Protein AF-0000000078944892 (afdb_homodimer)

Foldseek 3Di:
DPAQWEAEAEAFDKDWPVRTPDDLVVVLVQQLVVLALQVLQVCPPCVPPPPPPPPQDRHSCHGQWHRDPTMITGHQKAKWKDGDRYIYGYFYPQLDDDPPPPDCDQVSQLLRLLLVVLLVCLLPVLVDDVVLSVVVVPDPDRDDNLQSLLSSLLVLVLVVVVVPAQWFFDWDWDWAQDPDAAFPPVVQVPDDPVSVSTTGHTGGDTDRQDLQLQLSLQLLVVSCVPHDDPVSVVSSVVVNVSSPPHDHDDAELVSLVPDDDDPRCVSCVSSSVSSCQFRHFSHDPDPPDTMGMDIDRVFVSQLSSVVSLCVVQPDPQKDKDAFDWDALDPPDPSRIATAGIFIDRVLATQETEHEDADADDVPDDDPVVVVNQQSVQQVSQCVRPVVGRLLRAYEYEYEHECRGNPPDDLAWDWDADPVRRIYTYHYQYSSCSSVVVVVVSSVSRSVNVCVSSVVSVD/DPAQWEAEAEAFDKDWPVRTPDDLVVVLVQQLVVLALQVLQVVPPCVPPPPPPPPQPRHSCHGQWHRDPTMITGHQKAKWKDTDRYIYGYFYPQLDDDVPPPDCDQVSQLLRLLLVVLLVCLLPVLVDDVVLSVVVVPDPDRDDNLQSLLSSLLVLVLVVVVVPAQWFFDWDWDWAQDDDAAFPVVVQVPDDPVSVSTTGHTGGDGDRQDLLLQLSLQLLVVSCVPHDDPVSVVSSVVVNVSSPPHDHDDAELVSLVPDDDDPRCVSCVSSSVSSCQFPHFSHDPDPPDTIGMDIDRVFVSQLSSVVSLCVVQPDPQKDKDAFDWDALDPPDPSRIATAGIFIDRVLATQETEHEDADADDVPDDDPVVVVNQQSVQQVSQCVRPVVGRLLRAYEYEYEHECRGNPPDDLAWDWDADPVRRIYTYHYQYSSCSSVVVVVVSSVSRSVNVCVSSVVSVD

InterPro domains:
  IPR019292 Type IV methyl-directed restriction enzyme EcoKMcrBC [PF10117] (72-381)
  IPR019292 Type IV methyl-directed restriction enzyme EcoKMcrBC [PTHR38733] (53-439)

Organism: Thermococcus gammatolerans (strain DSM 15229 / JCM 11827 / EJ3) (NCBI:txid593117)

Solvent-accessible surface area (backbone atoms only — not comparable to full-atom values): 49896 Å² total; per-residue (Å²): 122,84,73,70,26,76,45,78,43,38,36,65,32,70,48,42,48,89,80,43,77,66,56,60,68,60,50,51,53,32,50,30,51,44,9,45,47,43,48,68,48,48,65,64,74,64,65,67,70,74,72,67,76,69,77,76,64,59,36,47,49,32,42,56,40,33,40,33,61,65,31,39,30,35,30,68,37,32,37,36,34,40,26,82,57,35,35,41,35,31,38,53,51,58,49,41,75,63,78,85,59,84,73,84,50,67,67,57,51,39,42,35,48,44,26,50,50,48,44,47,22,63,43,67,62,61,75,70,56,63,66,62,55,54,54,52,67,76,40,100,60,80,66,43,69,64,56,49,50,50,36,52,24,44,52,48,40,48,61,43,46,74,75,45,72,71,60,43,71,39,82,39,80,41,77,28,79,57,91,59,68,46,69,37,58,77,58,46,70,65,47,52,83,89,48,63,69,40,34,34,17,39,32,69,43,75,34,59,71,39,69,69,49,20,51,49,48,33,45,40,53,52,47,55,71,66,56,82,50,66,70,47,46,52,54,34,48,54,48,54,61,70,44,58,87,48,62,81,53,80,80,42,47,64,62,62,68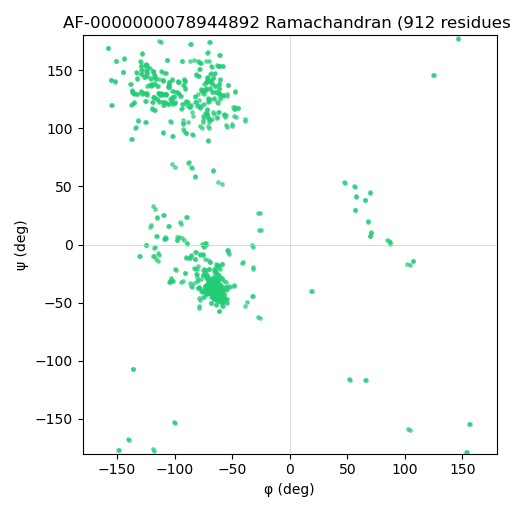,69,61,76,77,46,87,88,48,46,84,48,44,56,30,47,53,43,38,45,48,52,55,41,37,56,78,68,89,71,92,64,82,64,52,31,40,44,71,40,54,46,58,59,47,49,37,41,30,49,50,48,50,46,67,72,52,53,57,85,76,46,46,82,40,73,58,57,69,48,55,42,32,59,97,32,76,91,41,50,45,59,49,55,32,38,35,18,52,80,84,40,62,57,33,37,32,37,64,44,82,56,76,56,62,91,83,39,72,48,68,69,55,49,37,51,40,51,49,49,20,47,52,54,11,35,70,64,44,83,80,48,69,69,49,24,31,23,36,39,38,26,57,20,27,93,62,19,50,64,81,67,53,74,58,54,44,78,49,33,34,72,87,69,36,37,36,35,41,37,50,45,51,44,56,27,42,43,73,64,43,46,67,59,37,48,51,50,46,34,52,36,50,46,54,59,56,52,57,67,78,99,121,85,74,70,27,75,44,80,43,37,36,65,32,68,49,42,48,90,78,43,77,66,56,61,67,62,50,52,53,32,50,31,52,47,11,45,46,42,45,68,50,48,67,64,72,65,64,68,69,74,72,65,74,71,77,77,64,59,36,47,48,33,45,54,40,34,40,35,61,66,31,37,31,35,31,68,37,32,38,35,36,42,26,85,58,35,36,42,36,28,37,53,51,59,49,40,75,64,79,84,57,84,72,85,49,67,66,60,51,38,44,35,48,43,27,49,50,48,44,48,22,63,43,68,62,61,76,72,57,64,64,64,55,53,56,53,67,74,39,100,60,80,67,44,68,64,57,51,51,50,37,52,24,43,51,48,39,47,61,42,47,74,74,45,73,71,59,41,72,39,80,40,82,39,77,28,80,57,93,59,70,46,69,36,58,76,58,47,69,66,46,53,83,90,49,62,70,39,35,36,16,41,31,67,43,76,34,59,71,40,70,69,49,22,49,50,48,32,44,43,53,52,46,55,72,66,55,81,51,66,70,46,46,52,53,33,48,55,47,53,61,71,46,59,87,48,61,82,54,82,81,42,46,65,62,64,69,69,62,76,79,46,88,87,48,44,84,48,45,57,31,47,53,44,42,45,48,53,55,41,36,56,78,69,88,69,91,64,82,62,51,30,41,44,71,40,53,45,58,60,48,49,40,41,31,49,49,48,51,46,66,74,51,52,58,86,75,46,45,81,39,72,58,56,69,46,56,42,31,59,97,32,75,90,41,52,44,60,50,54,32,36,34,20,51,80,84,40,61,56,34,37,33,37,64,44,81,57,78,55,63,90,83,39,71,49,67,69,57,49,37,51,41,51,49,49,20,48,52,56,11,37,70,67,43,84,81,48,67,70,49,23,32,24,35,38,38,26,58,20,28,93,61,19,50,63,80,66,52,74,58,54,46,80,49,32,34,72,87,68,38,40,36,35,40,36,52,46,52,44,56,27,42,42,73,64,43,44,67,60,38,47,52,49,45,34,52,36,50,45,53,57,56,52,56,65,79,99

Radius of gyration: 35.71 Å; Cα contacts (8 Å, |Δi|>4): 1569; chains: 2; bounding box: 75×96×131 Å

pLDDT: mean 83.62, std 13.5, range [34.31, 97.75]

Nearest PDB structures (foldseek):
  6ut8-assembly1_G  TM=9.030E-01  e=2.423E-60  Thermococcus gammatolerans
  6ut5-assembly1_G  TM=8.995E-01  e=2.598E-45  Thermococcus gammatolerans
  6ut6-assembly1_G  TM=6.872E-01  e=1.287E-14  Escherichia coli K-12
  6hz5-assembly1_M  TM=6.655E-01  e=2.019E-13  Escherichia coli K-12
  8pk6-assembly3_E  TM=3.931E-01  e=3.789E+00  Homo sapiens

Secondary structure (DSSP, 8-state):
----EEEEEETT-EEEGGGSSS-HHHHHHHHHHHHHHHHHHHHHH--------------SSBSSEEEBSSEEEE-SEEEEEEETTEEEEEE-GGGPPPTT-SS--HHHHHHHHHHHHHHHHHHHT----HHHHHHHHTS-PPP-HHHHHHHHHHHHHHHHHHT----EEEEEEEEESS--SEE-HHHHHT--GGGTTSEEEEEEEEES-SHHHHHHHHHHHHHHHH---HHHHHHHHHHHHHTTTPPP----HHHHHT----TTTGGGHHHHHHHHHHH---S--S-S---EEEEEEHHHHHHHHHHHHHHHHS-TTSEEEES--EEEETTEEEEEE--SEEEEETTEEEEEEEE--SPPBTTB--HHHHHHHHHHHHHHHHHHHTTS---PPEEEEEEE-SSSSTT--SSPEEEEBTTS-EEEEEEEETHHHHHT-HHHHHHHHHHHHHHHHHHH--/----EEEEEETT-EEEGGGSSS-HHHHHHHHHHHHHHHHHHHHHH--------------SSBSSEEEBSSEEEE-SEEEEEEETTEEEEEE-GGGPPPTT-SS--HHHHHHHHHHHHHHHHHHHT----HHHHHHHHTS-PPP-HHHHHHHHHHHHHHHHHHH----EEEEEEEEESS--SEE-HHHHHT--GGGTTSEEEEEEEEES-SHHHHHHHHHHHHHHHH---HHHHHHHHHHHHHTTTPPP----HHHHHT----TTTGGGHHHHHHHHHHH---S--S-S---EEEEEEHHHHHHHHHHHHHHHHS-TTSEEEES--EEEETTEEEEEE--SEEEEETTEEEEEEEE--SPPBTTB--HHHHHHHHHHHHHHHHHHHTTS---PPEEEEEEE-SSSSTT--SSPEEEEBTTS-EEEEEEEETHHHHHT-HHHHHHHHHHHHHHHHHHH--

Structure (mmCIF, N/CA/C/O backbone):
data_AF-0000000078944892-model_v1
#
loop_
_entity.id
_entity.type
_entity.pdbx_description
1 polymer 'McrBC 5-methylcytosine restriction system component'
#
loop_
_atom_site.group_PDB
_atom_site.id
_atom_site.type_symbol
_atom_site.label_atom_id
_atom_site.label_alt_id
_atom_site.label_comp_id
_atom_site.label_asym_id
_atom_site.label_entity_id
_atom_site.label_seq_id
_atom_site.pdbx_PDB_ins_code
_atom_site.Cartn_x
_atom_site.Cartn_y
_atom_site.Cartn_z
_atom_site.occupancy
_atom_site.B_iso_or_equiv
_atom_site.auth_seq_id
_atom_site.auth_comp_id
_atom_site.auth_asym_id
_atom_site.auth_atom_id
_atom_site.pdbx_PDB_model_num
ATOM 1 N N . MET A 1 1 ? 37.938 -15.492 -8.625 1 38.31 1 MET A N 1
ATOM 2 C CA . MET A 1 1 ? 36.562 -15.328 -9.094 1 38.31 1 MET A CA 1
ATOM 3 C C . MET A 1 1 ? 35.719 -14.586 -8.055 1 38.31 1 MET A C 1
ATOM 5 O O . MET A 1 1 ? 35.812 -14.875 -6.859 1 38.31 1 MET A O 1
ATOM 9 N N . PRO A 1 2 ? 35.281 -13.422 -8.367 1 52.75 2 PRO A N 1
ATOM 10 C CA . PRO A 1 2 ? 34.625 -12.633 -7.324 1 52.75 2 PRO A CA 1
ATOM 11 C C . PRO A 1 2 ? 33.562 -13.43 -6.566 1 52.75 2 PRO A C 1
ATOM 13 O O . PRO A 1 2 ? 32.938 -14.328 -7.137 1 52.75 2 PRO A O 1
ATOM 16 N N . ARG A 1 3 ? 33.75 -13.586 -5.352 1 63.56 3 ARG A N 1
ATOM 17 C CA . ARG A 1 3 ? 32.938 -14.398 -4.453 1 63.56 3 ARG A CA 1
ATOM 18 C C . ARG A 1 3 ? 31.438 -14.094 -4.641 1 63.56 3 ARG A C 1
ATOM 20 O O . ARG A 1 3 ? 31.047 -12.93 -4.711 1 63.56 3 ARG A O 1
ATOM 27 N N . LEU A 1 4 ? 30.672 -15.039 -5.062 1 79.06 4 LEU A N 1
ATOM 28 C CA . LEU A 1 4 ? 29.234 -14.969 -5.246 1 79.06 4 LEU A CA 1
ATOM 29 C C . LEU A 1 4 ? 28.531 -14.586 -3.947 1 79.06 4 LEU A C 1
ATOM 31 O O . LEU A 1 4 ? 28.781 -15.195 -2.902 1 79.06 4 LEU A O 1
ATOM 35 N N . THR A 1 5 ? 27.922 -13.359 -3.922 1 87.06 5 THR A N 1
ATOM 36 C CA . THR A 1 5 ? 27.141 -12.938 -2.766 1 87.06 5 THR A CA 1
ATOM 37 C C . THR A 1 5 ? 25.766 -13.594 -2.773 1 87.06 5 THR A C 1
ATOM 39 O O . THR A 1 5 ? 25.016 -13.453 -3.74 1 87.06 5 THR A O 1
ATOM 42 N N . THR A 1 6 ? 25.484 -14.383 -1.767 1 87.06 6 THR A N 1
ATOM 43 C CA . THR A 1 6 ? 24.188 -15.055 -1.666 1 87.06 6 THR A CA 1
ATOM 44 C C . THR A 1 6 ? 23.297 -14.344 -0.654 1 87.06 6 THR A C 1
ATOM 46 O O . THR A 1 6 ? 23.703 -14.102 0.482 1 87.06 6 THR A O 1
ATOM 49 N N . ILE A 1 7 ? 22.156 -14 -1.059 1 93 7 ILE A N 1
ATOM 50 C CA . ILE A 1 7 ? 21.188 -13.328 -0.196 1 93 7 ILE A CA 1
ATOM 51 C C . ILE A 1 7 ? 19.922 -14.18 -0.076 1 93 7 ILE A C 1
ATOM 53 O O . ILE A 1 7 ? 19.312 -14.547 -1.084 1 93 7 ILE A O 1
ATOM 57 N N . THR A 1 8 ? 19.578 -14.523 1.096 1 90.94 8 THR A N 1
ATOM 58 C CA . THR A 1 8 ? 18.344 -15.242 1.367 1 90.94 8 THR A CA 1
ATOM 59 C C . THR A 1 8 ? 17.391 -14.391 2.215 1 90.94 8 THR A C 1
ATOM 61 O O . THR A 1 8 ? 17.797 -13.859 3.252 1 90.94 8 THR A O 1
ATOM 64 N N . LEU A 1 9 ? 16.219 -14.203 1.741 1 93.38 9 LEU A N 1
ATOM 65 C CA . LEU A 1 9 ? 15.188 -13.453 2.441 1 93.38 9 LEU A CA 1
ATOM 66 C C . LEU A 1 9 ? 13.891 -14.25 2.502 1 93.38 9 LEU A C 1
ATOM 68 O O . LEU A 1 9 ? 13.688 -15.172 1.711 1 93.38 9 LEU A O 1
ATOM 72 N N . TYR A 1 10 ? 13.102 -13.992 3.473 1 93.25 10 TYR A N 1
ATOM 73 C CA . TYR A 1 10 ? 11.703 -14.391 3.447 1 93.25 10 TYR A CA 1
ATOM 74 C C . TYR A 1 10 ? 10.82 -13.273 2.91 1 93.25 10 TYR A C 1
ATOM 76 O O . TYR A 1 10 ? 11.219 -12.102 2.918 1 93.25 10 TYR A O 1
ATOM 84 N N . GLU A 1 11 ? 9.688 -13.664 2.441 1 93.69 11 GLU A N 1
ATOM 85 C CA . GLU A 1 11 ? 8.727 -12.664 1.982 1 93.69 11 GLU A CA 1
ATOM 86 C C . GLU A 1 11 ? 8.562 -11.539 3.006 1 93.69 11 GLU A C 1
ATOM 88 O O . GLU A 1 11 ? 8.43 -11.805 4.203 1 93.69 11 GLU A O 1
ATOM 93 N N . HIS A 1 12 ? 8.648 -10.234 2.492 1 92.44 12 HIS A N 1
ATOM 94 C CA . HIS A 1 12 ? 8.398 -9.016 3.25 1 92.44 12 HIS A CA 1
ATOM 95 C C . HIS A 1 12 ? 9.5 -8.773 4.281 1 92.44 12 HIS A C 1
ATOM 97 O O . HIS A 1 12 ? 9.406 -7.844 5.09 1 92.44 12 HIS A O 1
ATOM 103 N N . ASP A 1 13 ? 10.539 -9.617 4.199 1 93.06 13 ASP A N 1
ATOM 104 C CA . ASP A 1 13 ? 11.68 -9.391 5.086 1 93.06 13 ASP A CA 1
ATOM 105 C C . ASP A 1 13 ? 12.547 -8.242 4.578 1 93.06 13 ASP A C 1
ATOM 107 O O . ASP A 1 13 ? 12.508 -7.902 3.395 1 93.06 13 ASP A O 1
ATOM 111 N N . GLU A 1 14 ? 13.242 -7.695 5.508 1 94.5 14 GLU A N 1
ATOM 112 C CA . GLU A 1 14 ? 14.195 -6.648 5.16 1 94.5 14 GLU A CA 1
ATOM 113 C C . GLU A 1 14 ? 15.594 -6.992 5.656 1 94.5 14 GLU A C 1
ATOM 115 O O . GLU A 1 14 ? 15.75 -7.703 6.652 1 94.5 14 GLU A O 1
ATOM 120 N N . LYS A 1 15 ? 16.594 -6.633 4.969 1 95.75 15 LYS A N 1
ATOM 121 C CA . LYS A 1 15 ? 17.984 -6.797 5.348 1 95.75 15 LYS A CA 1
ATOM 122 C C . LYS A 1 15 ? 18.797 -5.539 5.035 1 95.75 15 LYS A C 1
ATOM 124 O O . LYS A 1 15 ? 18.672 -4.973 3.949 1 95.75 15 LYS A O 1
ATOM 129 N N . ARG A 1 16 ? 19.547 -5.09 5.973 1 95.56 16 ARG A N 1
ATOM 130 C CA . ARG A 1 16 ? 20.438 -3.957 5.75 1 95.56 16 ARG A CA 1
ATOM 131 C C . ARG A 1 16 ? 21.703 -4.395 5.016 1 95.56 16 ARG A C 1
ATOM 133 O O . ARG A 1 16 ? 22.156 -5.523 5.18 1 95.56 16 ARG A O 1
ATOM 140 N N . TYR A 1 17 ? 22.281 -3.527 4.27 1 94.88 17 TYR A N 1
ATOM 141 C CA . TYR A 1 17 ? 23.469 -3.859 3.502 1 94.88 17 TYR A CA 1
ATOM 142 C C . TYR A 1 17 ? 24.625 -4.234 4.422 1 94.88 17 TYR A C 1
ATOM 144 O O . TYR A 1 17 ? 25.453 -5.074 4.07 1 94.88 17 TYR A O 1
ATOM 152 N N . ARG A 1 18 ? 24.625 -3.648 5.555 1 91.62 18 ARG A N 1
ATOM 153 C CA . ARG A 1 18 ? 25.703 -3.926 6.504 1 91.62 18 ARG A CA 1
ATOM 154 C C . ARG A 1 18 ? 25.672 -5.379 6.969 1 91.62 18 ARG A C 1
ATOM 156 O O . ARG A 1 18 ? 26.672 -5.922 7.414 1 91.62 18 ARG A O 1
ATOM 163 N N . ASP A 1 19 ? 24.516 -6.039 6.848 1 92.38 19 ASP A N 1
ATOM 164 C CA . ASP A 1 19 ? 24.344 -7.41 7.309 1 92.38 19 ASP A CA 1
ATOM 165 C C . ASP A 1 19 ? 24.5 -8.406 6.156 1 92.38 19 ASP A C 1
ATOM 167 O O . ASP A 1 19 ? 24.266 -9.602 6.328 1 92.38 19 ASP A O 1
ATOM 171 N N . ILE A 1 20 ? 24.828 -7.93 5.027 1 92.25 20 ILE A N 1
ATOM 172 C CA . ILE A 1 20 ? 25.016 -8.773 3.852 1 92.25 20 ILE A CA 1
ATOM 173 C C . ILE A 1 20 ? 26.5 -8.789 3.469 1 92.25 20 ILE A C 1
ATOM 175 O O . ILE A 1 20 ? 27.141 -7.742 3.383 1 92.25 20 ILE A O 1
ATOM 179 N N . ALA A 1 21 ? 26.984 -9.945 3.303 1 89.44 21 ALA A N 1
ATOM 180 C CA . ALA A 1 21 ? 28.375 -10.07 2.875 1 89.44 21 ALA A CA 1
ATOM 181 C C . ALA A 1 21 ? 28.547 -9.656 1.416 1 89.44 21 ALA A C 1
ATOM 183 O O . ALA A 1 21 ? 27.969 -10.266 0.519 1 89.44 21 ALA A O 1
ATOM 184 N N . GLY A 1 22 ? 29.203 -8.617 1.157 1 88.75 22 GLY A N 1
ATOM 185 C CA . GLY A 1 22 ? 29.406 -8.133 -0.198 1 88.75 22 GLY A CA 1
ATOM 186 C C . GLY A 1 22 ? 29.453 -6.625 -0.295 1 88.75 22 GLY A C 1
ATOM 187 O O . GLY A 1 22 ? 29.266 -5.926 0.704 1 88.75 22 GLY A O 1
ATOM 188 N N . ASP A 1 23 ? 29.703 -6.207 -1.485 1 92.62 23 ASP A N 1
ATOM 189 C CA . ASP A 1 23 ? 29.781 -4.773 -1.744 1 92.62 23 ASP A CA 1
ATOM 190 C C . ASP A 1 23 ? 28.391 -4.172 -1.941 1 92.62 23 ASP A C 1
ATOM 192 O O . ASP A 1 23 ? 27.625 -4.645 -2.779 1 92.62 23 ASP A O 1
ATOM 196 N N . LYS A 1 24 ? 28.141 -3.164 -1.2 1 94.31 24 LYS A N 1
ATOM 197 C CA . LYS A 1 24 ? 26.844 -2.518 -1.221 1 94.31 24 LYS A CA 1
ATOM 198 C C . LYS A 1 24 ? 26.453 -2.09 -2.635 1 94.31 24 LYS A C 1
ATOM 200 O O . LYS A 1 24 ? 25.359 -2.377 -3.102 1 94.31 24 LYS A O 1
ATOM 205 N N . LYS A 1 25 ? 27.359 -1.413 -3.283 1 94.06 25 LYS A N 1
ATOM 206 C CA . LYS A 1 25 ? 27.078 -0.89 -4.617 1 94.06 25 LYS A CA 1
ATOM 207 C C . LYS A 1 25 ? 26.812 -2.02 -5.609 1 94.06 25 LYS A C 1
ATOM 209 O O . LYS A 1 25 ? 25.891 -1.935 -6.43 1 94.06 25 LYS A O 1
ATOM 214 N N . ALA A 1 26 ? 27.562 -3.045 -5.527 1 93.94 26 ALA A N 1
ATOM 215 C CA . ALA A 1 26 ? 27.406 -4.191 -6.418 1 93.94 26 ALA A CA 1
ATOM 216 C C . ALA A 1 26 ? 26.047 -4.871 -6.211 1 93.94 26 ALA A C 1
ATOM 218 O O . ALA A 1 26 ? 25.391 -5.266 -7.176 1 93.94 26 ALA A O 1
ATOM 219 N N . ILE A 1 27 ? 25.688 -4.965 -4.961 1 95.69 27 ILE A N 1
ATOM 220 C CA . ILE A 1 27 ? 24.422 -5.59 -4.625 1 95.69 27 ILE A CA 1
ATOM 221 C C . ILE A 1 27 ? 23.266 -4.73 -5.156 1 95.69 27 ILE A C 1
ATOM 223 O O . ILE A 1 27 ? 22.344 -5.246 -5.789 1 95.69 27 ILE A O 1
ATOM 227 N N . GLN A 1 28 ? 23.359 -3.439 -4.93 1 96.25 28 GLN A N 1
ATOM 228 C CA . GLN A 1 28 ? 22.328 -2.52 -5.395 1 96.25 28 GLN A CA 1
ATOM 229 C C . GLN A 1 28 ? 22.172 -2.578 -6.91 1 96.25 28 GLN A C 1
ATOM 231 O O . GLN A 1 28 ? 21.062 -2.672 -7.43 1 96.25 28 GLN A O 1
ATOM 236 N N . ASP A 1 29 ? 23.281 -2.537 -7.562 1 94.75 29 ASP A N 1
ATOM 237 C CA . ASP A 1 29 ? 23.25 -2.553 -9.023 1 94.75 29 ASP A CA 1
ATOM 238 C C . ASP A 1 29 ? 22.641 -3.852 -9.547 1 94.75 29 ASP A C 1
ATOM 240 O O . ASP A 1 29 ? 21.844 -3.834 -10.492 1 94.75 29 ASP A O 1
ATOM 244 N N . ALA A 1 30 ? 23.031 -4.898 -8.93 1 93.62 30 ALA A N 1
ATOM 245 C CA . ALA A 1 30 ? 22.516 -6.203 -9.328 1 93.62 30 ALA A CA 1
ATOM 246 C C . ALA A 1 30 ? 21 -6.289 -9.125 1 93.62 30 ALA A C 1
ATOM 248 O O . ALA A 1 30 ? 20.266 -6.742 -10.008 1 93.62 30 ALA A O 1
ATOM 249 N N . LEU A 1 31 ? 20.562 -5.836 -8 1 95.69 31 LEU A N 1
ATOM 250 C CA . LEU A 1 31 ? 19.141 -5.945 -7.668 1 95.69 31 LEU A CA 1
ATOM 251 C C . LEU A 1 31 ? 18.312 -4.984 -8.516 1 95.69 31 LEU A C 1
ATOM 253 O O . LEU A 1 31 ? 17.172 -5.293 -8.867 1 95.69 31 LEU A O 1
ATOM 257 N N . ILE A 1 32 ? 18.859 -3.844 -8.789 1 94.81 32 ILE A N 1
ATOM 258 C CA . ILE A 1 32 ? 18.203 -2.902 -9.688 1 94.81 32 ILE A CA 1
ATOM 259 C C . ILE A 1 32 ? 18.047 -3.525 -11.07 1 94.81 32 ILE A C 1
ATOM 261 O O . ILE A 1 32 ? 16.984 -3.416 -11.695 1 94.81 32 ILE A O 1
ATOM 265 N N . LYS A 1 33 ? 19.094 -4.156 -11.516 1 91.5 33 LYS A N 1
ATOM 266 C CA . LYS A 1 33 ? 19.062 -4.863 -12.789 1 91.5 33 LYS A CA 1
ATOM 267 C C . LYS A 1 33 ? 18 -5.969 -12.773 1 91.5 33 LYS A C 1
ATOM 269 O O . LYS A 1 33 ? 17.266 -6.152 -13.742 1 91.5 33 LYS A O 1
ATOM 274 N N . LEU A 1 34 ? 17.938 -6.676 -11.703 1 91.56 34 LEU A N 1
ATOM 275 C CA . LEU A 1 34 ? 16.953 -7.73 -11.531 1 91.56 34 LEU A CA 1
ATOM 276 C C . LEU A 1 34 ? 15.539 -7.168 -11.633 1 91.56 34 LEU A C 1
ATOM 278 O O . LEU A 1 34 ? 14.703 -7.703 -12.367 1 91.56 34 LEU A O 1
ATOM 282 N N . ASN A 1 35 ? 15.281 -6.086 -10.891 1 92.69 35 ASN A N 1
ATOM 283 C CA . ASN A 1 35 ? 13.969 -5.453 -10.914 1 92.69 35 ASN A CA 1
ATOM 284 C C . ASN A 1 35 ? 13.602 -4.98 -12.32 1 92.69 35 ASN A C 1
ATOM 286 O O . ASN A 1 35 ? 12.438 -5.074 -12.727 1 92.69 35 ASN A O 1
ATOM 290 N N . LYS A 1 36 ? 14.555 -4.48 -13.008 1 88.38 36 LYS A N 1
ATOM 291 C CA . LYS A 1 36 ? 14.328 -4.016 -14.375 1 88.38 36 LYS A CA 1
ATOM 292 C C . LYS A 1 36 ? 13.891 -5.164 -15.281 1 88.38 36 LYS A C 1
ATOM 294 O O . LYS A 1 36 ? 12.953 -5.02 -16.062 1 88.38 36 LYS A O 1
ATOM 299 N N . GLN A 1 37 ? 14.547 -6.215 -15.109 1 83.56 37 GLN A N 1
ATOM 300 C CA . GLN A 1 37 ? 14.219 -7.387 -15.914 1 83.56 37 GLN A CA 1
ATOM 301 C C . GLN A 1 37 ? 12.875 -7.98 -15.516 1 83.56 37 GLN A C 1
ATOM 303 O O . GLN A 1 37 ? 12.102 -8.43 -16.375 1 83.56 37 GLN A O 1
ATOM 308 N N . PHE A 1 38 ? 12.695 -8.008 -14.273 1 82.81 38 PHE A N 1
ATOM 309 C CA . PHE A 1 38 ? 11.438 -8.531 -13.75 1 82.81 38 PHE A CA 1
ATOM 310 C C . PHE A 1 38 ? 10.25 -7.738 -14.305 1 82.81 38 PHE A C 1
ATOM 312 O O . PHE A 1 38 ? 9.219 -8.312 -14.633 1 82.81 38 PHE A O 1
ATOM 319 N N . LYS A 1 39 ? 10.352 -6.457 -14.305 1 78.5 39 LYS A N 1
ATOM 320 C CA . LYS A 1 39 ? 9.305 -5.594 -14.844 1 78.5 39 LYS A CA 1
ATOM 321 C C . LYS A 1 39 ? 8.961 -5.973 -16.281 1 78.5 39 LYS A C 1
ATOM 323 O O . LYS A 1 39 ? 7.789 -5.984 -16.672 1 78.5 39 LYS A O 1
ATOM 328 N N . LYS A 1 40 ? 9.867 -6.312 -17.016 1 72.12 40 LYS A N 1
ATOM 329 C CA . LYS A 1 40 ? 9.68 -6.648 -18.422 1 72.12 40 LYS A CA 1
ATOM 330 C C . LYS A 1 40 ? 8.961 -7.984 -18.578 1 72.12 40 LYS A C 1
ATOM 332 O O . LYS A 1 40 ? 8.094 -8.133 -19.438 1 72.12 40 LYS A O 1
ATOM 337 N N . ASP A 1 41 ? 9.297 -8.836 -17.672 1 63.34 41 ASP A N 1
ATOM 338 C CA . ASP A 1 41 ? 8.797 -10.203 -17.812 1 63.34 41 ASP A CA 1
ATOM 339 C C . ASP A 1 41 ? 7.508 -10.398 -17.016 1 63.34 41 ASP A C 1
ATOM 341 O O . ASP A 1 41 ? 6.699 -11.273 -17.328 1 63.34 41 ASP A O 1
ATOM 345 N N . PHE A 1 42 ? 7.422 -9.672 -15.906 1 56.03 42 PHE A N 1
ATOM 346 C CA . PHE A 1 42 ? 6.273 -9.867 -15.031 1 56.03 42 PHE A CA 1
ATOM 347 C C . PHE A 1 42 ? 4.977 -9.516 -15.75 1 56.03 42 PHE A C 1
ATOM 349 O O . PHE A 1 42 ? 3.924 -10.078 -15.461 1 56.03 42 PHE A O 1
ATOM 356 N N . LYS A 1 43 ? 5 -8.531 -16.625 1 49.31 43 LYS A N 1
ATOM 357 C CA . LYS A 1 43 ? 3.795 -8.195 -17.375 1 49.31 43 LYS A CA 1
ATOM 358 C C . LYS A 1 43 ? 3.213 -9.43 -18.062 1 49.31 43 LYS A C 1
ATOM 360 O O . LYS A 1 43 ? 2.016 -9.477 -18.344 1 49.31 43 LYS A O 1
ATOM 365 N N . LYS A 1 44 ? 3.904 -10.617 -18.062 1 45.62 44 LYS A N 1
ATOM 366 C CA . LYS A 1 44 ? 3.418 -11.734 -18.859 1 45.62 44 LYS A CA 1
ATOM 367 C C . LYS A 1 44 ? 2.736 -12.781 -17.984 1 45.62 44 LYS A C 1
ATOM 369 O O . LYS A 1 44 ? 1.825 -13.484 -18.438 1 45.62 44 LYS A O 1
ATOM 374 N N . LEU A 1 45 ? 3.145 -12.945 -16.797 1 42.28 45 LEU A N 1
ATOM 375 C CA . LEU A 1 45 ? 2.49 -14.023 -16.062 1 42.28 45 LEU A CA 1
ATOM 376 C C . LEU A 1 45 ? 1.123 -13.586 -15.547 1 42.28 45 LEU A C 1
ATOM 378 O O . LEU A 1 45 ? 0.192 -14.391 -15.477 1 42.28 45 LEU A O 1
ATOM 382 N N . ASP A 1 46 ? 0.992 -12.547 -14.867 1 38.34 46 ASP A N 1
ATOM 383 C CA . ASP A 1 46 ? -0.279 -12.234 -14.219 1 38.34 46 ASP A CA 1
ATOM 384 C C . ASP A 1 46 ? -1.039 -11.164 -15.008 1 38.34 46 ASP A C 1
ATOM 386 O O . ASP A 1 46 ? -0.773 -9.969 -14.852 1 38.34 46 ASP A O 1
ATOM 390 N N . ARG A 1 47 ? -1.515 -11.57 -16.203 1 38.91 47 ARG A N 1
ATOM 391 C CA . ARG A 1 47 ? -2.385 -10.664 -16.953 1 38.91 47 ARG A CA 1
ATOM 392 C C . ARG A 1 47 ? -3.564 -10.211 -16.094 1 38.91 47 ARG A C 1
ATOM 394 O O . ARG A 1 47 ? -4.586 -9.773 -16.625 1 38.91 47 ARG A O 1
ATOM 401 N N . SER A 1 48 ? -3.658 -10.758 -14.93 1 35.94 48 SER A N 1
ATOM 402 C CA . SER A 1 48 ? -4.977 -10.469 -14.367 1 35.94 48 SER A CA 1
ATOM 403 C C . SER A 1 48 ? -5.234 -8.969 -14.305 1 35.94 48 SER A C 1
ATOM 405 O O . SER A 1 48 ? -4.359 -8.195 -13.906 1 35.94 48 SER A O 1
ATOM 407 N N . GLU A 1 49 ? -6.035 -8.5 -15.047 1 34.31 49 GLU A N 1
ATOM 408 C CA . GLU A 1 49 ? -6.684 -7.199 -15.18 1 34.31 49 GLU A CA 1
ATOM 409 C C . GLU A 1 49 ? -7.07 -6.629 -13.82 1 34.31 49 GLU A C 1
ATOM 411 O O . GLU A 1 49 ? -7.828 -5.656 -13.742 1 34.31 49 GLU A O 1
ATOM 416 N N . ASP A 1 50 ? -7.051 -7.453 -12.844 1 34.56 50 ASP A N 1
ATOM 417 C CA . ASP A 1 50 ? -7.734 -6.777 -11.742 1 34.56 50 ASP A CA 1
ATOM 418 C C . ASP A 1 50 ? -7.094 -5.422 -11.445 1 34.56 50 ASP A C 1
ATOM 420 O O . ASP A 1 50 ? -5.875 -5.32 -11.328 1 34.56 50 ASP A O 1
ATOM 424 N N . ASN A 1 51 ? -7.672 -4.406 -11.844 1 35.22 51 ASN A N 1
ATOM 425 C CA . ASN A 1 51 ? -7.637 -2.955 -11.68 1 35.22 51 ASN A CA 1
ATOM 426 C C . ASN A 1 51 ? -7.203 -2.561 -10.273 1 35.22 51 ASN A C 1
ATOM 428 O O . ASN A 1 51 ? -7.57 -1.49 -9.781 1 35.22 51 ASN A O 1
ATOM 432 N N . SER A 1 52 ? -6.941 -3.516 -9.43 1 36.78 52 SER A N 1
ATOM 433 C CA . SER A 1 52 ? -6.883 -2.891 -8.109 1 36.78 52 SER A CA 1
ATOM 434 C C . SER A 1 52 ? -5.895 -1.731 -8.094 1 36.78 52 SER A C 1
ATOM 436 O O . SER A 1 52 ? -4.914 -1.732 -8.844 1 36.78 52 SER A O 1
ATOM 438 N N . ASP A 1 53 ? -6.281 -0.646 -7.641 1 38.59 53 ASP A N 1
ATOM 439 C CA . ASP A 1 53 ? -5.746 0.636 -7.188 1 38.59 53 ASP A CA 1
ATOM 440 C C . ASP A 1 53 ? -4.367 0.464 -6.555 1 38.59 53 ASP A C 1
ATOM 442 O O . ASP A 1 53 ? -3.805 1.416 -6.012 1 38.59 53 ASP A O 1
ATOM 446 N N . THR A 1 54 ? -4.066 -0.792 -6.109 1 42.38 54 THR A N 1
ATOM 447 C CA . THR A 1 54 ? -2.789 -0.676 -5.414 1 42.38 54 THR A CA 1
ATOM 448 C C . THR A 1 54 ? -1.657 -0.419 -6.406 1 42.38 54 THR A C 1
ATOM 450 O O . THR A 1 54 ? -1.544 -1.111 -7.422 1 42.38 54 THR A O 1
ATOM 453 N N . GLU A 1 55 ? -1.165 0.723 -6.613 1 48.12 55 GLU A N 1
ATOM 454 C CA . GLU A 1 55 ? 0.032 1.344 -7.172 1 48.12 55 GLU A CA 1
ATOM 455 C C . GLU A 1 55 ? 1.233 0.407 -7.082 1 48.12 55 GLU A C 1
ATOM 457 O O . GLU A 1 55 ? 2.316 0.818 -6.66 1 48.12 55 GLU A O 1
ATOM 462 N N . ASP A 1 56 ? 1.017 -0.911 -7.078 1 56.44 56 ASP A N 1
ATOM 463 C CA . ASP A 1 56 ? 2.279 -1.643 -7.059 1 56.44 56 ASP A CA 1
ATOM 464 C C . ASP A 1 56 ? 3.057 -1.432 -8.359 1 56.44 56 ASP A C 1
ATOM 466 O O . ASP A 1 56 ? 2.975 -2.246 -9.273 1 56.44 56 ASP A O 1
ATOM 470 N N . THR A 1 57 ? 3.402 -0.287 -8.555 1 70.94 57 THR A N 1
ATOM 471 C CA . THR A 1 57 ? 4.246 0.062 -9.695 1 70.94 57 THR A CA 1
ATOM 472 C C . THR A 1 57 ? 5.609 -0.62 -9.586 1 70.94 57 THR A C 1
ATOM 474 O O . THR A 1 57 ? 6.246 -0.583 -8.531 1 70.94 57 THR A O 1
ATOM 477 N N . ILE A 1 58 ? 5.773 -1.58 -10.477 1 81.38 58 ILE A N 1
ATOM 478 C CA . ILE A 1 58 ? 7.07 -2.242 -10.562 1 81.38 58 ILE A CA 1
ATOM 479 C C . ILE A 1 58 ? 8.039 -1.378 -11.367 1 81.38 58 ILE A C 1
ATOM 481 O O . ILE A 1 58 ? 7.691 -0.889 -12.445 1 81.38 58 ILE A O 1
ATOM 485 N N . ASP A 1 59 ? 9.07 -1.006 -10.719 1 88.12 59 ASP A N 1
ATOM 486 C CA . ASP A 1 59 ? 10.141 -0.289 -11.406 1 88.12 59 ASP A CA 1
ATOM 487 C C . ASP A 1 59 ? 11.516 -0.766 -10.93 1 88.12 59 ASP A C 1
ATOM 489 O O . ASP A 1 59 ? 11.633 -1.833 -10.328 1 88.12 59 ASP A O 1
ATOM 493 N N . GLU A 1 60 ? 12.523 -0.088 -11.258 1 91.06 60 GLU A N 1
ATOM 494 C CA . GLU A 1 60 ? 13.883 -0.513 -10.961 1 91.06 60 GLU A CA 1
ATOM 495 C C . GLU A 1 60 ? 14.148 -0.519 -9.461 1 91.06 60 GLU A C 1
ATOM 497 O O . GLU A 1 60 ? 14.992 -1.277 -8.977 1 91.06 60 GLU A O 1
ATOM 502 N N . SER A 1 61 ? 13.453 0.32 -8.789 1 93.06 61 SER A N 1
ATOM 503 C CA . SER A 1 61 ? 13.664 0.427 -7.348 1 93.06 61 SER A CA 1
ATOM 504 C C . SER A 1 61 ? 12.742 -0.512 -6.582 1 93.06 61 SER A C 1
ATOM 506 O O . SER A 1 61 ? 13.016 -0.866 -5.434 1 93.06 61 SER A O 1
ATOM 508 N N . LYS A 1 62 ? 11.586 -0.843 -7.262 1 92.75 62 LYS A N 1
ATOM 509 C CA . LYS A 1 62 ? 10.562 -1.656 -6.621 1 92.75 62 LYS A CA 1
ATOM 510 C C . LYS A 1 62 ? 10.07 -2.764 -7.551 1 92.75 62 LYS A C 1
ATOM 512 O O . LYS A 1 62 ? 9.219 -2.531 -8.414 1 92.75 62 LYS A O 1
ATOM 517 N N . GLY A 1 63 ? 10.508 -3.918 -7.402 1 93.25 63 GLY A N 1
ATOM 518 C CA . GLY A 1 63 ? 10.102 -5.105 -8.141 1 93.25 63 GLY A CA 1
ATOM 519 C C . GLY A 1 63 ? 9.898 -6.316 -7.25 1 93.25 63 GLY A C 1
ATOM 520 O O . GLY A 1 63 ? 9.016 -6.312 -6.383 1 93.25 63 GLY A O 1
ATOM 521 N N . VAL A 1 64 ? 10.906 -7.223 -7.414 1 92.88 64 VAL A N 1
ATOM 522 C CA . VAL A 1 64 ? 10.875 -8.367 -6.512 1 92.88 64 VAL A CA 1
ATOM 523 C C . VAL A 1 64 ? 11.289 -7.938 -5.109 1 92.88 64 VAL A C 1
ATOM 525 O O . VAL A 1 64 ? 10.766 -8.445 -4.113 1 92.88 64 VAL A O 1
ATOM 528 N N . VAL A 1 65 ? 12.188 -7.051 -5.227 1 96 65 VAL A N 1
ATOM 529 C CA . VAL A 1 65 ? 12.688 -6.457 -3.99 1 96 65 VAL A CA 1
ATOM 530 C C . VAL A 1 65 ? 12.633 -4.934 -4.09 1 96 65 VAL A C 1
ATOM 532 O O . VAL A 1 65 ? 12.672 -4.375 -5.191 1 96 65 VAL A O 1
ATOM 535 N N . GLU A 1 66 ? 12.461 -4.32 -3.014 1 96.62 66 GLU A N 1
ATOM 536 C CA . GLU A 1 66 ? 12.656 -2.877 -2.918 1 96.62 66 GLU A CA 1
ATOM 537 C C . GLU A 1 66 ? 14.102 -2.539 -2.549 1 96.62 66 GLU A C 1
ATOM 539 O O . GLU A 1 66 ? 14.609 -2.998 -1.523 1 96.62 66 GLU A O 1
ATOM 544 N N . VAL A 1 67 ? 14.711 -1.787 -3.342 1 97.69 67 VAL A N 1
ATOM 545 C CA . VAL A 1 67 ? 16.125 -1.474 -3.158 1 97.69 67 VAL A CA 1
ATOM 546 C C . VAL A 1 67 ? 16.266 -0.075 -2.562 1 97.69 67 VAL A C 1
ATOM 548 O O . VAL A 1 67 ? 16.359 0.912 -3.295 1 97.69 67 VAL A O 1
ATOM 551 N N . TYR A 1 68 ? 16.344 0.006 -1.317 1 97.25 68 TYR A N 1
ATOM 552 C CA . TYR A 1 68 ? 16.531 1.273 -0.621 1 97.25 68 TYR A CA 1
ATOM 553 C C . TYR A 1 68 ? 18.016 1.627 -0.519 1 97.25 68 TYR A C 1
ATOM 555 O O . TYR A 1 68 ? 18.875 0.813 -0.857 1 97.25 68 TYR A O 1
ATOM 563 N N . ALA A 1 69 ? 18.312 2.791 -0.052 1 96.5 69 ALA A N 1
ATOM 564 C CA . ALA A 1 69 ? 19.688 3.254 0.109 1 96.5 69 ALA A CA 1
ATOM 565 C C . ALA A 1 69 ? 20.406 2.482 1.218 1 96.5 69 ALA A C 1
ATOM 567 O O . ALA A 1 69 ? 21.609 2.238 1.137 1 96.5 69 ALA A O 1
ATOM 568 N N . ASN A 1 70 ? 19.641 2.061 2.18 1 94.88 70 ASN A N 1
ATOM 569 C CA . ASN A 1 70 ? 20.312 1.481 3.338 1 94.88 70 ASN A CA 1
ATOM 570 C C . ASN A 1 70 ? 19.922 0.021 3.541 1 94.88 70 ASN A C 1
ATOM 572 O O . ASN A 1 70 ? 20.516 -0.677 4.363 1 94.88 70 ASN A O 1
ATOM 576 N N . LYS A 1 71 ? 18.922 -0.445 2.82 1 96.62 71 LYS A N 1
ATOM 577 C CA . LYS A 1 71 ? 18.453 -1.812 3.021 1 96.62 71 LYS A CA 1
ATOM 578 C C . LYS A 1 71 ? 17.719 -2.324 1.79 1 96.62 71 LYS A C 1
ATOM 580 O O . LYS A 1 71 ? 17.469 -1.566 0.849 1 96.62 71 LYS A O 1
ATOM 585 N N . ILE A 1 72 ? 17.453 -3.566 1.773 1 97.12 72 ILE A N 1
ATOM 586 C CA . ILE A 1 72 ? 16.594 -4.188 0.777 1 97.12 72 ILE A CA 1
ATOM 587 C C . ILE A 1 72 ? 15.383 -4.824 1.465 1 97.12 72 ILE A C 1
ATOM 589 O O . ILE A 1 72 ? 15.461 -5.211 2.633 1 97.12 72 ILE A O 1
ATOM 593 N N . LYS A 1 73 ? 14.297 -4.867 0.803 1 96.75 73 LYS A N 1
ATOM 594 C CA . LYS A 1 73 ? 13.078 -5.469 1.341 1 96.75 73 LYS A CA 1
ATOM 595 C C . LYS A 1 73 ? 12.398 -6.359 0.303 1 96.75 73 LYS A C 1
ATOM 597 O O . LYS A 1 73 ? 12.078 -5.906 -0.797 1 96.75 73 LYS A O 1
ATOM 602 N N . ALA A 1 74 ? 12.227 -7.605 0.68 1 96.69 74 ALA A N 1
ATOM 603 C CA . ALA A 1 74 ? 11.523 -8.531 -0.207 1 96.69 74 ALA A CA 1
ATOM 604 C C . ALA A 1 74 ? 10.031 -8.219 -0.246 1 96.69 74 ALA A C 1
ATOM 606 O O . ALA A 1 74 ? 9.445 -7.816 0.763 1 96.69 74 ALA A O 1
ATOM 607 N N . ARG A 1 75 ? 9.461 -8.383 -1.366 1 95.12 75 ARG A N 1
ATOM 608 C CA . ARG A 1 75 ? 8.023 -8.195 -1.523 1 95.12 75 ARG A CA 1
ATOM 609 C C . ARG A 1 75 ? 7.293 -9.539 -1.521 1 95.12 75 ARG A C 1
ATOM 611 O O . ARG A 1 75 ? 7.703 -10.477 -0.832 1 95.12 75 ARG A O 1
ATOM 618 N N . HIS A 1 76 ? 6.176 -9.672 -2.133 1 94.12 76 HIS A N 1
ATOM 619 C CA . HIS A 1 76 ? 5.328 -10.859 -2.035 1 94.12 76 HIS A CA 1
ATOM 620 C C . HIS A 1 76 ? 5.684 -11.875 -3.113 1 94.12 76 HIS A C 1
ATOM 622 O O . HIS A 1 76 ? 4.867 -12.742 -3.447 1 94.12 76 HIS A O 1
ATOM 628 N N . TYR A 1 77 ? 6.883 -11.836 -3.617 1 92.94 77 TYR A N 1
ATOM 629 C CA . TYR A 1 77 ? 7.352 -12.789 -4.613 1 92.94 77 TYR A CA 1
ATOM 630 C C . TYR A 1 77 ? 8.312 -13.805 -3.994 1 92.94 77 TYR A C 1
ATOM 632 O O . TYR A 1 77 ? 9.148 -13.445 -3.164 1 92.94 77 TYR A O 1
ATOM 640 N N . VAL A 1 78 ? 8.117 -15.023 -4.336 1 93.12 78 VAL A N 1
ATOM 641 C CA . VAL A 1 78 ? 8.992 -16.094 -3.875 1 93.12 78 VAL A CA 1
ATOM 642 C C . VAL A 1 78 ? 9.68 -16.75 -5.07 1 93.12 78 VAL A C 1
ATOM 644 O O . VAL A 1 78 ? 9.07 -16.922 -6.125 1 93.12 78 VAL A O 1
ATOM 647 N N . GLY A 1 79 ? 10.906 -17.047 -4.91 1 91.62 79 GLY A N 1
ATOM 648 C CA . GLY A 1 79 ? 11.703 -17.609 -5.984 1 91.62 79 GLY A CA 1
ATOM 649 C C . GLY A 1 79 ? 13.195 -17.359 -5.82 1 91.62 79 GLY A C 1
ATOM 650 O O . GLY A 1 79 ? 13.703 -17.328 -4.695 1 91.62 79 GLY A O 1
ATOM 651 N N . PHE A 1 80 ? 13.898 -17.359 -6.973 1 89.06 80 PHE A N 1
ATOM 652 C CA . PHE A 1 80 ? 15.336 -17.125 -6.961 1 89.06 80 PHE A CA 1
ATOM 653 C C . PHE A 1 80 ? 15.797 -16.484 -8.266 1 89.06 80 PHE A C 1
ATOM 655 O O . PHE A 1 80 ? 15.109 -16.578 -9.281 1 89.06 80 PHE A O 1
ATOM 662 N N . ALA A 1 81 ? 16.938 -15.836 -8.18 1 88.38 81 ALA A N 1
ATOM 663 C CA . ALA A 1 81 ? 17.547 -15.25 -9.367 1 88.38 81 ALA A CA 1
ATOM 664 C C . ALA A 1 81 ? 19.062 -15.094 -9.188 1 88.38 81 ALA A C 1
ATOM 666 O O . ALA A 1 81 ? 19.531 -14.812 -8.078 1 88.38 81 ALA A O 1
ATOM 667 N N . ALA A 1 82 ? 19.703 -15.336 -10.227 1 81.5 82 ALA A N 1
ATOM 668 C CA . ALA A 1 82 ? 21.141 -15.016 -10.312 1 81.5 82 ALA A CA 1
ATOM 669 C C . ALA A 1 82 ? 21.375 -13.82 -11.234 1 81.5 82 ALA A C 1
ATOM 671 O O . ALA A 1 82 ? 20.922 -13.805 -12.375 1 81.5 82 ALA A O 1
ATOM 672 N N . VAL A 1 83 ? 21.984 -12.844 -10.688 1 85.31 83 VAL A N 1
ATOM 673 C CA . VAL A 1 83 ? 22.281 -11.633 -11.445 1 85.31 83 VAL A CA 1
ATOM 674 C C . VAL A 1 83 ? 23.703 -11.164 -11.109 1 85.31 83 VAL A C 1
ATOM 676 O O . VAL A 1 83 ? 24 -10.828 -9.961 1 85.31 83 VAL A O 1
ATOM 679 N N . ASP A 1 84 ? 24.516 -11.102 -12.141 1 85.19 84 ASP A N 1
ATOM 680 C CA . ASP A 1 84 ? 25.922 -10.742 -11.953 1 85.19 84 ASP A CA 1
ATOM 681 C C . ASP A 1 84 ? 26.562 -11.625 -10.891 1 85.19 84 ASP A C 1
ATOM 683 O O . ASP A 1 84 ? 26.594 -12.852 -11.023 1 85.19 84 ASP A O 1
ATOM 687 N N . ASN A 1 85 ? 27 -11.047 -9.773 1 83.94 85 ASN A N 1
ATOM 688 C CA . ASN A 1 85 ? 27.656 -11.828 -8.727 1 83.94 85 ASN A CA 1
ATOM 689 C C . ASN A 1 85 ? 26.766 -11.953 -7.484 1 83.94 85 ASN A C 1
ATOM 691 O O . ASN A 1 85 ? 27.266 -12.109 -6.371 1 83.94 85 ASN A O 1
ATOM 695 N N . VAL A 1 86 ? 25.516 -11.844 -7.758 1 90 86 VAL A N 1
ATOM 696 C CA . VAL A 1 86 ? 24.578 -11.93 -6.645 1 90 86 VAL A CA 1
ATOM 697 C C . VAL A 1 86 ? 23.562 -13.039 -6.914 1 90 86 VAL A C 1
ATOM 699 O O . VAL A 1 86 ? 23.016 -13.141 -8.016 1 90 86 VAL A O 1
ATOM 702 N N . PHE A 1 87 ? 23.391 -13.883 -5.949 1 87.44 87 PHE A N 1
ATOM 703 C CA . PHE A 1 87 ? 22.312 -14.867 -5.957 1 87.44 87 PHE A CA 1
ATOM 704 C C . PHE A 1 87 ? 21.266 -14.531 -4.902 1 87.44 87 PHE A C 1
ATOM 706 O O . PHE A 1 87 ? 21.578 -14.43 -3.715 1 87.44 87 PHE A O 1
ATOM 713 N N . LEU A 1 88 ? 20.062 -14.328 -5.359 1 93.06 88 LEU A N 1
ATOM 714 C CA . LEU A 1 88 ? 18.969 -13.961 -4.465 1 93.06 88 LEU A CA 1
ATOM 715 C C . LEU A 1 88 ? 17.953 -15.078 -4.363 1 93.06 88 LEU A C 1
ATOM 717 O O . LEU A 1 88 ? 17.531 -15.633 -5.379 1 93.06 88 LEU A O 1
ATOM 721 N N . GLN A 1 89 ? 17.609 -15.43 -3.17 1 93.06 89 GLN A N 1
ATOM 722 C CA . GLN A 1 89 ? 16.531 -16.391 -2.898 1 93.06 89 GLN A CA 1
ATOM 723 C C . GLN A 1 89 ? 15.531 -15.812 -1.896 1 93.06 89 GLN A C 1
ATOM 725 O O . GLN A 1 89 ? 15.922 -15.305 -0.844 1 93.06 89 GLN A O 1
ATOM 730 N N . ILE A 1 90 ? 14.32 -15.883 -2.246 1 94.88 90 ILE A N 1
ATOM 731 C CA . ILE A 1 90 ? 13.25 -15.438 -1.356 1 94.88 90 ILE A CA 1
ATOM 732 C C . ILE A 1 90 ? 12.336 -16.609 -1.018 1 94.88 90 ILE A C 1
ATOM 734 O O . ILE A 1 90 ? 11.828 -17.297 -1.914 1 94.88 90 ILE A O 1
ATOM 738 N N . LEU A 1 91 ? 12.125 -16.828 0.227 1 93.38 91 LEU A N 1
ATOM 739 C CA . LEU A 1 91 ? 11.344 -17.953 0.723 1 93.38 91 LEU A CA 1
ATOM 740 C C . LEU A 1 91 ? 9.984 -17.5 1.237 1 93.38 91 LEU A C 1
ATOM 742 O O . LEU A 1 91 ? 9.789 -16.312 1.526 1 93.38 91 LEU A O 1
ATOM 746 N N . PRO A 1 92 ? 9 -18.375 1.322 1 93.44 92 PRO A N 1
ATOM 747 C CA . PRO A 1 92 ? 7.648 -18.016 1.753 1 93.44 92 PRO A CA 1
ATOM 748 C C . PRO A 1 92 ? 7.59 -17.594 3.217 1 93.44 92 PRO A C 1
ATOM 750 O O . PRO A 1 92 ? 8.273 -18.172 4.062 1 93.44 92 PRO A O 1
ATOM 753 N N . LYS A 1 93 ? 6.77 -16.641 3.5 1 93.06 93 LYS A N 1
ATOM 754 C CA . LYS A 1 93 ? 6.664 -16.078 4.844 1 93.06 93 LYS A CA 1
ATOM 755 C C . LYS A 1 93 ? 6 -17.062 5.801 1 93.06 93 LYS A C 1
ATOM 757 O O . LYS A 1 93 ? 6.254 -17.031 7.008 1 93.06 93 LYS A O 1
ATOM 762 N N . VAL A 1 94 ? 5.117 -17.875 5.332 1 91.69 94 VAL A N 1
ATOM 763 C CA . VAL A 1 94 ? 4.289 -18.75 6.145 1 91.69 94 VAL A CA 1
ATOM 764 C C . VAL A 1 94 ? 5.176 -19.719 6.926 1 91.69 94 VAL A C 1
ATOM 766 O O . VAL A 1 94 ? 4.762 -20.25 7.961 1 91.69 94 VAL A O 1
ATOM 769 N N . PHE A 1 95 ? 6.398 -19.906 6.488 1 86 95 PHE A N 1
ATOM 770 C CA . PHE A 1 95 ? 7.277 -20.891 7.113 1 86 95 PHE A CA 1
ATOM 771 C C . PHE A 1 95 ? 8.484 -20.219 7.746 1 86 95 PHE A C 1
ATOM 773 O O . PHE A 1 95 ? 9.484 -20.875 8.055 1 86 95 PHE A O 1
ATOM 780 N N . LYS A 1 96 ? 8.43 -18.922 7.746 1 87.44 96 LYS A N 1
ATOM 781 C CA . LYS A 1 96 ? 9.516 -18.188 8.398 1 87.44 96 LYS A CA 1
ATOM 782 C C . LYS A 1 96 ? 9.648 -18.578 9.859 1 87.44 96 LYS A C 1
ATOM 784 O O . LYS A 1 96 ? 8.664 -18.578 10.602 1 87.44 96 LYS A O 1
ATOM 789 N N . PRO A 1 97 ? 10.875 -18.906 10.164 1 81.38 97 PRO A N 1
ATOM 790 C CA . PRO A 1 97 ? 11.07 -19.266 11.57 1 81.38 97 PRO A CA 1
ATOM 791 C C . PRO A 1 97 ? 10.922 -18.062 12.508 1 81.38 97 PRO A C 1
ATOM 793 O O . PRO A 1 97 ? 11.242 -16.938 12.133 1 81.38 97 PRO A O 1
ATOM 796 N N . LYS A 1 98 ? 10.344 -18.141 13.633 1 68.5 98 LYS A N 1
ATOM 797 C CA . LYS A 1 98 ? 10.203 -17.047 14.586 1 68.5 98 LYS A CA 1
ATOM 798 C C . LYS A 1 98 ? 11.555 -16.641 15.156 1 68.5 98 LYS A C 1
ATOM 800 O O . LYS A 1 98 ? 12.445 -17.469 15.312 1 68.5 98 LYS A O 1
ATOM 805 N N . LYS A 1 99 ? 11.867 -15.32 15.156 1 60.62 99 LYS A N 1
ATOM 806 C CA . LYS A 1 99 ? 13.078 -14.609 15.539 1 60.62 99 LYS A CA 1
ATOM 807 C C . LYS A 1 99 ? 13.797 -15.32 16.688 1 60.62 99 LYS A C 1
ATOM 809 O O . LYS A 1 99 ? 15.023 -15.281 16.781 1 60.62 99 LYS A O 1
ATOM 814 N N . GLU A 1 100 ? 13.031 -15.719 17.641 1 53.5 100 GLU A N 1
ATOM 815 C CA . GLU A 1 100 ? 13.742 -16.109 18.859 1 53.5 100 GLU A CA 1
ATOM 816 C C . GLU A 1 100 ? 14.742 -17.234 18.578 1 53.5 100 GLU A C 1
ATOM 818 O O . GLU A 1 100 ? 15.555 -17.578 19.453 1 53.5 100 GLU A O 1
ATOM 823 N N . GLN A 1 101 ? 14.594 -17.859 17.531 1 48.53 101 GLN A N 1
ATOM 824 C CA . GLN A 1 101 ? 15.516 -18.984 17.469 1 48.53 101 GLN A CA 1
ATOM 825 C C . GLN A 1 101 ? 16.828 -18.594 16.812 1 48.53 101 GLN A C 1
ATOM 827 O O . GLN A 1 101 ? 16.828 -18.078 15.688 1 48.53 101 GLN A O 1
ATOM 832 N N . THR A 1 102 ? 17.891 -18.234 17.5 1 50.31 102 THR A N 1
ATOM 833 C CA . THR A 1 102 ? 19.266 -17.828 17.281 1 50.31 102 THR A CA 1
ATOM 834 C C . THR A 1 102 ? 19.812 -18.375 15.969 1 50.31 102 THR A C 1
ATOM 836 O O . THR A 1 102 ? 20.531 -17.688 15.25 1 50.31 102 THR A O 1
ATOM 839 N N . GLN A 1 103 ? 19.891 -19.812 15.852 1 52.03 103 GLN A N 1
ATOM 840 C CA . GLN A 1 103 ? 20.656 -20.391 14.758 1 52.03 103 GLN A CA 1
ATOM 841 C C . GLN A 1 103 ? 19.734 -21.062 13.742 1 52.03 103 GLN A C 1
ATOM 843 O O . GLN A 1 103 ? 19.016 -22.016 14.078 1 52.03 103 GLN A O 1
ATOM 848 N N . GLU A 1 104 ? 19.391 -20.344 12.672 1 59.28 104 GLU A N 1
ATOM 849 C CA . GLU A 1 104 ? 18.688 -20.984 11.57 1 59.28 104 GLU A CA 1
ATOM 850 C C . GLU A 1 104 ? 19.344 -22.312 11.188 1 59.28 104 GLU A C 1
ATOM 852 O O . GLU A 1 104 ? 20.547 -22.359 10.93 1 59.28 104 GLU A O 1
ATOM 857 N N . THR A 1 105 ? 18.641 -23.484 11.5 1 62.22 105 THR A N 1
ATOM 858 C CA . THR A 1 105 ? 19.141 -24.797 11.094 1 62.22 105 THR A CA 1
ATOM 859 C C . THR A 1 105 ? 18.844 -25.062 9.625 1 62.22 105 THR A C 1
ATOM 861 O O . THR A 1 105 ? 18.047 -24.344 9.016 1 62.22 105 THR A O 1
ATOM 864 N N . GLN A 1 106 ? 19.594 -25.922 9.039 1 63.31 106 GLN A N 1
ATOM 865 C CA . GLN A 1 106 ? 19.359 -26.359 7.668 1 63.31 106 GLN A CA 1
ATOM 866 C C . GLN A 1 106 ? 17.922 -26.812 7.473 1 63.31 106 GLN A C 1
ATOM 868 O O . GLN A 1 106 ? 17.312 -26.562 6.426 1 63.31 106 GLN A O 1
ATOM 873 N N . GLU A 1 107 ? 17.391 -27.438 8.5 1 63.06 107 GLU A N 1
ATOM 874 C CA . GLU A 1 107 ? 16.031 -27.938 8.438 1 63.06 107 GLU A CA 1
ATOM 875 C C . GLU A 1 107 ? 15.023 -26.797 8.32 1 63.06 107 GLU A C 1
ATOM 877 O O . GLU A 1 107 ? 14.023 -26.922 7.617 1 63.06 107 GLU A O 1
ATOM 882 N N . ASP A 1 108 ? 15.391 -25.766 8.844 1 68.12 108 ASP A N 1
ATOM 883 C CA . ASP A 1 108 ? 14.508 -24.609 8.852 1 68.12 108 ASP A CA 1
ATOM 884 C C . ASP A 1 108 ? 14.352 -24.016 7.453 1 68.12 108 ASP A C 1
ATOM 886 O O . ASP A 1 108 ? 13.305 -23.453 7.121 1 68.12 108 ASP A O 1
ATOM 890 N N . THR A 1 109 ? 15.289 -24.344 6.715 1 76.88 109 THR A N 1
ATOM 891 C CA . THR A 1 109 ? 15.25 -23.75 5.383 1 76.88 109 THR A CA 1
ATOM 892 C C . THR A 1 109 ? 14.664 -24.734 4.375 1 76.88 109 THR A C 1
ATOM 894 O O . THR A 1 109 ? 14.07 -24.328 3.373 1 76.88 109 THR A O 1
ATOM 897 N N . TRP A 1 110 ? 14.695 -26.047 4.684 1 81.62 110 TRP A N 1
ATOM 898 C CA . TRP A 1 110 ? 14.172 -27.047 3.768 1 81.62 110 TRP A CA 1
ATOM 899 C C . TRP A 1 110 ? 12.648 -27.031 3.746 1 81.62 110 TRP A C 1
ATOM 901 O O . TRP A 1 110 ? 12.039 -27.141 2.682 1 81.62 110 TRP A O 1
ATOM 911 N N . GLU A 1 111 ? 12.125 -26.812 4.875 1 81.75 111 GLU A N 1
ATOM 912 C CA . GLU A 1 111 ? 10.672 -26.922 5.012 1 81.75 111 GLU A CA 1
ATOM 913 C C . GLU A 1 111 ? 9.953 -25.906 4.133 1 81.75 111 GLU A C 1
ATOM 915 O O . GLU A 1 111 ? 9.062 -26.266 3.359 1 81.75 111 GLU A O 1
ATOM 920 N N . PRO A 1 112 ? 10.391 -24.703 4.168 1 86.19 112 PRO A N 1
ATOM 921 C CA . PRO A 1 112 ? 9.734 -23.719 3.295 1 86.19 112 PRO A CA 1
ATOM 922 C C . PRO A 1 112 ? 9.906 -24.047 1.813 1 86.19 112 PRO A C 1
ATOM 924 O O . PRO A 1 112 ? 8.992 -23.812 1.017 1 86.19 112 PRO A O 1
ATOM 927 N N . ILE A 1 113 ? 11.023 -24.562 1.485 1 87.31 113 ILE A N 1
ATOM 928 C CA . ILE A 1 113 ? 11.32 -24.891 0.092 1 87.31 113 ILE A CA 1
ATOM 929 C C . ILE A 1 113 ? 10.406 -26 -0.388 1 87.31 113 ILE A C 1
ATOM 931 O O . ILE A 1 113 ? 9.789 -25.906 -1.454 1 87.31 113 ILE A O 1
ATOM 935 N N . LEU A 1 114 ? 10.266 -27.016 0.407 1 84.75 114 LEU A N 1
ATOM 936 C CA . LEU A 1 114 ? 9.438 -28.156 0.043 1 84.75 114 LEU A CA 1
ATOM 937 C C . LEU A 1 114 ? 7.969 -27.75 -0.04 1 84.75 114 LEU A C 1
ATOM 939 O O . LEU A 1 114 ? 7.262 -28.172 -0.963 1 84.75 114 LEU A O 1
ATOM 943 N N . ALA A 1 115 ? 7.578 -27 0.89 1 87.31 115 ALA A N 1
ATOM 944 C CA . ALA A 1 115 ? 6.195 -26.531 0.883 1 87.31 115 ALA A CA 1
ATOM 945 C C . ALA A 1 115 ? 5.902 -25.703 -0.366 1 87.31 115 ALA A C 1
ATOM 947 O O . ALA A 1 115 ? 4.848 -25.859 -0.989 1 87.31 115 ALA A O 1
ATOM 948 N N . PHE A 1 116 ? 6.848 -24.922 -0.675 1 89.88 116 PHE A N 1
ATOM 949 C CA . PHE A 1 116 ? 6.699 -24.062 -1.846 1 89.88 116 PHE A CA 1
ATOM 950 C C . PHE A 1 116 ? 6.582 -24.891 -3.115 1 89.88 116 PHE A C 1
ATOM 952 O O . PHE A 1 116 ? 5.707 -24.656 -3.949 1 89.88 116 PHE A O 1
ATOM 959 N N . ILE A 1 117 ? 7.352 -25.828 -3.256 1 86.19 117 ILE A N 1
ATOM 960 C CA . ILE A 1 117 ? 7.371 -26.672 -4.441 1 86.19 117 ILE A CA 1
ATOM 961 C C . ILE A 1 117 ? 6.07 -27.469 -4.527 1 86.19 117 ILE A C 1
ATOM 963 O O . ILE A 1 117 ? 5.488 -27.609 -5.605 1 86.19 117 ILE A O 1
ATOM 967 N N . ARG A 1 118 ? 5.648 -27.984 -3.461 1 87.19 118 ARG A N 1
ATOM 968 C CA . ARG A 1 118 ? 4.398 -28.75 -3.441 1 87.19 118 ARG A CA 1
ATOM 969 C C . ARG A 1 118 ? 3.215 -27.859 -3.807 1 87.19 118 ARG A C 1
ATOM 971 O O . ARG A 1 118 ? 2.301 -28.281 -4.512 1 87.19 118 ARG A O 1
ATOM 978 N N . MET A 1 119 ? 3.246 -26.641 -3.305 1 88.5 119 MET A N 1
ATOM 979 C CA . MET A 1 119 ? 2.201 -25.688 -3.676 1 88.5 119 MET A CA 1
ATOM 980 C C . MET A 1 119 ? 2.195 -25.453 -5.184 1 88.5 119 MET A C 1
ATOM 982 O O . MET A 1 119 ? 1.134 -25.438 -5.809 1 88.5 119 MET A O 1
ATOM 986 N N . LEU A 1 120 ? 3.385 -25.281 -5.676 1 84.44 120 LEU A N 1
ATOM 987 C CA . LEU A 1 120 ? 3.521 -25.047 -7.109 1 84.44 120 LEU A CA 1
ATOM 988 C C . LEU A 1 120 ? 2.992 -26.25 -7.902 1 84.44 120 LEU A C 1
ATOM 990 O O . LEU A 1 120 ? 2.285 -26.062 -8.898 1 84.44 120 LEU A O 1
ATOM 994 N N . ASP A 1 121 ? 3.369 -27.328 -7.438 1 84.31 121 ASP A N 1
ATOM 995 C CA . ASP A 1 121 ? 2.949 -28.547 -8.109 1 84.31 121 ASP A CA 1
ATOM 996 C C . ASP A 1 121 ? 1.427 -28.672 -8.109 1 84.31 121 ASP A C 1
ATOM 998 O O . ASP A 1 121 ? 0.824 -28.969 -9.148 1 84.31 121 ASP A O 1
ATOM 1002 N N . MET A 1 122 ? 0.855 -28.453 -7.016 1 83.69 122 MET A N 1
ATOM 1003 C CA . MET A 1 122 ? -0.594 -28.578 -6.887 1 83.69 122 MET A CA 1
ATOM 1004 C C . MET A 1 122 ? -1.307 -27.5 -7.691 1 83.69 122 MET A C 1
ATOM 1006 O O . MET A 1 122 ? -2.344 -27.75 -8.305 1 83.69 122 MET A O 1
ATOM 1010 N N . ALA A 1 123 ? -0.75 -26.344 -7.664 1 83.38 123 ALA A N 1
ATOM 1011 C CA . ALA A 1 123 ? -1.39 -25.203 -8.32 1 83.38 123 ALA A CA 1
ATOM 1012 C C . ALA A 1 123 ? -1.289 -25.328 -9.844 1 83.38 123 ALA A C 1
ATOM 1014 O O . ALA A 1 123 ? -2.236 -25 -10.562 1 83.38 123 ALA A O 1
ATOM 1015 N N . TYR A 1 124 ? -0.123 -25.844 -10.281 1 74.94 124 TYR A N 1
ATOM 1016 C CA . TYR A 1 124 ? 0.127 -25.766 -11.719 1 74.94 124 TYR A CA 1
ATOM 1017 C C . TYR A 1 124 ? 0.241 -27.156 -12.328 1 74.94 124 TYR A C 1
ATOM 1019 O O . TYR A 1 124 ? 0.357 -27.297 -13.547 1 74.94 124 TYR A O 1
ATOM 1027 N N . GLY A 1 125 ? 0.155 -28.109 -11.547 1 74 125 GLY A N 1
ATOM 1028 C CA . GLY A 1 125 ? 0.174 -29.469 -12.055 1 74 125 GLY A CA 1
ATOM 1029 C C . GLY A 1 125 ? 1.525 -29.891 -12.609 1 74 125 GLY A C 1
ATOM 1030 O O . GLY A 1 125 ? 1.61 -30.422 -13.719 1 74 125 GLY A O 1
ATOM 1031 N N . LEU A 1 126 ? 2.58 -29.594 -11.93 1 68.81 126 LEU A N 1
ATOM 1032 C CA . LEU A 1 126 ? 3.936 -29.875 -12.383 1 68.81 126 LEU A CA 1
ATOM 1033 C C . LEU A 1 126 ? 4.254 -31.359 -12.234 1 68.81 126 LEU A C 1
ATOM 1035 O O . LEU A 1 126 ? 5.254 -31.844 -12.781 1 68.81 126 LEU A O 1
ATOM 1039 N N . LYS A 1 127 ? 3.424 -32.125 -11.602 1 73.56 127 LYS A N 1
ATOM 1040 C CA . LYS A 1 127 ? 3.529 -33.594 -11.414 1 73.56 127 LYS A CA 1
ATOM 1041 C C . LYS A 1 127 ? 4.84 -33.969 -10.727 1 73.56 127 LYS A C 1
ATOM 1043 O O . LYS A 1 127 ? 5.547 -34.875 -11.18 1 73.56 127 LYS A O 1
ATOM 1048 N N . ILE A 1 128 ? 5.18 -33.156 -9.75 1 75.5 128 ILE A N 1
ATOM 1049 C CA . ILE A 1 128 ? 6.371 -33.438 -8.953 1 75.5 128 ILE A CA 1
ATOM 1050 C C . ILE A 1 128 ? 6.09 -34.594 -7.984 1 75.5 128 ILE A C 1
ATOM 1052 O O . ILE A 1 128 ? 5.137 -34.531 -7.207 1 75.5 128 ILE A O 1
ATOM 1056 N N . LYS A 1 129 ? 6.855 -35.656 -8.109 1 74 129 LYS A N 1
ATOM 1057 C CA . LYS A 1 129 ? 6.668 -36.781 -7.219 1 74 129 LYS A CA 1
ATOM 1058 C C . LYS A 1 129 ? 7.242 -36.5 -5.832 1 74 129 LYS A C 1
ATOM 1060 O O . LYS A 1 129 ? 8.367 -36.031 -5.707 1 74 129 LYS A O 1
ATOM 1065 N N . ASP A 1 130 ? 6.535 -36.75 -4.836 1 75.69 130 ASP A N 1
ATOM 1066 C CA . ASP A 1 130 ? 6.922 -36.5 -3.455 1 75.69 130 ASP A CA 1
ATOM 1067 C C . ASP A 1 130 ? 8.203 -37.25 -3.09 1 75.69 130 ASP A C 1
ATOM 1069 O O . ASP A 1 130 ? 9.008 -36.75 -2.291 1 75.69 130 ASP A O 1
ATOM 1073 N N . HIS A 1 131 ? 8.305 -38.375 -3.643 1 72.75 131 HIS A N 1
ATOM 1074 C CA . HIS A 1 131 ? 9.492 -39.156 -3.326 1 72.75 131 HIS A CA 1
ATOM 1075 C C . HIS A 1 131 ? 10.766 -38.438 -3.754 1 72.75 131 HIS A C 1
ATOM 1077 O O . HIS A 1 131 ? 11.805 -38.562 -3.102 1 72.75 131 HIS A O 1
ATOM 1083 N N . ASP A 1 132 ? 10.703 -37.75 -4.789 1 76.75 132 ASP A N 1
ATOM 1084 C CA . ASP A 1 132 ? 11.859 -36.969 -5.246 1 76.75 132 ASP A CA 1
ATOM 1085 C C . ASP A 1 132 ? 12.219 -35.875 -4.25 1 76.75 132 ASP A C 1
ATOM 1087 O O . ASP A 1 132 ? 13.406 -35.625 -3.98 1 76.75 132 ASP A O 1
ATOM 1091 N N . LEU A 1 133 ? 11.281 -35.281 -3.699 1 78.25 133 LEU A N 1
ATOM 1092 C CA . LEU A 1 133 ? 11.508 -34.219 -2.734 1 78.25 133 LEU A CA 1
ATOM 1093 C C . LEU A 1 133 ? 12.023 -34.75 -1.413 1 78.25 133 LEU A C 1
ATOM 1095 O O . LEU A 1 133 ? 12.914 -34.188 -0.794 1 78.25 133 LEU A O 1
ATOM 1099 N N . ALA A 1 134 ? 11.43 -35.844 -0.99 1 75 134 ALA A N 1
ATOM 1100 C CA . ALA A 1 134 ? 11.875 -36.5 0.231 1 75 134 ALA A CA 1
ATOM 1101 C C . ALA A 1 134 ? 13.328 -36.969 0.115 1 75 134 ALA A C 1
ATOM 1103 O O . ALA A 1 134 ? 14.086 -36.875 1.086 1 75 134 ALA A O 1
ATOM 1104 N N . TYR A 1 135 ? 13.641 -37.406 -1.04 1 78.56 135 TYR A N 1
ATOM 1105 C CA . TYR A 1 135 ? 15 -37.844 -1.322 1 78.56 135 TYR A CA 1
ATOM 1106 C C . TYR A 1 135 ? 16 -36.719 -1.099 1 78.56 135 TYR A C 1
ATOM 1108 O O . TYR A 1 135 ? 17.078 -36.938 -0.55 1 78.56 135 TYR A O 1
ATOM 1116 N N . LEU A 1 136 ? 15.68 -35.562 -1.428 1 80.19 136 LEU A N 1
ATOM 1117 C CA . LEU A 1 136 ? 16.562 -34.406 -1.306 1 80.19 136 LEU A CA 1
ATOM 1118 C C . LEU A 1 136 ? 16.734 -34 0.156 1 80.19 136 LEU A C 1
ATOM 1120 O O . LEU A 1 136 ? 17.828 -33.625 0.578 1 80.19 136 LEU A O 1
ATOM 1124 N N . GLN A 1 137 ? 15.727 -34 0.899 1 74.88 137 GLN A N 1
ATOM 1125 C CA . GLN A 1 137 ? 15.758 -33.625 2.303 1 74.88 137 GLN A CA 1
ATOM 1126 C C . GLN A 1 137 ? 16.688 -34.531 3.113 1 74.88 137 GLN A C 1
ATOM 1128 O O . GLN A 1 137 ? 17.328 -34.062 4.055 1 74.88 137 GLN A O 1
ATOM 1133 N N . GLY A 1 138 ? 16.672 -35.781 2.754 1 70 138 GLY A N 1
ATOM 1134 C CA . GLY A 1 138 ? 17.453 -36.75 3.488 1 70 138 GLY A CA 1
ATOM 1135 C C . GLY A 1 138 ? 18.953 -36.656 3.195 1 70 138 GLY A C 1
ATOM 1136 O O . GLY A 1 138 ? 19.75 -37.25 3.91 1 70 138 GLY A O 1
ATOM 1137 N N . ARG A 1 139 ? 19.172 -35.75 2.326 1 73.88 139 ARG A N 1
ATOM 1138 C CA . ARG A 1 139 ? 20.578 -35.688 1.944 1 73.88 139 ARG A CA 1
ATOM 1139 C C . ARG A 1 139 ? 21.25 -34.469 2.557 1 73.88 139 ARG A C 1
ATOM 1141 O O . ARG A 1 139 ? 20.562 -33.562 3.039 1 73.88 139 ARG A O 1
ATOM 1148 N N . ASN A 1 140 ? 22.391 -34.5 3.102 1 76.25 140 ASN A N 1
ATOM 1149 C CA . ASN A 1 140 ? 23.172 -33.406 3.693 1 76.25 140 ASN A CA 1
ATOM 1150 C C . ASN A 1 140 ? 23.453 -32.312 2.676 1 76.25 140 ASN A C 1
ATOM 1152 O O . ASN A 1 140 ? 24.609 -31.953 2.459 1 76.25 140 ASN A O 1
ATOM 1156 N N . LEU A 1 141 ? 22.297 -31.859 2.031 1 80.88 141 LEU A N 1
ATOM 1157 C CA . LEU A 1 141 ? 22.422 -30.797 1.039 1 80.88 141 LEU A CA 1
ATOM 1158 C C . LEU A 1 141 ? 21.984 -29.453 1.623 1 80.88 141 LEU A C 1
ATOM 1160 O O . LEU A 1 141 ? 21.031 -29.375 2.398 1 80.88 141 LEU A O 1
ATOM 1164 N N . ARG A 1 142 ? 22.719 -28.453 1.214 1 80.19 142 ARG A N 1
ATOM 1165 C CA . ARG A 1 142 ? 22.312 -27.109 1.627 1 80.19 142 ARG A CA 1
ATOM 1166 C C . ARG A 1 142 ? 21.016 -26.688 0.937 1 80.19 142 ARG A C 1
ATOM 1168 O O . ARG A 1 142 ? 20.922 -26.75 -0.291 1 80.19 142 ARG A O 1
ATOM 1175 N N . PRO A 1 143 ? 20.062 -26.328 1.66 1 81.19 143 PRO A N 1
ATOM 1176 C CA . PRO A 1 143 ? 18.781 -25.969 1.065 1 81.19 143 PRO A CA 1
ATOM 1177 C C . PRO A 1 143 ? 18.875 -24.75 0.139 1 81.19 143 PRO A C 1
ATOM 1179 O O . PRO A 1 143 ? 19.281 -23.672 0.572 1 81.19 143 PRO A O 1
ATOM 1182 N N . ASN A 1 144 ? 18.484 -24.953 -1.044 1 85.19 144 ASN A N 1
ATOM 1183 C CA . ASN A 1 144 ? 18.531 -23.953 -2.102 1 85.19 144 ASN A CA 1
ATOM 1184 C C . ASN A 1 144 ? 17.5 -24.234 -3.186 1 85.19 144 ASN A C 1
ATOM 1186 O O . ASN A 1 144 ? 17.516 -25.281 -3.822 1 85.19 144 ASN A O 1
ATOM 1190 N N . LEU A 1 145 ? 16.672 -23.266 -3.307 1 86.81 145 LEU A N 1
ATOM 1191 C CA . LEU A 1 145 ? 15.555 -23.438 -4.227 1 86.81 145 LEU A CA 1
ATOM 1192 C C . LEU A 1 145 ? 16.047 -23.672 -5.648 1 86.81 145 LEU A C 1
ATOM 1194 O O . LEU A 1 145 ? 15.523 -24.531 -6.355 1 86.81 145 LEU A O 1
ATOM 1198 N N . TYR A 1 146 ? 17.062 -23 -6.004 1 84.31 146 TYR A N 1
ATOM 1199 C CA . TYR A 1 146 ? 17.625 -23.125 -7.344 1 84.31 146 TYR A CA 1
ATOM 1200 C C . TYR A 1 146 ? 18.141 -24.547 -7.578 1 84.31 146 TYR A C 1
ATOM 1202 O O . TYR A 1 146 ? 17.875 -25.141 -8.625 1 84.31 146 TYR A O 1
ATOM 1210 N N . GLU A 1 147 ? 18.828 -25.031 -6.652 1 88 147 GLU A N 1
ATOM 1211 C CA . GLU A 1 147 ? 19.391 -26.375 -6.738 1 88 147 GLU A CA 1
ATOM 1212 C C . GLU A 1 147 ? 18.297 -27.438 -6.836 1 88 147 GLU A C 1
ATOM 1214 O O . GLU A 1 147 ? 18.438 -28.406 -7.57 1 88 147 GLU A O 1
ATOM 1219 N N . VAL A 1 148 ? 17.266 -27.172 -6.109 1 87.62 148 VAL A N 1
ATOM 1220 C CA . VAL A 1 148 ? 16.156 -28.125 -6.121 1 87.62 148 VAL A CA 1
ATOM 1221 C C . VAL A 1 148 ? 15.523 -28.156 -7.512 1 87.62 148 VAL A C 1
ATOM 1223 O O . VAL A 1 148 ? 15.25 -29.234 -8.047 1 87.62 148 VAL A O 1
ATOM 1226 N N . PHE A 1 149 ? 15.359 -27.047 -8.062 1 86.62 149 PHE A N 1
ATOM 1227 C CA . PHE A 1 149 ? 14.75 -26.984 -9.391 1 86.62 149 PHE A CA 1
ATOM 1228 C C . PHE A 1 149 ? 15.672 -27.594 -10.438 1 86.62 149 PHE A C 1
ATOM 1230 O O . PHE A 1 149 ? 15.211 -28.234 -11.383 1 86.62 149 PHE A O 1
ATOM 1237 N N . ILE A 1 150 ? 16.906 -27.391 -10.289 1 89.88 150 ILE A N 1
ATOM 1238 C CA . ILE A 1 150 ? 17.875 -28.031 -11.18 1 89.88 150 ILE A CA 1
ATOM 1239 C C . ILE A 1 150 ? 17.734 -29.547 -11.07 1 89.88 150 ILE A C 1
ATOM 1241 O O . ILE A 1 150 ? 17.734 -30.25 -12.086 1 89.88 150 ILE A O 1
ATOM 1245 N N . TYR A 1 151 ? 17.625 -30.031 -9.875 1 90.5 151 TYR A N 1
ATOM 1246 C CA . TYR A 1 151 ? 17.469 -31.453 -9.648 1 90.5 151 TYR A CA 1
ATOM 1247 C C . TYR A 1 151 ? 16.203 -31.984 -10.32 1 90.5 151 TYR A C 1
ATOM 1249 O O . TYR A 1 151 ? 16.234 -33 -11.008 1 90.5 151 TYR A O 1
ATOM 1257 N N . LEU A 1 152 ? 15.141 -31.25 -10.047 1 88 152 LEU A N 1
ATOM 1258 C CA . LEU A 1 152 ? 13.867 -31.688 -10.617 1 88 152 LEU A CA 1
ATOM 1259 C C . LEU A 1 152 ? 13.938 -31.703 -12.141 1 88 152 LEU A C 1
ATOM 1261 O O . LEU A 1 152 ? 13.414 -32.625 -12.781 1 88 152 LEU A O 1
ATOM 1265 N N . PHE A 1 153 ? 14.516 -30.703 -12.734 1 91.44 153 PHE A N 1
ATOM 1266 C CA . PHE A 1 153 ? 14.727 -30.641 -14.172 1 91.44 153 PHE A CA 1
ATOM 1267 C C . PHE A 1 153 ? 15.555 -31.828 -14.648 1 91.44 153 PHE A C 1
ATOM 1269 O O . PHE A 1 153 ? 15.133 -32.594 -15.523 1 91.44 153 PHE A O 1
ATOM 1276 N N . ALA A 1 154 ? 16.688 -32.031 -14.039 1 94.12 154 ALA A N 1
ATOM 1277 C CA . ALA A 1 154 ? 17.625 -33.094 -14.453 1 94.12 154 ALA A CA 1
ATOM 1278 C C . ALA A 1 154 ? 17 -34.469 -14.305 1 94.12 154 ALA A C 1
ATOM 1280 O O . ALA A 1 154 ? 17.109 -35.312 -15.203 1 94.12 154 ALA A O 1
ATOM 1281 N N . LYS A 1 155 ? 16.359 -34.656 -13.203 1 91.44 155 LYS A N 1
ATOM 1282 C CA . LYS A 1 155 ? 15.758 -35.969 -12.93 1 91.44 155 LYS A CA 1
ATOM 1283 C C . LYS A 1 155 ? 14.633 -36.25 -13.914 1 91.44 155 LYS A C 1
ATOM 1285 O O . LYS A 1 155 ? 14.547 -37.375 -14.43 1 91.44 155 LYS A O 1
ATOM 1290 N N . SER A 1 156 ? 13.781 -35.312 -14.133 1 90.25 156 SER A N 1
ATOM 1291 C CA . SER A 1 156 ? 12.672 -35.5 -15.07 1 90.25 156 SER A CA 1
ATOM 1292 C C . SER A 1 156 ? 13.188 -35.75 -16.484 1 90.25 156 SER A C 1
ATOM 1294 O O . SER A 1 156 ? 12.664 -36.625 -17.188 1 90.25 156 SER A O 1
ATOM 1296 N N . LEU A 1 157 ? 14.164 -35 -16.875 1 93.5 157 LEU A N 1
ATOM 1297 C CA . LEU A 1 157 ? 14.727 -35.188 -18.203 1 93.5 157 LEU A CA 1
ATOM 1298 C C . LEU A 1 157 ? 15.422 -36.531 -18.328 1 93.5 157 LEU A C 1
ATOM 1300 O O . LEU A 1 157 ? 15.281 -37.219 -19.344 1 93.5 157 LEU A O 1
ATOM 1304 N N . TRP A 1 158 ? 16.141 -36.906 -17.297 1 92.75 158 TRP A N 1
ATOM 1305 C CA . TRP A 1 158 ? 16.844 -38.188 -17.297 1 92.75 158 TRP A CA 1
ATOM 1306 C C . TRP A 1 158 ? 15.875 -39.344 -17.453 1 92.75 158 TRP A C 1
ATOM 1308 O O . TRP A 1 158 ? 16.125 -40.281 -18.234 1 92.75 158 TRP A O 1
ATOM 1318 N N . SER A 1 159 ? 14.797 -39.281 -16.734 1 89.94 159 SER A N 1
ATOM 1319 C CA . SER A 1 159 ? 13.789 -40.344 -16.812 1 89.94 159 SER A CA 1
ATOM 1320 C C . SER A 1 159 ? 13.227 -40.469 -18.219 1 89.94 159 SER A C 1
ATOM 1322 O O . SER A 1 159 ? 12.969 -41.562 -18.688 1 89.94 159 SER A O 1
ATOM 1324 N N . GLU A 1 160 ? 13.078 -39.344 -18.891 1 90.56 160 GLU A N 1
ATOM 1325 C CA . GLU A 1 160 ? 12.531 -39.344 -20.234 1 90.56 160 GLU A CA 1
ATOM 1326 C C . GLU A 1 160 ? 13.586 -39.781 -21.25 1 90.56 160 GLU A C 1
ATOM 1328 O O . GLU A 1 160 ? 13.281 -40.5 -22.203 1 90.56 160 GLU A O 1
ATOM 1333 N N . VAL A 1 161 ? 14.781 -39.375 -21.031 1 90.44 161 VAL A N 1
ATOM 1334 C CA . VAL A 1 161 ? 15.867 -39.688 -21.953 1 90.44 161 VAL A CA 1
ATOM 1335 C C . VAL A 1 161 ? 16.172 -41.188 -21.891 1 90.44 161 VAL A C 1
ATOM 1337 O O . VAL A 1 161 ? 16.5 -41.812 -22.922 1 90.44 161 VAL A O 1
ATOM 1340 N N . GLN A 1 162 ? 16.016 -41.688 -20.703 1 88.62 162 GLN A N 1
ATOM 1341 C CA . GLN A 1 162 ? 16.234 -43.125 -20.562 1 88.62 162 GLN A CA 1
ATOM 1342 C C . GLN A 1 162 ? 15.219 -43.906 -21.375 1 88.62 162 GLN A C 1
ATOM 1344 O O . GLN A 1 162 ? 15.516 -45.031 -21.828 1 88.62 162 GLN A O 1
ATOM 1349 N N . ARG A 1 163 ? 14.133 -43.312 -21.578 1 85.19 163 ARG A N 1
ATOM 1350 C CA . ARG A 1 163 ? 13.102 -43.938 -22.391 1 85.19 163 ARG A CA 1
ATOM 1351 C C . ARG A 1 163 ? 13.32 -43.656 -23.875 1 85.19 163 ARG A C 1
ATOM 1353 O O . ARG A 1 163 ? 12.648 -44.25 -24.734 1 85.19 163 ARG A O 1
ATOM 1360 N N . GLY A 1 164 ? 14.203 -42.781 -24.266 1 80.25 164 GLY A N 1
ATOM 1361 C CA . GLY A 1 164 ? 14.516 -42.438 -25.641 1 80.25 164 GLY A CA 1
ATOM 1362 C C . GLY A 1 164 ? 14.398 -40.938 -25.906 1 80.25 164 GLY A C 1
ATOM 1363 O O . GLY A 1 164 ? 13.547 -40.281 -25.312 1 80.25 164 GLY A O 1
ATOM 1364 N N . TYR A 1 165 ? 15.281 -40.5 -26.781 1 71.38 165 TYR A N 1
ATOM 1365 C CA . TYR A 1 165 ? 15.258 -39.094 -27.188 1 71.38 165 TYR A CA 1
ATOM 1366 C C . TYR A 1 165 ? 14 -38.781 -28 1 71.38 165 TYR A C 1
ATOM 1368 O O . TYR A 1 165 ? 13.383 -39.688 -28.562 1 71.38 165 TYR A O 1
ATOM 1376 N N . HIS A 1 166 ? 13.727 -37.469 -27.828 1 72.25 166 HIS A N 1
ATOM 1377 C CA . HIS A 1 166 ? 12.711 -37.062 -28.797 1 72.25 166 HIS A CA 1
ATOM 1378 C C . HIS A 1 166 ? 13.289 -36.969 -30.203 1 72.25 166 HIS A C 1
ATOM 1380 O O . HIS A 1 166 ? 14.297 -36.312 -30.422 1 72.25 166 HIS A O 1
ATOM 1386 N N . ARG A 1 167 ? 12.844 -37.781 -30.953 1 73 167 ARG A N 1
ATOM 1387 C CA . ARG A 1 167 ? 13.266 -37.75 -32.344 1 73 167 ARG A CA 1
ATOM 1388 C C . ARG A 1 167 ? 12.195 -37.125 -33.219 1 73 167 ARG A C 1
ATOM 1390 O O . ARG A 1 167 ? 11 -37.25 -32.969 1 73 167 ARG A O 1
ATOM 1397 N N . GLU A 1 168 ? 12.555 -36.125 -33.906 1 69.38 168 GLU A N 1
ATOM 1398 C CA . GLU A 1 168 ? 11.633 -35.469 -34.812 1 69.38 168 GLU A CA 1
ATOM 1399 C C . GLU A 1 168 ? 11.961 -35.844 -36.281 1 69.38 168 GLU A C 1
ATOM 1401 O O . GLU A 1 168 ? 13.133 -36.031 -36.625 1 69.38 168 GLU A O 1
ATOM 1406 N N . TYR A 1 169 ? 10.836 -36.062 -37.031 1 64.62 169 TYR A N 1
ATOM 1407 C CA . TYR A 1 169 ? 11 -36.25 -38.469 1 64.62 169 TYR A CA 1
ATOM 1408 C C . TYR A 1 169 ? 11.398 -34.938 -39.156 1 64.62 169 TYR A C 1
ATOM 1410 O O . TYR A 1 169 ? 10.773 -33.906 -38.938 1 64.62 169 TYR A O 1
ATOM 1418 N N . VAL A 1 170 ? 12.531 -34.875 -39.562 1 64.75 170 VAL A N 1
ATOM 1419 C CA . VAL A 1 170 ? 12.93 -33.719 -40.375 1 64.75 170 VAL A CA 1
ATOM 1420 C C . VAL A 1 170 ? 12.961 -34.094 -41.844 1 64.75 170 VAL A C 1
ATOM 1422 O O . VAL A 1 170 ? 13.43 -35.188 -42.219 1 64.75 170 VAL A O 1
ATOM 1425 N N . GLU A 1 171 ? 12.297 -33.188 -42.688 1 67.38 171 GLU A N 1
ATOM 1426 C CA . GLU A 1 171 ? 12.328 -33.375 -44.156 1 67.38 171 GLU A CA 1
ATOM 1427 C C . GLU A 1 171 ? 13.734 -33.156 -44.688 1 67.38 171 GLU A C 1
ATOM 1429 O O . GLU A 1 171 ? 14.336 -32.094 -44.469 1 67.38 171 GLU A O 1
ATOM 1434 N N . VAL A 1 172 ? 14.352 -34.094 -45.062 1 68.19 172 VAL A N 1
ATOM 1435 C CA . VAL A 1 172 ? 15.664 -33.969 -45.688 1 68.19 172 VAL A CA 1
ATOM 1436 C C . VAL A 1 172 ? 15.57 -34.344 -47.156 1 68.19 172 VAL A C 1
ATOM 1438 O O . VAL A 1 172 ? 14.891 -35.312 -47.5 1 68.19 172 VAL A O 1
ATOM 1441 N N . HIS A 1 173 ? 16.109 -33.406 -48.031 1 74.12 173 HIS A N 1
ATOM 1442 C CA . HIS A 1 173 ? 16.203 -33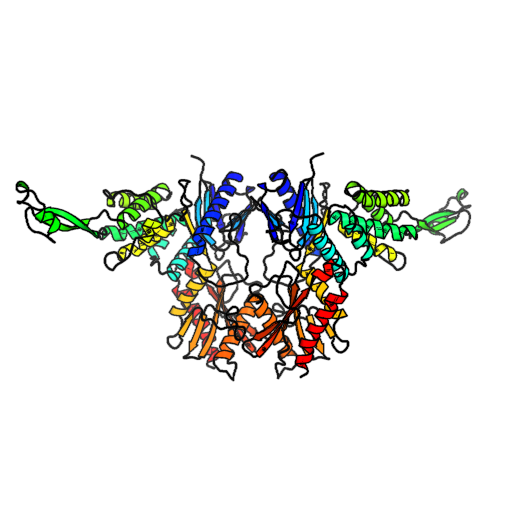.719 -49.438 1 74.12 173 HIS A CA 1
ATOM 1443 C C . HIS A 1 173 ? 17.469 -34.5 -49.75 1 74.12 173 HIS A C 1
ATOM 1445 O O . HIS A 1 173 ? 18.562 -34.094 -49.375 1 74.12 173 HIS A O 1
ATOM 1451 N N . ARG A 1 174 ? 17.219 -35.656 -50.125 1 75.12 174 ARG A N 1
ATOM 1452 C CA . ARG A 1 174 ? 18.375 -36.5 -50.438 1 75.12 174 ARG A CA 1
ATOM 1453 C C . ARG A 1 174 ? 18.281 -37.062 -51.844 1 75.12 174 ARG A C 1
ATOM 1455 O O . ARG A 1 174 ? 17.188 -37.125 -52.438 1 75.12 174 ARG A O 1
ATOM 1462 N N . GLU A 1 175 ? 19.453 -37.281 -52.469 1 77.12 175 GLU A N 1
ATOM 1463 C CA . GLU A 1 175 ? 19.578 -38.031 -53.719 1 77.12 175 GLU A CA 1
ATOM 1464 C C . GLU A 1 175 ? 19.766 -39.531 -53.469 1 77.12 175 GLU A C 1
ATOM 1466 O O . GLU A 1 175 ? 20.75 -39.938 -52.844 1 77.12 175 GLU A O 1
ATOM 1471 N N . GLU A 1 176 ? 18.734 -40.219 -53.719 1 77.19 176 GLU A N 1
ATOM 1472 C CA . GLU A 1 176 ? 18.781 -41.656 -53.438 1 77.19 176 GLU A CA 1
ATOM 1473 C C . GLU A 1 176 ? 18.766 -42.469 -54.719 1 77.19 176 GLU A C 1
ATOM 1475 O O . GLU A 1 176 ? 18.188 -42.031 -55.719 1 77.19 176 GLU A O 1
ATOM 1480 N N . LYS A 1 177 ? 19.438 -43.625 -54.656 1 79.94 177 LYS A N 1
ATOM 1481 C CA . LYS A 1 177 ? 19.469 -44.5 -55.812 1 79.94 177 LYS A CA 1
ATOM 1482 C C . LYS A 1 177 ? 18.141 -45.219 -56 1 79.94 177 LYS A C 1
ATOM 1484 O O . LYS A 1 177 ? 17.812 -45.656 -57.094 1 79.94 177 LYS A O 1
ATOM 1489 N N . PHE A 1 178 ? 17.438 -45.344 -54.875 1 74.69 178 PHE A N 1
ATOM 1490 C CA . PHE A 1 178 ? 16.109 -45.938 -54.938 1 74.69 178 PHE A CA 1
ATOM 1491 C C . PHE A 1 178 ? 15.039 -44.969 -54.5 1 74.69 178 PHE A C 1
ATOM 1493 O O . PHE A 1 178 ? 15.312 -44.031 -53.719 1 74.69 178 PHE A O 1
ATOM 1500 N N . LEU A 1 179 ? 13.867 -45.062 -55.156 1 70 179 LEU A N 1
ATOM 1501 C CA . LEU A 1 179 ? 12.758 -44.156 -54.844 1 70 179 LEU A CA 1
ATOM 1502 C C . LEU A 1 179 ? 12.18 -44.5 -53.469 1 70 179 LEU A C 1
ATOM 1504 O O . LEU A 1 179 ? 11.398 -45.438 -53.344 1 70 179 LEU A O 1
ATOM 1508 N N . ARG A 1 180 ? 12.75 -43.875 -52.5 1 68.19 180 ARG A N 1
ATOM 1509 C CA . ARG A 1 180 ? 12.203 -43.938 -51.125 1 68.19 180 ARG A CA 1
ATOM 1510 C C . ARG A 1 180 ? 11.781 -42.562 -50.656 1 68.19 180 ARG A C 1
ATOM 1512 O O . ARG A 1 180 ? 12.578 -41.625 -50.656 1 68.19 180 ARG A O 1
ATOM 1519 N N . GLY A 1 181 ? 10.43 -42.344 -50.406 1 67.62 181 GLY A N 1
ATOM 1520 C CA . GLY A 1 181 ? 9.859 -41.062 -49.969 1 67.62 181 GLY A CA 1
ATOM 1521 C C . GLY A 1 181 ? 9.141 -40.344 -51.094 1 67.62 181 GLY A C 1
ATOM 1522 O O . GLY A 1 181 ? 8.695 -40.938 -52.062 1 67.62 181 GLY A O 1
ATOM 1523 N N . LYS A 1 182 ? 9.039 -39.094 -50.812 1 75.06 182 LYS A N 1
ATOM 1524 C CA . LYS A 1 182 ? 8.352 -38.281 -51.781 1 75.06 182 LYS A CA 1
ATOM 1525 C C . LYS A 1 182 ? 9.32 -37.75 -52.844 1 75.06 182 LYS A C 1
ATOM 1527 O O . LYS A 1 182 ? 10.32 -37.094 -52.5 1 75.06 182 LYS A O 1
ATOM 1532 N N . LEU A 1 183 ? 9.07 -38.031 -54 1 76.38 183 LEU A N 1
ATOM 1533 C CA . LEU A 1 183 ? 9.891 -37.562 -55.125 1 76.38 183 LEU A CA 1
ATOM 1534 C C . LEU A 1 183 ? 9.688 -36.062 -55.344 1 76.38 183 LEU A C 1
ATOM 1536 O O . LEU A 1 183 ? 8.547 -35.594 -55.438 1 76.38 183 LEU A O 1
ATOM 1540 N N . LEU A 1 184 ? 10.805 -35.375 -55.281 1 77.38 184 LEU A N 1
ATOM 1541 C CA . LEU A 1 184 ? 10.773 -33.969 -55.625 1 77.38 184 LEU A CA 1
ATOM 1542 C C . LEU A 1 184 ? 10.914 -33.781 -57.156 1 77.38 184 LEU A C 1
ATOM 1544 O O . LEU A 1 184 ? 12.023 -33.656 -57.656 1 77.38 184 LEU A O 1
ATOM 1548 N N . MET A 1 185 ? 9.836 -33.688 -57.656 1 77.12 185 MET A N 1
ATOM 1549 C CA . MET A 1 185 ? 9.773 -33.688 -59.125 1 77.12 185 MET A CA 1
ATOM 1550 C C . MET A 1 185 ? 10.547 -32.5 -59.719 1 77.12 185 MET A C 1
ATOM 1552 O O . MET A 1 185 ? 11.258 -32.656 -60.719 1 77.12 185 MET A O 1
ATOM 1556 N N . SER A 1 186 ? 10.375 -31.422 -59.094 1 77.94 186 SER A N 1
ATOM 1557 C CA . SER A 1 186 ? 11.008 -30.219 -59.625 1 77.94 186 SER A CA 1
ATOM 1558 C C . SER A 1 186 ? 12.531 -30.359 -59.625 1 77.94 186 SER A C 1
ATOM 1560 O O . SER A 1 186 ? 13.195 -29.906 -60.562 1 77.94 186 SER A O 1
ATOM 1562 N N . ARG A 1 187 ? 12.961 -31.062 -58.719 1 79 187 ARG A N 1
ATOM 1563 C CA . ARG A 1 187 ? 14.406 -31.25 -58.656 1 79 187 ARG A CA 1
ATOM 1564 C C . ARG A 1 187 ? 14.859 -32.406 -59.531 1 79 187 ARG A C 1
ATOM 1566 O O . ARG A 1 187 ? 15.93 -32.344 -60.125 1 79 187 ARG A O 1
ATOM 1573 N N . GLN A 1 188 ? 14.023 -33.312 -59.594 1 78.56 188 GLN A N 1
ATOM 1574 C CA . GLN A 1 188 ? 14.352 -34.5 -60.375 1 78.56 188 GLN A CA 1
ATOM 1575 C C . GLN A 1 188 ? 14.461 -34.156 -61.875 1 78.56 188 GLN A C 1
ATOM 1577 O O . GLN A 1 188 ? 15.359 -34.656 -62.562 1 78.56 188 GLN A O 1
ATOM 1582 N N . ILE A 1 189 ? 13.711 -33.219 -62.281 1 74.94 189 ILE A N 1
ATOM 1583 C CA . ILE A 1 189 ? 13.664 -32.906 -63.719 1 74.94 189 ILE A CA 1
ATOM 1584 C C . ILE A 1 189 ? 14.875 -32.062 -64.062 1 74.94 189 ILE A C 1
ATOM 1586 O O . ILE A 1 189 ? 15.352 -32.125 -65.25 1 74.94 189 ILE A O 1
ATOM 1590 N N . ARG A 1 190 ? 15.398 -31.531 -63.031 1 74.19 190 ARG A N 1
ATOM 1591 C CA . ARG A 1 190 ? 16.5 -30.609 -63.312 1 74.19 190 ARG A CA 1
ATOM 1592 C C . ARG A 1 190 ? 17.844 -31.312 -63.25 1 74.19 190 ARG A C 1
ATOM 1594 O O . ARG A 1 190 ? 18.891 -30.703 -63.5 1 74.19 190 ARG A O 1
ATOM 1601 N N . LYS A 1 191 ? 17.641 -32.438 -63.094 1 78.12 191 LYS A N 1
ATOM 1602 C CA . LYS A 1 191 ? 18.891 -33.219 -62.969 1 78.12 191 LYS A CA 1
ATOM 1603 C C . LYS A 1 191 ? 19.594 -33.344 -64.312 1 78.12 191 LYS A C 1
ATOM 1605 O O . LYS A 1 191 ? 18.953 -33.406 -65.375 1 78.12 191 LYS A O 1
ATOM 1610 N N . LEU A 1 192 ? 20.922 -33.219 -64.188 1 75.94 192 LEU A N 1
ATOM 1611 C CA . LEU A 1 192 ? 21.75 -33.469 -65.375 1 75.94 192 LEU A CA 1
ATOM 1612 C C . LEU A 1 192 ? 21.75 -34.938 -65.75 1 75.94 192 LEU A C 1
ATOM 1614 O O . LEU A 1 192 ? 21.516 -35.781 -64.875 1 75.94 192 LEU A O 1
ATOM 1618 N N . PRO A 1 193 ? 22.062 -35.219 -67 1 79.88 193 PRO A N 1
ATOM 1619 C CA . PRO A 1 193 ? 21.984 -36.594 -67.5 1 79.88 193 PRO A CA 1
ATOM 1620 C C . PRO A 1 193 ? 22.797 -37.594 -66.688 1 79.88 193 PRO A C 1
ATOM 1622 O O . PRO A 1 193 ? 22.375 -38.719 -66.438 1 79.88 193 PRO A O 1
ATOM 1625 N N . HIS A 1 194 ? 23.891 -37.219 -66.125 1 78 194 HIS A N 1
ATOM 1626 C CA . HIS A 1 194 ? 24.75 -38.125 -65.375 1 78 194 HIS A CA 1
ATOM 1627 C C . HIS A 1 194 ? 24.266 -38.344 -63.969 1 78 194 HIS A C 1
ATOM 1629 O O . HIS A 1 194 ? 24.766 -39.219 -63.25 1 78 194 HIS A O 1
ATOM 1635 N N . GLN A 1 195 ? 23.25 -37.594 -63.625 1 73.31 195 GLN A N 1
ATOM 1636 C CA . GLN A 1 195 ? 22.719 -37.688 -62.281 1 73.31 195 GLN A CA 1
ATOM 1637 C C . GLN A 1 195 ? 21.359 -38.406 -62.25 1 73.31 195 GLN A C 1
ATOM 1639 O O . GLN A 1 195 ? 20.719 -38.469 -61.188 1 73.31 195 GLN A O 1
ATOM 1644 N N . LEU A 1 196 ? 21.078 -38.844 -63.406 1 74.25 196 LEU A N 1
ATOM 1645 C CA . LEU A 1 196 ? 19.734 -39.406 -63.562 1 74.25 196 LEU A CA 1
ATOM 1646 C C . LEU A 1 196 ? 19.625 -40.75 -62.875 1 74.25 196 LEU A C 1
ATOM 1648 O O . LEU A 1 196 ? 18.516 -41.281 -62.719 1 74.25 196 LEU A O 1
ATOM 1652 N N . ASN A 1 197 ? 20.672 -41.156 -62.312 1 78.62 197 ASN A N 1
ATOM 1653 C CA . ASN A 1 197 ? 20.656 -42.438 -61.656 1 78.62 197 ASN A CA 1
ATOM 1654 C C . ASN A 1 197 ? 20.234 -42.344 -60.188 1 78.62 197 ASN A C 1
ATOM 1656 O O . ASN A 1 197 ? 20.203 -43.312 -59.469 1 78.62 197 ASN A O 1
ATOM 1660 N N . THR A 1 198 ? 19.953 -41.125 -59.844 1 80.69 198 THR A N 1
ATOM 1661 C CA . THR A 1 198 ? 19.484 -40.938 -58.5 1 80.69 198 THR A CA 1
ATOM 1662 C C . THR A 1 198 ? 18.141 -40.219 -58.469 1 80.69 198 THR A C 1
ATOM 1664 O O . THR A 1 198 ? 17.781 -39.562 -59.438 1 80.69 198 THR A O 1
ATOM 1667 N N . PHE A 1 199 ? 17.359 -40.469 -57.469 1 81.62 199 PHE A N 1
ATOM 1668 C CA . PHE A 1 199 ? 16.062 -39.844 -57.25 1 81.62 199 PHE A CA 1
ATOM 1669 C C . PHE A 1 199 ? 16.188 -38.719 -56.188 1 81.62 199 PHE A C 1
ATOM 1671 O O . PHE A 1 199 ? 16.797 -38.906 -55.156 1 81.62 199 PHE A O 1
ATOM 1678 N N . SER A 1 200 ? 15.719 -37.594 -56.562 1 79.88 200 SER A N 1
ATOM 1679 C CA . SER A 1 200 ? 15.57 -36.531 -55.594 1 79.88 200 SER A CA 1
ATOM 1680 C C . SER A 1 200 ? 14.336 -36.719 -54.719 1 79.88 200 SER A C 1
ATOM 1682 O O . SER A 1 200 ? 13.203 -36.594 -55.188 1 79.88 200 SER A O 1
ATOM 1684 N N . VAL A 1 201 ? 14.695 -37.188 -53.562 1 79.31 201 VAL A N 1
ATOM 1685 C CA . VAL A 1 201 ? 13.562 -37.562 -52.719 1 79.31 201 VAL A CA 1
ATOM 1686 C C . VAL A 1 201 ? 13.555 -36.719 -51.469 1 79.31 201 VAL A C 1
ATOM 1688 O O . VAL A 1 201 ? 14.609 -36.219 -51.031 1 79.31 201 VAL A O 1
ATOM 1691 N N . GLU A 1 202 ? 12.367 -36.438 -51 1 75.56 202 GLU A N 1
ATOM 1692 C CA . GLU A 1 202 ? 12.109 -35.875 -49.688 1 75.56 202 GLU A CA 1
ATOM 1693 C C . GLU A 1 202 ? 11.852 -36.969 -48.656 1 75.56 202 GLU A C 1
ATOM 1695 O O . GLU A 1 202 ? 10.938 -37.781 -48.812 1 75.56 202 GLU A O 1
ATOM 1700 N N . VAL A 1 203 ? 12.883 -37.156 -47.844 1 67.56 203 VAL A N 1
ATOM 1701 C CA . VAL A 1 203 ? 12.703 -38.188 -46.812 1 67.56 203 VAL A CA 1
ATOM 1702 C C . VAL A 1 203 ? 12.602 -37.5 -45.438 1 67.56 203 VAL A C 1
ATOM 1704 O O . VAL A 1 203 ? 13.156 -36.438 -45.219 1 67.56 203 VAL A O 1
ATOM 1707 N N . HIS A 1 204 ? 11.695 -38.062 -44.625 1 63.69 204 HIS A N 1
ATOM 1708 C CA . HIS A 1 204 ? 11.602 -37.625 -43.25 1 63.69 204 HIS A CA 1
ATOM 1709 C C . HIS A 1 204 ? 12.484 -38.469 -42.344 1 63.69 204 HIS A C 1
ATOM 1711 O O . HIS A 1 204 ? 12.281 -39.688 -42.219 1 63.69 204 HIS A O 1
ATOM 1717 N N . GLU A 1 205 ? 13.648 -37.938 -42.062 1 64.62 205 GLU A N 1
ATOM 1718 C CA . GLU A 1 205 ? 14.547 -38.656 -41.156 1 64.62 205 GLU A CA 1
ATOM 1719 C C . GLU A 1 205 ? 14.336 -38.219 -39.688 1 64.62 205 GLU A C 1
ATOM 1721 O O . GLU A 1 205 ? 14.039 -37.062 -39.438 1 64.62 205 GLU A O 1
ATOM 1726 N N . LEU A 1 206 ? 14.359 -39.312 -38.938 1 65.19 206 LEU A N 1
ATOM 1727 C CA . LEU A 1 206 ? 14.266 -39.094 -37.5 1 65.19 206 LEU A CA 1
ATOM 1728 C C . LEU A 1 206 ? 15.594 -38.562 -36.938 1 65.19 206 LEU A C 1
ATOM 1730 O O . LEU A 1 206 ? 16.609 -39.281 -37 1 65.19 206 LEU A O 1
ATOM 1734 N N . ILE A 1 207 ? 15.578 -37.281 -36.594 1 72.75 207 ILE A N 1
ATOM 1735 C CA . ILE A 1 207 ? 16.828 -36.719 -36.125 1 72.75 207 ILE A CA 1
ATOM 1736 C C . ILE A 1 207 ? 16.688 -36.344 -34.625 1 72.75 207 ILE A C 1
ATOM 1738 O O . ILE A 1 207 ? 15.617 -35.938 -34.188 1 72.75 207 ILE A O 1
ATOM 1742 N N . GLU A 1 208 ? 17.766 -36.594 -34 1 80.75 208 GLU A N 1
ATOM 1743 C CA . GLU A 1 208 ? 17.859 -36.25 -32.594 1 80.75 208 GLU A CA 1
ATOM 1744 C C . GLU A 1 208 ? 18.219 -34.781 -32.406 1 80.75 208 GLU A C 1
ATOM 1746 O O . GLU A 1 208 ? 17.859 -34.188 -31.375 1 80.75 208 GLU A O 1
ATOM 1751 N N . ASP A 1 209 ? 18.781 -34.188 -33.406 1 85.19 209 ASP A N 1
ATOM 1752 C CA . ASP A 1 209 ? 19.219 -32.812 -33.312 1 85.19 209 ASP A CA 1
ATOM 1753 C C . ASP A 1 209 ? 18.094 -31.844 -33.688 1 85.19 209 ASP A C 1
ATOM 1755 O O . ASP A 1 209 ? 18.109 -31.25 -34.75 1 85.19 209 ASP A O 1
ATOM 1759 N N . ASN A 1 210 ? 17.141 -31.766 -32.875 1 87.88 210 ASN A N 1
ATOM 1760 C CA . ASN A 1 210 ? 16 -30.875 -33.031 1 87.88 210 ASN A CA 1
ATOM 1761 C C . ASN A 1 210 ? 15.992 -29.766 -31.984 1 87.88 210 ASN A C 1
ATOM 1763 O O . ASN A 1 210 ? 16.844 -29.75 -31.094 1 87.88 210 ASN A O 1
ATOM 1767 N N . LEU A 1 211 ? 15.102 -28.859 -32.094 1 90.75 211 LEU A N 1
ATOM 1768 C CA . LEU A 1 211 ? 15.062 -27.672 -31.234 1 90.75 211 LEU A CA 1
ATOM 1769 C C . LEU A 1 211 ? 14.867 -28.062 -29.781 1 90.75 211 LEU A C 1
ATOM 1771 O O . LEU A 1 211 ? 15.523 -27.5 -28.891 1 90.75 211 LEU A O 1
ATOM 1775 N N . LEU A 1 212 ? 14.016 -29 -29.547 1 92.56 212 LEU A N 1
ATOM 1776 C CA . LEU A 1 212 ? 13.719 -29.422 -28.188 1 92.56 212 LEU A CA 1
ATOM 1777 C C . LEU A 1 212 ? 14.961 -29.984 -27.516 1 92.56 212 LEU A C 1
ATOM 1779 O O . LEU A 1 212 ? 15.305 -29.578 -26.391 1 92.56 212 LEU A O 1
ATOM 1783 N N . ASN A 1 213 ? 15.648 -30.844 -28.25 1 92.38 213 ASN A N 1
ATOM 1784 C CA . ASN A 1 213 ? 16.859 -31.438 -27.703 1 92.38 213 ASN A CA 1
ATOM 1785 C C . ASN A 1 213 ? 17.969 -30.391 -27.562 1 92.38 213 ASN A C 1
ATOM 1787 O O . ASN A 1 213 ? 18.797 -30.484 -26.641 1 92.38 213 ASN A O 1
ATOM 1791 N N . ARG A 1 214 ? 17.969 -29.469 -28.422 1 93.62 214 ARG A N 1
ATOM 1792 C CA . ARG A 1 214 ? 18.953 -28.391 -28.297 1 93.62 214 ARG A CA 1
ATOM 1793 C C . ARG A 1 214 ? 18.688 -27.547 -27.062 1 93.62 214 ARG A C 1
ATOM 1795 O O . ARG A 1 214 ? 19.625 -27.125 -26.375 1 93.62 214 ARG A O 1
ATOM 1802 N N . ILE A 1 215 ? 17.453 -27.297 -26.781 1 93.62 215 ILE A N 1
ATOM 1803 C CA . ILE A 1 215 ? 17.078 -26.562 -25.594 1 93.62 215 ILE A CA 1
ATOM 1804 C C . ILE A 1 215 ? 17.5 -27.344 -24.344 1 93.62 215 ILE A C 1
ATOM 1806 O O . ILE A 1 215 ? 18.094 -26.781 -23.422 1 93.62 215 ILE A O 1
ATOM 1810 N N . PHE A 1 216 ? 17.234 -28.594 -24.375 1 95.12 216 PHE A N 1
ATOM 1811 C CA . PHE A 1 216 ? 17.594 -29.438 -23.234 1 95.12 216 PHE A CA 1
ATOM 1812 C C . PHE A 1 216 ? 19.109 -29.469 -23.047 1 95.12 216 PHE A C 1
ATOM 1814 O O . PHE A 1 216 ? 19.594 -29.312 -21.922 1 95.12 216 PHE A O 1
ATOM 1821 N N . TYR A 1 217 ? 19.797 -29.656 -24.141 1 94.75 217 TYR A N 1
ATOM 1822 C CA . TYR A 1 217 ? 21.25 -29.703 -24.062 1 94.75 217 TYR A CA 1
ATOM 1823 C C . TYR A 1 217 ? 21.797 -28.391 -23.5 1 94.75 217 TYR A C 1
ATOM 1825 O O . TYR A 1 217 ? 22.641 -28.406 -22.594 1 94.75 217 TYR A O 1
ATOM 1833 N N . ALA A 1 218 ? 21.328 -27.344 -24.016 1 93.94 218 ALA A N 1
ATOM 1834 C CA . ALA A 1 218 ? 21.766 -26.031 -23.531 1 93.94 218 ALA A CA 1
ATOM 1835 C C . ALA A 1 218 ? 21.422 -25.844 -22.062 1 93.94 218 ALA A C 1
ATOM 1837 O O . ALA A 1 218 ? 22.219 -25.281 -21.297 1 93.94 218 ALA A O 1
ATOM 1838 N N . SER A 1 219 ? 20.266 -26.266 -21.688 1 93.19 219 SER A N 1
ATOM 1839 C CA . SER A 1 219 ? 19.828 -26.156 -20.297 1 93.19 219 SER A CA 1
ATOM 1840 C C . SER A 1 219 ? 20.719 -27 -19.391 1 93.19 219 SER A C 1
ATOM 1842 O O . SER A 1 219 ? 21.078 -26.562 -18.297 1 93.19 219 SER A O 1
ATOM 1844 N N . VAL A 1 220 ? 21.031 -28.156 -19.828 1 95.31 220 VAL A N 1
ATOM 1845 C CA . VAL A 1 220 ? 21.906 -29.047 -19.062 1 95.31 220 VAL A CA 1
ATOM 1846 C C . VAL A 1 220 ? 23.266 -28.406 -18.875 1 95.31 220 VAL A C 1
ATOM 1848 O O . VAL A 1 220 ? 23.812 -28.406 -17.781 1 95.31 220 VAL A O 1
ATOM 1851 N N . ARG A 1 221 ? 23.75 -27.812 -19.875 1 93.19 221 ARG A N 1
ATOM 1852 C CA . ARG A 1 221 ? 25.047 -27.141 -19.812 1 93.19 221 ARG A CA 1
ATOM 1853 C C . ARG A 1 221 ? 25.016 -25.969 -18.812 1 93.19 221 ARG A C 1
ATOM 1855 O O . ARG A 1 221 ? 25.922 -25.812 -18 1 93.19 221 ARG A O 1
ATOM 1862 N N . GLU A 1 222 ? 24 -25.25 -18.938 1 88.19 222 GLU A N 1
ATOM 1863 C CA . GLU A 1 222 ? 23.859 -24.109 -18.047 1 88.19 222 GLU A CA 1
ATOM 1864 C C . GLU A 1 222 ? 23.703 -24.562 -16.594 1 88.19 222 GLU A C 1
ATOM 1866 O O . GLU A 1 222 ? 24.281 -23.953 -15.695 1 88.19 222 GLU A O 1
ATOM 1871 N N . ALA A 1 223 ? 22.922 -25.531 -16.391 1 91.19 223 ALA A N 1
ATOM 1872 C CA . ALA A 1 223 ? 22.719 -26.062 -15.047 1 91.19 223 ALA A CA 1
ATOM 1873 C C . ALA A 1 223 ? 24.016 -26.578 -14.453 1 91.19 223 ALA A C 1
ATOM 1875 O O . ALA A 1 223 ? 24.297 -26.391 -13.266 1 91.19 223 ALA A O 1
ATOM 1876 N N . LEU A 1 224 ? 24.781 -27.203 -15.281 1 91.94 224 LEU A N 1
ATOM 1877 C CA . LEU A 1 224 ? 26.062 -27.766 -14.836 1 91.94 224 LEU A CA 1
ATOM 1878 C C . LEU A 1 224 ? 27.016 -26.656 -14.414 1 91.94 224 LEU A C 1
ATOM 1880 O O . LEU A 1 224 ? 27.797 -26.828 -13.461 1 91.94 224 LEU A O 1
ATOM 1884 N N . ARG A 1 225 ? 26.938 -25.609 -15.047 1 85.88 225 ARG A N 1
ATOM 1885 C CA . ARG A 1 225 ? 27.797 -24.469 -14.742 1 85.88 225 ARG A CA 1
ATOM 1886 C C . ARG A 1 225 ? 27.391 -23.812 -13.422 1 85.88 225 ARG A C 1
ATOM 1888 O O . ARG A 1 225 ? 28.25 -23.281 -12.703 1 85.88 225 ARG A O 1
ATOM 1895 N N . ARG A 1 226 ? 26.234 -23.938 -13.078 1 81.5 226 ARG A N 1
ATOM 1896 C CA . ARG A 1 226 ? 25.719 -23.125 -11.977 1 81.5 226 ARG A CA 1
ATOM 1897 C C . ARG A 1 226 ? 25.578 -23.953 -10.711 1 81.5 226 ARG A C 1
ATOM 1899 O O . ARG A 1 226 ? 25.703 -23.438 -9.602 1 81.5 226 ARG A O 1
ATOM 1906 N N . THR A 1 227 ? 25.281 -25.219 -10.844 1 89.12 227 THR A N 1
ATOM 1907 C CA . THR A 1 227 ? 24.953 -26.047 -9.695 1 89.12 227 THR A CA 1
ATOM 1908 C C . THR A 1 227 ? 26.172 -26.266 -8.805 1 89.12 227 THR A C 1
ATOM 1910 O O . THR A 1 227 ? 27.297 -26.312 -9.289 1 89.12 227 THR A O 1
ATOM 1913 N N . THR A 1 228 ? 25.906 -26.375 -7.52 1 86 228 THR A N 1
ATOM 1914 C CA . THR A 1 228 ? 26.953 -26.656 -6.547 1 86 228 THR A CA 1
ATOM 1915 C C . THR A 1 228 ? 26.719 -28 -5.875 1 86 228 THR A C 1
ATOM 1917 O O . THR A 1 228 ? 27.609 -28.516 -5.176 1 86 228 THR A O 1
ATOM 1920 N N . TRP A 1 229 ? 25.562 -28.531 -6.066 1 89.94 229 TRP A N 1
ATOM 1921 C CA . TRP A 1 229 ? 25.25 -29.828 -5.477 1 89.94 229 TRP A CA 1
ATOM 1922 C C . TRP A 1 229 ? 25.938 -30.953 -6.242 1 89.94 229 TRP A C 1
ATOM 1924 O O . TRP A 1 229 ? 25.844 -31.031 -7.469 1 89.94 229 TRP A O 1
ATOM 1934 N N . GLY A 1 230 ? 26.578 -31.766 -5.539 1 91.19 230 GLY A N 1
ATOM 1935 C CA . GLY A 1 230 ? 27.203 -32.938 -6.152 1 91.19 230 GLY A CA 1
ATOM 1936 C C . GLY A 1 230 ? 26.203 -33.844 -6.84 1 91.19 230 GLY A C 1
ATOM 1937 O O . GLY A 1 230 ? 26.469 -34.344 -7.934 1 91.19 230 GLY A O 1
ATOM 1938 N N . LEU A 1 231 ? 25.094 -34.031 -6.27 1 91.06 231 LEU A N 1
ATOM 1939 C CA . LEU A 1 231 ? 24.031 -34.875 -6.812 1 91.06 231 LEU A CA 1
ATOM 1940 C C . LEU A 1 231 ? 23.578 -34.344 -8.18 1 91.06 231 LEU A C 1
ATOM 1942 O O . LEU A 1 231 ? 23.391 -35.156 -9.109 1 91.06 231 LEU A O 1
ATOM 1946 N N . ASN A 1 232 ? 23.391 -33.094 -8.305 1 93.62 232 ASN A N 1
ATOM 1947 C CA . ASN A 1 232 ? 23.016 -32.469 -9.57 1 93.62 232 ASN A CA 1
ATOM 1948 C C . ASN A 1 232 ? 24.094 -32.656 -10.625 1 93.62 232 ASN A C 1
ATOM 1950 O O . ASN A 1 232 ? 23.797 -33 -11.773 1 93.62 232 ASN A O 1
ATOM 1954 N N . ARG A 1 233 ? 25.297 -32.469 -10.219 1 94.44 233 ARG A N 1
ATOM 1955 C CA . ARG A 1 233 ? 26.422 -32.594 -11.148 1 94.44 233 ARG A CA 1
ATOM 1956 C C . ARG A 1 233 ? 26.484 -34 -11.75 1 94.44 233 ARG A C 1
ATOM 1958 O O . ARG A 1 233 ? 26.766 -34.156 -12.945 1 94.44 233 ARG A O 1
ATOM 1965 N N . LYS A 1 234 ? 26.234 -34.938 -10.945 1 94.56 234 LYS A N 1
ATOM 1966 C CA . LYS A 1 234 ? 26.25 -36.312 -11.414 1 94.56 234 LYS A CA 1
ATOM 1967 C C . LYS A 1 234 ? 25.172 -36.562 -12.453 1 94.56 234 LYS A C 1
ATOM 1969 O O . LYS A 1 234 ? 25.438 -37.094 -13.539 1 94.56 234 LYS A O 1
ATOM 1974 N N . LEU A 1 235 ? 23.984 -36.188 -12.125 1 94.19 235 LEU A N 1
ATOM 1975 C CA . LEU A 1 235 ? 22.859 -36.406 -13.023 1 94.19 235 LEU A CA 1
ATOM 1976 C C . LEU A 1 235 ? 23.047 -35.625 -14.32 1 94.19 235 LEU A C 1
ATOM 1978 O O . LEU A 1 235 ? 22.812 -36.156 -15.406 1 94.19 235 LEU A O 1
ATOM 1982 N N . LEU A 1 236 ? 23.469 -34.406 -14.164 1 96.25 236 LEU A N 1
ATOM 1983 C CA . LEU A 1 236 ? 23.688 -33.531 -15.328 1 96.25 236 LEU A CA 1
ATOM 1984 C C . LEU A 1 236 ? 24.828 -34.062 -16.188 1 96.25 236 LEU A C 1
ATOM 1986 O O . LEU A 1 236 ? 24.812 -33.906 -17.406 1 96.25 236 LEU A O 1
ATOM 1990 N N . GLY A 1 237 ? 25.828 -34.594 -15.508 1 94.62 237 GLY A N 1
ATOM 1991 C CA . GLY A 1 237 ? 26.906 -35.219 -16.25 1 94.62 237 GLY A CA 1
ATOM 1992 C C . GLY A 1 237 ? 26.438 -36.344 -17.141 1 94.62 237 GLY A C 1
ATOM 1993 O O . GLY A 1 237 ? 26.859 -36.469 -18.297 1 94.62 237 GLY A O 1
ATOM 1994 N N . GLU A 1 238 ? 25.594 -37.188 -16.594 1 94.31 238 GLU A N 1
ATOM 1995 C CA . GLU A 1 238 ? 25.016 -38.281 -17.375 1 94.31 238 GLU A CA 1
ATOM 1996 C C . GLU A 1 238 ? 24.219 -37.75 -18.562 1 94.31 238 GLU A C 1
ATOM 1998 O O . GLU A 1 238 ? 24.281 -38.281 -19.656 1 94.31 238 GLU A O 1
ATOM 2003 N N . LEU A 1 239 ? 23.516 -36.719 -18.297 1 95.5 239 LEU A N 1
ATOM 2004 C CA . LEU A 1 239 ? 22.703 -36.094 -19.359 1 95.5 239 LEU A CA 1
ATOM 2005 C C . LEU A 1 239 ? 23.594 -35.5 -20.438 1 95.5 239 LEU A C 1
ATOM 2007 O O . LEU A 1 239 ? 23.25 -35.562 -21.625 1 95.5 239 LEU A O 1
ATOM 2011 N N . MET A 1 240 ? 24.719 -34.938 -20.031 1 94.25 240 MET A N 1
ATOM 2012 C CA . MET A 1 240 ? 25.672 -34.375 -20.984 1 94.25 240 MET A CA 1
ATOM 2013 C C . MET A 1 240 ? 26.172 -35.438 -21.953 1 94.25 240 MET A C 1
ATOM 2015 O O . MET A 1 240 ? 26.328 -35.188 -23.141 1 94.25 240 MET A O 1
ATOM 2019 N N . LEU A 1 241 ? 26.328 -36.562 -21.422 1 91.44 241 LEU A N 1
ATOM 2020 C CA . LEU A 1 241 ? 26.797 -37.688 -22.25 1 91.44 241 LEU A CA 1
ATOM 2021 C C . LEU A 1 241 ? 25.703 -38.156 -23.188 1 91.44 241 LEU A C 1
ATOM 2023 O O . LEU A 1 241 ? 25.984 -38.469 -24.359 1 91.44 241 LEU A O 1
ATOM 2027 N N . ALA A 1 242 ? 24.516 -38.156 -22.688 1 90.31 242 ALA A N 1
ATOM 2028 C CA . ALA A 1 242 ? 23.391 -38.625 -23.484 1 90.31 242 ALA A CA 1
ATOM 2029 C C . ALA A 1 242 ? 23.125 -37.656 -24.656 1 90.31 242 ALA A C 1
ATOM 2031 O O . ALA A 1 242 ? 22.641 -38.094 -25.719 1 90.31 242 ALA A O 1
ATOM 2032 N N . PHE A 1 243 ? 23.391 -36.406 -24.453 1 91 243 PHE A N 1
ATOM 2033 C CA . PHE A 1 243 ? 23.094 -35.438 -25.484 1 91 243 PHE A CA 1
ATOM 2034 C C . PHE A 1 243 ? 24.312 -35.188 -26.359 1 91 243 PHE A C 1
ATOM 2036 O O . PHE A 1 243 ? 24.375 -34.188 -27.078 1 91 243 PHE A O 1
ATOM 2043 N N . ASP A 1 244 ? 25.109 -36.062 -26.234 1 86.25 244 ASP A N 1
ATOM 2044 C CA . ASP A 1 244 ? 26.297 -35.969 -27.078 1 86.25 244 ASP A CA 1
ATOM 2045 C C . ASP A 1 244 ? 25.922 -35.938 -28.562 1 86.25 244 ASP A C 1
ATOM 2047 O O . ASP A 1 244 ? 25.109 -36.75 -29.016 1 86.25 244 ASP A O 1
ATOM 2051 N N . GLY A 1 245 ? 26.375 -35 -29.344 1 85.69 245 GLY A N 1
ATOM 2052 C CA . GLY A 1 245 ? 26.094 -34.906 -30.766 1 85.69 245 GLY A CA 1
ATOM 2053 C C . GLY A 1 245 ? 25.062 -33.812 -31.078 1 85.69 245 GLY A C 1
ATOM 2054 O O . GLY A 1 245 ? 24.844 -33.5 -32.25 1 85.69 245 GLY A O 1
ATOM 2055 N N . ILE A 1 246 ? 24.312 -33.375 -30.031 1 90.44 246 ILE A N 1
ATOM 2056 C CA . ILE A 1 246 ? 23.328 -32.344 -30.234 1 90.44 246 ILE A CA 1
ATOM 2057 C C . ILE A 1 246 ? 24.031 -30.984 -30.391 1 90.44 246 ILE A C 1
ATOM 2059 O O . ILE A 1 246 ? 25 -30.688 -29.672 1 90.44 246 ILE A O 1
ATOM 2063 N N . THR A 1 247 ? 23.625 -30.156 -31.297 1 91.75 247 THR A N 1
ATOM 2064 C CA . THR A 1 247 ? 24.219 -28.844 -31.562 1 91.75 247 THR A CA 1
ATOM 2065 C C . THR A 1 247 ? 23.906 -27.875 -30.422 1 91.75 247 THR A C 1
ATOM 2067 O O . THR A 1 247 ? 22.75 -27.688 -30.062 1 91.75 247 THR A O 1
ATOM 2070 N N . PRO A 1 248 ? 24.953 -27.312 -29.906 1 91.56 248 PRO A N 1
ATOM 2071 C CA . PRO A 1 248 ? 24.734 -26.344 -28.828 1 91.56 248 PRO A CA 1
ATOM 2072 C C . PRO A 1 248 ? 24.141 -25.031 -29.312 1 91.56 248 PRO A C 1
ATOM 2074 O O . PRO A 1 248 ? 24.453 -24.578 -30.422 1 91.56 248 PRO A O 1
ATOM 2077 N N . ILE A 1 249 ? 23.25 -24.516 -28.547 1 91.38 249 ILE A N 1
ATOM 2078 C CA . ILE A 1 249 ? 22.672 -23.219 -28.844 1 91.38 249 ILE A CA 1
ATOM 2079 C C . ILE A 1 249 ? 22.75 -22.328 -27.609 1 91.38 249 ILE A C 1
ATOM 2081 O O . ILE A 1 249 ? 22.906 -22.828 -26.484 1 91.38 249 ILE A O 1
ATOM 2085 N N . HIS A 1 250 ? 22.703 -21.031 -27.922 1 87.5 250 HIS A N 1
ATOM 2086 C CA . HIS A 1 250 ? 22.469 -20.078 -26.844 1 87.5 250 HIS A CA 1
ATOM 2087 C C . HIS A 1 250 ? 20.984 -19.875 -26.609 1 87.5 250 HIS A C 1
ATOM 2089 O O . HIS A 1 250 ? 20.25 -19.469 -27.516 1 87.5 250 HIS A O 1
ATOM 2095 N N . LEU A 1 251 ? 20.609 -20.219 -25.453 1 85.25 251 LEU A N 1
ATOM 2096 C CA . LEU A 1 251 ? 19.172 -20.188 -25.141 1 85.25 251 LEU A CA 1
ATOM 2097 C C . LEU A 1 251 ? 18.609 -18.781 -25.297 1 85.25 251 LEU A C 1
ATOM 2099 O O . LEU A 1 251 ? 19.188 -17.812 -24.781 1 85.25 251 LEU A O 1
ATOM 2103 N N . ARG A 1 252 ? 17.625 -18.641 -26.047 1 82.94 252 ARG A N 1
ATOM 2104 C CA . ARG A 1 252 ? 16.859 -17.406 -26.234 1 82.94 252 ARG A CA 1
ATOM 2105 C C . ARG A 1 252 ? 15.375 -17.656 -25.953 1 82.94 252 ARG A C 1
ATOM 2107 O O . ARG A 1 252 ? 14.906 -18.781 -26.031 1 82.94 252 ARG A O 1
ATOM 2114 N N . THR A 1 253 ? 14.734 -16.594 -25.594 1 80.25 253 THR A N 1
ATOM 2115 C CA . THR A 1 253 ? 13.305 -16.703 -25.297 1 80.25 253 THR A CA 1
ATOM 2116 C C . THR A 1 253 ? 12.555 -17.312 -26.484 1 80.25 253 THR A C 1
ATOM 2118 O O . THR A 1 253 ? 11.633 -18.109 -26.297 1 80.25 253 THR A O 1
ATOM 2121 N N . GLU A 1 254 ? 12.984 -16.953 -27.672 1 83.31 254 GLU A N 1
ATOM 2122 C CA . GLU A 1 254 ? 12.328 -17.391 -28.891 1 83.31 254 GLU A CA 1
ATOM 2123 C C . GLU A 1 254 ? 12.398 -18.906 -29.031 1 83.31 254 GLU A C 1
ATOM 2125 O O . GLU A 1 254 ? 11.492 -19.531 -29.609 1 83.31 254 GLU A O 1
ATOM 2130 N N . HIS A 1 255 ? 13.477 -19.484 -28.609 1 88.5 255 HIS A N 1
ATOM 2131 C CA . HIS A 1 255 ? 13.625 -20.938 -28.672 1 88.5 255 HIS A CA 1
ATOM 2132 C C . HIS A 1 255 ? 12.5 -21.641 -27.922 1 88.5 255 HIS A C 1
ATOM 2134 O O . HIS A 1 255 ? 11.914 -22.609 -28.422 1 88.5 255 HIS A O 1
ATOM 2140 N N . PHE A 1 256 ? 12.18 -21.125 -26.781 1 86.62 256 PHE A N 1
ATOM 2141 C CA . PHE A 1 256 ? 11.164 -21.75 -25.922 1 86.62 256 PHE A CA 1
ATOM 2142 C C . PHE A 1 256 ? 9.773 -21.547 -26.516 1 86.62 256 PHE A C 1
ATOM 2144 O O . PHE A 1 256 ? 8.93 -22.453 -26.438 1 86.62 256 PHE A O 1
ATOM 2151 N N . GLU A 1 257 ? 9.633 -20.375 -27.125 1 83.31 257 GLU A N 1
ATOM 2152 C CA . GLU A 1 257 ? 8.32 -20.031 -27.656 1 83.31 257 GLU A CA 1
ATOM 2153 C C . GLU A 1 257 ? 8 -20.859 -28.906 1 83.31 257 GLU A C 1
ATOM 2155 O O . GLU A 1 257 ? 6.832 -21.094 -29.203 1 83.31 257 GLU A O 1
ATOM 2160 N N . ARG A 1 258 ? 8.93 -21.375 -29.578 1 88.19 258 ARG A N 1
ATOM 2161 C CA . ARG A 1 258 ? 8.766 -22.062 -30.844 1 88.19 258 ARG A CA 1
ATOM 2162 C C . ARG A 1 258 ? 8.453 -23.547 -30.625 1 88.19 258 ARG A C 1
ATOM 2164 O O . ARG A 1 258 ? 8.047 -24.25 -31.562 1 88.19 258 ARG A O 1
ATOM 2171 N N . VAL A 1 259 ? 8.617 -23.984 -29.422 1 88.56 259 VAL A N 1
ATOM 2172 C CA . VAL A 1 259 ? 8.383 -25.406 -29.141 1 88.56 259 VAL A CA 1
ATOM 2173 C C . VAL A 1 259 ? 6.891 -25.656 -28.969 1 88.56 259 VAL A C 1
ATOM 2175 O O . VAL A 1 259 ? 6.223 -24.938 -28.203 1 88.56 259 VAL A O 1
ATOM 2178 N N . HIS A 1 260 ? 6.359 -26.5 -29.719 1 88 260 HIS A N 1
ATOM 2179 C CA . HIS A 1 260 ? 4.973 -26.938 -29.578 1 88 260 HIS A CA 1
ATOM 2180 C C . HIS A 1 260 ? 4.887 -28.406 -29.203 1 88 260 HIS A C 1
ATOM 2182 O O . HIS A 1 260 ? 5.641 -29.234 -29.719 1 88 260 HIS A O 1
ATOM 2188 N N . PHE A 1 261 ? 4.02 -28.672 -28.281 1 87.94 261 PHE A N 1
ATOM 2189 C CA . PHE A 1 261 ? 3.898 -30.047 -27.797 1 87.94 261 PHE A CA 1
ATOM 2190 C C . PHE A 1 261 ? 2.756 -30.766 -28.516 1 87.94 261 PHE A C 1
ATOM 2192 O O . PHE A 1 261 ? 1.695 -30.172 -28.734 1 87.94 261 PHE A O 1
ATOM 2199 N N . THR A 1 262 ? 3.055 -31.859 -28.984 1 83.44 262 THR A N 1
ATOM 2200 C CA . THR A 1 262 ? 2.109 -32.781 -29.562 1 83.44 262 THR A CA 1
ATOM 2201 C C . THR A 1 262 ? 2.092 -34.094 -28.781 1 83.44 262 THR A C 1
ATOM 2203 O O . THR A 1 262 ? 2.762 -34.219 -27.75 1 83.44 262 THR A O 1
ATOM 2206 N N . ARG A 1 263 ? 1.363 -35.031 -29.234 1 81.31 263 ARG A N 1
ATOM 2207 C CA . ARG A 1 263 ? 1.309 -36.344 -28.578 1 81.31 263 ARG A CA 1
ATOM 2208 C C . ARG A 1 263 ? 2.68 -37 -28.578 1 81.31 263 ARG A C 1
ATOM 2210 O O . ARG A 1 263 ? 3.027 -37.719 -27.625 1 81.31 263 ARG A O 1
ATOM 2217 N N . LEU A 1 264 ? 3.494 -36.625 -29.562 1 77 264 LEU A N 1
ATOM 2218 C CA . LEU A 1 264 ? 4.777 -37.312 -29.766 1 77 264 LEU A CA 1
ATOM 2219 C C . LEU A 1 264 ? 5.816 -36.781 -28.781 1 77 264 LEU A C 1
ATOM 2221 O O . LEU A 1 264 ? 6.727 -37.531 -28.391 1 77 264 LEU A O 1
ATOM 2225 N N . ASN A 1 265 ? 5.691 -35.562 -28.344 1 87.38 265 ASN A N 1
ATOM 2226 C CA . ASN A 1 265 ? 6.73 -35 -27.469 1 87.38 265 ASN A CA 1
ATOM 2227 C C . ASN A 1 265 ? 6.16 -34.562 -26.141 1 87.38 265 ASN A C 1
ATOM 2229 O O . ASN A 1 265 ? 6.844 -33.906 -25.359 1 87.38 265 ASN A O 1
ATOM 2233 N N . GLU A 1 266 ? 4.996 -34.969 -25.812 1 89.12 266 GLU A N 1
ATOM 2234 C CA . GLU A 1 266 ? 4.289 -34.594 -24.609 1 89.12 266 GLU A CA 1
ATOM 2235 C C . GLU A 1 266 ? 5.039 -35.031 -23.344 1 89.12 266 GLU A C 1
ATOM 2237 O O . GLU A 1 266 ? 5.016 -34.344 -22.328 1 89.12 266 GLU A O 1
ATOM 2242 N N . ARG A 1 267 ? 5.68 -36.156 -23.5 1 87.75 267 ARG A N 1
ATOM 2243 C CA . ARG A 1 267 ? 6.375 -36.688 -22.344 1 87.75 267 ARG A CA 1
ATOM 2244 C C . ARG A 1 267 ? 7.496 -35.781 -21.891 1 87.75 267 ARG A C 1
ATOM 2246 O O . ARG A 1 267 ? 7.918 -35.812 -20.734 1 87.75 267 ARG A O 1
ATOM 2253 N N . PHE A 1 268 ? 7.934 -34.844 -22.766 1 91.38 268 PHE A N 1
ATOM 2254 C CA . PHE A 1 268 ? 9.047 -33.969 -22.438 1 91.38 268 PHE A CA 1
ATOM 2255 C C . PHE A 1 268 ? 8.539 -32.625 -21.938 1 91.38 268 PHE A C 1
ATOM 2257 O O . PHE A 1 268 ? 9.328 -31.703 -21.672 1 91.38 268 PHE A O 1
ATOM 2264 N N . ARG A 1 269 ? 7.305 -32.5 -21.766 1 88.56 269 ARG A N 1
ATOM 2265 C CA . ARG A 1 269 ? 6.723 -31.234 -21.375 1 88.56 269 ARG A CA 1
ATOM 2266 C C . ARG A 1 269 ? 7.211 -30.797 -20 1 88.56 269 ARG A C 1
ATOM 2268 O O . ARG A 1 269 ? 7.578 -29.641 -19.797 1 88.56 269 ARG A O 1
ATOM 2275 N N . ARG A 1 270 ? 7.215 -31.719 -19.125 1 85.25 270 ARG A N 1
ATOM 2276 C CA . ARG A 1 270 ? 7.609 -31.391 -17.75 1 85.25 270 ARG A CA 1
ATOM 2277 C C . ARG A 1 270 ? 9.047 -30.891 -17.703 1 85.25 270 ARG A C 1
ATOM 2279 O O . ARG A 1 270 ? 9.312 -29.797 -17.203 1 85.25 270 ARG A O 1
ATOM 2286 N N . PRO A 1 271 ? 10.023 -31.672 -18.188 1 90.5 271 PRO A N 1
ATOM 2287 C CA . PRO A 1 271 ? 11.391 -31.141 -18.172 1 90.5 271 PRO A CA 1
ATOM 2288 C C . PRO A 1 271 ? 11.531 -29.844 -18.969 1 90.5 271 PRO A C 1
ATOM 2290 O O . PRO A 1 271 ? 12.344 -28.984 -18.625 1 90.5 271 PRO A O 1
ATOM 2293 N N . PHE A 1 272 ? 10.695 -29.703 -19.984 1 89.94 272 PHE A N 1
ATOM 2294 C CA . PHE A 1 272 ? 10.734 -28.484 -20.781 1 89.94 272 PHE A CA 1
ATOM 2295 C C . PHE A 1 272 ? 10.266 -27.281 -19.953 1 89.94 272 PHE A C 1
ATOM 2297 O O . PHE A 1 272 ? 10.914 -26.234 -19.953 1 89.94 272 PHE A O 1
ATOM 2304 N N . GLU A 1 273 ? 9.227 -27.469 -19.25 1 82.56 273 GLU A N 1
ATOM 2305 C CA . GLU A 1 273 ? 8.703 -26.375 -18.438 1 82.56 273 GLU A CA 1
ATOM 2306 C C . GLU A 1 273 ? 9.672 -26.016 -17.312 1 82.56 273 GLU A C 1
ATOM 2308 O O . GLU A 1 273 ? 9.812 -24.844 -16.969 1 82.56 273 GLU A O 1
ATOM 2313 N N . LEU A 1 274 ? 10.273 -26.953 -16.766 1 84.62 274 LEU A N 1
ATOM 2314 C CA . LEU A 1 274 ? 11.266 -26.703 -15.727 1 84.62 274 LEU A CA 1
ATOM 2315 C C . LEU A 1 274 ? 12.477 -25.969 -16.297 1 84.62 274 LEU A C 1
ATOM 2317 O O . LEU A 1 274 ? 13.008 -25.047 -15.664 1 84.62 274 LEU A O 1
ATOM 2321 N N . ALA A 1 275 ? 12.883 -26.391 -17.5 1 88.44 275 ALA A N 1
ATOM 2322 C CA . ALA A 1 275 ? 13.984 -25.703 -18.172 1 88.44 275 ALA A CA 1
ATOM 2323 C C . ALA A 1 275 ? 13.617 -24.25 -18.453 1 88.44 275 ALA A C 1
ATOM 2325 O O . ALA A 1 275 ? 14.445 -23.344 -18.281 1 88.44 275 ALA A O 1
ATOM 2326 N N . LYS A 1 276 ? 12.453 -24.141 -18.891 1 83.06 276 LYS A N 1
ATOM 2327 C CA . LYS A 1 276 ? 11.945 -22.812 -19.188 1 83.06 276 LYS A CA 1
ATOM 2328 C C . LYS A 1 276 ? 11.969 -21.922 -17.938 1 83.06 276 LYS A C 1
ATOM 2330 O O . LYS A 1 276 ? 12.438 -20.781 -17.984 1 83.06 276 LYS A O 1
ATOM 2335 N N . LEU A 1 277 ? 11.562 -22.422 -16.859 1 76.06 277 LEU A N 1
ATOM 2336 C CA . LEU A 1 277 ? 11.531 -21.703 -15.594 1 76.06 277 LEU A CA 1
ATOM 2337 C C . LEU A 1 277 ? 12.945 -21.328 -15.156 1 76.06 277 LEU A C 1
ATOM 2339 O O . LEU A 1 277 ? 13.164 -20.234 -14.633 1 76.06 277 LEU A O 1
ATOM 2343 N N . LEU A 1 278 ? 13.852 -22.141 -15.383 1 81.19 278 LEU A N 1
ATOM 2344 C CA . LEU A 1 278 ? 15.203 -21.984 -14.859 1 81.19 278 LEU A CA 1
ATOM 2345 C C . LEU A 1 278 ? 16.047 -21.109 -15.789 1 81.19 278 LEU A C 1
ATOM 2347 O O . LEU A 1 278 ? 16.844 -20.297 -15.32 1 81.19 278 LEU A O 1
ATOM 2351 N N . PHE A 1 279 ? 15.805 -21.25 -17.109 1 80 279 PHE A N 1
ATOM 2352 C CA . PHE A 1 279 ? 16.891 -20.781 -17.969 1 80 279 PHE A CA 1
ATOM 2353 C C . PHE A 1 279 ? 16.344 -19.875 -19.062 1 80 279 PHE A C 1
ATOM 2355 O O . PHE A 1 279 ? 17.125 -19.312 -19.844 1 80 279 PHE A O 1
ATOM 2362 N N . MET A 1 280 ? 15.062 -19.844 -19.172 1 75.19 280 MET A N 1
ATOM 2363 C CA . MET A 1 280 ? 14.562 -18.906 -20.172 1 75.19 280 MET A CA 1
ATOM 2364 C C . MET A 1 280 ? 14.953 -17.469 -19.828 1 75.19 280 MET A C 1
ATOM 2366 O O . MET A 1 280 ? 14.633 -16.969 -18.75 1 75.19 280 MET A O 1
ATOM 2370 N N . PRO A 1 281 ? 15.859 -16.969 -20.797 1 68.44 281 PRO A N 1
ATOM 2371 C CA . PRO A 1 281 ? 16.266 -15.586 -20.531 1 68.44 281 PRO A CA 1
ATOM 2372 C C . PRO A 1 281 ? 15.086 -14.617 -20.531 1 68.44 281 PRO A C 1
ATOM 2374 O O . PRO A 1 281 ? 14.102 -14.828 -21.25 1 68.44 281 PRO A O 1
ATOM 2377 N N . ALA A 1 282 ? 15.172 -13.656 -19.625 1 60.88 282 ALA A N 1
ATOM 2378 C CA . ALA A 1 282 ? 14.172 -12.602 -19.703 1 60.88 282 ALA A CA 1
ATOM 2379 C C . ALA A 1 282 ? 14.336 -11.773 -20.969 1 60.88 282 ALA A C 1
ATOM 2381 O O . ALA A 1 282 ? 15.445 -11.633 -21.484 1 60.88 282 ALA A O 1
ATOM 2382 N N . SER A 1 283 ? 13.516 -11.68 -22 1 53.81 283 SER A N 1
ATOM 2383 C CA . SER A 1 283 ? 13.492 -11.125 -23.344 1 53.81 283 SER A CA 1
ATOM 2384 C C . SER A 1 283 ? 14.438 -9.938 -23.469 1 53.81 283 SER A C 1
ATOM 2386 O O . SER A 1 283 ? 14.422 -9.227 -24.484 1 53.81 283 SER A O 1
ATOM 2388 N N . GLY A 1 284 ? 15.32 -9.492 -22.781 1 47.44 284 GLY A N 1
ATOM 2389 C CA . GLY A 1 284 ? 15.992 -8.266 -23.156 1 47.44 284 GLY A CA 1
ATOM 2390 C C . GLY A 1 284 ? 17.047 -8.469 -24.234 1 47.44 284 GLY A C 1
ATOM 2391 O O . GLY A 1 284 ? 17.562 -9.578 -24.406 1 47.44 284 GLY A O 1
ATOM 2392 N N . LYS A 1 285 ? 17.125 -7.703 -25.406 1 42.59 285 LYS A N 1
ATOM 2393 C CA . LYS A 1 285 ? 18 -7.648 -26.578 1 42.59 285 LYS A CA 1
ATOM 2394 C C . LYS A 1 285 ? 19.453 -7.871 -26.188 1 42.59 285 LYS A C 1
ATOM 2396 O O . LYS A 1 285 ? 20.297 -8.148 -27.047 1 42.59 285 LYS A O 1
ATOM 2401 N N . GLY A 1 286 ? 20.172 -7.188 -25.219 1 41.12 286 GLY A N 1
ATOM 2402 C CA . GLY A 1 286 ? 21.609 -6.98 -25.234 1 41.12 286 GLY A CA 1
ATOM 2403 C C . GLY A 1 286 ? 22.391 -8.125 -24.609 1 41.12 286 GLY A C 1
ATOM 2404 O O . GLY A 1 286 ? 21.812 -8.977 -23.938 1 41.12 286 GLY A O 1
ATOM 2405 N N . ARG A 1 287 ? 23.797 -8.328 -24.953 1 41.28 287 ARG A N 1
ATOM 2406 C CA . ARG A 1 287 ? 24.875 -9.242 -24.625 1 41.28 287 ARG A CA 1
ATOM 2407 C C . ARG A 1 287 ? 25 -9.43 -23.109 1 41.28 287 ARG A C 1
ATOM 2409 O O . ARG A 1 287 ? 25.922 -10.102 -22.641 1 41.28 287 ARG A O 1
ATOM 2416 N N . SER A 1 288 ? 24.781 -8.477 -22.203 1 46.47 288 SER A N 1
ATOM 2417 C CA . SER A 1 288 ? 25.156 -8.414 -20.781 1 46.47 288 SER A CA 1
ATOM 2418 C C . SER A 1 288 ? 24.5 -9.547 -20 1 46.47 288 SER A C 1
ATOM 2420 O O . SER A 1 288 ? 23.391 -9.977 -20.312 1 46.47 288 SER A O 1
ATOM 2422 N N . ARG A 1 289 ? 25.438 -10.062 -19.125 1 52.47 289 ARG A N 1
ATOM 2423 C CA . ARG A 1 289 ? 25.219 -11.219 -18.266 1 52.47 289 ARG A CA 1
ATOM 2424 C C . ARG A 1 289 ? 23.812 -11.234 -17.703 1 52.47 289 ARG A C 1
ATOM 2426 O O . ARG A 1 289 ? 23.391 -10.273 -17.047 1 52.47 289 ARG A O 1
ATOM 2433 N N . GLU A 1 290 ? 22.891 -12.125 -18.188 1 63.19 290 GLU A N 1
ATOM 2434 C CA . GLU A 1 290 ? 21.469 -12.43 -18.281 1 63.19 290 GLU A CA 1
ATOM 2435 C C . GLU A 1 290 ? 20.906 -12.836 -16.922 1 63.19 290 GLU A C 1
ATOM 2437 O O . GLU A 1 290 ? 21.609 -13.406 -16.094 1 63.19 290 GLU A O 1
ATOM 2442 N N . VAL A 1 291 ? 20.125 -11.992 -16.312 1 75 291 VAL A N 1
ATOM 2443 C CA . VAL A 1 291 ? 19.281 -12.359 -15.172 1 75 291 VAL A CA 1
ATOM 2444 C C . VAL A 1 291 ? 18.578 -13.68 -15.461 1 75 291 VAL A C 1
ATOM 2446 O O . VAL A 1 291 ? 18 -13.852 -16.531 1 75 291 VAL A O 1
ATOM 2449 N N . SER A 1 292 ? 18.922 -14.656 -14.617 1 74.94 292 SER A N 1
ATOM 2450 C CA . SER A 1 292 ? 18.188 -15.914 -14.727 1 74.94 292 SER A CA 1
ATOM 2451 C C . SER A 1 292 ? 17.484 -16.266 -13.422 1 74.94 292 SER A C 1
ATOM 2453 O O . SER A 1 292 ? 18 -15.984 -12.336 1 74.94 292 SER A O 1
ATOM 2455 N N . GLY A 1 293 ? 16.375 -16.672 -13.453 1 79.19 293 GLY A N 1
ATOM 2456 C CA . GLY A 1 293 ? 15.609 -17.078 -12.281 1 79.19 293 GLY A CA 1
ATOM 2457 C C . GLY A 1 293 ? 14.109 -16.953 -12.477 1 79.19 293 GLY A C 1
ATOM 2458 O O . GLY A 1 293 ? 13.641 -16.734 -13.594 1 79.19 293 GLY A O 1
ATOM 2459 N N . PHE A 1 294 ? 13.391 -17.266 -11.484 1 80.56 294 PHE A N 1
ATOM 2460 C CA . PHE A 1 294 ? 11.945 -17.094 -11.562 1 80.56 294 PHE A CA 1
ATOM 2461 C C . PHE A 1 294 ? 11.383 -16.672 -10.211 1 80.56 294 PHE A C 1
ATOM 2463 O O . PHE A 1 294 ? 11.945 -17 -9.164 1 80.56 294 PHE A O 1
ATOM 2470 N N . PHE A 1 295 ? 10.391 -15.938 -10.281 1 87.75 295 PHE A N 1
ATOM 2471 C CA . PHE A 1 295 ? 9.648 -15.508 -9.109 1 87.75 295 PHE A CA 1
ATOM 2472 C C . PHE A 1 295 ? 8.156 -15.688 -9.312 1 87.75 295 PHE A C 1
ATOM 2474 O O . PHE A 1 295 ? 7.648 -15.523 -10.43 1 87.75 295 PHE A O 1
ATOM 2481 N N . VAL A 1 296 ? 7.504 -16.062 -8.273 1 86.75 296 VAL A N 1
ATOM 2482 C CA . VAL A 1 296 ? 6.059 -16.266 -8.312 1 86.75 296 VAL A CA 1
ATOM 2483 C C . VAL A 1 296 ? 5.379 -15.336 -7.312 1 86.75 296 VAL A C 1
ATOM 2485 O O . VAL A 1 296 ? 5.863 -15.148 -6.195 1 86.75 296 VAL A O 1
ATOM 2488 N N . ASP A 1 297 ? 4.32 -14.781 -7.711 1 90.88 297 ASP A N 1
ATOM 2489 C CA . ASP A 1 297 ? 3.473 -14.031 -6.785 1 90.88 297 ASP A CA 1
ATOM 2490 C C . ASP A 1 297 ? 2.742 -14.969 -5.828 1 90.88 297 ASP A C 1
ATOM 2492 O O . ASP A 1 297 ? 1.874 -15.742 -6.246 1 90.88 297 ASP A O 1
ATOM 2496 N N . MET A 1 298 ? 3.02 -14.867 -4.621 1 93.56 298 MET A N 1
ATOM 2497 C CA . MET A 1 298 ? 2.506 -15.836 -3.656 1 93.56 298 MET A CA 1
ATOM 2498 C C . MET A 1 298 ? 1.01 -15.641 -3.432 1 93.56 298 MET A C 1
ATOM 2500 O O . MET A 1 298 ? 0.305 -16.578 -3.061 1 93.56 298 MET A O 1
ATOM 2504 N N . ASN A 1 299 ? 0.524 -14.453 -3.627 1 93.12 299 ASN A N 1
ATOM 2505 C CA . ASN A 1 299 ? -0.916 -14.25 -3.521 1 93.12 299 ASN A CA 1
ATOM 2506 C C . ASN A 1 299 ? -1.676 -15.031 -4.586 1 93.12 299 ASN A C 1
ATOM 2508 O O . ASN A 1 299 ? -2.656 -15.711 -4.281 1 93.12 299 ASN A O 1
ATOM 2512 N N . LYS A 1 300 ? -1.171 -14.984 -5.75 1 90.94 300 LYS A N 1
ATOM 2513 C CA . LYS A 1 300 ? -1.796 -15.695 -6.859 1 90.94 300 LYS A CA 1
ATOM 2514 C C . LYS A 1 300 ? -1.613 -17.203 -6.723 1 90.94 300 LYS A C 1
ATOM 2516 O O . LYS A 1 300 ? -2.529 -17.984 -7.016 1 90.94 300 LYS A O 1
ATOM 2521 N N . LEU A 1 301 ? -0.435 -17.531 -6.312 1 91.5 301 LEU A N 1
ATOM 2522 C CA . LEU A 1 301 ? -0.173 -18.953 -6.125 1 91.5 301 LEU A CA 1
ATOM 2523 C C . LEU A 1 301 ? -1.115 -19.547 -5.086 1 91.5 301 LEU A C 1
ATOM 2525 O O . LEU A 1 301 ? -1.685 -20.625 -5.297 1 91.5 301 LEU A O 1
ATOM 2529 N N . PHE A 1 302 ? -1.288 -18.906 -3.959 1 95.19 302 PHE A N 1
ATOM 2530 C CA . PHE A 1 302 ? -2.164 -19.391 -2.902 1 95.19 302 PHE A CA 1
ATOM 2531 C C . PHE A 1 302 ? -3.605 -19.484 -3.387 1 95.19 302 PHE A C 1
ATOM 2533 O O . PHE A 1 302 ? -4.32 -20.438 -3.066 1 95.19 302 PHE A O 1
ATOM 2540 N N . GLU A 1 303 ? -3.994 -18.516 -4.172 1 94.81 303 GLU A N 1
ATOM 2541 C CA . GLU A 1 303 ? -5.328 -18.516 -4.762 1 94.81 303 GLU A CA 1
ATOM 2542 C C . GLU A 1 303 ? -5.555 -19.75 -5.625 1 94.81 303 GLU A C 1
ATOM 2544 O O . GLU A 1 303 ? -6.559 -20.453 -5.465 1 94.81 303 GLU A O 1
ATOM 2549 N N . ARG A 1 304 ? -4.613 -20 -6.453 1 91.06 304 ARG A N 1
ATOM 2550 C CA . ARG A 1 304 ? -4.723 -21.156 -7.332 1 91.06 304 ARG A CA 1
ATOM 2551 C C . ARG A 1 304 ? -4.641 -22.453 -6.539 1 91.06 304 ARG A C 1
ATOM 2553 O O . ARG A 1 304 ? -5.336 -23.422 -6.852 1 91.06 304 ARG A O 1
ATOM 2560 N N . PHE A 1 305 ? -3.799 -22.438 -5.59 1 93.06 305 PHE A N 1
ATOM 2561 C CA . PHE A 1 305 ? -3.648 -23.594 -4.719 1 93.06 305 PHE A CA 1
ATOM 2562 C C . PHE A 1 305 ? -4.965 -23.938 -4.031 1 93.06 305 PHE A C 1
ATOM 2564 O O . PHE A 1 305 ? -5.398 -25.094 -4.035 1 93.06 305 PHE A O 1
ATOM 2571 N N . ILE A 1 306 ? -5.648 -22.953 -3.49 1 95.5 306 ILE A N 1
ATOM 2572 C CA . ILE A 1 306 ? -6.906 -23.156 -2.779 1 95.5 306 ILE A CA 1
ATOM 2573 C C . ILE A 1 306 ? -8 -23.562 -3.768 1 95.5 306 ILE A C 1
ATOM 2575 O O . ILE A 1 306 ? -8.883 -24.359 -3.432 1 95.5 306 ILE A O 1
ATOM 2579 N N . GLU A 1 307 ? -7.945 -23.016 -4.973 1 94.5 307 GLU A N 1
ATOM 2580 C CA . GLU A 1 307 ? -8.891 -23.453 -6 1 94.5 307 GLU A CA 1
ATOM 2581 C C . GLU A 1 307 ? -8.844 -24.969 -6.195 1 94.5 307 GLU A C 1
ATOM 2583 O O . GLU A 1 307 ? -9.883 -25.625 -6.242 1 94.5 307 GLU A O 1
ATOM 2588 N N . ARG A 1 308 ? -7.613 -25.453 -6.293 1 91.19 308 ARG A N 1
ATOM 2589 C CA . ARG A 1 308 ? -7.438 -26.891 -6.48 1 91.19 308 ARG A CA 1
ATOM 2590 C C . ARG A 1 308 ? -7.926 -27.672 -5.262 1 91.19 308 ARG A C 1
ATOM 2592 O O . ARG A 1 308 ? -8.516 -28.734 -5.398 1 91.19 308 ARG A O 1
ATOM 2599 N N . VAL A 1 309 ? -7.664 -27.109 -4.109 1 93 309 VAL A N 1
ATOM 2600 C CA . VAL A 1 309 ? -8.117 -27.719 -2.867 1 93 309 VAL A CA 1
ATOM 2601 C C . VAL A 1 309 ? -9.648 -27.797 -2.855 1 93 309 VAL A C 1
ATOM 2603 O O . VAL A 1 309 ? -10.227 -28.828 -2.502 1 93 309 VAL A O 1
ATOM 2606 N N . LEU A 1 310 ? -10.312 -26.766 -3.266 1 94.44 310 LEU A N 1
ATOM 2607 C CA . LEU A 1 310 ? -11.766 -26.688 -3.275 1 94.44 310 LEU A CA 1
ATOM 2608 C C . LEU A 1 310 ? -12.344 -27.688 -4.277 1 94.44 310 LEU A C 1
ATOM 2610 O O . LEU A 1 310 ? -13.312 -28.391 -3.975 1 94.44 310 LEU A O 1
ATOM 2614 N N . VAL A 1 311 ? -11.75 -27.766 -5.43 1 90.88 311 VAL A N 1
ATOM 2615 C CA . VAL A 1 311 ? -12.227 -28.672 -6.477 1 90.88 311 VAL A CA 1
ATOM 2616 C C . VAL A 1 311 ? -12.164 -30.109 -5.984 1 90.88 311 VAL A C 1
ATOM 2618 O O . VAL A 1 311 ? -13.078 -30.891 -6.227 1 90.88 311 VAL A O 1
ATOM 2621 N N . ARG A 1 312 ? -11.18 -30.406 -5.207 1 89.19 312 ARG A N 1
ATOM 2622 C CA . ARG A 1 312 ? -10.961 -31.766 -4.742 1 89.19 312 ARG A CA 1
ATOM 2623 C C . ARG A 1 312 ? -11.859 -32.094 -3.557 1 89.19 312 ARG A C 1
ATOM 2625 O O . ARG A 1 312 ? -12.156 -33.281 -3.303 1 89.19 312 ARG A O 1
ATOM 2632 N N . ASN A 1 313 ? -12.281 -31.109 -2.816 1 90.19 313 ASN A N 1
ATOM 2633 C CA . ASN A 1 313 ? -12.914 -31.406 -1.534 1 90.19 313 ASN A CA 1
ATOM 2634 C C . ASN A 1 313 ? -14.391 -31 -1.536 1 90.19 313 ASN A C 1
ATOM 2636 O O . ASN A 1 313 ? -15.133 -31.344 -0.61 1 90.19 313 ASN A O 1
ATOM 2640 N N . LEU A 1 314 ? -14.836 -30.328 -2.588 1 90.81 314 LEU A N 1
ATOM 2641 C CA . LEU A 1 314 ? -16.234 -29.938 -2.672 1 90.81 314 LEU A CA 1
ATOM 2642 C C . LEU A 1 314 ? -17.109 -31.125 -3.064 1 90.81 314 LEU A C 1
ATOM 2644 O O . LEU A 1 314 ? -16.766 -31.891 -3.979 1 90.81 314 LEU A O 1
ATOM 2648 N N . PRO A 1 315 ? -18.234 -31.375 -2.41 1 88.44 315 PRO A N 1
ATOM 2649 C CA . PRO A 1 315 ? -19.156 -32.438 -2.814 1 88.44 315 PRO A CA 1
ATOM 2650 C C . PRO A 1 315 ? -19.672 -32.25 -4.242 1 88.44 315 PRO A C 1
ATOM 2652 O O . PRO A 1 315 ? -19.797 -31.125 -4.719 1 88.44 315 PRO A O 1
ATOM 2655 N N . PRO A 1 316 ? -20.031 -33.344 -4.883 1 88.75 316 PRO A N 1
ATOM 2656 C CA . PRO A 1 316 ? -20.391 -33.312 -6.297 1 88.75 316 PRO A CA 1
ATOM 2657 C C . PRO A 1 316 ? -21.656 -32.469 -6.559 1 88.75 316 PRO A C 1
ATOM 2659 O O . PRO A 1 316 ? -21.859 -32 -7.68 1 88.75 316 PRO A O 1
ATOM 2662 N N . GLU A 1 317 ? -22.469 -32.312 -5.539 1 90.94 317 GLU A N 1
ATOM 2663 C CA . GLU A 1 317 ? -23.719 -31.578 -5.73 1 90.94 317 GLU A CA 1
ATOM 2664 C C . GLU A 1 317 ? -23.453 -30.078 -5.859 1 90.94 317 GLU A C 1
ATOM 2666 O O . GLU A 1 317 ? -24.328 -29.328 -6.27 1 90.94 317 GLU A O 1
ATOM 2671 N N . TYR A 1 318 ? -22.281 -29.688 -5.535 1 92.56 318 TYR A N 1
ATOM 2672 C CA . TYR A 1 318 ? -21.938 -28.281 -5.598 1 92.56 318 TYR A CA 1
ATOM 2673 C C . TYR A 1 318 ? -20.984 -28 -6.754 1 92.56 318 TYR A C 1
ATOM 2675 O O . TYR A 1 318 ? -20.188 -28.859 -7.133 1 92.56 318 TYR A O 1
ATOM 2683 N N . LYS A 1 319 ? -21.109 -26.875 -7.281 1 93.44 319 LYS A N 1
ATOM 2684 C CA . LYS A 1 319 ? -20.25 -26.438 -8.367 1 93.44 319 LYS A CA 1
ATOM 2685 C C . LYS A 1 319 ? -19.406 -25.234 -7.949 1 93.44 319 LYS A C 1
ATOM 2687 O O . LYS A 1 319 ? -19.906 -24.344 -7.254 1 93.44 319 LYS A O 1
ATOM 2692 N N . LEU A 1 320 ? -18.188 -25.203 -8.406 1 94.75 320 LEU A N 1
ATOM 2693 C CA . LEU A 1 320 ? -17.281 -24.109 -8.094 1 94.75 320 LEU A CA 1
ATOM 2694 C C . LEU A 1 320 ? -17.125 -23.172 -9.281 1 94.75 320 LEU A C 1
ATOM 2696 O O . LEU A 1 320 ? -16.891 -23.609 -10.406 1 94.75 320 LEU A O 1
ATOM 2700 N N . PHE A 1 321 ? -17.359 -21.922 -9.109 1 92.56 321 PHE A N 1
ATOM 2701 C CA . PHE A 1 321 ? -17.125 -20.891 -10.109 1 92.56 321 PHE A CA 1
ATOM 2702 C C . PHE A 1 321 ? -15.953 -20 -9.711 1 92.56 321 PHE A C 1
ATOM 2704 O O . PHE A 1 321 ? -15.945 -19.422 -8.625 1 92.56 321 PHE A O 1
ATOM 2711 N N . TYR A 1 322 ? -15.016 -19.969 -10.578 1 89 322 TYR A N 1
ATOM 2712 C CA . TYR A 1 322 ? -13.797 -19.219 -10.328 1 89 322 TYR A CA 1
ATOM 2713 C C . TYR A 1 322 ? -13.836 -17.875 -11.039 1 89 322 TYR A C 1
ATOM 2715 O O . TYR A 1 322 ? -14.133 -17.797 -12.234 1 89 322 TYR A O 1
ATOM 2723 N N . GLN A 1 323 ? -13.711 -16.766 -10.367 1 83.06 323 GLN A N 1
ATOM 2724 C CA . GLN A 1 323 ? -13.523 -15.398 -10.852 1 83.06 323 GLN A CA 1
ATOM 2725 C C . GLN A 1 323 ? -14.742 -14.914 -11.617 1 83.06 323 GLN A C 1
ATOM 2727 O O . GLN A 1 323 ? -14.609 -14.328 -12.695 1 83.06 323 GLN A O 1
ATOM 2732 N N . GLU A 1 324 ? -15.922 -15.305 -11.102 1 87.12 324 GLU A N 1
ATOM 2733 C CA . GLU A 1 324 ? -17.141 -14.703 -11.625 1 87.12 324 GLU A CA 1
ATOM 2734 C C . GLU A 1 324 ? -17.234 -13.227 -11.258 1 87.12 324 GLU A C 1
ATOM 2736 O O . GLU A 1 324 ? -16.891 -12.836 -10.141 1 87.12 324 GLU A O 1
ATOM 2741 N N . SER A 1 325 ? -17.641 -12.422 -12.172 1 89.31 325 SER A N 1
ATOM 2742 C CA . SER A 1 325 ? -17.641 -10.984 -11.945 1 89.31 325 SER A CA 1
ATOM 2743 C C . SER A 1 325 ? -19.047 -10.391 -12.125 1 89.31 325 SER A C 1
ATOM 2745 O O . SER A 1 325 ? -19.781 -10.805 -13.016 1 89.31 325 SER A O 1
ATOM 2747 N N . TYR A 1 326 ? -19.469 -9.523 -11.297 1 89.69 326 TYR A N 1
ATOM 2748 C CA . TYR A 1 326 ? -20.703 -8.734 -11.406 1 89.69 326 TYR A CA 1
ATOM 2749 C C . TYR A 1 326 ? -20.406 -7.254 -11.203 1 89.69 326 TYR A C 1
ATOM 2751 O O . TYR A 1 326 ? -19.547 -6.887 -10.406 1 89.69 326 TYR A O 1
ATOM 2759 N N . PRO A 1 327 ? -21.141 -6.406 -11.883 1 90.62 327 PRO A N 1
ATOM 2760 C CA . PRO A 1 327 ? -20.938 -4.969 -11.688 1 90.62 327 PRO A CA 1
ATOM 2761 C C . PRO A 1 327 ? -21.391 -4.488 -10.312 1 90.62 327 PRO A C 1
ATOM 2763 O O . PRO A 1 327 ? -22.406 -4.949 -9.797 1 90.62 327 PRO A O 1
ATOM 2766 N N . PHE A 1 328 ? -20.625 -3.725 -9.695 1 93.25 328 PHE A N 1
ATOM 2767 C CA . PHE A 1 328 ? -20.938 -3.133 -8.398 1 93.25 328 PHE A CA 1
ATOM 2768 C C . PHE A 1 328 ? -21.875 -1.952 -8.555 1 93.25 328 PHE A C 1
ATOM 2770 O O . PHE A 1 328 ? -22.859 -1.826 -7.809 1 93.25 328 PHE A O 1
ATOM 2777 N N . LEU A 1 329 ? -21.547 -1.089 -9.516 1 93.56 329 LEU A N 1
ATOM 2778 C CA . LEU A 1 329 ? -22.406 0.025 -9.906 1 93.56 329 LEU A CA 1
ATOM 2779 C C . LEU A 1 329 ? -23.234 -0.335 -11.125 1 93.56 329 LEU A C 1
ATOM 2781 O O . LEU A 1 329 ? -22.75 -0.974 -12.055 1 93.56 329 LEU A O 1
ATOM 2785 N N . LYS A 1 330 ? -24.438 0.089 -11.094 1 91.81 330 LYS A N 1
ATOM 2786 C CA . LYS A 1 330 ? -25.297 -0.18 -12.234 1 91.81 330 LYS A CA 1
ATOM 2787 C C . LYS A 1 330 ? -24.75 0.465 -13.508 1 91.81 330 LYS A C 1
ATOM 2789 O O . LYS A 1 330 ? -24.281 1.608 -13.477 1 91.81 330 LYS A O 1
ATOM 2794 N N . ASN A 1 331 ? -24.641 -0.18 -14.492 1 83.31 331 ASN A N 1
ATOM 2795 C CA . ASN A 1 331 ? -24.297 0.279 -15.836 1 83.31 331 ASN A CA 1
ATOM 2796 C C . ASN A 1 331 ? -22.859 0.76 -15.906 1 83.31 331 ASN A C 1
ATOM 2798 O O . ASN A 1 331 ? -22.531 1.667 -16.672 1 83.31 331 ASN A O 1
ATOM 2802 N N . GLN A 1 332 ? -22.094 0.337 -14.984 1 83.12 332 GLN A N 1
ATOM 2803 C CA . GLN A 1 332 ? -20.688 0.688 -14.992 1 83.12 332 GLN A CA 1
ATOM 2804 C C . GLN A 1 332 ? -19.812 -0.56 -14.93 1 83.12 332 GLN A C 1
ATOM 2806 O O . GLN A 1 332 ? -19.547 -1.081 -13.844 1 83.12 332 GLN A O 1
ATOM 2811 N N . ASN A 1 333 ? -19.234 -0.943 -15.93 1 73.62 333 ASN A N 1
ATOM 2812 C CA . ASN A 1 333 ? -18.453 -2.17 -15.992 1 73.62 333 ASN A CA 1
ATOM 2813 C C . ASN A 1 333 ? -17.109 -2.014 -15.281 1 73.62 333 ASN A C 1
ATOM 2815 O O . ASN A 1 333 ? -16.5 -3.002 -14.867 1 73.62 333 ASN A O 1
ATOM 2819 N N . GLY A 1 334 ? -16.672 -0.774 -15.133 1 76.81 334 GLY A N 1
ATOM 2820 C CA . GLY A 1 334 ? -15.391 -0.529 -14.5 1 76.81 334 GLY A CA 1
ATOM 2821 C C . GLY A 1 334 ? -15.414 -0.756 -13 1 76.81 334 GLY A C 1
ATOM 2822 O O . GLY A 1 334 ? -14.367 -0.743 -12.344 1 76.81 334 GLY A O 1
ATOM 2823 N N . SER A 1 335 ? -16.531 -1.157 -12.461 1 83.81 335 SER A N 1
ATOM 2824 C CA . SER A 1 335 ? -16.656 -1.309 -11.016 1 83.81 335 SER A CA 1
ATOM 2825 C C . SER A 1 335 ? -16.891 -2.766 -10.625 1 83.81 335 SER A C 1
ATOM 2827 O O . SER A 1 335 ? -17.422 -3.053 -9.555 1 83.81 335 SER A O 1
ATOM 2829 N N . SER A 1 336 ? -16.531 -3.648 -11.414 1 90 336 SER A N 1
ATOM 2830 C CA . SER A 1 336 ? -16.891 -5.047 -11.211 1 90 336 SER A CA 1
ATOM 2831 C C . SER A 1 336 ? -16.188 -5.633 -9.992 1 90 336 SER A C 1
ATOM 2833 O O . SER A 1 336 ? -15.055 -5.262 -9.688 1 90 336 SER A O 1
ATOM 2835 N N . GLN A 1 337 ? -16.953 -6.41 -9.344 1 92.31 337 GLN A N 1
ATOM 2836 C CA . GLN A 1 337 ? -16.438 -7.188 -8.219 1 92.31 337 GLN A CA 1
ATOM 2837 C C . GLN A 1 337 ? -16.281 -8.656 -8.602 1 92.31 337 GLN A C 1
ATOM 2839 O O . GLN A 1 337 ? -17.141 -9.227 -9.266 1 92.31 337 GLN A O 1
ATOM 2844 N N . LYS A 1 338 ? -15.156 -9.203 -8.18 1 93.75 338 LYS A N 1
ATOM 2845 C CA . LYS A 1 338 ? -14.828 -10.562 -8.609 1 93.75 338 LYS A CA 1
ATOM 2846 C C . LYS A 1 338 ? -14.273 -11.383 -7.449 1 93.75 338 LYS A C 1
ATOM 2848 O O . LYS A 1 338 ? -13.062 -11.445 -7.246 1 93.75 338 LYS A O 1
ATOM 2853 N N . PRO A 1 339 ? -15.164 -12.086 -6.707 1 95.12 339 PRO A N 1
ATOM 2854 C CA . PRO A 1 339 ? -14.633 -13.008 -5.699 1 95.12 339 PRO A CA 1
ATOM 2855 C C . PRO A 1 339 ? -13.781 -14.117 -6.309 1 95.12 339 PRO A C 1
ATOM 2857 O O . PRO A 1 339 ? -13.977 -14.484 -7.469 1 95.12 339 PRO A O 1
ATOM 2860 N N . ASP A 1 340 ? -12.875 -14.633 -5.543 1 95.56 340 ASP A N 1
ATOM 2861 C CA . ASP A 1 340 ? -12.031 -15.703 -6.051 1 95.56 340 ASP A CA 1
ATOM 2862 C C . ASP A 1 340 ? -12.859 -16.938 -6.41 1 95.56 340 ASP A C 1
ATOM 2864 O O . ASP A 1 340 ? -12.711 -17.5 -7.496 1 95.56 340 ASP A O 1
ATOM 2868 N N . TYR A 1 341 ? -13.812 -17.281 -5.445 1 96.5 341 TYR A N 1
ATOM 2869 C CA . TYR A 1 341 ? -14.578 -18.516 -5.621 1 96.5 341 TYR A CA 1
ATOM 2870 C C . TYR A 1 341 ? -16.047 -18.297 -5.242 1 96.5 341 TYR A C 1
ATOM 2872 O O . TYR A 1 341 ? -16.344 -17.625 -4.258 1 96.5 341 TYR A O 1
ATOM 2880 N N . VAL A 1 342 ? -16.938 -18.844 -6.023 1 95.88 342 VAL A N 1
ATOM 2881 C CA . VAL A 1 342 ? -18.359 -18.922 -5.68 1 95.88 342 VAL A CA 1
ATOM 2882 C C . VAL A 1 342 ? -18.828 -20.375 -5.781 1 95.88 342 VAL A C 1
ATOM 2884 O O . VAL A 1 342 ? -18.609 -21.031 -6.797 1 95.88 342 VAL A O 1
ATOM 2887 N N . VAL A 1 343 ? -19.375 -20.891 -4.703 1 94.94 343 VAL A N 1
ATOM 2888 C CA . VAL A 1 343 ? -19.938 -22.25 -4.691 1 94.94 343 VAL A CA 1
ATOM 2889 C C . VAL A 1 343 ? -21.453 -22.172 -4.875 1 94.94 343 VAL A C 1
ATOM 2891 O O . VAL A 1 343 ? -22.125 -21.422 -4.172 1 94.94 343 VAL A O 1
ATOM 2894 N N . ARG A 1 344 ? -21.922 -22.953 -5.762 1 92.75 344 ARG A N 1
ATOM 2895 C CA . ARG A 1 344 ? -23.359 -22.922 -6.062 1 92.75 344 ARG A CA 1
ATOM 2896 C C . ARG A 1 344 ? -23.969 -24.312 -5.941 1 92.75 344 ARG A C 1
ATOM 2898 O O . ARG A 1 344 ? -23.297 -25.312 -6.207 1 92.75 344 ARG A O 1
ATOM 2905 N N . LYS A 1 345 ? -25.109 -24.375 -5.496 1 91.31 345 LYS A N 1
ATOM 2906 C CA . LYS A 1 345 ? -26 -25.516 -5.641 1 91.31 345 LYS A CA 1
ATOM 2907 C C . LYS A 1 345 ? -27.062 -25.266 -6.699 1 91.31 345 LYS A C 1
ATOM 2909 O O . LYS A 1 345 ? -27.984 -24.469 -6.473 1 91.31 345 LYS A O 1
ATOM 2914 N N . GLY A 1 346 ? -26.891 -25.875 -7.809 1 87.38 346 GLY A N 1
ATOM 2915 C CA . GLY A 1 346 ? -27.672 -25.438 -8.953 1 87.38 346 GLY A CA 1
ATOM 2916 C C . GLY A 1 346 ? -27.312 -24.031 -9.414 1 87.38 346 GLY A C 1
ATOM 2917 O O . GLY A 1 346 ? -26.141 -23.75 -9.703 1 87.38 346 GLY A O 1
ATOM 2918 N N . ASN A 1 347 ? -28.281 -23.125 -9.312 1 84.81 347 ASN A N 1
ATOM 2919 C CA . ASN A 1 347 ? -28.031 -21.75 -9.727 1 84.81 347 ASN A CA 1
ATOM 2920 C C . ASN A 1 347 ? -27.953 -20.812 -8.531 1 84.81 347 ASN A C 1
ATOM 2922 O O . ASN A 1 347 ? -27.703 -19.609 -8.695 1 84.81 347 ASN A O 1
ATOM 2926 N N . THR A 1 348 ? -28.016 -21.328 -7.379 1 88.38 348 THR A N 1
ATOM 2927 C CA . THR A 1 348 ? -28.047 -20.516 -6.168 1 88.38 348 THR A CA 1
ATOM 2928 C C . THR A 1 348 ? -26.672 -20.484 -5.5 1 88.38 348 THR A C 1
ATOM 2930 O O . THR A 1 348 ? -26.109 -21.531 -5.184 1 88.38 348 THR A O 1
ATOM 2933 N N . PRO A 1 349 ? -26.172 -19.297 -5.363 1 92.25 349 PRO A N 1
ATOM 2934 C CA . PRO A 1 349 ? -24.922 -19.219 -4.605 1 92.25 349 PRO A CA 1
ATOM 2935 C C . PRO A 1 349 ? -25.094 -19.594 -3.133 1 92.25 349 PRO A C 1
ATOM 2937 O O . PRO A 1 349 ? -25.969 -19.031 -2.457 1 92.25 349 PRO A O 1
ATOM 2940 N N . VAL A 1 350 ? -24.344 -20.484 -2.699 1 92.25 350 VAL A N 1
ATOM 2941 C CA . VAL A 1 350 ? -24.5 -20.938 -1.324 1 92.25 350 VAL A CA 1
ATOM 2942 C C . VAL A 1 350 ? -23.406 -20.344 -0.453 1 92.25 350 VAL A C 1
ATOM 2944 O O . VAL A 1 350 ? -23.609 -20.094 0.739 1 92.25 350 VAL A O 1
ATOM 2947 N N . VAL A 1 351 ? -22.203 -20.094 -1.076 1 94.5 351 VAL A N 1
ATOM 2948 C CA . VAL A 1 351 ? -21.094 -19.5 -0.339 1 94.5 351 VAL A CA 1
ATOM 2949 C C . VAL A 1 351 ? -20.203 -18.719 -1.294 1 94.5 351 VAL A C 1
ATOM 2951 O O . VAL A 1 351 ? -20 -19.125 -2.439 1 94.5 351 VAL A O 1
ATOM 2954 N N . VAL A 1 352 ? -19.734 -17.578 -0.851 1 95.81 352 VAL A N 1
ATOM 2955 C CA . VAL A 1 352 ? -18.688 -16.828 -1.547 1 95.81 352 VAL A CA 1
ATOM 2956 C C . VAL A 1 352 ? -17.375 -16.938 -0.774 1 95.81 352 VAL A C 1
ATOM 2958 O O . VAL A 1 352 ? -17.344 -16.734 0.442 1 95.81 352 VAL A O 1
ATOM 2961 N N . LEU A 1 353 ? -16.312 -17.297 -1.442 1 96.06 353 LEU A N 1
ATOM 2962 C CA . LEU A 1 353 ? -15.031 -17.531 -0.771 1 96.06 353 LEU A CA 1
ATOM 2963 C C . LEU A 1 353 ? -13.93 -16.672 -1.365 1 96.06 353 LEU A C 1
ATOM 2965 O O . LEU A 1 353 ? -13.969 -16.344 -2.553 1 96.06 353 LEU A O 1
ATOM 2969 N N . ASP A 1 354 ? -13 -16.312 -0.542 1 96.12 354 ASP A N 1
ATOM 2970 C CA . ASP A 1 354 ? -11.789 -15.602 -0.938 1 96.12 354 ASP A CA 1
ATOM 2971 C C . ASP A 1 354 ? -10.562 -16.188 -0.238 1 96.12 354 ASP A C 1
ATOM 2973 O O . ASP A 1 354 ? -10.609 -16.5 0.95 1 96.12 354 ASP A O 1
ATOM 2977 N N . ALA A 1 355 ? -9.508 -16.438 -0.972 1 96.88 355 ALA A N 1
ATOM 2978 C CA . ALA A 1 355 ? -8.242 -16.891 -0.402 1 96.88 355 ALA A CA 1
ATOM 2979 C C . ALA A 1 355 ? -7.312 -15.711 -0.133 1 96.88 355 ALA A C 1
ATOM 2981 O O . ALA A 1 355 ? -7.074 -14.883 -1.02 1 96.88 355 ALA A O 1
ATOM 2982 N N . LYS A 1 356 ? -6.895 -15.508 1.053 1 95.56 356 LYS A N 1
ATOM 2983 C CA . LYS A 1 356 ? -5.988 -14.422 1.43 1 95.56 356 LYS A CA 1
ATOM 2984 C C . LYS A 1 356 ? -4.695 -14.977 2.023 1 95.56 356 LYS A C 1
ATOM 2986 O O . LYS A 1 356 ? -4.711 -15.602 3.084 1 95.56 356 LYS A O 1
ATOM 2991 N N . TYR A 1 357 ? -3.6 -14.695 1.357 1 94.75 357 TYR A N 1
ATOM 2992 C CA . TYR A 1 357 ? -2.277 -15.094 1.83 1 94.75 357 TYR A CA 1
ATOM 2993 C C . TYR A 1 357 ? -1.72 -14.062 2.807 1 94.75 357 TYR A C 1
ATOM 2995 O O . TYR A 1 357 ? -0.752 -13.359 2.496 1 94.75 357 TYR A O 1
ATOM 3003 N N . ARG A 1 358 ? -2.375 -13.961 3.957 1 93 358 ARG A N 1
ATOM 3004 C CA . ARG A 1 358 ? -2.057 -12.914 4.926 1 93 358 ARG A CA 1
ATOM 3005 C C . ARG A 1 358 ? -2.203 -13.438 6.355 1 93 358 ARG A C 1
ATOM 3007 O O . ARG A 1 358 ? -2.857 -14.453 6.586 1 93 358 ARG A O 1
ATOM 3014 N N . GLU A 1 359 ? -1.533 -12.68 7.203 1 90.19 359 GLU A N 1
ATOM 3015 C CA . GLU A 1 359 ? -1.679 -12.945 8.633 1 90.19 359 GLU A CA 1
ATOM 3016 C C . GLU A 1 359 ? -2.807 -12.117 9.234 1 90.19 359 GLU A C 1
ATOM 3018 O O . GLU A 1 359 ? -2.984 -10.953 8.883 1 90.19 359 GLU A O 1
ATOM 3023 N N . LEU A 1 360 ? -3.551 -12.727 10.117 1 88.88 360 LEU A N 1
ATOM 3024 C CA . LEU A 1 360 ? -4.625 -12.016 10.805 1 88.88 360 LEU A CA 1
ATOM 3025 C C . LEU A 1 360 ? -4.125 -11.398 12.102 1 88.88 360 LEU A C 1
ATOM 3027 O O . LEU A 1 360 ? -3.342 -12.016 12.828 1 88.88 360 LEU A O 1
ATOM 3031 N N . LYS A 1 361 ? -4.5 -10.164 12.258 1 80.19 361 LYS A N 1
ATOM 3032 C CA . LYS A 1 361 ? -4.234 -9.523 13.539 1 80.19 361 LYS A CA 1
ATOM 3033 C C . LYS A 1 361 ? -5.352 -9.805 14.539 1 80.19 361 LYS A C 1
ATOM 3035 O O . LYS A 1 361 ? -6.516 -9.484 14.289 1 80.19 361 LYS A O 1
ATOM 3040 N N . GLU A 1 362 ? -5.129 -10.398 15.617 1 79.75 362 GLU A N 1
ATOM 3041 C CA . GLU A 1 362 ? -6.094 -10.727 16.656 1 79.75 362 GLU A CA 1
ATOM 3042 C C . GLU A 1 362 ? -7.246 -11.555 16.109 1 79.75 362 GLU A C 1
ATOM 3044 O O . GLU A 1 362 ? -8.406 -11.352 16.484 1 79.75 362 GLU A O 1
ATOM 3049 N N . ARG A 1 363 ? -7.02 -12.344 15.094 1 82.19 363 ARG A N 1
ATOM 3050 C CA . ARG A 1 363 ? -7.941 -13.32 14.516 1 82.19 363 ARG A CA 1
ATOM 3051 C C . ARG A 1 363 ? -9.086 -12.625 13.789 1 82.19 363 ARG A C 1
ATOM 3053 O O . ARG A 1 363 ? -10.141 -13.227 13.555 1 82.19 363 ARG A O 1
ATOM 3060 N N . ILE A 1 364 ? -9.008 -11.336 13.594 1 85.94 364 ILE A N 1
ATOM 3061 C CA . ILE A 1 364 ? -10.031 -10.594 12.867 1 85.94 364 ILE A CA 1
ATOM 3062 C C . ILE A 1 364 ? -9.445 -10.055 11.562 1 85.94 364 ILE A C 1
ATOM 3064 O O . ILE A 1 364 ? -8.352 -9.477 11.562 1 85.94 364 ILE A O 1
ATOM 3068 N N . PRO A 1 365 ? -10.148 -10.297 10.523 1 90.12 365 PRO A N 1
ATOM 3069 C CA . PRO A 1 365 ? -9.672 -9.75 9.25 1 90.12 365 PRO A CA 1
ATOM 3070 C C . PRO A 1 365 ? -9.648 -8.227 9.234 1 90.12 365 PRO A C 1
ATOM 3072 O O . PRO A 1 365 ? -10.344 -7.586 10.031 1 90.12 365 PRO A O 1
ATOM 3075 N N . SER A 1 366 ? -8.812 -7.664 8.422 1 89.94 366 SER A N 1
ATOM 3076 C CA . SER A 1 366 ? -8.742 -6.215 8.266 1 89.94 366 SER A CA 1
ATOM 3077 C C . SER A 1 366 ? -10.062 -5.652 7.754 1 89.94 366 SER A C 1
ATOM 3079 O O . SER A 1 366 ? -10.875 -6.383 7.176 1 89.94 366 SER A O 1
ATOM 3081 N N . SER A 1 367 ? -10.266 -4.375 7.887 1 90.69 367 SER A N 1
ATOM 3082 C CA . SER A 1 367 ? -11.477 -3.707 7.43 1 90.69 367 SER A CA 1
ATOM 3083 C C . SER A 1 367 ? -11.664 -3.871 5.926 1 90.69 367 SER A C 1
ATOM 3085 O O . SER A 1 367 ? -12.789 -4.07 5.457 1 90.69 367 SER A O 1
ATOM 3087 N N . ASP A 1 368 ? -10.57 -3.781 5.25 1 91.25 368 ASP A N 1
ATOM 3088 C CA . ASP A 1 368 ? -10.648 -3.914 3.799 1 91.25 368 ASP A CA 1
ATOM 3089 C C . ASP A 1 368 ? -11.125 -5.309 3.4 1 91.25 368 ASP A C 1
ATOM 3091 O O . ASP A 1 368 ? -11.961 -5.449 2.506 1 91.25 368 ASP A O 1
ATOM 3095 N N . MET A 1 369 ? -10.578 -6.309 4.086 1 92.44 369 MET A N 1
ATOM 3096 C CA . MET A 1 369 ? -11 -7.68 3.805 1 92.44 369 MET A CA 1
ATOM 3097 C C . MET A 1 369 ? -12.477 -7.875 4.129 1 92.44 369 MET A C 1
ATOM 3099 O O . MET A 1 369 ? -13.211 -8.461 3.338 1 92.44 369 MET A O 1
ATOM 3103 N N . LEU A 1 370 ? -12.875 -7.375 5.262 1 95.12 370 LEU A N 1
ATOM 3104 C CA . LEU A 1 370 ? -14.258 -7.508 5.695 1 95.12 370 LEU A CA 1
ATOM 3105 C C . LEU A 1 370 ? -15.203 -6.832 4.707 1 95.12 370 LEU A C 1
ATOM 3107 O O . LEU A 1 370 ? -16.234 -7.406 4.332 1 95.12 370 LEU A O 1
ATOM 3111 N N . ARG A 1 371 ? -14.883 -5.629 4.281 1 96.12 371 ARG A N 1
ATOM 3112 C CA . ARG A 1 371 ? -15.719 -4.898 3.338 1 96.12 371 ARG A CA 1
ATOM 3113 C C . ARG A 1 371 ? -15.844 -5.652 2.02 1 96.12 371 ARG A C 1
ATOM 3115 O O . ARG A 1 371 ? -16.938 -5.738 1.447 1 96.12 371 ARG A O 1
ATOM 3122 N N . GLN A 1 372 ? -14.742 -6.152 1.579 1 95.19 372 GLN A N 1
ATOM 3123 C CA . GLN A 1 372 ? -14.734 -6.895 0.323 1 95.19 372 GLN A CA 1
ATOM 3124 C C . GLN A 1 372 ? -15.656 -8.109 0.399 1 95.19 372 GLN A C 1
ATOM 3126 O O . GLN A 1 372 ? -16.516 -8.305 -0.471 1 95.19 372 GLN A O 1
ATOM 3131 N N . LEU A 1 373 ? -15.547 -8.875 1.467 1 96.06 373 LEU A N 1
ATOM 3132 C CA . LEU A 1 373 ? -16.328 -10.094 1.63 1 96.06 373 LEU A CA 1
ATOM 3133 C C . LEU A 1 373 ? -17.812 -9.773 1.825 1 96.06 373 LEU A C 1
ATOM 3135 O O . LEU A 1 373 ? -18.672 -10.484 1.312 1 96.06 373 LEU A O 1
ATOM 3139 N N . TYR A 1 374 ? -18.047 -8.75 2.557 1 97 374 TYR A N 1
ATOM 3140 C CA . TYR A 1 374 ? -19.422 -8.312 2.756 1 97 374 TYR A CA 1
ATOM 3141 C C . TYR A 1 374 ? -20.078 -7.973 1.428 1 97 374 TYR A C 1
ATOM 3143 O O . TYR A 1 374 ? -21.203 -8.398 1.158 1 97 374 TYR A O 1
ATOM 3151 N N . VAL A 1 375 ? -19.391 -7.207 0.631 1 96.69 375 VAL A N 1
ATOM 3152 C CA . VAL A 1 375 ? -19.906 -6.766 -0.66 1 96.69 375 VAL A CA 1
ATOM 3153 C C . VAL A 1 375 ? -20.156 -7.977 -1.559 1 96.69 375 VAL A C 1
ATOM 3155 O O . VAL A 1 375 ? -21.172 -8.047 -2.252 1 96.69 375 VAL A O 1
ATOM 3158 N N . TYR A 1 376 ? -19.219 -8.961 -1.549 1 95.88 376 TYR A N 1
ATOM 3159 C CA . TYR A 1 376 ? -19.422 -10.18 -2.326 1 95.88 376 TYR A CA 1
ATOM 3160 C C . TYR A 1 376 ? -20.703 -10.883 -1.914 1 95.88 376 TYR A C 1
ATOM 3162 O O . TYR A 1 376 ? -21.531 -11.234 -2.764 1 95.88 376 TYR A O 1
ATOM 3170 N N . SER A 1 377 ? -20.828 -11.055 -0.618 1 96 377 SER A N 1
ATOM 3171 C CA . SER A 1 377 ? -22.031 -11.719 -0.101 1 96 377 SER A CA 1
ATOM 3172 C C . SER A 1 377 ? -23.297 -10.984 -0.517 1 96 377 SER A C 1
ATOM 3174 O O . SER A 1 377 ? -24.281 -11.602 -0.91 1 96 377 SER A O 1
ATOM 3176 N N . ARG A 1 378 ? -23.25 -9.695 -0.516 1 94.56 378 ARG A N 1
ATOM 3177 C CA . ARG A 1 378 ? -24.406 -8.867 -0.869 1 94.56 378 ARG A CA 1
ATOM 3178 C C . ARG A 1 378 ? -24.75 -9.008 -2.348 1 94.56 378 ARG A C 1
ATOM 3180 O O . ARG A 1 378 ? -25.906 -9.25 -2.701 1 94.56 378 ARG A O 1
ATOM 3187 N N . ILE A 1 379 ? -23.797 -8.867 -3.174 1 93.75 379 ILE A N 1
ATOM 3188 C CA . ILE A 1 379 ? -24.016 -8.867 -4.617 1 93.75 379 ILE A CA 1
ATOM 3189 C C . ILE A 1 379 ? -24.547 -10.234 -5.055 1 93.75 379 ILE A C 1
ATOM 3191 O O . ILE A 1 379 ? -25.547 -10.312 -5.773 1 93.75 379 ILE A O 1
ATOM 3195 N N . TRP A 1 380 ? -23.969 -11.281 -4.637 1 93.38 380 TRP A N 1
ATOM 3196 C CA . TRP A 1 380 ? -24.359 -12.625 -5.07 1 93.38 380 TRP A CA 1
ATOM 3197 C C . TRP A 1 380 ? -25.656 -13.055 -4.391 1 93.38 380 TRP A C 1
ATOM 3199 O O . TRP A 1 380 ? -26.406 -13.867 -4.934 1 93.38 380 TRP A O 1
ATOM 3209 N N . GLY A 1 381 ? -25.891 -12.484 -3.223 1 91.44 381 GLY A N 1
ATOM 3210 C CA . GLY A 1 381 ? -27.188 -12.719 -2.604 1 91.44 381 GLY A CA 1
ATOM 3211 C C . GLY A 1 381 ? -28.328 -12.023 -3.318 1 91.44 381 GLY A C 1
ATOM 3212 O O . GLY A 1 381 ? -29.422 -12.578 -3.445 1 91.44 381 GLY A O 1
ATOM 3213 N N . TYR A 1 382 ? -28.062 -10.836 -3.773 1 87.25 382 TYR A N 1
ATOM 3214 C CA . TYR A 1 382 ? -29.078 -10 -4.426 1 87.25 382 TYR A CA 1
ATOM 3215 C C . TYR A 1 382 ? -29.344 -10.477 -5.848 1 87.25 382 TYR A C 1
ATOM 3217 O O . TYR A 1 382 ? -30.484 -10.461 -6.312 1 87.25 382 TYR A O 1
ATOM 3225 N N . LYS A 1 383 ? -28.375 -10.859 -6.602 1 78.56 383 LYS A N 1
ATOM 3226 C CA . LYS A 1 383 ? -28.484 -11.18 -8.023 1 78.56 383 LYS A CA 1
ATOM 3227 C C . LYS A 1 383 ? -29.25 -12.484 -8.227 1 78.56 383 LYS A C 1
ATOM 3229 O O . LYS A 1 383 ? -29.875 -12.68 -9.273 1 78.56 383 LYS A O 1
ATOM 3234 N N . THR A 1 384 ? -29.219 -13.406 -7.398 1 67.69 384 THR A N 1
ATOM 3235 C CA . THR A 1 384 ? -29.875 -14.688 -7.598 1 67.69 384 THR A CA 1
ATOM 3236 C C . THR A 1 384 ? -31.375 -14.594 -7.293 1 67.69 384 THR A C 1
ATOM 3238 O O . THR A 1 384 ? -32.156 -15.391 -7.793 1 67.69 384 THR A O 1
ATOM 3241 N N . SER A 1 385 ? -31.875 -13.836 -6.293 1 60.53 385 SER A N 1
ATOM 3242 C CA . SER A 1 385 ? -33.312 -13.898 -5.992 1 60.53 385 SER A CA 1
ATOM 3243 C C . SER A 1 385 ? -33.969 -12.547 -6.223 1 60.53 385 SER A C 1
ATOM 3245 O O . SER A 1 385 ? -35.188 -12.422 -6.078 1 60.53 385 SER A O 1
ATOM 3247 N N . HIS A 1 386 ? -33.5 -11.562 -7.25 1 55.28 386 HIS A N 1
ATOM 3248 C CA . HIS A 1 386 ? -33.969 -10.219 -7.547 1 55.28 386 HIS A CA 1
ATOM 3249 C C . HIS A 1 386 ? -34.75 -9.648 -6.367 1 55.28 386 HIS A C 1
ATOM 3251 O O . HIS A 1 386 ? -34.719 -8.438 -6.121 1 55.28 386 HIS A O 1
ATOM 3257 N N . GLU A 1 387 ? -35.625 -10.547 -5.664 1 56.81 387 GLU A N 1
ATOM 3258 C CA . GLU A 1 387 ? -36.562 -10.039 -4.664 1 56.81 387 GLU A CA 1
ATOM 3259 C C . GLU A 1 387 ? -36.031 -10.297 -3.25 1 56.81 387 GLU A C 1
ATOM 3261 O O . GLU A 1 387 ? -36.219 -9.469 -2.354 1 56.81 387 GLU A O 1
ATOM 3266 N N . ASN A 1 388 ? -35.25 -11.406 -3.02 1 71.12 388 ASN A N 1
ATOM 3267 C CA . ASN A 1 388 ? -34.875 -11.758 -1.652 1 71.12 388 ASN A CA 1
ATOM 3268 C C . ASN A 1 388 ? -33.406 -12.039 -1.524 1 71.12 388 ASN A C 1
ATOM 3270 O O . ASN A 1 388 ? -32.844 -12.883 -2.232 1 71.12 388 ASN A O 1
ATOM 3274 N N . ASP A 1 389 ? -32.625 -11.102 -0.89 1 82.69 389 ASP A N 1
ATOM 3275 C CA . ASP A 1 389 ? -31.219 -11.32 -0.521 1 82.69 389 ASP A CA 1
ATOM 3276 C C . ASP A 1 389 ? -31.047 -12.633 0.24 1 82.69 389 ASP A C 1
ATOM 3278 O O . ASP A 1 389 ? -31.469 -12.742 1.395 1 82.69 389 ASP A O 1
ATOM 3282 N N . SER A 1 390 ? -30.516 -13.703 -0.437 1 86.5 390 SER A N 1
ATOM 3283 C CA . SER A 1 390 ? -30.359 -15.016 0.169 1 86.5 390 SER A CA 1
ATOM 3284 C C . SER A 1 390 ? -29.281 -15.008 1.245 1 86.5 390 SER A C 1
ATOM 3286 O O . SER A 1 390 ? -29.172 -15.953 2.031 1 86.5 390 SER A O 1
ATOM 3288 N N . LYS A 1 391 ? -28.422 -13.977 1.313 1 91.38 391 LYS A N 1
ATOM 3289 C CA . LYS A 1 391 ? -27.375 -13.742 2.307 1 91.38 391 LYS A CA 1
ATOM 3290 C C . LYS A 1 391 ? -26.422 -14.93 2.381 1 91.38 391 LYS A C 1
ATOM 3292 O O . LYS A 1 391 ? -26.156 -15.453 3.463 1 91.38 391 LYS A O 1
ATOM 3297 N N . PRO A 1 392 ? -25.922 -15.359 1.149 1 93.62 392 PRO A N 1
ATOM 3298 C CA . PRO A 1 392 ? -24.906 -16.406 1.224 1 93.62 392 PRO A CA 1
ATOM 3299 C C . PRO A 1 392 ? -23.75 -16.047 2.143 1 93.62 392 PRO A C 1
ATOM 3301 O O . PRO A 1 392 ? -23.281 -14.898 2.125 1 93.62 392 PRO A O 1
ATOM 3304 N N . PRO A 1 393 ? -23.297 -16.938 2.939 1 95.69 393 PRO A N 1
ATOM 3305 C CA . PRO A 1 393 ? -22.172 -16.641 3.828 1 95.69 393 PRO A CA 1
ATOM 3306 C C . PRO A 1 393 ? -20.875 -16.375 3.068 1 95.69 393 PRO A C 1
ATOM 3308 O O . PRO A 1 393 ? -20.688 -16.891 1.97 1 95.69 393 PRO A O 1
ATOM 3311 N N . ALA A 1 394 ? -20.078 -15.508 3.625 1 96.56 394 ALA A N 1
ATOM 3312 C CA . ALA A 1 394 ? -18.719 -15.258 3.121 1 96.56 394 ALA A CA 1
ATOM 3313 C C . ALA A 1 394 ? -17.688 -16.078 3.891 1 96.56 394 ALA A C 1
ATOM 3315 O O . ALA A 1 394 ? -17.797 -16.234 5.105 1 96.56 394 ALA A O 1
ATOM 3316 N N . VAL A 1 395 ? -16.703 -16.609 3.18 1 96.5 395 VAL A N 1
ATOM 3317 C CA . VAL A 1 395 ? -15.664 -17.422 3.797 1 96.5 395 VAL A CA 1
ATOM 3318 C C . VAL A 1 395 ? -14.289 -16.906 3.367 1 96.5 395 VAL A C 1
ATOM 3320 O O . VAL A 1 395 ? -14.062 -16.641 2.186 1 96.5 395 VAL A O 1
ATOM 3323 N N . ILE A 1 396 ? -13.43 -16.734 4.262 1 96.31 396 ILE A N 1
ATOM 3324 C CA . ILE A 1 396 ? -12.031 -16.422 3.973 1 96.31 396 ILE A CA 1
ATOM 3325 C C . ILE A 1 396 ? -11.164 -17.641 4.293 1 96.31 396 ILE A C 1
ATOM 3327 O O . ILE A 1 396 ? -11.312 -18.25 5.355 1 96.31 396 ILE A O 1
ATOM 3331 N N . VAL A 1 397 ? -10.359 -18.016 3.383 1 96.44 397 VAL A N 1
ATOM 3332 C CA . VAL A 1 397 ? -9.391 -19.094 3.607 1 96.44 397 VAL A CA 1
ATOM 3333 C C . VAL A 1 397 ? -7.992 -18.5 3.766 1 96.44 397 VAL A C 1
ATOM 3335 O O . VAL A 1 397 ? -7.516 -17.766 2.893 1 96.44 397 VAL A O 1
ATOM 3338 N N . ILE A 1 398 ? -7.383 -18.734 4.84 1 96 398 ILE A N 1
ATOM 3339 C CA . ILE A 1 398 ? -6.047 -18.219 5.102 1 96 398 ILE A CA 1
ATOM 3340 C C . ILE A 1 398 ? -5.102 -19.359 5.445 1 96 398 ILE A C 1
ATOM 3342 O O . ILE A 1 398 ? -5.539 -20.406 5.922 1 96 398 ILE A O 1
ATOM 3346 N N . PRO A 1 399 ? -3.824 -19.188 5.211 1 95.19 399 PRO A N 1
ATOM 3347 C CA . PRO A 1 399 ? -2.869 -20.234 5.586 1 95.19 399 PRO A CA 1
ATOM 3348 C C . PRO A 1 399 ? -2.498 -20.188 7.066 1 95.19 399 PRO A C 1
ATOM 3350 O O . PRO A 1 399 ? -2.465 -19.109 7.668 1 95.19 399 PRO A O 1
ATOM 3353 N N . SER A 1 400 ? -2.277 -21.281 7.57 1 93.38 400 SER A N 1
ATOM 3354 C CA . SER A 1 400 ? -1.755 -21.391 8.93 1 93.38 400 SER A CA 1
ATOM 3355 C C . SER A 1 400 ? -0.604 -22.391 9 1 93.38 400 SER A C 1
ATOM 3357 O O . SER A 1 400 ? -0.5 -23.281 8.164 1 93.38 400 SER A O 1
ATOM 3359 N N . SER A 1 401 ? 0.301 -22.141 9.867 1 91.38 401 SER A N 1
ATOM 3360 C CA . SER A 1 401 ? 1.402 -23.047 10.18 1 91.38 401 SER A CA 1
ATOM 3361 C C . SER A 1 401 ? 1.833 -22.906 11.633 1 91.38 401 SER A C 1
ATOM 3363 O O . SER A 1 401 ? 1.204 -22.172 12.406 1 91.38 401 SER A O 1
ATOM 3365 N N . SER A 1 402 ? 2.869 -23.656 11.977 1 87.5 402 SER A N 1
ATOM 3366 C CA . SER A 1 402 ? 3.393 -23.594 13.336 1 87.5 402 SER A CA 1
ATOM 3367 C C . SER A 1 402 ? 3.93 -22.203 13.656 1 87.5 402 SER A C 1
ATOM 3369 O O . SER A 1 402 ? 4.031 -21.828 14.82 1 87.5 402 SER A O 1
ATOM 3371 N N . THR A 1 403 ? 4.188 -21.406 12.641 1 87.12 403 THR A N 1
ATOM 3372 C CA . THR A 1 403 ? 4.797 -20.109 12.891 1 87.12 403 THR A CA 1
ATOM 3373 C C . THR A 1 403 ? 3.941 -19 12.289 1 87.12 403 THR A C 1
ATOM 3375 O O . THR A 1 403 ? 4.32 -17.828 12.328 1 87.12 403 THR A O 1
ATOM 3378 N N . TYR A 1 404 ? 2.9 -19.281 11.688 1 90.94 404 TYR A N 1
ATOM 3379 C CA . TYR A 1 404 ? 2.068 -18.312 10.984 1 90.94 404 TYR A CA 1
ATOM 3380 C C . TYR A 1 404 ? 0.593 -18.531 11.289 1 90.94 404 TYR A C 1
ATOM 3382 O O . TYR A 1 404 ? 0.071 -19.625 11.094 1 90.94 404 TYR A O 1
ATOM 3390 N N . ASN A 1 405 ? -0.106 -17.359 11.695 1 92.75 405 ASN A N 1
ATOM 3391 C CA . ASN A 1 405 ? -1.492 -17.484 12.133 1 92.75 405 ASN A CA 1
ATOM 3392 C C . ASN A 1 405 ? -1.659 -18.625 13.141 1 92.75 405 ASN A C 1
ATOM 3394 O O . ASN A 1 405 ? -2.551 -19.453 12.992 1 92.75 405 ASN A O 1
ATOM 3398 N N . GLN A 1 406 ? -0.754 -18.375 14.078 1 85.25 406 GLN A N 1
ATOM 3399 C CA . GLN A 1 406 ? -0.714 -19.422 15.094 1 85.25 406 GLN A CA 1
ATOM 3400 C C . GLN A 1 406 ? -1.941 -19.359 16 1 85.25 406 GLN A C 1
ATOM 3402 O O . GLN A 1 406 ? -2.42 -18.266 16.328 1 85.25 406 GLN A O 1
ATOM 3407 N N . GLY A 1 407 ? -2.566 -20.406 16.25 1 81.31 407 GLY A N 1
ATOM 3408 C CA . GLY A 1 407 ? -3.65 -20.406 17.219 1 81.31 407 GLY A CA 1
ATOM 3409 C C . GLY A 1 407 ? -5.023 -20.516 16.578 1 81.31 407 GLY A C 1
ATOM 3410 O O . GLY A 1 407 ? -6.031 -20.641 17.281 1 81.31 407 GLY A O 1
ATOM 3411 N N . LEU A 1 408 ? -4.98 -20.297 15.32 1 87 408 LEU A N 1
ATOM 3412 C CA . LEU A 1 408 ? -6.277 -20.484 14.68 1 87 408 LEU A CA 1
ATOM 3413 C C . LEU A 1 408 ? -6.734 -21.938 14.797 1 87 408 LEU A C 1
ATOM 3415 O O . LEU A 1 408 ? -5.945 -22.859 14.578 1 87 408 LEU A O 1
ATOM 3419 N N . PRO A 1 409 ? -7.918 -22.141 15.195 1 85.12 409 PRO A N 1
ATOM 3420 C CA . PRO A 1 409 ? -8.438 -23.5 15.336 1 85.12 409 PRO A CA 1
ATOM 3421 C C . PRO A 1 409 ? -8.703 -24.188 13.992 1 85.12 409 PRO A C 1
ATOM 3423 O O . PRO A 1 409 ? -8.805 -23.5 12.969 1 85.12 409 PRO A O 1
ATOM 3426 N N . ASP A 1 410 ? -8.867 -25.5 14.062 1 81.62 410 ASP A N 1
ATOM 3427 C CA . ASP A 1 410 ? -9.219 -26.266 12.875 1 81.62 410 ASP A CA 1
ATOM 3428 C C . ASP A 1 410 ? -10.664 -26 12.453 1 81.62 410 ASP A C 1
ATOM 3430 O O . ASP A 1 410 ? -10.992 -26.062 11.273 1 81.62 410 ASP A O 1
ATOM 3434 N N . LYS A 1 411 ? -11.43 -25.688 13.484 1 88.06 411 LYS A N 1
ATOM 3435 C CA . LYS A 1 411 ? -12.812 -25.328 13.18 1 88.06 411 LYS A CA 1
ATOM 3436 C C . LYS A 1 411 ? -12.906 -23.891 12.672 1 88.06 411 LYS A C 1
ATOM 3438 O O . LYS A 1 411 ? -12.156 -23.016 13.125 1 88.06 411 LYS A O 1
ATOM 3443 N N . PRO A 1 412 ? -13.812 -23.719 11.773 1 93.12 412 PRO A N 1
ATOM 3444 C CA . PRO A 1 412 ? -13.969 -22.359 11.25 1 93.12 412 PRO A CA 1
ATOM 3445 C C . PRO A 1 412 ? -14.367 -21.344 12.328 1 93.12 412 PRO A C 1
ATOM 3447 O O . PRO A 1 412 ? -15.164 -21.672 13.219 1 93.12 412 PRO A O 1
ATOM 3450 N N . LEU A 1 413 ? -13.742 -20.25 12.344 1 92.88 413 LEU A N 1
ATOM 3451 C CA . LEU A 1 413 ? -14.227 -19.141 13.156 1 92.88 413 LEU A CA 1
ATOM 3452 C C . LEU A 1 413 ? -15.484 -18.516 12.539 1 92.88 413 LEU A C 1
ATOM 3454 O O . LEU A 1 413 ? -15.562 -18.359 11.32 1 92.88 413 LEU A O 1
ATOM 3458 N N . GLU A 1 414 ? -16.438 -18.297 13.398 1 93.81 414 GLU A N 1
ATOM 3459 C CA . GLU A 1 414 ? -17.703 -17.781 12.914 1 93.81 414 GLU A CA 1
ATOM 3460 C C . GLU A 1 414 ? -17.953 -16.359 13.422 1 93.81 414 GLU A C 1
ATOM 3462 O O . GLU A 1 414 ? -17.812 -16.078 14.617 1 93.81 414 GLU A O 1
ATOM 3467 N N . PHE A 1 415 ? -18.266 -15.477 12.523 1 94.38 415 PHE A N 1
ATOM 3468 C CA . PHE A 1 415 ? -18.656 -14.109 12.82 1 94.38 415 PHE A CA 1
ATOM 3469 C C . PHE A 1 415 ? -19.969 -13.766 12.125 1 94.38 415 PHE A C 1
ATOM 3471 O O . PHE A 1 415 ? -20.453 -14.523 11.273 1 94.38 415 PHE A O 1
ATOM 3478 N N . GLU A 1 416 ? -20.547 -12.719 12.562 1 95.88 416 GLU A N 1
ATOM 3479 C CA . GLU A 1 416 ? -21.75 -12.203 11.938 1 95.88 416 GLU A CA 1
ATOM 3480 C C . GLU A 1 416 ? -21.656 -10.695 11.703 1 95.88 416 GLU A C 1
ATOM 3482 O O . GLU A 1 416 ? -21.25 -9.953 12.594 1 95.88 416 GLU A O 1
ATOM 3487 N N . PHE A 1 417 ? -21.938 -10.312 10.523 1 94.94 417 PHE A N 1
ATOM 3488 C CA . PHE A 1 417 ? -22 -8.883 10.25 1 94.94 417 PHE A CA 1
ATOM 3489 C C . PHE A 1 417 ? -23.219 -8.258 10.938 1 94.94 417 PHE A C 1
ATOM 3491 O O . PHE A 1 417 ? -24.047 -8.969 11.492 1 94.94 417 PHE A O 1
ATOM 3498 N N . PHE A 1 418 ? -23.359 -6.996 10.891 1 91.31 418 PHE A N 1
ATOM 3499 C CA . PHE A 1 418 ? -24.391 -6.23 11.57 1 91.31 418 PHE A CA 1
ATOM 3500 C C . PHE A 1 418 ? -25.766 -6.613 11.047 1 91.31 418 PHE A C 1
ATOM 3502 O O . PHE A 1 418 ? -26.766 -6.492 11.766 1 91.31 418 PHE A O 1
ATOM 3509 N N . ASP A 1 419 ? -25.938 -7.125 9.789 1 90.88 419 ASP A N 1
ATOM 3510 C CA . ASP A 1 419 ? -27.219 -7.461 9.188 1 90.88 419 ASP A CA 1
ATOM 3511 C C . ASP A 1 419 ? -27.438 -8.977 9.156 1 90.88 419 ASP A C 1
ATOM 3513 O O . ASP A 1 419 ? -28.125 -9.492 8.281 1 90.88 419 ASP A O 1
ATOM 3517 N N . GLU A 1 420 ? -26.641 -9.773 9.945 1 91.5 420 GLU A N 1
ATOM 3518 C CA . GLU A 1 420 ? -26.812 -11.195 10.219 1 91.5 420 GLU A CA 1
ATOM 3519 C C . GLU A 1 420 ? -26.188 -12.055 9.133 1 91.5 420 GLU A C 1
ATOM 3521 O O . GLU A 1 420 ? -26.359 -13.273 9.102 1 91.5 420 GLU A O 1
ATOM 3526 N N . ARG A 1 421 ? -25.562 -11.383 8.227 1 93.31 421 ARG A N 1
ATOM 3527 C CA . ARG A 1 421 ? -24.766 -12.141 7.273 1 93.31 421 ARG A CA 1
ATOM 3528 C C . ARG A 1 421 ? -23.609 -12.844 7.969 1 93.31 421 ARG A C 1
ATOM 3530 O O . ARG A 1 421 ? -22.906 -12.242 8.797 1 93.31 421 ARG A O 1
ATOM 3537 N N . LYS A 1 422 ? -23.406 -14.07 7.594 1 95.69 422 LYS A N 1
ATOM 3538 C CA . LYS A 1 422 ? -22.391 -14.867 8.281 1 95.69 422 LYS A CA 1
ATOM 3539 C C . LYS A 1 422 ? -21.031 -14.758 7.59 1 95.69 422 LYS A C 1
ATOM 3541 O O . LYS A 1 422 ? -20.969 -14.664 6.363 1 95.69 422 LYS A O 1
ATOM 3546 N N . LEU A 1 423 ? -20 -14.719 8.344 1 96.25 423 LEU A N 1
ATOM 3547 C CA . LEU A 1 423 ? -18.609 -14.734 7.906 1 96.25 423 LEU A CA 1
ATOM 3548 C C . LEU A 1 423 ? -17.844 -15.859 8.586 1 96.25 423 LEU A C 1
ATOM 3550 O O . LEU A 1 423 ? -17.891 -16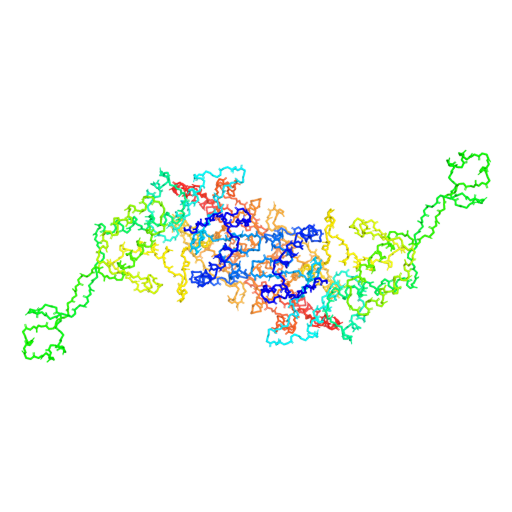 9.812 1 96.25 423 LEU A O 1
ATOM 3554 N N . PHE A 1 424 ? -17.156 -16.625 7.816 1 96.12 424 PHE A N 1
ATOM 3555 C CA . PHE A 1 424 ? -16.344 -17.719 8.367 1 96.12 424 PHE A CA 1
ATOM 3556 C C . PHE A 1 424 ? -14.875 -17.531 7.98 1 96.12 424 PHE A C 1
ATOM 3558 O O . PHE A 1 424 ? -14.57 -17.094 6.875 1 96.12 424 PHE A O 1
ATOM 3565 N N . ILE A 1 425 ? -14.031 -17.859 8.859 1 95.31 425 ILE A N 1
ATOM 3566 C CA . ILE A 1 425 ? -12.602 -17.938 8.594 1 95.31 425 ILE A CA 1
ATOM 3567 C C . ILE A 1 425 ? -12.125 -19.391 8.703 1 95.31 425 ILE A C 1
ATOM 3569 O O . ILE A 1 425 ? -12.312 -20.031 9.742 1 95.31 425 ILE A O 1
ATOM 3573 N N . VAL A 1 426 ? -11.562 -19.844 7.676 1 95.31 426 VAL A N 1
ATOM 3574 C CA . VAL A 1 426 ? -11.039 -21.203 7.645 1 95.31 426 VAL A CA 1
ATOM 3575 C C . VAL A 1 426 ? -9.531 -21.188 7.438 1 95.31 426 VAL A C 1
ATOM 3577 O O . VAL A 1 426 ? -9.039 -20.547 6.5 1 95.31 426 VAL A O 1
ATOM 3580 N N . ALA A 1 427 ? -8.867 -21.812 8.266 1 93.88 427 ALA A N 1
ATOM 3581 C CA . ALA A 1 427 ? -7.414 -21.922 8.141 1 93.88 427 ALA A CA 1
ATOM 3582 C C . ALA A 1 427 ? -7.016 -23.203 7.418 1 93.88 427 ALA A C 1
ATOM 3584 O O . ALA A 1 427 ? -7.527 -24.281 7.727 1 93.88 427 ALA A O 1
ATOM 3585 N N . TYR A 1 428 ? -6.242 -23.078 6.438 1 94.25 428 TYR A N 1
ATOM 3586 C CA . TYR A 1 428 ? -5.637 -24.234 5.797 1 94.25 428 TYR A CA 1
ATOM 3587 C C . TYR A 1 428 ? -4.254 -24.516 6.379 1 94.25 428 TYR A C 1
ATOM 3589 O O . TYR A 1 428 ? -3.346 -23.688 6.262 1 94.25 428 TYR A O 1
ATOM 3597 N N . ASN A 1 429 ? -4.062 -25.594 6.98 1 92.62 429 ASN A N 1
ATOM 3598 C CA . ASN A 1 429 ? -2.824 -25.922 7.676 1 92.62 429 ASN A CA 1
ATOM 3599 C C . ASN A 1 429 ? -1.71 -26.281 6.699 1 92.62 429 ASN A C 1
ATOM 3601 O O . ASN A 1 429 ? -1.673 -27.406 6.172 1 92.62 429 ASN A O 1
ATOM 3605 N N . MET A 1 430 ? -0.795 -25.438 6.633 1 92 430 MET A N 1
ATOM 3606 C CA . MET A 1 430 ? 0.273 -25.578 5.645 1 92 430 MET A CA 1
ATOM 3607 C C . MET A 1 430 ? 1.355 -26.531 6.137 1 92 430 MET A C 1
ATOM 3609 O O . MET A 1 430 ? 2.209 -26.953 5.359 1 92 430 MET A O 1
ATOM 3613 N N . ASP A 1 431 ? 1.356 -26.875 7.359 1 89.44 431 ASP A N 1
ATOM 3614 C CA . ASP A 1 431 ? 2.342 -27.812 7.883 1 89.44 431 ASP A CA 1
ATOM 3615 C C . ASP A 1 431 ? 2.217 -29.172 7.207 1 89.44 431 ASP A C 1
ATOM 3617 O O . ASP A 1 431 ? 3.215 -29.875 7.023 1 89.44 431 ASP A O 1
ATOM 3621 N N . TYR A 1 432 ? 1.009 -29.469 6.828 1 88.81 432 TYR A N 1
ATOM 3622 C CA . TYR A 1 432 ? 0.793 -30.734 6.148 1 88.81 432 TYR A CA 1
ATOM 3623 C C . TYR A 1 432 ? 1.338 -30.703 4.727 1 88.81 432 TYR A C 1
ATOM 3625 O O . TYR A 1 432 ? 1.676 -31.734 4.152 1 88.81 432 TYR A O 1
ATOM 3633 N N . VAL A 1 433 ? 1.381 -29.516 4.215 1 86.62 433 VAL A N 1
ATOM 3634 C CA . VAL A 1 433 ? 1.933 -29.359 2.873 1 86.62 433 VAL A CA 1
ATOM 3635 C C . VAL A 1 433 ? 3.445 -29.562 2.908 1 86.62 433 VAL A C 1
ATOM 3637 O O . VAL A 1 433 ? 4.016 -30.172 1.995 1 86.62 433 VAL A O 1
ATOM 3640 N N . LYS A 1 434 ? 4.047 -29.141 3.994 1 82.19 434 LYS A N 1
ATOM 3641 C CA . LYS A 1 434 ? 5.488 -29.328 4.152 1 82.19 434 LYS A CA 1
ATOM 3642 C C . LYS A 1 434 ? 5.855 -30.812 4.195 1 82.19 434 LYS A C 1
ATOM 3644 O O . LYS A 1 434 ? 6.879 -31.219 3.641 1 82.19 434 LYS A O 1
ATOM 3649 N N . THR A 1 435 ? 5.055 -31.578 4.848 1 81.69 435 THR A N 1
ATOM 3650 C CA . THR A 1 435 ? 5.375 -32.969 5.09 1 81.69 435 THR A CA 1
ATOM 3651 C C . THR A 1 435 ? 4.848 -33.844 3.959 1 81.69 435 THR A C 1
ATOM 3653 O O . THR A 1 435 ? 5.16 -35.031 3.893 1 81.69 435 THR A O 1
ATOM 3656 N N . GLY A 1 436 ? 4.043 -33.281 3.129 1 81.19 436 GLY A N 1
ATOM 3657 C CA . GLY A 1 436 ? 3.455 -34.031 2.037 1 81.19 436 GLY A CA 1
ATOM 3658 C C . GLY A 1 436 ? 2.17 -34.75 2.426 1 81.19 436 GLY A C 1
ATOM 3659 O O . GLY A 1 436 ? 1.584 -35.469 1.617 1 81.19 436 GLY A O 1
ATOM 3660 N N . ALA A 1 437 ? 1.766 -34.562 3.641 1 84.62 437 ALA A N 1
ATOM 3661 C CA . ALA A 1 437 ? 0.526 -35.156 4.125 1 84.62 437 ALA A CA 1
ATOM 3662 C C . ALA A 1 437 ? -0.683 -34.312 3.734 1 84.62 437 ALA A C 1
ATOM 3664 O O . ALA A 1 437 ? -1.511 -33.969 4.582 1 84.62 437 ALA A O 1
ATOM 3665 N N . ILE A 1 438 ? -0.842 -34.125 2.518 1 85.31 438 ILE A N 1
ATOM 3666 C CA . ILE A 1 438 ? -1.858 -33.219 1.976 1 85.31 438 ILE A CA 1
ATOM 3667 C C . ILE A 1 438 ? -3.248 -33.781 2.295 1 85.31 438 ILE A C 1
ATOM 3669 O O . ILE A 1 438 ? -4.18 -33 2.549 1 85.31 438 ILE A O 1
ATOM 3673 N N . PHE A 1 439 ? -3.342 -35.094 2.334 1 86.19 439 PHE A N 1
ATOM 3674 C CA . PHE A 1 439 ? -4.625 -35.719 2.59 1 86.19 439 PHE A CA 1
ATOM 3675 C C . PHE A 1 439 ? -5.172 -35.312 3.953 1 86.19 439 PHE A C 1
ATOM 3677 O O . PHE A 1 439 ? -6.379 -35.125 4.113 1 86.19 439 PHE A O 1
ATOM 3684 N N . LYS A 1 440 ? -4.32 -35.156 4.883 1 87.69 440 LYS A N 1
ATOM 3685 C CA . LYS A 1 440 ? -4.75 -34.75 6.219 1 87.69 440 LYS A CA 1
ATOM 3686 C C . LYS A 1 440 ? -5.262 -33.312 6.219 1 87.69 440 LYS A C 1
ATOM 3688 O O . LYS A 1 440 ? -6.281 -33.031 6.844 1 87.69 440 LYS A O 1
ATOM 3693 N N . ALA A 1 441 ? -4.566 -32.469 5.516 1 86.69 441 ALA A N 1
ATOM 3694 C CA . ALA A 1 441 ? -5 -31.094 5.395 1 86.69 441 ALA A CA 1
ATOM 3695 C C . ALA A 1 441 ? -6.348 -31 4.68 1 86.69 441 ALA A C 1
ATOM 3697 O O . ALA A 1 441 ? -7.223 -30.234 5.094 1 86.69 441 ALA A O 1
ATOM 3698 N N . ASP A 1 442 ? -6.473 -31.797 3.695 1 89.5 442 ASP A N 1
ATOM 3699 C CA . ASP A 1 442 ? -7.707 -31.797 2.92 1 89.5 442 ASP A CA 1
ATOM 3700 C C . ASP A 1 442 ? -8.883 -32.312 3.762 1 89.5 442 ASP A C 1
ATOM 3702 O O . ASP A 1 442 ? -9.992 -31.781 3.654 1 89.5 442 ASP A O 1
ATOM 3706 N N . LYS A 1 443 ? -8.594 -33.312 4.566 1 89.62 443 LYS A N 1
ATOM 3707 C CA . LYS A 1 443 ? -9.641 -33.844 5.426 1 89.62 443 LYS A CA 1
ATOM 3708 C C . LYS A 1 443 ? -10.172 -32.781 6.383 1 89.62 443 LYS A C 1
ATOM 3710 O O . LYS A 1 443 ? -11.391 -32.625 6.508 1 89.62 443 LYS A O 1
ATOM 3715 N N . ASN A 1 444 ? -9.312 -32.125 7.012 1 87.25 444 ASN A N 1
ATOM 3716 C CA . ASN A 1 444 ? -9.711 -31.062 7.934 1 87.25 444 ASN A CA 1
ATOM 3717 C C . ASN A 1 444 ? -10.453 -29.938 7.215 1 87.25 444 ASN A C 1
ATOM 3719 O O . ASN A 1 444 ? -11.453 -29.422 7.719 1 87.25 444 ASN A O 1
ATOM 3723 N N . PHE A 1 445 ? -9.953 -29.594 6.109 1 89.56 445 PHE A N 1
ATOM 3724 C CA . PHE A 1 445 ? -10.562 -28.531 5.312 1 89.56 445 PHE A CA 1
ATOM 3725 C C . PHE A 1 445 ? -11.961 -28.938 4.859 1 89.56 445 PHE A C 1
ATOM 3727 O O . PHE A 1 445 ? -12.898 -28.125 4.938 1 89.56 445 PHE A O 1
ATOM 3734 N N . ARG A 1 446 ? -12.094 -30.125 4.434 1 89.81 446 ARG A N 1
ATOM 3735 C CA . ARG A 1 446 ? -13.391 -30.656 4 1 89.81 446 ARG A CA 1
ATOM 3736 C C . ARG A 1 446 ? -14.398 -30.625 5.141 1 89.81 446 ARG A C 1
ATOM 3738 O O . ARG A 1 446 ? -15.562 -30.281 4.938 1 89.81 446 ARG A O 1
ATOM 3745 N N . ARG A 1 447 ? -13.969 -30.984 6.285 1 89.75 447 ARG A N 1
ATOM 3746 C CA . ARG A 1 447 ? -14.836 -30.953 7.457 1 89.75 447 ARG A CA 1
ATOM 3747 C C . ARG A 1 447 ? -15.328 -29.531 7.734 1 89.75 447 ARG A C 1
ATOM 3749 O O . ARG A 1 447 ? -16.5 -29.312 8.023 1 89.75 447 ARG A O 1
ATOM 3756 N N . SER A 1 448 ? -14.406 -28.656 7.637 1 89.75 448 SER A N 1
ATOM 3757 C CA . SER A 1 448 ? -14.75 -27.25 7.852 1 89.75 448 SER A CA 1
ATOM 3758 C C . SER A 1 448 ? -15.742 -26.766 6.805 1 89.75 448 SER A C 1
ATOM 3760 O O . SER A 1 448 ? -16.719 -26.094 7.141 1 89.75 448 SER A O 1
ATOM 3762 N N . LEU A 1 449 ? -15.508 -27.094 5.586 1 87.81 449 LEU A N 1
ATOM 3763 C CA . LEU A 1 449 ? -16.375 -26.672 4.496 1 87.81 449 LEU A CA 1
ATOM 3764 C C . LEU A 1 449 ? -17.766 -27.266 4.648 1 87.81 449 LEU A C 1
ATOM 3766 O O . LEU A 1 449 ? -18.781 -26.578 4.445 1 87.81 449 LEU A O 1
ATOM 3770 N N . ASN A 1 450 ? -17.797 -28.5 5.027 1 87.62 450 ASN A N 1
ATOM 3771 C CA . ASN A 1 450 ? -19.078 -29.172 5.242 1 87.62 450 ASN A CA 1
ATOM 3772 C C . ASN A 1 450 ? -19.844 -28.531 6.391 1 87.62 450 ASN A C 1
ATOM 3774 O O . ASN A 1 450 ? -21.078 -28.422 6.328 1 87.62 450 ASN A O 1
ATOM 3778 N N . ASN A 1 451 ? -19.141 -28.203 7.367 1 87.75 451 ASN A N 1
ATOM 3779 C CA . ASN A 1 451 ? -19.781 -27.531 8.492 1 87.75 451 ASN A CA 1
ATOM 3780 C C . ASN A 1 451 ? -20.406 -26.203 8.062 1 87.75 451 ASN A C 1
ATOM 3782 O O . ASN A 1 451 ? -21.5 -25.875 8.523 1 87.75 451 ASN A O 1
ATOM 3786 N N . ILE A 1 452 ? -19.812 -25.516 7.188 1 90.06 452 ILE A N 1
ATOM 3787 C CA . ILE A 1 452 ? -20.281 -24.219 6.73 1 90.06 452 ILE A CA 1
ATOM 3788 C C . ILE A 1 452 ? -21.484 -24.406 5.797 1 90.06 452 ILE A C 1
ATOM 3790 O O . ILE A 1 452 ? -22.516 -23.75 5.961 1 90.06 452 ILE A O 1
ATOM 3794 N N . ILE A 1 453 ? -21.344 -25.344 4.895 1 85.19 453 ILE A N 1
ATOM 3795 C CA . ILE A 1 453 ? -22.391 -25.578 3.9 1 85.19 453 ILE A CA 1
ATOM 3796 C C . ILE A 1 453 ? -23.562 -26.297 4.551 1 85.19 453 ILE A C 1
ATOM 3798 O O . ILE A 1 453 ? -24.719 -26.031 4.207 1 85.19 453 ILE A O 1
ATOM 3802 N N . GLY A 1 454 ? -23.281 -27.281 5.457 1 74.38 454 GLY A N 1
ATOM 3803 C CA . GLY A 1 454 ? -24.328 -28 6.156 1 74.38 454 GLY A CA 1
ATOM 3804 C C . GLY A 1 454 ? -2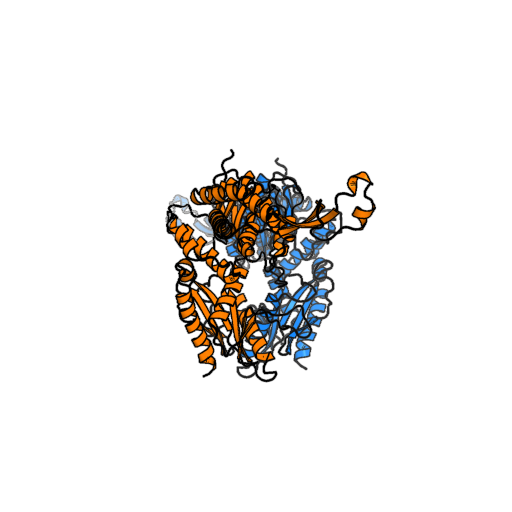5.188 -27.125 7.043 1 74.38 454 GLY A C 1
ATOM 3805 O O . GLY A 1 454 ? -26.391 -27.344 7.176 1 74.38 454 GLY A O 1
ATOM 3806 N N . LYS A 1 455 ? -24.609 -26.156 7.676 1 66.19 455 LYS A N 1
ATOM 3807 C CA . LYS A 1 455 ? -25.344 -25.219 8.523 1 66.19 455 LYS A CA 1
ATOM 3808 C C . LYS A 1 455 ? -26.312 -24.375 7.703 1 66.19 455 LYS A C 1
ATOM 3810 O O . LYS A 1 455 ? -27.297 -23.859 8.234 1 66.19 455 LYS A O 1
ATOM 3815 N N . LEU A 1 456 ? -26 -24.266 6.43 1 62.22 456 LEU A N 1
ATOM 3816 C CA . LEU A 1 456 ? -26.844 -23.453 5.559 1 62.22 456 LEU A CA 1
ATOM 3817 C C . LEU A 1 456 ? -28.094 -24.219 5.141 1 62.22 456 LEU A C 1
ATOM 3819 O O . LEU A 1 456 ? -29.125 -23.609 4.812 1 62.22 456 LEU A O 1
ATOM 3823 N N . ASN A 1 457 ? -28 -25.641 5.016 1 50.59 457 ASN A N 1
ATOM 3824 C CA . ASN A 1 457 ? -29.156 -26.469 4.668 1 50.59 457 ASN A CA 1
ATOM 3825 C C . ASN A 1 457 ? -30.078 -26.688 5.867 1 50.59 457 ASN A C 1
ATOM 3827 O O . ASN A 1 457 ? -31.125 -27.312 5.746 1 50.59 457 ASN A O 1
ATOM 3831 N N . THR A 1 458 ? -29.703 -26.297 7.117 1 43.88 458 THR A N 1
ATOM 3832 C CA . THR A 1 458 ? -30.672 -26.406 8.211 1 43.88 458 THR A CA 1
ATOM 3833 C C . THR A 1 458 ? -31.359 -25.062 8.453 1 43.88 458 THR A C 1
ATOM 3835 O O . THR A 1 458 ? -30.719 -24.016 8.367 1 43.88 458 THR A O 1
ATOM 3838 N N . MET B 1 1 ? 31.188 27.625 2.336 1 38.44 1 MET B N 1
ATOM 3839 C CA . MET B 1 1 ? 30.062 27 3.004 1 38.44 1 MET B CA 1
ATOM 3840 C C . MET B 1 1 ? 29.375 25.984 2.082 1 38.44 1 MET B C 1
ATOM 3842 O O . MET B 1 1 ? 29.188 26.266 0.898 1 38.44 1 MET B O 1
ATOM 3846 N N . PRO B 1 2 ? 29.453 24.75 2.396 1 52.72 2 PRO B N 1
ATOM 3847 C CA . PRO B 1 2 ? 28.953 23.766 1.438 1 52.72 2 PRO B CA 1
ATOM 3848 C C . PRO B 1 2 ? 27.578 24.125 0.893 1 52.72 2 PRO B C 1
ATOM 3850 O O . PRO B 1 2 ? 26.781 24.766 1.589 1 52.72 2 PRO B O 1
ATOM 3853 N N . ARG B 1 3 ? 27.484 24.328 -0.338 1 63.28 3 ARG B N 1
ATOM 3854 C CA . ARG B 1 3 ? 26.312 24.781 -1.066 1 63.28 3 ARG B CA 1
ATOM 3855 C C . ARG B 1 3 ? 25.078 23.984 -0.649 1 63.28 3 ARG B C 1
ATOM 3857 O O . ARG B 1 3 ? 25.125 22.75 -0.553 1 63.28 3 ARG B O 1
ATOM 3864 N N . LEU B 1 4 ? 24.109 24.594 -0.085 1 78.75 4 LEU B N 1
ATOM 3865 C CA . LEU B 1 4 ? 22.828 24.047 0.334 1 78.75 4 LEU B CA 1
ATOM 3866 C C . LEU B 1 4 ? 22.094 23.406 -0.846 1 78.75 4 LEU B C 1
ATOM 3868 O O . LEU B 1 4 ? 21.953 24.031 -1.896 1 78.75 4 LEU B O 1
ATOM 3872 N N . THR B 1 5 ? 21.953 22.031 -0.812 1 87 5 THR B N 1
ATOM 3873 C CA . THR B 1 5 ? 21.188 21.344 -1.835 1 87 5 THR B CA 1
ATOM 3874 C C . THR B 1 5 ? 19.688 21.484 -1.581 1 87 5 THR B C 1
ATOM 3876 O O . THR B 1 5 ? 19.203 21.125 -0.511 1 87 5 THR B O 1
ATOM 3879 N N . THR B 1 6 ? 19 22.109 -2.508 1 87.06 6 THR B N 1
ATOM 3880 C CA . THR B 1 6 ? 17.562 22.297 -2.375 1 87.06 6 THR B CA 1
ATOM 3881 C C . THR B 1 6 ? 16.797 21.297 -3.242 1 87.06 6 THR B C 1
ATOM 3883 O O . THR B 1 6 ? 17.078 21.172 -4.438 1 87.06 6 THR B O 1
ATOM 3886 N N . ILE B 1 7 ? 15.93 20.594 -2.666 1 93.06 7 ILE B N 1
ATOM 3887 C CA . ILE B 1 7 ? 15.117 19.609 -3.371 1 93.06 7 ILE B CA 1
ATOM 3888 C C . ILE B 1 7 ? 13.641 19.984 -3.254 1 93.06 7 ILE B C 1
ATOM 3890 O O . ILE B 1 7 ? 13.117 20.141 -2.148 1 93.06 7 ILE B O 1
ATOM 3894 N N . THR B 1 8 ? 13.008 20.156 -4.344 1 90.94 8 THR B N 1
ATOM 3895 C CA . THR B 1 8 ? 11.578 20.406 -4.383 1 90.94 8 THR B CA 1
ATOM 3896 C C . THR B 1 8 ? 10.844 19.266 -5.086 1 90.94 8 THR B C 1
ATOM 3898 O O . THR B 1 8 ? 11.219 18.875 -6.191 1 90.94 8 THR B O 1
ATOM 3901 N N . LEU B 1 9 ? 9.898 18.703 -4.43 1 93.38 9 LEU B N 1
ATOM 3902 C CA . LEU B 1 9 ? 9.07 17.625 -4.969 1 93.38 9 LEU B CA 1
ATOM 3903 C C . LEU B 1 9 ? 7.59 17.938 -4.785 1 93.38 9 LEU B C 1
ATOM 3905 O O . LEU B 1 9 ? 7.223 18.75 -3.939 1 93.38 9 LEU B O 1
ATOM 3909 N N . TYR B 1 10 ? 6.789 17.391 -5.625 1 93.25 10 TYR B N 1
ATOM 3910 C CA . TYR B 1 10 ? 5.359 17.297 -5.352 1 93.25 10 TYR B CA 1
ATOM 3911 C C . TYR B 1 10 ? 5.016 15.961 -4.707 1 93.25 10 TYR B C 1
ATOM 3913 O O . TYR B 1 10 ? 5.781 15 -4.812 1 93.25 10 TYR B O 1
ATOM 3921 N N . GLU B 1 11 ? 3.914 15.961 -4.047 1 93.75 11 GLU B N 1
ATOM 3922 C CA . GLU B 1 11 ? 3.447 14.703 -3.467 1 93.75 11 GLU B CA 1
ATOM 3923 C C . GLU B 1 11 ? 3.506 13.57 -4.484 1 93.75 11 GLU B C 1
ATOM 3925 O O . GLU B 1 11 ? 3.094 13.734 -5.637 1 93.75 11 GLU B O 1
ATOM 3930 N N . HIS B 1 12 ? 4.109 12.383 -4.035 1 92.5 12 HIS B N 1
ATOM 3931 C CA . HIS B 1 12 ? 4.164 11.133 -4.781 1 92.5 12 HIS B CA 1
ATOM 3932 C C . HIS B 1 12 ? 5.09 11.25 -5.984 1 92.5 12 HIS B C 1
ATOM 3934 O O . HIS B 1 12 ? 5.184 10.32 -6.797 1 92.5 12 HIS B O 1
ATOM 3940 N N . ASP B 1 13 ? 5.785 12.391 -6.043 1 93.12 13 ASP B N 1
ATOM 3941 C CA . ASP B 1 13 ? 6.77 12.539 -7.113 1 93.12 13 ASP B CA 1
ATOM 3942 C C . ASP B 1 13 ? 8.047 11.766 -6.793 1 93.12 13 ASP B C 1
ATOM 3944 O O . ASP B 1 13 ? 8.32 11.469 -5.633 1 93.12 13 ASP B O 1
ATOM 3948 N N . GLU B 1 14 ? 8.711 11.453 -7.844 1 94.5 14 GLU B N 1
ATOM 3949 C CA . GLU B 1 14 ? 10.008 10.805 -7.695 1 94.5 14 GLU B CA 1
ATOM 3950 C C . GLU B 1 14 ? 11.109 11.586 -8.406 1 94.5 14 GLU B C 1
ATOM 3952 O O . GLU B 1 14 ? 10.844 12.273 -9.398 1 94.5 14 GLU B O 1
ATOM 3957 N N . LYS B 1 15 ? 12.273 11.617 -7.895 1 95.75 15 LYS B N 1
ATOM 3958 C CA . LYS B 1 15 ? 13.453 12.234 -8.5 1 95.75 15 LYS B CA 1
ATOM 3959 C C . LYS B 1 15 ? 14.672 11.336 -8.359 1 95.75 15 LYS B C 1
ATOM 3961 O O . LYS B 1 15 ? 14.938 10.797 -7.281 1 95.75 15 LYS B O 1
ATOM 3966 N N . ARG B 1 16 ? 15.359 11.125 -9.422 1 95.56 16 ARG B N 1
ATOM 3967 C CA . ARG B 1 16 ? 16.609 10.375 -9.375 1 95.56 16 ARG B CA 1
ATOM 3968 C C . ARG B 1 16 ? 17.75 11.234 -8.852 1 95.56 16 ARG B C 1
ATOM 3970 O O . ARG B 1 16 ? 17.766 12.445 -9.055 1 95.56 16 ARG B O 1
ATOM 3977 N N . TYR B 1 17 ? 18.703 10.633 -8.242 1 94.88 17 TYR B N 1
ATOM 3978 C CA . TYR B 1 17 ? 19.812 11.367 -7.672 1 94.88 17 TYR B CA 1
ATOM 3979 C C . TYR B 1 17 ? 20.609 12.094 -8.758 1 94.88 17 TYR B C 1
ATOM 3981 O O . TYR B 1 17 ? 21.156 13.172 -8.523 1 94.88 17 TYR B O 1
ATOM 3989 N N . ARG B 1 18 ? 20.625 11.516 -9.898 1 91.69 18 ARG B N 1
ATOM 3990 C CA . ARG B 1 18 ? 21.375 12.109 -11 1 91.69 18 ARG B CA 1
ATOM 3991 C C . ARG B 1 18 ? 20.766 13.445 -11.414 1 91.69 18 ARG B C 1
ATOM 3993 O O . ARG B 1 18 ? 21.453 14.289 -12 1 91.69 18 ARG B O 1
ATOM 4000 N N . ASP B 1 19 ? 19.5 13.68 -11.078 1 92.38 19 ASP B N 1
ATOM 4001 C CA . ASP B 1 19 ? 18.797 14.898 -11.461 1 92.38 19 ASP B CA 1
ATOM 4002 C C . ASP B 1 19 ? 18.797 15.914 -10.328 1 92.38 19 ASP B C 1
ATOM 4004 O O . ASP B 1 19 ? 18.156 16.969 -10.422 1 92.38 19 ASP B O 1
ATOM 4008 N N . ILE B 1 20 ? 19.438 15.609 -9.281 1 92.31 20 ILE B N 1
ATOM 4009 C CA . ILE B 1 20 ? 19.531 16.5 -8.133 1 92.31 20 ILE B CA 1
ATOM 4010 C C . ILE B 1 20 ? 20.953 17.031 -8 1 92.31 20 ILE B C 1
ATOM 4012 O O . ILE B 1 20 ? 21.922 16.266 -8.055 1 92.31 20 ILE B O 1
ATOM 4016 N N . ALA B 1 21 ? 21.047 18.297 -7.879 1 89.25 21 ALA B N 1
ATOM 4017 C CA . ALA B 1 21 ? 22.359 18.891 -7.688 1 89.25 21 ALA B CA 1
ATOM 4018 C C . ALA B 1 21 ? 22.906 18.609 -6.289 1 89.25 21 ALA B C 1
ATOM 4020 O O . ALA B 1 21 ? 22.297 19 -5.289 1 89.25 21 ALA B O 1
ATOM 4021 N N . GLY B 1 22 ? 23.906 17.859 -6.172 1 88.75 22 GLY B N 1
ATOM 4022 C CA . GLY B 1 22 ? 24.5 17.531 -4.883 1 88.75 22 GLY B CA 1
ATOM 4023 C C . GLY B 1 22 ? 25.062 16.109 -4.84 1 88.75 22 GLY B C 1
ATOM 4024 O O . GLY B 1 22 ? 24.938 15.359 -5.809 1 88.75 22 GLY B O 1
ATOM 4025 N N . ASP B 1 23 ? 25.625 15.852 -3.717 1 92.44 23 ASP B N 1
ATOM 4026 C CA . ASP B 1 23 ? 26.234 14.531 -3.518 1 92.44 23 ASP B CA 1
ATOM 4027 C C . ASP B 1 23 ? 25.172 13.508 -3.111 1 92.44 23 ASP B C 1
ATOM 4029 O O . ASP B 1 23 ? 24.438 13.711 -2.145 1 92.44 23 ASP B O 1
ATOM 4033 N N . LYS B 1 24 ? 25.172 12.445 -3.834 1 94.31 24 LYS B N 1
ATOM 4034 C CA . LYS B 1 24 ? 24.188 11.391 -3.615 1 94.31 24 LYS B CA 1
ATOM 4035 C C . LYS B 1 24 ? 24.219 10.898 -2.172 1 94.31 24 LYS B C 1
ATOM 4037 O O . LYS B 1 24 ? 23.172 10.812 -1.52 1 94.31 24 LYS B O 1
ATOM 4042 N N . LYS B 1 25 ? 25.375 10.594 -1.703 1 94.12 25 LYS B N 1
ATOM 4043 C CA . LYS B 1 25 ? 25.516 10.047 -0.358 1 94.12 25 LYS B CA 1
ATOM 4044 C C . LYS B 1 25 ? 25.062 11.047 0.696 1 94.12 25 LYS B C 1
ATOM 4046 O O . LYS B 1 25 ? 24.375 10.688 1.655 1 94.12 25 LYS B O 1
ATOM 4051 N N . ALA B 1 26 ? 25.391 12.266 0.526 1 93.88 26 ALA B N 1
ATOM 4052 C CA . ALA B 1 26 ? 25.016 13.32 1.463 1 93.88 26 ALA B CA 1
ATOM 4053 C C . ALA B 1 26 ? 23.5 13.492 1.503 1 93.88 26 ALA B C 1
ATOM 4055 O O . ALA B 1 26 ? 22.906 13.672 2.576 1 93.88 26 ALA B O 1
ATOM 4056 N N . ILE B 1 27 ? 22.922 13.422 0.327 1 95.75 27 ILE B N 1
ATOM 4057 C CA . ILE B 1 27 ? 21.469 13.562 0.229 1 95.75 27 ILE B CA 1
ATOM 4058 C C . ILE B 1 27 ? 20.797 12.383 0.919 1 95.75 27 ILE B C 1
ATOM 4060 O O . ILE B 1 27 ? 19.859 12.57 1.71 1 95.75 27 ILE B O 1
ATOM 4064 N N . GLN B 1 28 ? 21.266 11.195 0.643 1 96.25 28 GLN B N 1
ATOM 4065 C CA . GLN B 1 28 ? 20.688 9.992 1.245 1 96.25 28 GLN B CA 1
ATOM 4066 C C . GLN B 1 28 ? 20.797 10.039 2.768 1 96.25 28 GLN B C 1
ATOM 4068 O O . GLN B 1 28 ? 19.812 9.766 3.467 1 96.25 28 GLN B O 1
ATOM 4073 N N . ASP B 1 29 ? 21.938 10.398 3.227 1 94.81 29 ASP B N 1
ATOM 4074 C CA . ASP B 1 29 ? 22.156 10.445 4.672 1 94.81 29 ASP B CA 1
ATOM 4075 C C . ASP B 1 29 ? 21.234 11.477 5.328 1 94.81 29 ASP B C 1
ATOM 4077 O O . ASP B 1 29 ? 20.672 11.211 6.387 1 94.81 29 ASP B O 1
ATOM 4081 N N . ALA B 1 30 ? 21.125 12.57 4.684 1 93.69 30 ALA B N 1
ATOM 4082 C CA . ALA B 1 30 ? 20.281 13.633 5.207 1 93.69 30 ALA B CA 1
ATOM 4083 C C . ALA B 1 30 ? 18.812 13.195 5.258 1 93.69 30 ALA B C 1
ATOM 4085 O O . ALA B 1 30 ? 18.141 13.406 6.266 1 93.69 30 ALA B O 1
ATOM 4086 N N . LEU B 1 31 ? 18.359 12.594 4.199 1 95.75 31 LEU B N 1
ATOM 4087 C CA . LEU B 1 31 ? 16.969 12.211 4.113 1 95.75 31 LEU B CA 1
ATOM 4088 C C . LEU B 1 31 ? 16.656 11.047 5.055 1 95.75 31 LEU B C 1
ATOM 4090 O O . LEU B 1 31 ? 15.555 10.961 5.602 1 95.75 31 LEU B O 1
ATOM 4094 N N . ILE B 1 32 ? 17.594 10.164 5.203 1 94.94 32 ILE B N 1
ATOM 4095 C CA . ILE B 1 32 ? 17.453 9.078 6.168 1 94.94 32 ILE B CA 1
ATOM 4096 C C . ILE B 1 32 ? 17.328 9.648 7.578 1 94.94 32 ILE B C 1
ATOM 4098 O O . ILE B 1 32 ? 16.484 9.203 8.367 1 94.94 32 ILE B O 1
ATOM 4102 N N . LYS B 1 33 ? 18.172 10.609 7.855 1 91.56 33 LYS B N 1
ATOM 4103 C CA . LYS B 1 33 ? 18.109 11.305 9.141 1 91.56 33 LYS B CA 1
ATOM 4104 C C . LYS B 1 33 ? 16.75 11.984 9.336 1 91.56 33 LYS B C 1
ATOM 4106 O O . LYS B 1 33 ? 16.172 11.93 10.422 1 91.56 33 LYS B O 1
ATOM 4111 N N . LEU B 1 34 ? 16.281 12.594 8.312 1 91.56 34 LEU B N 1
ATOM 4112 C CA . LEU B 1 34 ? 14.977 13.242 8.344 1 91.56 34 LEU B CA 1
ATOM 4113 C C . LEU B 1 34 ? 13.875 12.234 8.664 1 91.56 34 LEU B C 1
ATOM 4115 O O . LEU B 1 34 ? 13.039 12.477 9.547 1 91.56 34 LEU B O 1
ATOM 4119 N N . ASN B 1 35 ? 13.883 11.109 7.938 1 92.69 35 ASN B N 1
ATOM 4120 C CA . ASN B 1 35 ? 12.883 10.062 8.156 1 92.69 35 ASN B CA 1
ATOM 4121 C C . ASN B 1 35 ? 12.938 9.531 9.586 1 92.69 35 ASN B C 1
ATOM 4123 O O . ASN B 1 35 ? 11.898 9.242 10.188 1 92.69 35 ASN B O 1
ATOM 4127 N N . LYS B 1 36 ? 14.109 9.414 10.094 1 88.38 36 LYS B N 1
ATOM 4128 C CA . LYS B 1 36 ? 14.281 8.938 11.461 1 88.38 36 LYS B CA 1
ATOM 4129 C C . LYS B 1 36 ? 13.641 9.891 12.461 1 88.38 36 LYS B C 1
ATOM 4131 O O . LYS B 1 36 ? 12.945 9.453 13.383 1 88.38 36 LYS B O 1
ATOM 4136 N N . GLN B 1 37 ? 13.852 11.102 12.227 1 83.5 37 GLN B N 1
ATOM 4137 C CA . GLN B 1 37 ? 13.289 12.109 13.117 1 83.5 37 GLN B CA 1
ATOM 4138 C C . GLN B 1 37 ? 11.773 12.195 12.953 1 83.5 37 GLN B C 1
ATOM 4140 O O . GLN B 1 37 ? 11.055 12.383 13.938 1 83.5 37 GLN B O 1
ATOM 4145 N N . PHE B 1 38 ? 11.398 12.125 11.758 1 82.75 38 PHE B N 1
ATOM 4146 C CA . PHE B 1 38 ? 9.969 12.164 11.461 1 82.75 38 PHE B CA 1
ATOM 4147 C C . PHE B 1 38 ? 9.234 11.039 12.188 1 82.75 38 PHE B C 1
ATOM 4149 O O . PHE B 1 38 ? 8.141 11.242 12.711 1 82.75 38 PHE B O 1
ATOM 4156 N N . LYS B 1 39 ? 9.758 9.875 12.133 1 78.25 39 LYS B N 1
ATOM 4157 C CA . LYS B 1 39 ? 9.172 8.727 12.805 1 78.25 39 LYS B CA 1
ATOM 4158 C C . LYS B 1 39 ? 8.977 9 14.297 1 78.25 39 LYS B C 1
ATOM 4160 O O . LYS B 1 39 ? 7.953 8.625 14.875 1 78.25 39 LYS B O 1
ATOM 4165 N N . LYS B 1 40 ? 9.836 9.625 14.875 1 72.31 40 LYS B N 1
ATOM 4166 C CA . LYS B 1 40 ? 9.797 9.914 16.297 1 72.31 40 LYS B CA 1
ATOM 4167 C C . LYS B 1 40 ? 8.695 10.922 16.625 1 72.31 40 LYS B C 1
ATOM 4169 O O . LYS B 1 40 ? 7.992 10.766 17.625 1 72.31 40 LYS B O 1
ATOM 4174 N N . ASP B 1 41 ? 8.555 11.836 15.719 1 63.81 41 ASP B N 1
ATOM 4175 C CA . ASP B 1 41 ? 7.629 12.93 15.984 1 63.81 41 ASP B CA 1
ATOM 4176 C C . ASP B 1 41 ? 6.234 12.617 15.438 1 63.81 41 ASP B C 1
ATOM 4178 O O . ASP B 1 41 ? 5.238 13.156 15.93 1 63.81 41 ASP B O 1
ATOM 4182 N N . PHE B 1 42 ? 6.227 11.859 14.344 1 56.22 42 PHE B N 1
ATOM 4183 C CA . PHE B 1 42 ? 4.949 11.57 13.703 1 56.22 42 PHE B CA 1
ATOM 4184 C C . PHE B 1 42 ? 4.047 10.766 14.625 1 56.22 42 PHE B C 1
ATOM 4186 O O . PHE B 1 42 ? 2.822 10.867 14.562 1 56.22 42 PHE B O 1
ATOM 4193 N N . LYS B 1 43 ? 4.617 9.891 15.43 1 50.22 43 LYS B N 1
ATOM 4194 C CA . LYS B 1 43 ? 3.797 9.141 16.375 1 50.22 43 LYS B CA 1
ATOM 4195 C C . LYS B 1 43 ? 2.947 10.078 17.234 1 50.22 43 LYS B C 1
ATOM 4197 O O . LYS B 1 43 ? 1.905 9.68 17.75 1 50.22 43 LYS B O 1
ATOM 4202 N N . LYS B 1 44 ? 3.121 11.445 17.141 1 46.56 44 LYS B N 1
ATOM 4203 C CA . LYS B 1 44 ? 2.395 12.328 18.047 1 46.56 44 LYS B CA 1
ATOM 4204 C C . LYS B 1 44 ? 1.22 13 17.328 1 46.56 44 LYS B C 1
ATOM 4206 O O . LYS B 1 44 ? 0.206 13.312 17.969 1 46.56 44 LYS B O 1
ATOM 4211 N N . LEU B 1 45 ? 1.32 13.266 16.109 1 42.78 45 LEU B N 1
ATOM 4212 C CA . LEU B 1 45 ? 0.201 14 15.531 1 42.78 45 LEU B CA 1
ATOM 4213 C C . LEU B 1 45 ? -0.968 13.07 15.242 1 42.78 45 LEU B C 1
ATOM 4215 O O . LEU B 1 45 ? -2.129 13.469 15.352 1 42.78 45 LEU B O 1
ATOM 4219 N N . ASP B 1 46 ? -0.813 12.062 14.547 1 38.72 46 ASP B N 1
ATOM 4220 C CA . ASP B 1 46 ? -1.97 11.289 14.102 1 38.72 46 ASP B CA 1
ATOM 4221 C C . ASP B 1 46 ? -2.178 10.055 14.977 1 38.72 46 ASP B C 1
ATOM 4223 O O . ASP B 1 46 ? -1.559 9.016 14.75 1 38.72 46 ASP B O 1
ATOM 4227 N N . ARG B 1 47 ? -2.541 10.328 16.25 1 39.12 47 ARG B N 1
ATOM 4228 C CA . ARG B 1 47 ? -2.945 9.195 17.078 1 39.12 47 ARG B CA 1
ATOM 4229 C C . ARG B 1 47 ? -4.059 8.398 16.406 1 39.12 47 ARG B C 1
ATOM 4231 O O . ARG B 1 47 ? -4.777 7.645 17.062 1 39.12 47 ARG B O 1
ATOM 4238 N N . SER B 1 48 ? -4.504 8.906 15.312 1 36.22 48 SER B N 1
ATOM 4239 C CA . SER B 1 48 ? -5.742 8.219 14.961 1 36.22 48 SER B CA 1
ATOM 4240 C C . SER B 1 48 ? -5.535 6.711 14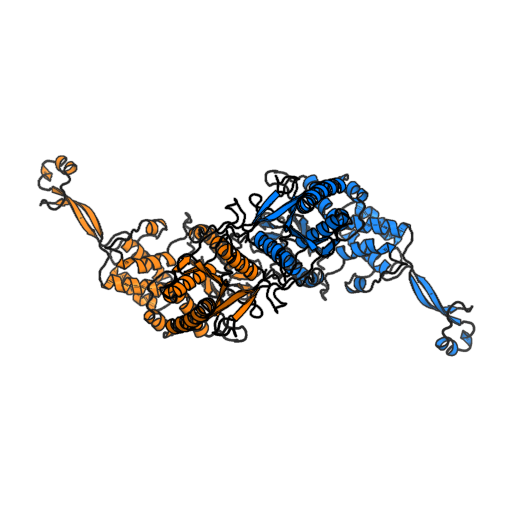.875 1 36.22 48 SER B C 1
ATOM 4242 O O . SER B 1 48 ? -4.543 6.246 14.305 1 36.22 48 SER B O 1
ATOM 4244 N N . GLU B 1 49 ? -6.051 6.039 15.688 1 34.5 49 GLU B N 1
ATOM 4245 C CA . GLU B 1 49 ? -6.246 4.605 15.867 1 34.5 49 GLU B CA 1
ATOM 4246 C C . GLU B 1 49 ? -6.621 3.93 14.555 1 34.5 49 GLU B C 1
ATOM 4248 O O . GLU B 1 49 ? -7.051 2.775 14.539 1 34.5 49 GLU B O 1
ATOM 4253 N N . ASP B 1 50 ? -7.008 4.723 13.625 1 35.09 50 ASP B N 1
ATOM 4254 C CA . ASP B 1 50 ? -7.59 3.854 12.602 1 35.09 50 ASP B CA 1
ATOM 4255 C C . ASP B 1 50 ? -6.598 2.771 12.18 1 35.09 50 ASP B C 1
ATOM 4257 O O . ASP B 1 50 ? -5.441 3.064 11.867 1 35.09 50 ASP B O 1
ATOM 4261 N N . ASN B 1 51 ? -6.738 1.644 12.641 1 35.12 51 ASN B N 1
ATOM 4262 C CA . ASN B 1 51 ? -6.258 0.281 12.438 1 35.12 51 ASN B CA 1
ATOM 4263 C C . ASN B 1 51 ? -5.941 0.014 10.969 1 35.12 51 ASN B C 1
ATOM 4265 O O . ASN B 1 51 ? -6.086 -1.114 10.492 1 35.12 51 ASN B O 1
ATOM 4269 N N . SER B 1 52 ? -6.172 0.988 10.141 1 36.84 52 SER B N 1
ATOM 4270 C CA . SER B 1 52 ? -6.102 0.389 8.812 1 36.84 52 SER B CA 1
ATOM 4271 C C . SER B 1 52 ? -4.773 -0.335 8.602 1 36.84 52 SER B C 1
ATOM 4273 O O . SER B 1 52 ? -3.754 0.051 9.172 1 36.84 52 SER B O 1
ATOM 4275 N N . ASP B 1 53 ? -4.812 -1.492 8.211 1 38.44 53 ASP B N 1
ATOM 4276 C CA . ASP B 1 53 ? -3.932 -2.518 7.652 1 38.44 53 ASP B CA 1
ATOM 4277 C C . ASP B 1 53 ? -2.83 -1.893 6.801 1 38.44 53 ASP B C 1
ATOM 4279 O O . ASP B 1 53 ? -2.07 -2.605 6.141 1 38.44 53 ASP B O 1
ATOM 4283 N N . THR B 1 54 ? -3.059 -0.597 6.352 1 42.69 54 THR B N 1
ATOM 4284 C CA . THR B 1 54 ? -1.957 -0.304 5.441 1 42.69 54 THR B CA 1
ATOM 4285 C C . THR B 1 54 ? -0.651 -0.127 6.211 1 42.69 54 THR B C 1
ATOM 4287 O O . THR B 1 54 ? -0.61 0.583 7.219 1 42.69 54 THR B O 1
ATOM 4290 N N . GLU B 1 55 ? 0.233 -1.021 6.273 1 48.31 55 GLU B N 1
ATOM 4291 C CA . GLU B 1 55 ? 1.647 -1.177 6.598 1 48.31 55 GLU B CA 1
ATOM 4292 C C . GLU B 1 55 ? 2.42 0.111 6.328 1 48.31 55 GLU B C 1
ATOM 4294 O O . GLU B 1 55 ? 3.5 0.08 5.73 1 48.31 55 GLU B O 1
ATOM 4299 N N . ASP B 1 56 ? 1.77 1.281 6.398 1 56.44 56 ASP B N 1
ATOM 4300 C CA . ASP B 1 56 ? 2.689 2.395 6.184 1 56.44 56 ASP B CA 1
ATOM 4301 C C . ASP B 1 56 ? 3.701 2.496 7.324 1 56.44 56 ASP B C 1
ATOM 4303 O O . ASP B 1 56 ? 3.498 3.248 8.281 1 56.44 56 ASP B O 1
ATOM 4307 N N . THR B 1 57 ? 4.453 1.545 7.422 1 70.94 57 THR B N 1
ATOM 4308 C CA . THR B 1 57 ? 5.547 1.53 8.391 1 70.94 57 THR B CA 1
ATOM 4309 C C . THR B 1 57 ? 6.555 2.633 8.086 1 70.94 57 THR B C 1
ATOM 4311 O O . THR B 1 57 ? 6.977 2.793 6.938 1 70.94 57 THR B O 1
ATOM 4314 N N . ILE B 1 58 ? 6.523 3.619 8.961 1 81.31 58 ILE B N 1
ATOM 4315 C CA . ILE B 1 58 ? 7.516 4.684 8.859 1 81.31 58 ILE B CA 1
ATOM 4316 C C . ILE B 1 58 ? 8.836 4.223 9.469 1 81.31 58 ILE B C 1
ATOM 4318 O O . ILE B 1 58 ? 8.859 3.668 10.57 1 81.31 58 ILE B O 1
ATOM 4322 N N . ASP B 1 59 ? 9.82 4.219 8.656 1 88.25 59 ASP B N 1
ATOM 4323 C CA . ASP B 1 59 ? 11.172 3.928 9.141 1 88.25 59 ASP B CA 1
ATOM 4324 C C . ASP B 1 59 ? 12.203 4.828 8.461 1 88.25 59 ASP B C 1
ATOM 4326 O O . ASP B 1 59 ? 11.844 5.855 7.875 1 88.25 59 ASP B O 1
ATOM 4330 N N . GLU B 1 60 ? 13.414 4.547 8.586 1 91 60 GLU B N 1
ATOM 4331 C CA . GLU B 1 60 ? 14.484 5.398 8.086 1 91 60 GLU B CA 1
ATOM 4332 C C . GLU B 1 60 ? 14.477 5.453 6.559 1 91 60 GLU B C 1
ATOM 4334 O O . GLU B 1 60 ? 14.922 6.438 5.965 1 91 60 GLU B O 1
ATOM 4339 N N . SER B 1 61 ? 14.008 4.402 5.984 1 93.06 61 SER B N 1
ATOM 4340 C CA . SER B 1 61 ? 14.008 4.336 4.527 1 93.06 61 SER B CA 1
ATOM 4341 C C . SER B 1 61 ? 12.703 4.887 3.953 1 93.06 61 SER B C 1
ATOM 4343 O O . SER B 1 61 ? 12.648 5.285 2.787 1 93.06 61 SER B O 1
ATOM 4345 N N . LYS B 1 62 ? 11.633 4.824 4.812 1 92.75 62 LYS B N 1
ATOM 4346 C CA . LYS B 1 62 ? 10.305 5.227 4.375 1 92.75 62 LYS B CA 1
ATOM 4347 C C . LYS B 1 62 ? 9.633 6.129 5.406 1 92.75 62 LYS B C 1
ATOM 4349 O O . LYS B 1 62 ? 9.078 5.645 6.395 1 92.75 62 LYS B O 1
ATOM 4354 N N . GLY B 1 63 ? 9.617 7.367 5.223 1 93.31 63 GLY B N 1
ATOM 4355 C CA . GLY B 1 63 ? 8.961 8.367 6.051 1 93.31 63 GLY B CA 1
ATOM 4356 C C . GLY B 1 63 ? 8.211 9.414 5.246 1 93.31 63 GLY B C 1
ATOM 4357 O O . GLY B 1 63 ? 7.254 9.094 4.543 1 93.31 63 GLY B O 1
ATOM 4358 N N . VAL B 1 64 ? 8.867 10.609 5.27 1 93 64 VAL B N 1
ATOM 4359 C CA . VAL B 1 64 ? 8.297 11.648 4.422 1 93 64 VAL B CA 1
ATOM 4360 C C . VAL B 1 64 ? 8.594 11.344 2.957 1 93 64 VAL B C 1
ATOM 4362 O O . VAL B 1 64 ? 7.77 11.617 2.08 1 93 64 VAL B O 1
ATOM 4365 N N . VAL B 1 65 ? 9.742 10.812 2.895 1 96.06 65 VAL B N 1
ATOM 4366 C CA . VAL B 1 65 ? 10.203 10.391 1.576 1 96.06 65 VAL B CA 1
ATOM 4367 C C . VAL B 1 65 ? 10.68 8.938 1.64 1 96.06 65 VAL B C 1
ATOM 4369 O O . VAL B 1 65 ? 11.086 8.461 2.699 1 96.06 65 VAL B O 1
ATOM 4372 N N . GLU B 1 66 ? 10.555 8.266 0.579 1 96.62 66 GLU B N 1
ATOM 4373 C CA . GLU B 1 66 ? 11.211 6.977 0.407 1 96.62 66 GLU B CA 1
ATOM 4374 C C . GLU B 1 66 ? 12.602 7.141 -0.204 1 96.62 66 GLU B C 1
ATOM 4376 O O . GLU B 1 66 ? 12.742 7.723 -1.283 1 96.62 66 GLU B O 1
ATOM 4381 N N . VAL B 1 67 ? 13.555 6.664 0.47 1 97.75 67 VAL B N 1
ATOM 4382 C CA . VAL B 1 67 ? 14.938 6.84 0.044 1 97.75 67 VAL B CA 1
ATOM 4383 C C . VAL B 1 67 ? 15.445 5.559 -0.609 1 97.75 67 VAL B C 1
ATOM 4385 O O . VAL B 1 67 ? 16 4.688 0.067 1 97.75 67 VAL B O 1
ATOM 4388 N N . TYR B 1 68 ? 15.336 5.465 -1.86 1 97.25 68 TYR B N 1
ATOM 4389 C CA . TYR B 1 68 ? 15.82 4.312 -2.613 1 97.25 68 TYR B CA 1
ATOM 4390 C C . TYR B 1 68 ? 17.297 4.48 -2.969 1 97.25 68 TYR B C 1
ATOM 4392 O O . TYR B 1 68 ? 17.875 5.547 -2.754 1 97.25 68 TYR B O 1
ATOM 4400 N N . ALA B 1 69 ? 17.891 3.484 -3.502 1 96.5 69 ALA B N 1
ATOM 4401 C CA . ALA B 1 69 ? 19.297 3.508 -3.902 1 96.5 69 ALA B CA 1
ATOM 4402 C C . ALA B 1 69 ? 19.516 4.441 -5.09 1 96.5 69 ALA B C 1
ATOM 4404 O O . ALA B 1 69 ? 20.562 5.086 -5.199 1 96.5 69 ALA B O 1
ATOM 4405 N N . ASN B 1 70 ? 18.516 4.551 -5.902 1 94.88 70 ASN B N 1
ATOM 4406 C CA . ASN B 1 70 ? 18.75 5.293 -7.137 1 94.88 70 ASN B CA 1
ATOM 4407 C C . ASN B 1 70 ? 17.844 6.527 -7.23 1 94.88 70 ASN B C 1
ATOM 4409 O O . ASN B 1 70 ? 18.031 7.359 -8.117 1 94.88 70 ASN B O 1
ATOM 4413 N N . LYS B 1 71 ? 16.891 6.648 -6.344 1 96.62 71 LYS B N 1
ATOM 4414 C CA . LYS B 1 71 ? 15.953 7.766 -6.422 1 96.62 71 LYS B CA 1
ATOM 4415 C C . LYS B 1 71 ? 15.305 8.031 -5.07 1 96.62 71 LYS B C 1
ATOM 4417 O O . LYS B 1 71 ? 15.484 7.262 -4.125 1 96.62 71 LYS B O 1
ATOM 4422 N N . ILE B 1 72 ? 14.648 9.109 -4.969 1 97.12 72 ILE B N 1
ATOM 4423 C CA . ILE B 1 72 ? 13.797 9.43 -3.826 1 97.12 72 ILE B CA 1
ATOM 4424 C C . ILE B 1 72 ? 12.352 9.602 -4.289 1 97.12 72 ILE B C 1
ATOM 4426 O O . ILE B 1 72 ? 12.102 9.953 -5.441 1 97.12 72 ILE B O 1
ATOM 4430 N N . LYS B 1 73 ? 11.438 9.297 -3.457 1 96.81 73 LYS B N 1
ATOM 4431 C CA . LYS B 1 73 ? 10.016 9.43 -3.768 1 96.81 73 LYS B CA 1
ATOM 4432 C C . LYS B 1 73 ? 9.258 10.07 -2.607 1 96.81 73 LYS B C 1
ATOM 4434 O O . LYS B 1 73 ? 9.297 9.57 -1.483 1 96.81 73 LYS B O 1
ATOM 4439 N N . ALA B 1 74 ? 8.617 11.18 -2.918 1 96.75 74 ALA B N 1
ATOM 4440 C CA . ALA B 1 74 ? 7.797 11.836 -1.899 1 96.75 74 ALA B CA 1
ATOM 4441 C C . ALA B 1 74 ? 6.527 11.047 -1.619 1 96.75 74 ALA B C 1
ATOM 4443 O O . ALA B 1 74 ? 5.949 10.438 -2.527 1 96.75 74 ALA B O 1
ATOM 4444 N N . ARG B 1 75 ? 6.137 11.039 -0.407 1 95.12 75 ARG B N 1
ATOM 4445 C CA . ARG B 1 75 ? 4.891 10.383 -0.017 1 95.12 75 ARG B CA 1
ATOM 4446 C C . ARG B 1 75 ? 3.766 11.398 0.143 1 95.12 75 ARG B C 1
ATOM 4448 O O . ARG B 1 75 ? 3.721 12.398 -0.572 1 95.12 75 ARG B O 1
ATOM 4455 N N . HIS B 1 76 ? 2.779 11.156 0.931 1 94.12 76 HIS B N 1
ATOM 4456 C CA . HIS B 1 76 ? 1.58 11.984 1.009 1 94.12 76 HIS B CA 1
ATOM 4457 C C . HIS B 1 76 ? 1.741 13.094 2.043 1 94.12 76 HIS B C 1
ATOM 4459 O O . HIS B 1 76 ? 0.751 13.648 2.525 1 94.12 76 HIS B O 1
ATOM 4465 N N . TYR B 1 77 ? 2.957 13.477 2.346 1 93 77 TYR B N 1
ATOM 4466 C CA . TYR B 1 77 ? 3.232 14.562 3.279 1 93 77 TYR B CA 1
ATOM 4467 C C . TYR B 1 77 ? 3.678 15.812 2.541 1 93 77 TYR B C 1
ATOM 4469 O O . TYR B 1 77 ? 4.441 15.734 1.575 1 93 77 TYR B O 1
ATOM 4477 N N . VAL B 1 78 ? 3.131 16.906 2.938 1 93.19 78 VAL B N 1
ATOM 4478 C CA . VAL B 1 78 ? 3.504 18.203 2.365 1 93.19 78 VAL B CA 1
ATOM 4479 C C . VAL B 1 78 ? 4.117 19.094 3.445 1 93.19 78 VAL B C 1
ATOM 4481 O O . VAL B 1 78 ? 3.664 19.078 4.594 1 93.19 78 VAL B O 1
ATOM 4484 N N . GLY B 1 79 ? 5.129 19.766 3.102 1 91.69 79 GLY B N 1
ATOM 4485 C CA . GLY B 1 79 ? 5.852 20.609 4.043 1 91.69 79 GLY B CA 1
ATOM 4486 C C . GLY B 1 79 ? 7.285 20.859 3.627 1 91.69 79 GLY B C 1
ATOM 4487 O O . GLY B 1 79 ? 7.586 20.969 2.436 1 91.69 79 GLY B O 1
ATOM 4488 N N . PHE B 1 80 ? 8.133 21.141 4.648 1 89.12 80 PHE B N 1
ATOM 4489 C CA . PHE B 1 80 ? 9.539 21.406 4.387 1 89.12 80 PHE B CA 1
ATOM 4490 C C . PHE B 1 80 ? 10.406 21 5.578 1 89.12 80 PHE B C 1
ATOM 4492 O O . PHE B 1 80 ? 9.898 20.859 6.695 1 89.12 80 PHE B O 1
ATOM 4499 N N . ALA B 1 81 ? 11.664 20.766 5.281 1 88.38 81 ALA B N 1
ATOM 4500 C CA . ALA B 1 81 ? 12.633 20.453 6.332 1 88.38 81 ALA B CA 1
ATOM 4501 C C . ALA B 1 81 ? 14.047 20.812 5.898 1 88.38 81 ALA B C 1
ATOM 4503 O O . ALA B 1 81 ? 14.398 20.688 4.723 1 88.38 81 ALA B O 1
ATOM 4504 N N . ALA B 1 82 ? 14.742 21.297 6.824 1 81.38 82 ALA B N 1
ATOM 4505 C CA . ALA B 1 82 ? 16.172 21.484 6.664 1 81.38 82 ALA B CA 1
ATOM 4506 C C . ALA B 1 82 ? 16.953 20.469 7.488 1 81.38 82 ALA B C 1
ATOM 4508 O O . ALA B 1 82 ? 16.734 20.328 8.695 1 81.38 82 ALA B O 1
ATOM 4509 N N . VAL B 1 83 ? 17.75 19.734 6.828 1 85.38 83 VAL B N 1
ATOM 4510 C CA . VAL B 1 83 ? 18.578 18.719 7.48 1 85.38 83 VAL B CA 1
ATOM 4511 C C . VAL B 1 83 ? 19.984 18.75 6.902 1 85.38 83 VAL B C 1
ATOM 4513 O O . VAL B 1 83 ? 20.188 18.5 5.711 1 85.38 83 VAL B O 1
ATOM 4516 N N . ASP B 1 84 ? 20.938 18.984 7.793 1 85.31 84 ASP B N 1
ATOM 4517 C CA . ASP B 1 84 ? 22.328 19.125 7.359 1 85.31 84 ASP B CA 1
ATOM 4518 C C . ASP B 1 84 ? 22.453 20.141 6.23 1 85.31 84 ASP B C 1
ATOM 4520 O O . ASP B 1 84 ? 22.078 21.312 6.395 1 85.31 84 ASP B O 1
ATOM 4524 N N . ASN B 1 85 ? 22.859 19.719 5.039 1 83.88 85 ASN B N 1
ATOM 4525 C CA . ASN B 1 85 ? 23.031 20.641 3.922 1 83.88 85 ASN B CA 1
ATOM 4526 C C . ASN B 1 85 ? 21.969 20.422 2.85 1 83.88 85 ASN B C 1
ATOM 4528 O O . ASN B 1 85 ? 22.188 20.719 1.673 1 83.88 85 ASN B O 1
ATOM 4532 N N . VAL B 1 86 ? 20.891 19.906 3.318 1 90.06 86 VAL B N 1
ATOM 4533 C CA . VAL B 1 86 ? 19.797 19.625 2.381 1 90.06 86 VAL B CA 1
ATOM 4534 C C . VAL B 1 86 ? 18.531 20.328 2.846 1 90.06 86 VAL B C 1
ATOM 4536 O O . VAL B 1 86 ? 18.172 20.281 4.027 1 90.06 86 VAL B O 1
ATOM 4539 N N . PHE B 1 87 ? 17.938 21.047 1.951 1 87.44 87 PHE B N 1
ATOM 4540 C CA . PHE B 1 87 ? 16.609 21.609 2.164 1 87.44 87 PHE B CA 1
ATOM 4541 C C . PHE B 1 87 ? 15.57 20.906 1.293 1 87.44 87 PHE B C 1
ATOM 4543 O O . PHE B 1 87 ? 15.695 20.891 0.067 1 87.44 87 PHE B O 1
ATOM 4550 N N . LEU B 1 88 ? 14.602 20.328 1.937 1 93.06 88 LEU B N 1
ATOM 4551 C CA . LEU B 1 88 ? 13.57 19.578 1.225 1 93.06 88 LEU B CA 1
ATOM 4552 C C . LEU B 1 88 ? 12.219 20.281 1.328 1 93.06 88 LEU B C 1
ATOM 4554 O O . LEU B 1 88 ? 11.812 20.688 2.416 1 93.06 88 LEU B O 1
ATOM 4558 N N . GLN B 1 89 ? 11.586 20.469 0.215 1 93.06 89 GLN B N 1
ATOM 4559 C CA . GLN B 1 89 ? 10.227 21 0.157 1 93.06 89 GLN B CA 1
ATOM 4560 C C . GLN B 1 89 ? 9.328 20.094 -0.68 1 93.06 89 GLN B C 1
ATOM 4562 O O . GLN B 1 89 ? 9.68 19.719 -1.799 1 93.06 89 GLN B O 1
ATOM 4567 N N . ILE B 1 90 ? 8.227 19.766 -0.133 1 94.88 90 ILE B N 1
ATOM 4568 C CA . ILE B 1 90 ? 7.242 18.953 -0.842 1 94.88 90 ILE B CA 1
ATOM 4569 C C . ILE B 1 90 ? 5.938 19.734 -0.987 1 94.88 90 ILE B C 1
ATOM 4571 O O . ILE B 1 90 ? 5.387 20.219 0.002 1 94.88 90 ILE B O 1
ATOM 4575 N N . LEU B 1 91 ? 5.461 19.828 -2.176 1 93.31 91 LEU B N 1
ATOM 4576 C CA . LEU B 1 91 ? 4.277 20.609 -2.5 1 93.31 91 LEU B CA 1
ATOM 4577 C C . LEU B 1 91 ? 3.084 19.703 -2.793 1 93.31 91 LEU B C 1
ATOM 4579 O O . LEU B 1 91 ? 3.256 18.531 -3.082 1 93.31 91 LEU B O 1
ATOM 4583 N N . PRO B 1 92 ? 1.864 20.203 -2.686 1 93.44 92 PRO B N 1
ATOM 4584 C CA . PRO B 1 92 ? 0.659 19.391 -2.896 1 93.44 92 PRO B CA 1
ATOM 4585 C C . PRO B 1 92 ? 0.507 18.922 -4.344 1 93.44 92 PRO B C 1
ATOM 4587 O O . PRO B 1 92 ? 0.794 19.688 -5.273 1 93.44 92 PRO B O 1
ATOM 4590 N N . LYS B 1 93 ? 0.027 17.734 -4.504 1 93.06 93 LYS B N 1
ATOM 4591 C CA . LYS B 1 93 ? -0.107 17.125 -5.824 1 93.06 93 LYS B CA 1
ATOM 4592 C C . LYS B 1 93 ? -1.212 17.812 -6.629 1 93.06 93 LYS B C 1
ATOM 4594 O O . LYS B 1 93 ? -1.168 17.828 -7.863 1 93.06 93 LYS B O 1
ATOM 4599 N N . VAL B 1 94 ? -2.223 18.297 -6 1 91.69 94 VAL B N 1
ATOM 4600 C CA . VAL B 1 94 ? -3.424 18.828 -6.637 1 91.69 94 VAL B CA 1
ATOM 4601 C C . VAL B 1 94 ? -3.057 20 -7.527 1 91.69 94 VAL B C 1
ATOM 4603 O O . VAL B 1 94 ? -3.791 20.344 -8.461 1 91.69 94 VAL B O 1
ATOM 4606 N N . PHE B 1 95 ? -1.915 20.625 -7.293 1 86.12 95 PHE B N 1
ATOM 4607 C CA . PHE B 1 95 ? -1.536 21.828 -8.023 1 86.12 95 PHE B CA 1
ATOM 4608 C C . PHE B 1 95 ? -0.291 21.578 -8.867 1 86.12 95 PHE B C 1
ATOM 4610 O O . PHE B 1 95 ? 0.361 22.516 -9.32 1 86.12 95 PHE B O 1
ATOM 4617 N N . LYS B 1 96 ? 0.097 20.328 -8.906 1 87.44 96 LYS B N 1
ATOM 4618 C CA . LYS B 1 96 ? 1.239 19.969 -9.75 1 87.44 96 LYS B CA 1
ATOM 4619 C C . LYS B 1 96 ? 0.984 20.359 -11.203 1 87.44 96 LYS B C 1
ATOM 4621 O O . LYS B 1 96 ? -0.051 20 -11.773 1 87.44 96 LYS B O 1
ATOM 4626 N N . PRO B 1 97 ? 1.971 21.062 -11.688 1 81.44 97 PRO B N 1
ATOM 4627 C CA . PRO B 1 97 ? 1.799 21.422 -13.102 1 81.44 97 PRO B CA 1
ATOM 4628 C C . PRO B 1 97 ? 1.913 20.219 -14.031 1 81.44 97 PRO B C 1
ATOM 4630 O O . PRO B 1 97 ? 2.65 19.281 -13.734 1 81.44 97 PRO B O 1
ATOM 4633 N N . LYS B 1 98 ? 1.16 20.078 -15.039 1 68.25 98 LYS B N 1
ATOM 4634 C CA . LYS B 1 98 ? 1.243 18.969 -15.984 1 68.25 98 LYS B CA 1
ATOM 4635 C C . LYS B 1 98 ? 2.537 19.016 -16.797 1 68.25 98 LYS B C 1
ATOM 4637 O O . LYS B 1 98 ? 3.049 20.109 -17.062 1 68.25 98 LYS B O 1
ATOM 4642 N N . LYS B 1 99 ? 3.27 17.875 -16.891 1 60.66 99 LYS B N 1
ATOM 4643 C CA . LYS B 1 99 ? 4.57 17.609 -17.5 1 60.66 99 LYS B CA 1
ATOM 4644 C C . LYS B 1 99 ? 4.801 18.5 -18.719 1 60.66 99 LYS B C 1
ATOM 4646 O O . LYS B 1 99 ? 5.938 18.875 -19.016 1 60.66 99 LYS B O 1
ATOM 4651 N N . GLU B 1 100 ? 3.791 18.609 -19.516 1 53.34 100 GLU B N 1
ATOM 4652 C CA . GLU B 1 100 ? 4.117 19.188 -20.812 1 53.34 100 GLU B CA 1
ATOM 4653 C C . GLU B 1 100 ? 4.711 20.578 -20.672 1 53.34 100 GLU B C 1
ATOM 4655 O O . GLU B 1 100 ? 5.199 21.156 -21.656 1 53.34 100 GLU B O 1
ATOM 4660 N N . GLN B 1 101 ? 4.535 21.141 -19.578 1 48.25 101 GLN B N 1
ATOM 4661 C CA . GLN B 1 101 ? 5.016 22.516 -19.641 1 48.25 101 GLN B CA 1
ATOM 4662 C C . GLN B 1 101 ? 6.48 22.609 -19.234 1 48.25 101 GLN B C 1
ATOM 4664 O O . GLN B 1 101 ? 6.855 22.156 -18.141 1 48.25 101 GLN B O 1
ATOM 4669 N N . THR B 1 102 ? 7.449 22.609 -20.109 1 50.06 102 THR B N 1
ATOM 4670 C CA . THR B 1 102 ? 8.906 22.688 -20.156 1 50.06 102 THR B CA 1
ATOM 4671 C C . THR B 1 102 ? 9.438 23.453 -18.938 1 50.06 102 THR B C 1
ATOM 4673 O O . THR B 1 102 ? 10.469 23.078 -18.375 1 50.06 102 THR B O 1
ATOM 4676 N N . GLN B 1 103 ? 9.047 24.828 -18.797 1 51.75 103 GLN B N 1
ATOM 4677 C CA . GLN B 1 103 ? 9.742 25.672 -17.828 1 51.75 103 GLN B CA 1
ATOM 4678 C C . GLN B 1 103 ? 8.828 26.016 -16.656 1 51.75 103 GLN B C 1
ATOM 4680 O O . GLN B 1 103 ? 7.785 26.641 -16.828 1 51.75 103 GLN B O 1
ATOM 4685 N N . GLU B 1 104 ? 8.945 25.266 -15.57 1 59.19 104 GLU B N 1
ATOM 4686 C CA . GLU B 1 104 ? 8.25 25.656 -14.344 1 59.19 104 GLU B CA 1
ATOM 4687 C C . GLU B 1 104 ? 8.484 27.125 -14.031 1 59.19 104 GLU B C 1
ATOM 4689 O O . GLU B 1 104 ? 9.625 27.594 -13.984 1 59.19 104 GLU B O 1
ATOM 4694 N N . THR B 1 105 ? 7.387 28 -14.172 1 61.78 105 THR B N 1
ATOM 4695 C CA . THR B 1 105 ? 7.488 29.406 -13.812 1 61.78 105 THR B CA 1
ATOM 4696 C C . THR B 1 105 ? 7.359 29.594 -12.305 1 61.78 105 THR B C 1
ATOM 4698 O O . THR B 1 105 ? 6.953 28.656 -11.594 1 61.78 105 THR B O 1
ATOM 4701 N N . GLN B 1 106 ? 7.859 30.672 -11.82 1 62.69 106 GLN B N 1
ATOM 4702 C CA . GLN B 1 106 ? 7.727 31.031 -10.406 1 62.69 106 GLN B CA 1
ATOM 4703 C C . GLN B 1 106 ? 6.27 30.984 -9.961 1 62.69 106 GLN B C 1
ATOM 4705 O O . GLN B 1 106 ? 5.969 30.562 -8.844 1 62.69 106 GLN B O 1
ATOM 4710 N N . GLU B 1 107 ? 5.402 31.375 -10.867 1 62.78 107 GLU B N 1
ATOM 4711 C CA . GLU B 1 107 ? 3.975 31.391 -10.562 1 62.78 107 GLU B CA 1
ATOM 4712 C C . GLU B 1 107 ? 3.445 29.984 -10.328 1 62.78 107 GLU B C 1
ATOM 4714 O O . GLU B 1 107 ? 2.596 29.766 -9.453 1 62.78 107 GLU B O 1
ATOM 4719 N N . ASP B 1 108 ? 4.051 29.125 -10.938 1 67.88 108 ASP B N 1
ATOM 4720 C CA . ASP B 1 108 ? 3.617 27.734 -10.844 1 67.88 108 ASP B CA 1
ATOM 4721 C C . ASP B 1 108 ? 3.902 27.156 -9.453 1 67.88 108 ASP B C 1
ATOM 4723 O O . ASP B 1 108 ? 3.174 26.297 -8.969 1 67.88 108 ASP B O 1
ATOM 4727 N N . THR B 1 109 ? 4.781 27.812 -8.867 1 76.69 109 THR B N 1
ATOM 4728 C CA . THR B 1 109 ? 5.164 27.266 -7.562 1 76.69 109 THR B CA 1
ATOM 4729 C C . THR B 1 109 ? 4.457 28.031 -6.441 1 76.69 109 THR B C 1
ATOM 4731 O O . THR B 1 109 ? 4.211 27.469 -5.367 1 76.69 109 THR B O 1
ATOM 4734 N N . TRP B 1 110 ? 3.998 29.25 -6.707 1 81.62 110 TRP B N 1
ATOM 4735 C CA . TRP B 1 110 ? 3.328 30.047 -5.684 1 81.62 110 TRP B CA 1
ATOM 4736 C C . TRP B 1 110 ? 1.926 29.516 -5.41 1 81.62 110 TRP B C 1
ATOM 4738 O O . TRP B 1 110 ? 1.497 29.453 -4.254 1 81.62 110 TRP B O 1
ATOM 4748 N N . GLU B 1 111 ? 1.322 29.109 -6.441 1 81.69 111 GLU B N 1
ATOM 4749 C CA . GLU B 1 111 ? -0.081 28.719 -6.332 1 81.69 111 GLU B CA 1
ATOM 4750 C C . GLU B 1 111 ? -0.255 27.547 -5.379 1 81.69 111 GLU B C 1
ATOM 4752 O O . GLU B 1 111 ? -1.073 27.594 -4.461 1 81.69 111 GLU B O 1
ATOM 4757 N N . PRO B 1 112 ? 0.56 26.547 -5.527 1 86.12 112 PRO B N 1
ATOM 4758 C CA . PRO B 1 112 ? 0.423 25.438 -4.59 1 86.12 112 PRO B CA 1
ATOM 4759 C C . PRO B 1 112 ? 0.722 25.828 -3.148 1 86.12 112 PRO B C 1
ATOM 4761 O O . PRO B 1 112 ? 0.088 25.328 -2.219 1 86.12 112 PRO B O 1
ATOM 4764 N N . ILE B 1 113 ? 1.63 26.719 -2.998 1 87.25 113 ILE B N 1
ATOM 4765 C CA . ILE B 1 113 ? 2.029 27.141 -1.663 1 87.25 113 ILE B CA 1
ATOM 4766 C C . ILE B 1 113 ? 0.882 27.906 -1.001 1 87.25 113 ILE B C 1
ATOM 4768 O O . ILE B 1 113 ? 0.528 27.625 0.147 1 87.25 113 ILE B O 1
ATOM 4772 N N . LEU B 1 114 ? 0.287 28.781 -1.73 1 84.81 114 LEU B N 1
ATOM 4773 C CA . LEU B 1 114 ? -0.807 29.578 -1.197 1 84.81 114 LEU B CA 1
ATOM 4774 C C . LEU B 1 114 ? -2.02 28.719 -0.883 1 84.81 114 LEU B C 1
ATOM 4776 O O . LEU B 1 114 ? -2.658 28.875 0.157 1 84.81 114 LEU B O 1
ATOM 4780 N N . ALA B 1 115 ? -2.285 27.828 -1.763 1 87.31 115 ALA B N 1
ATOM 4781 C CA . ALA B 1 115 ? -3.406 26.922 -1.54 1 87.31 115 ALA B CA 1
ATOM 4782 C C . ALA B 1 115 ? -3.189 26.094 -0.284 1 87.31 115 ALA B C 1
ATOM 4784 O O . ALA B 1 115 ? -4.113 25.891 0.51 1 87.31 115 ALA B O 1
ATOM 4785 N N . PHE B 1 116 ? -1.996 25.672 -0.158 1 89.75 116 PHE B N 1
ATOM 4786 C CA . PHE B 1 116 ? -1.647 24.859 0.995 1 89.75 116 PHE B CA 1
ATOM 4787 C C . PHE B 1 116 ? -1.83 25.641 2.291 1 89.75 116 PHE B C 1
ATOM 4789 O O . PHE B 1 116 ? -2.414 25.125 3.25 1 89.75 116 PHE B O 1
ATOM 4796 N N . ILE B 1 117 ? -1.412 26.781 2.32 1 86.12 117 ILE B N 1
ATOM 4797 C CA . ILE B 1 117 ? -1.484 27.625 3.512 1 86.12 117 ILE B CA 1
ATOM 4798 C C . ILE B 1 117 ? -2.943 27.938 3.838 1 86.12 117 ILE B C 1
ATOM 4800 O O . ILE B 1 117 ? -3.348 27.891 5 1 86.12 117 ILE B O 1
ATOM 4804 N N . ARG B 1 118 ? -3.689 28.25 2.875 1 87.06 118 ARG B N 1
ATOM 4805 C CA . ARG B 1 118 ? -5.105 28.531 3.088 1 87.06 118 ARG B CA 1
ATOM 4806 C C . ARG B 1 118 ? -5.84 27.312 3.617 1 87.06 118 ARG B C 1
ATOM 4808 O O . ARG B 1 118 ? -6.715 27.422 4.477 1 87.06 118 ARG B O 1
ATOM 4815 N N . MET B 1 119 ? -5.484 26.172 3.092 1 88.5 119 MET B N 1
ATOM 4816 C CA . MET B 1 119 ? -6.07 24.922 3.6 1 88.5 119 MET B CA 1
ATOM 4817 C C . MET B 1 119 ? -5.742 24.734 5.078 1 88.5 119 MET B C 1
ATOM 4819 O O . MET B 1 119 ? -6.617 24.375 5.871 1 88.5 119 MET B O 1
ATOM 4823 N N . LEU B 1 120 ? -4.496 25 5.355 1 84.5 120 LEU B N 1
ATOM 4824 C CA . LEU B 1 120 ? -4.051 24.875 6.738 1 84.5 120 LEU B CA 1
ATOM 4825 C C . LEU B 1 120 ? -4.812 25.828 7.645 1 84.5 120 LEU B C 1
ATOM 4827 O O . LEU B 1 120 ? -5.242 25.453 8.734 1 84.5 120 LEU B O 1
ATOM 4831 N N . ASP B 1 121 ? -4.91 26.969 7.16 1 84.25 121 ASP B N 1
ATOM 4832 C CA . ASP B 1 121 ? -5.602 28 7.926 1 84.25 121 ASP B CA 1
ATOM 4833 C C . ASP B 1 121 ? -7.059 27.609 8.18 1 84.25 121 ASP B C 1
ATOM 4835 O O . ASP B 1 121 ? -7.543 27.703 9.312 1 84.25 121 ASP B O 1
ATOM 4839 N N . MET B 1 122 ? -7.695 27.172 7.188 1 83.56 122 MET B N 1
ATOM 4840 C CA . MET B 1 122 ? -9.102 26.781 7.297 1 83.56 122 MET B CA 1
ATOM 4841 C C . MET B 1 122 ? -9.266 25.547 8.172 1 83.56 122 MET B C 1
ATOM 4843 O O . MET B 1 122 ? -10.211 25.453 8.953 1 83.56 122 MET B O 1
ATOM 4847 N N . ALA B 1 123 ? -8.359 24.656 8.023 1 83.44 123 ALA B N 1
ATOM 4848 C CA . ALA B 1 123 ? -8.461 23.391 8.742 1 83.44 123 ALA B CA 1
ATOM 4849 C C . ALA B 1 123 ? -8.156 23.578 10.227 1 83.44 123 ALA B C 1
ATOM 4851 O O . ALA B 1 123 ? -8.805 22.969 11.086 1 83.44 123 ALA B O 1
ATOM 4852 N N . TYR B 1 124 ? -7.184 24.469 10.492 1 75.12 124 TYR B N 1
ATOM 4853 C CA . TYR B 1 124 ? -6.688 24.516 11.859 1 75.12 124 TYR B CA 1
ATOM 4854 C C . TYR B 1 124 ? -6.941 25.875 12.492 1 75.12 124 TYR B C 1
ATOM 4856 O O . TYR B 1 124 ? -6.68 26.078 13.68 1 75.12 124 TYR B O 1
ATOM 4864 N N . GLY B 1 125 ? -7.465 26.719 11.758 1 74 125 GLY B N 1
ATOM 4865 C CA . GLY B 1 125 ? -7.816 28.031 12.305 1 74 125 GLY B CA 1
ATOM 4866 C C . GLY B 1 125 ? -6.605 28.875 12.641 1 74 125 GLY B C 1
ATOM 4867 O O . GLY B 1 125 ? -6.512 29.438 13.742 1 74 125 GLY B O 1
ATOM 4868 N N . LEU B 1 126 ? -5.637 28.938 11.781 1 68.94 126 LEU B N 1
ATOM 4869 C CA . LEU B 1 126 ? -4.398 29.672 12.016 1 68.94 126 LEU B CA 1
ATOM 4870 C C . LEU B 1 126 ? -4.629 31.172 11.867 1 68.94 126 LEU B C 1
ATOM 4872 O O . LEU B 1 126 ? -3.773 31.984 12.25 1 68.94 126 LEU B O 1
ATOM 4876 N N . LYS B 1 127 ? -5.762 31.609 11.414 1 73.5 127 LYS B N 1
ATOM 4877 C CA . LYS B 1 127 ? -6.18 33 11.266 1 73.5 127 LYS B CA 1
ATOM 4878 C C . LYS B 1 127 ? -5.211 33.781 10.383 1 73.5 127 LYS B C 1
ATOM 4880 O O . LYS B 1 127 ? -4.777 34.875 10.742 1 73.5 127 LYS B O 1
ATOM 4885 N N . ILE B 1 128 ? -4.797 33.125 9.312 1 75.25 128 ILE B N 1
ATOM 4886 C CA . ILE B 1 128 ? -3.926 33.75 8.344 1 75.25 128 ILE B CA 1
ATOM 4887 C C . ILE B 1 128 ? -4.738 34.719 7.477 1 75.25 128 ILE B C 1
ATOM 4889 O O . ILE B 1 128 ? -5.738 34.312 6.871 1 75.25 128 ILE B O 1
ATOM 4893 N N . LYS B 1 129 ? -4.359 35.969 7.508 1 73.5 129 LYS B N 1
ATOM 4894 C CA . LYS B 1 129 ? -5.07 36.969 6.703 1 73.5 129 LYS B CA 1
ATOM 4895 C C . LYS B 1 129 ? -4.68 36.844 5.23 1 73.5 129 LYS B C 1
ATOM 4897 O O . LYS B 1 129 ? -3.494 36.781 4.902 1 73.5 129 LYS B O 1
ATOM 4902 N N . ASP B 1 130 ? -5.605 36.844 4.379 1 75.62 130 ASP B N 1
ATOM 4903 C CA . ASP B 1 130 ? -5.395 36.688 2.943 1 75.62 130 ASP B CA 1
ATOM 4904 C C . ASP B 1 130 ? -4.52 37.812 2.393 1 75.62 130 ASP B C 1
ATOM 4906 O O . ASP B 1 130 ? -3.75 37.594 1.452 1 75.62 130 ASP B O 1
ATOM 4910 N N . HIS B 1 131 ? -4.707 38.906 2.963 1 72.62 131 HIS B N 1
ATOM 4911 C CA . HIS B 1 131 ? -3.934 40.062 2.48 1 72.62 131 HIS B CA 1
ATOM 4912 C C . HIS B 1 131 ? -2.438 39.812 2.666 1 72.62 131 HIS B C 1
ATOM 4914 O O . HIS B 1 131 ? -1.629 40.25 1.849 1 72.62 131 HIS B O 1
ATOM 4920 N N . ASP B 1 132 ? -2.08 39.156 3.674 1 76.81 132 ASP B N 1
ATOM 4921 C CA . ASP B 1 132 ? -0.674 38.844 3.91 1 76.81 132 ASP B CA 1
ATOM 4922 C C . ASP B 1 132 ? -0.134 37.906 2.828 1 76.81 132 ASP B C 1
ATOM 4924 O O . ASP B 1 132 ? 0.993 38.062 2.359 1 76.81 132 ASP B O 1
ATOM 4928 N N . LEU B 1 133 ? -0.896 37 2.422 1 78.31 133 LEU B N 1
ATOM 4929 C CA . LEU B 1 133 ? -0.488 36.062 1.398 1 78.31 133 LEU B CA 1
ATOM 4930 C C . LEU B 1 133 ? -0.417 36.719 0.029 1 78.31 133 LEU B C 1
ATOM 4932 O O . LEU B 1 133 ? 0.504 36.469 -0.748 1 78.31 133 LEU B O 1
ATOM 4936 N N . ALA B 1 134 ? -1.408 37.531 -0.26 1 74.75 134 ALA B N 1
ATOM 4937 C CA . ALA B 1 134 ? -1.424 38.281 -1.517 1 74.75 134 ALA B CA 1
ATOM 4938 C C . ALA B 1 134 ? -0.204 39.188 -1.63 1 74.75 134 ALA B C 1
ATOM 4940 O O . ALA B 1 134 ? 0.355 39.344 -2.717 1 74.75 134 ALA B O 1
ATOM 4941 N N . TYR B 1 135 ? 0.131 39.75 -0.525 1 78.69 135 TYR B N 1
ATOM 4942 C CA . TYR B 1 135 ? 1.289 40.625 -0.461 1 78.69 135 TYR B CA 1
ATOM 4943 C C . TYR B 1 135 ? 2.559 39.906 -0.88 1 78.69 135 TYR B C 1
ATOM 4945 O O . TYR B 1 135 ? 3.395 40.469 -1.598 1 78.69 135 TYR B O 1
ATOM 4953 N N . LEU B 1 136 ? 2.705 38.719 -0.53 1 80.19 136 LEU B N 1
ATOM 4954 C CA . LEU B 1 136 ? 3.895 37.938 -0.833 1 80.19 136 LEU B CA 1
ATOM 4955 C C . LEU B 1 136 ? 3.941 37.562 -2.312 1 80.19 136 LEU B C 1
ATOM 4957 O O . LEU B 1 136 ? 5.016 37.562 -2.922 1 80.19 136 LEU B O 1
ATOM 4961 N N . GLN B 1 137 ? 2.883 37.219 -2.873 1 74.94 137 GLN B N 1
ATOM 4962 C CA . GLN B 1 137 ? 2.811 36.812 -4.273 1 74.94 137 GLN B CA 1
ATOM 4963 C C . GLN B 1 137 ? 3.221 37.938 -5.199 1 74.94 137 GLN B C 1
ATOM 4965 O O . GLN B 1 137 ? 3.826 37.719 -6.25 1 74.94 137 GLN B O 1
ATOM 4970 N N . GLY B 1 138 ? 2.855 39.125 -4.801 1 70 138 GLY B N 1
ATOM 4971 C CA . GLY B 1 138 ? 3.121 40.281 -5.625 1 70 138 GLY B CA 1
ATOM 4972 C C . GLY B 1 138 ? 4.574 40.719 -5.59 1 70 138 GLY B C 1
ATOM 4973 O O . GLY B 1 138 ? 5.004 41.531 -6.41 1 70 138 GLY B O 1
ATOM 4974 N N . ARG B 1 139 ? 5.242 39.969 -4.801 1 74.06 139 ARG B N 1
ATOM 4975 C CA . ARG B 1 139 ? 6.637 40.375 -4.664 1 74.06 139 ARG B CA 1
ATOM 4976 C C . ARG B 1 139 ? 7.562 39.438 -5.43 1 74.06 139 ARG B C 1
ATOM 4978 O O . ARG B 1 139 ? 7.156 38.344 -5.812 1 74.06 139 ARG B O 1
ATOM 4985 N N . ASN B 1 140 ? 8.539 39.875 -6.121 1 76.25 140 ASN B N 1
ATOM 4986 C CA . ASN B 1 140 ? 9.516 39.094 -6.867 1 76.25 140 ASN B CA 1
ATOM 4987 C C . ASN B 1 140 ? 10.328 38.188 -5.949 1 76.25 140 ASN B C 1
ATOM 4989 O O . ASN B 1 140 ? 11.555 38.25 -5.93 1 76.25 140 ASN B O 1
ATOM 4993 N N . LEU B 1 141 ? 9.516 37.375 -5.148 1 81 141 LEU B N 1
ATOM 4994 C CA . LEU B 1 141 ? 10.156 36.438 -4.227 1 81 141 LEU B CA 1
ATOM 4995 C C . LEU B 1 141 ? 10.117 35 -4.777 1 81 141 LEU B C 1
ATOM 4997 O O . LEU B 1 141 ? 9.125 34.594 -5.387 1 81 141 LEU B O 1
ATOM 5001 N N . ARG B 1 142 ? 11.195 34.344 -4.531 1 80.19 142 ARG B N 1
ATOM 5002 C CA . ARG B 1 142 ? 11.203 32.938 -4.918 1 80.19 142 ARG B CA 1
ATOM 5003 C C . ARG B 1 142 ? 10.266 32.094 -4.035 1 80.19 142 ARG B C 1
ATOM 5005 O O . ARG B 1 142 ? 10.359 32.156 -2.807 1 80.19 142 ARG B O 1
ATOM 5012 N N . PRO B 1 143 ? 9.383 31.422 -4.609 1 81.06 143 PRO B N 1
ATOM 5013 C CA . PRO B 1 143 ? 8.414 30.656 -3.822 1 81.06 143 PRO B CA 1
ATOM 5014 C C . PRO B 1 143 ? 9.062 29.578 -2.967 1 81.06 143 PRO B C 1
ATOM 5016 O O . PRO B 1 143 ? 9.727 28.688 -3.496 1 81.06 143 PRO B O 1
ATOM 5019 N N . ASN B 1 144 ? 8.828 29.688 -1.718 1 85.19 144 ASN B N 1
ATOM 5020 C CA . ASN B 1 144 ? 9.398 28.781 -0.719 1 85.19 144 ASN B CA 1
ATOM 5021 C C . ASN B 1 144 ? 8.523 28.719 0.532 1 85.19 144 ASN B C 1
ATOM 5023 O O . ASN B 1 144 ? 8.289 29.734 1.186 1 85.19 144 ASN B O 1
ATOM 5027 N N . LEU B 1 145 ? 8.102 27.531 0.755 1 86.75 145 LEU B N 1
ATOM 5028 C CA . LEU B 1 145 ? 7.168 27.328 1.856 1 86.75 145 LEU B CA 1
ATOM 5029 C C . LEU B 1 145 ? 7.785 27.766 3.182 1 86.75 145 LEU B C 1
ATOM 5031 O O . LEU B 1 145 ? 7.125 28.422 3.994 1 86.75 145 LEU B O 1
ATOM 5035 N N . TYR B 1 146 ? 9.016 27.469 3.336 1 84.19 146 TYR B N 1
ATOM 5036 C CA . TYR B 1 146 ? 9.719 27.828 4.562 1 84.19 146 TYR B CA 1
ATOM 5037 C C . TYR B 1 146 ? 9.758 29.344 4.754 1 84.19 146 TYR B C 1
ATOM 5039 O O . TYR B 1 146 ? 9.477 29.844 5.848 1 84.19 146 TYR B O 1
ATOM 5047 N N . GLU B 1 147 ? 10.055 30.016 3.748 1 88 147 GLU B N 1
ATOM 5048 C CA . GLU B 1 147 ? 10.141 31.469 3.781 1 88 147 GLU B CA 1
ATOM 5049 C C . GLU B 1 147 ? 8.789 32.094 4.094 1 88 147 GLU B C 1
ATOM 5051 O O . GLU B 1 147 ? 8.711 33.094 4.824 1 88 147 GLU B O 1
ATOM 5056 N N . VAL B 1 148 ? 7.797 31.484 3.535 1 87.69 148 VAL B N 1
ATOM 5057 C CA . VAL B 1 148 ? 6.453 32 3.764 1 87.69 148 VAL B CA 1
ATOM 5058 C C . VAL B 1 148 ? 6.09 31.859 5.238 1 87.69 148 VAL B C 1
ATOM 5060 O O . VAL B 1 148 ? 5.555 32.781 5.848 1 87.69 148 VAL B O 1
ATOM 5063 N N . PHE B 1 149 ? 6.414 30.766 5.781 1 86.62 149 PHE B N 1
ATOM 5064 C CA . PHE B 1 149 ? 6.086 30.547 7.184 1 86.62 149 PHE B CA 1
ATOM 5065 C C . PHE B 1 149 ? 6.91 31.453 8.086 1 86.62 149 PHE B C 1
ATOM 5067 O O . PHE B 1 149 ? 6.426 31.922 9.117 1 86.62 149 PHE B O 1
ATOM 5074 N N . ILE B 1 150 ? 8.094 31.688 7.734 1 90 150 ILE B N 1
ATOM 5075 C CA . ILE B 1 150 ? 8.914 32.656 8.477 1 90 150 ILE B CA 1
ATOM 5076 C C . ILE B 1 150 ? 8.266 34.031 8.438 1 90 150 ILE B C 1
ATOM 5078 O O . ILE B 1 150 ? 8.195 34.719 9.461 1 90 150 ILE B O 1
ATOM 5082 N N . TYR B 1 151 ? 7.793 34.375 7.289 1 90.56 151 TYR B N 1
ATOM 5083 C CA . TYR B 1 151 ? 7.129 35.688 7.137 1 90.56 151 TYR B CA 1
ATOM 5084 C C . TYR B 1 151 ? 5.891 35.75 8.023 1 90.56 151 TYR B C 1
ATOM 5086 O O . TYR B 1 151 ? 5.691 36.75 8.727 1 90.56 151 TYR B O 1
ATOM 5094 N N . LEU B 1 152 ? 5.109 34.719 7.91 1 88.12 152 LEU B N 1
ATOM 5095 C CA . LEU B 1 152 ? 3.881 34.688 8.695 1 88.12 152 LEU B CA 1
ATOM 5096 C C . LEU B 1 152 ? 4.191 34.781 10.188 1 88.12 152 LEU B C 1
ATOM 5098 O O . LEU B 1 152 ? 3.508 35.469 10.938 1 88.12 152 LEU B O 1
ATOM 5102 N N . PHE B 1 153 ? 5.164 34.062 10.648 1 91.38 153 PHE B N 1
ATOM 5103 C CA . PHE B 1 153 ? 5.625 34.125 12.031 1 91.38 153 PHE B CA 1
ATOM 5104 C C . PHE B 1 153 ? 6.074 35.531 12.398 1 91.38 153 PHE B C 1
ATOM 5106 O O . PHE B 1 153 ? 5.57 36.125 13.359 1 91.38 153 PHE B O 1
ATOM 5113 N N . ALA B 1 154 ? 6.945 36.094 11.625 1 94.25 154 ALA B N 1
ATOM 5114 C CA . ALA B 1 154 ? 7.531 37.406 11.906 1 94.25 154 ALA B CA 1
ATOM 5115 C C . ALA B 1 154 ? 6.461 38.5 11.906 1 94.25 154 ALA B C 1
ATOM 5117 O O . ALA B 1 154 ? 6.43 39.344 12.805 1 94.25 154 ALA B O 1
ATOM 5118 N N . LYS B 1 155 ? 5.625 38.406 10.93 1 91.5 155 LYS B N 1
ATOM 5119 C CA . LYS B 1 155 ? 4.578 39.406 10.797 1 91.5 155 LYS B CA 1
ATOM 5120 C C . LYS B 1 155 ? 3.6 39.344 11.969 1 91.5 155 LYS B C 1
ATOM 5122 O O . LYS B 1 155 ? 3.221 40.375 12.523 1 91.5 155 LYS B O 1
ATOM 5127 N N . SER B 1 156 ? 3.16 38.156 12.297 1 90.25 156 SER B N 1
ATOM 5128 C CA . SER B 1 156 ? 2.232 38 13.406 1 90.25 156 SER B CA 1
ATOM 5129 C C . SER B 1 156 ? 2.852 38.469 14.727 1 90.25 156 SER B C 1
ATOM 5131 O O . SER B 1 156 ? 2.191 39.125 15.531 1 90.25 156 SER B O 1
ATOM 5133 N N . LEU B 1 157 ? 4.086 38.094 14.93 1 93.56 157 LEU B N 1
ATOM 5134 C CA . LEU B 1 157 ? 4.77 38.469 16.156 1 93.56 157 LEU B CA 1
ATOM 5135 C C . LEU B 1 157 ? 4.973 40 16.203 1 93.56 157 LEU B C 1
ATOM 5137 O O . LEU B 1 157 ? 4.785 40.625 17.25 1 93.56 157 LEU B O 1
ATOM 5141 N N . TRP B 1 158 ? 5.328 40.562 15.086 1 92.75 158 TRP B N 1
ATOM 5142 C CA . TRP B 1 158 ? 5.551 42 15 1 92.75 158 TRP B CA 1
ATOM 5143 C C . TRP B 1 158 ? 4.285 42.781 15.359 1 92.75 158 TRP B C 1
ATOM 5145 O O . TRP B 1 158 ? 4.336 43.75 16.109 1 92.75 158 TRP B O 1
ATOM 5155 N N . SER B 1 159 ? 3.191 42.312 14.828 1 89.94 159 SER B N 1
ATOM 5156 C CA . SER B 1 159 ? 1.909 42.969 15.094 1 89.94 159 SER B CA 1
ATOM 5157 C C . SER B 1 159 ? 1.582 42.938 16.578 1 89.94 159 SER B C 1
ATOM 5159 O O . SER B 1 159 ? 1.037 43.906 17.125 1 89.94 159 SER B O 1
ATOM 5161 N N . GLU B 1 160 ? 1.944 41.844 17.234 1 90.5 160 GLU B N 1
ATOM 5162 C CA . GLU B 1 160 ? 1.658 41.719 18.656 1 90.5 160 GLU B CA 1
ATOM 5163 C C . GLU B 1 160 ? 2.66 42.5 19.5 1 90.5 160 GLU B C 1
ATOM 5165 O O . GLU B 1 160 ? 2.293 43.125 20.5 1 90.5 160 GLU B O 1
ATOM 5170 N N . VAL B 1 161 ? 3.869 42.5 19.062 1 90.44 161 VAL B N 1
ATOM 5171 C CA . VAL B 1 161 ? 4.922 43.219 19.797 1 90.44 161 VAL B CA 1
ATOM 5172 C C . VAL B 1 161 ? 4.684 44.719 19.734 1 90.44 161 VAL B C 1
ATOM 5174 O O . VAL B 1 161 ? 4.945 45.438 20.703 1 90.44 161 VAL B O 1
ATOM 5177 N N . GLN B 1 162 ? 4.164 45.094 18.609 1 88.56 162 GLN B N 1
ATOM 5178 C CA . GLN B 1 162 ? 3.846 46.531 18.469 1 88.56 162 GLN B CA 1
ATOM 5179 C C . GLN B 1 162 ? 2.781 46.938 19.484 1 88.56 162 GLN B C 1
ATOM 5181 O O . GLN B 1 162 ? 2.754 48.094 19.906 1 88.56 162 GLN B O 1
ATOM 5186 N N . ARG B 1 163 ? 2.012 46 19.828 1 85.19 163 ARG B N 1
ATOM 5187 C CA . ARG B 1 163 ? 0.98 46.281 20.828 1 85.19 163 ARG B CA 1
ATOM 5188 C C . ARG B 1 163 ? 1.534 46.125 22.25 1 85.19 163 ARG B C 1
ATOM 5190 O O . ARG B 1 163 ? 0.869 46.5 23.219 1 85.19 163 ARG B O 1
ATOM 5197 N N . GLY B 1 164 ? 2.695 45.625 22.438 1 80.06 164 GLY B N 1
ATOM 5198 C CA . GLY B 1 164 ? 3.34 45.406 23.734 1 80.06 164 GLY B CA 1
ATOM 5199 C C . GLY B 1 164 ? 3.785 44 23.969 1 80.06 164 GLY B C 1
ATOM 5200 O O . GLY B 1 164 ? 3.129 43.062 23.516 1 80.06 164 GLY B O 1
ATOM 5201 N N . TYR B 1 165 ? 4.898 43.906 24.672 1 71.12 165 TYR B N 1
ATOM 5202 C CA . TYR B 1 165 ? 5.418 42.594 25.031 1 71.12 165 TYR B CA 1
ATOM 5203 C C . TYR B 1 165 ? 4.5 41.906 26.031 1 71.12 165 TYR B C 1
ATOM 5205 O O . TYR B 1 165 ? 3.721 42.562 26.734 1 71.12 165 TYR B O 1
ATOM 5213 N N . HIS B 1 166 ? 4.672 40.562 25.875 1 72.31 166 HIS B N 1
ATOM 5214 C CA . HIS B 1 166 ? 4.035 39.844 26.984 1 72.31 166 HIS B CA 1
ATOM 5215 C C . HIS B 1 166 ? 4.836 40 28.281 1 72.31 166 HIS B C 1
ATOM 5217 O O . HIS B 1 166 ? 6.039 39.719 28.297 1 72.31 166 HIS B O 1
ATOM 5223 N N . ARG B 1 167 ? 4.27 40.625 29.125 1 72.88 167 ARG B N 1
ATOM 5224 C CA . ARG B 1 167 ? 4.914 40.781 30.422 1 72.88 167 ARG B CA 1
ATOM 5225 C C . ARG B 1 167 ? 4.285 39.844 31.469 1 72.88 167 ARG B C 1
ATOM 5227 O O . ARG B 1 167 ? 3.086 39.562 31.406 1 72.88 167 ARG B O 1
ATOM 5234 N N . GLU B 1 168 ? 5.082 39.062 32.031 1 69.12 168 GLU B N 1
ATOM 5235 C CA . GLU B 1 168 ? 4.609 38.188 33.094 1 69.12 168 GLU B CA 1
ATOM 5236 C C . GLU B 1 168 ? 5.043 38.656 34.469 1 69.12 168 GLU B C 1
ATOM 5238 O O . GLU B 1 168 ? 6.125 39.219 34.625 1 69.12 168 GLU B O 1
ATOM 5243 N N . TYR B 1 169 ? 4.047 38.5 35.406 1 64.44 169 TYR B N 1
ATOM 5244 C CA . TYR B 1 169 ? 4.387 38.781 36.812 1 64.44 169 TYR B CA 1
ATOM 5245 C C . TYR B 1 169 ? 5.305 37.688 37.375 1 64.44 169 TYR B C 1
ATOM 5247 O O . TYR B 1 169 ? 5.035 36.5 37.219 1 64.44 169 TYR B O 1
ATOM 5255 N N . VAL B 1 170 ? 6.453 38 37.594 1 64.75 170 VAL B N 1
ATOM 5256 C CA . VAL B 1 170 ? 7.344 37.062 38.25 1 64.75 170 VAL B CA 1
ATOM 5257 C C . VAL B 1 170 ? 7.504 37.469 39.719 1 64.75 170 VAL B C 1
ATOM 5259 O O . VAL B 1 170 ? 7.633 38.656 40.031 1 64.75 170 VAL B O 1
ATOM 5262 N N . GLU B 1 171 ? 7.344 36.406 40.625 1 67.31 171 GLU B N 1
ATOM 5263 C CA . GLU B 1 171 ? 7.562 36.625 42.062 1 67.31 171 GLU B CA 1
ATOM 5264 C C . GLU B 1 171 ? 9.039 36.875 42.375 1 67.31 171 GLU B C 1
ATOM 5266 O O . GLU B 1 171 ? 9.906 36.094 42 1 67.31 171 GLU B O 1
ATOM 5271 N N . VAL B 1 172 ? 9.359 38 42.656 1 67.88 172 VAL B N 1
ATOM 5272 C CA . VAL B 1 172 ? 10.734 38.312 43.031 1 67.88 172 VAL B CA 1
ATOM 5273 C C . VAL B 1 172 ? 10.781 38.656 44.531 1 67.88 172 VAL B C 1
ATOM 5275 O O . VAL B 1 172 ? 9.898 39.375 45.031 1 67.88 172 VAL B O 1
ATOM 5278 N N . HIS B 1 173 ? 11.75 37.969 45.25 1 74.38 173 HIS B N 1
ATOM 5279 C CA . HIS B 1 173 ? 11.992 38.312 46.656 1 74.38 173 HIS B CA 1
ATOM 5280 C C . HIS B 1 173 ? 12.961 39.5 46.781 1 74.38 173 HIS B C 1
ATOM 5282 O O . HIS B 1 173 ? 14.047 39.469 46.188 1 74.38 173 HIS B O 1
ATOM 5288 N N . ARG B 1 174 ? 12.383 40.5 47.188 1 75.12 174 ARG B N 1
ATOM 5289 C CA . ARG B 1 174 ? 13.242 41.688 47.344 1 75.12 174 ARG B CA 1
ATOM 5290 C C . ARG B 1 174 ? 13.211 42.188 48.781 1 75.12 174 ARG B C 1
ATOM 5292 O O . ARG B 1 174 ? 12.281 41.906 49.531 1 75.12 174 ARG B O 1
ATOM 5299 N N . GLU B 1 175 ? 14.336 42.844 49.188 1 77.12 175 GLU B N 1
ATOM 5300 C CA . GLU B 1 175 ? 14.422 43.594 50.438 1 77.12 175 GLU B CA 1
ATOM 5301 C C . GLU B 1 175 ? 14.062 45.062 50.188 1 77.12 175 GLU B C 1
ATOM 5303 O O . GLU B 1 175 ? 14.727 45.75 49.438 1 77.12 175 GLU B O 1
ATOM 5308 N N . GLU B 1 176 ? 12.898 45.375 50.656 1 77.06 176 GLU B N 1
ATOM 5309 C CA . GLU B 1 176 ? 12.438 46.75 50.438 1 77.06 176 GLU B CA 1
ATOM 5310 C C . GLU B 1 176 ? 12.359 47.562 51.719 1 77.06 176 GLU B C 1
ATOM 5312 O O . GLU B 1 176 ? 12.133 46.969 52.812 1 77.06 176 GLU B O 1
ATOM 5317 N N . LYS B 1 177 ? 12.594 48.844 51.531 1 79.56 177 LYS B N 1
ATOM 5318 C CA . LYS B 1 177 ? 12.531 49.75 52.688 1 79.56 177 LYS B CA 1
ATOM 5319 C C . LYS B 1 177 ? 11.086 49.969 53.156 1 79.56 177 LYS B C 1
ATOM 5321 O O . LYS B 1 177 ? 10.828 50.281 54.312 1 79.56 177 LYS B O 1
ATOM 5326 N N . PHE B 1 178 ? 10.203 49.844 52.188 1 74.75 178 PHE B N 1
ATOM 5327 C CA . PHE B 1 178 ? 8.789 49.969 52.5 1 74.75 178 PHE B CA 1
ATOM 5328 C C . PHE B 1 178 ? 8.047 48.688 52.219 1 74.75 178 PHE B C 1
ATOM 5330 O O . PHE B 1 178 ? 8.469 47.875 51.375 1 74.75 178 PHE B O 1
ATOM 5337 N N . LEU B 1 179 ? 7.055 48.406 53.062 1 69.81 179 LEU B N 1
ATOM 5338 C CA . LEU B 1 179 ? 6.266 47.188 52.906 1 69.81 179 LEU B CA 1
ATOM 5339 C C . LEU B 1 179 ? 5.375 47.281 51.688 1 69.81 179 LEU B C 1
ATOM 5341 O O . LEU B 1 179 ? 4.324 47.906 51.719 1 69.81 179 LEU B O 1
ATOM 5345 N N . ARG B 1 180 ? 5.938 46.844 50.594 1 67.88 180 ARG B N 1
ATOM 5346 C CA . ARG B 1 180 ? 5.168 46.688 49.344 1 67.88 180 ARG B CA 1
ATOM 5347 C C . ARG B 1 180 ? 5.141 45.219 48.906 1 67.88 180 ARG B C 1
ATOM 5349 O O . ARG B 1 180 ? 6.191 44.625 48.719 1 67.88 180 ARG B O 1
ATOM 5356 N N . GLY B 1 181 ? 3.924 44.562 48.875 1 67.44 181 GLY B N 1
ATOM 5357 C CA . GLY B 1 181 ? 3.73 43.156 48.5 1 67.44 181 GLY B CA 1
ATOM 5358 C C . GLY B 1 181 ? 3.514 42.25 49.719 1 67.44 181 GLY B C 1
ATOM 5359 O O . GLY B 1 181 ? 3.074 42.719 50.781 1 67.44 181 GLY B O 1
ATOM 5360 N N . LYS B 1 182 ? 3.793 41.062 49.406 1 74.75 182 LYS B N 1
ATOM 5361 C CA . LYS B 1 182 ? 3.6 40.062 50.469 1 74.75 182 LYS B CA 1
ATOM 5362 C C . LYS B 1 182 ? 4.867 39.906 51.312 1 74.75 182 LYS B C 1
ATOM 5364 O O . LYS B 1 182 ? 5.941 39.625 50.781 1 74.75 182 LYS B O 1
ATOM 5369 N N . LEU B 1 183 ? 4.754 40.156 52.531 1 76.06 183 LEU B N 1
ATOM 5370 C CA . LEU B 1 183 ? 5.867 40 53.438 1 76.06 183 LEU B CA 1
ATOM 5371 C C . LEU B 1 183 ? 6.215 38.531 53.656 1 76.06 183 LEU B C 1
ATOM 5373 O O . LEU B 1 183 ? 5.336 37.688 53.938 1 76.06 183 LEU B O 1
ATOM 5377 N N . LEU B 1 184 ? 7.477 38.219 53.375 1 77.19 184 LEU B N 1
ATOM 5378 C CA . LEU B 1 184 ? 7.984 36.875 53.656 1 77.19 184 LEU B CA 1
ATOM 5379 C C . LEU B 1 184 ? 8.43 36.781 55.125 1 77.19 184 LEU B C 1
ATOM 5381 O O . LEU B 1 184 ? 9.594 37.062 55.438 1 77.19 184 LEU B O 1
ATOM 5385 N N . MET B 1 185 ? 7.551 36.344 55.812 1 76.44 185 MET B N 1
ATOM 5386 C CA . MET B 1 185 ? 7.742 36.344 57.281 1 76.44 185 MET B CA 1
ATOM 5387 C C . MET B 1 185 ? 8.945 35.5 57.656 1 76.44 185 MET B C 1
ATOM 5389 O O . MET B 1 185 ? 9.727 35.906 58.531 1 76.44 185 MET B O 1
ATOM 5393 N N . SER B 1 186 ? 9.031 34.438 57.031 1 77.62 186 SER B N 1
ATOM 5394 C CA . SER B 1 186 ? 10.109 33.531 57.406 1 77.62 186 SER B CA 1
ATOM 5395 C C . SER B 1 186 ? 11.477 34.156 57.156 1 77.62 186 SER B C 1
ATOM 5397 O O . SER B 1 186 ? 12.398 33.969 57.969 1 77.62 186 SER B O 1
ATOM 5399 N N . ARG B 1 187 ? 11.508 34.875 56.219 1 78.94 187 ARG B N 1
ATOM 5400 C CA . ARG B 1 187 ? 12.781 35.531 55.906 1 78.94 187 ARG B CA 1
ATOM 5401 C C . ARG B 1 187 ? 12.969 36.781 56.75 1 78.94 187 ARG B C 1
ATOM 5403 O O . ARG B 1 187 ? 14.086 37.125 57.156 1 78.94 187 ARG B O 1
ATOM 5410 N N . GLN B 1 188 ? 11.898 37.375 57 1 77.81 188 GLN B N 1
ATOM 5411 C CA . GLN B 1 188 ? 11.953 38.625 57.75 1 77.81 188 GLN B CA 1
ATOM 5412 C C . GLN B 1 188 ? 12.422 38.375 59.188 1 77.81 188 GLN B C 1
ATOM 5414 O O . GLN B 1 188 ? 13.219 39.156 59.719 1 77.81 188 GLN B O 1
ATOM 5419 N N . ILE B 1 189 ? 12.094 37.25 59.656 1 74.38 189 ILE B N 1
ATOM 5420 C CA . ILE B 1 189 ? 12.398 36.969 61.062 1 74.38 189 ILE B CA 1
ATOM 5421 C C . ILE B 1 189 ? 13.867 36.562 61.188 1 74.38 189 ILE B C 1
ATOM 5423 O O . ILE B 1 189 ? 14.492 36.812 62.219 1 74.38 189 ILE B O 1
ATOM 5427 N N . ARG B 1 190 ? 14.383 36.156 60.125 1 75.69 190 ARG B N 1
ATOM 5428 C CA . ARG B 1 190 ? 15.75 35.656 60.188 1 75.69 190 ARG B CA 1
ATOM 5429 C C . ARG B 1 190 ? 16.75 36.75 59.906 1 75.69 190 ARG B C 1
ATOM 5431 O O . ARG B 1 190 ? 17.969 36.531 59.969 1 75.69 190 ARG B O 1
ATOM 5438 N N . LYS B 1 191 ? 16.156 37.781 59.781 1 77.62 191 LYS B N 1
ATOM 5439 C CA . LYS B 1 191 ? 17.047 38.906 59.469 1 77.62 191 LYS B CA 1
ATOM 5440 C C . LYS B 1 191 ? 17.891 39.281 60.656 1 77.62 191 LYS B C 1
ATOM 5442 O O . LYS B 1 191 ? 17.453 39.156 61.812 1 77.62 191 LYS B O 1
ATOM 5447 N N . LEU B 1 192 ? 19.125 39.656 60.344 1 75.62 192 LEU B N 1
ATOM 5448 C CA . LEU B 1 192 ? 20.016 40.188 61.375 1 75.62 192 LEU B CA 1
ATOM 5449 C C . LEU B 1 192 ? 19.594 41.562 61.781 1 75.62 192 LEU B C 1
ATOM 5451 O O . LEU B 1 192 ? 18.938 42.281 61.031 1 75.62 192 LEU B O 1
ATOM 5455 N N . PRO B 1 193 ? 19.984 42 62.969 1 79.5 193 PRO B N 1
ATOM 5456 C CA . PRO B 1 193 ? 19.531 43.281 63.531 1 79.5 193 PRO B CA 1
ATOM 5457 C C . PRO B 1 193 ? 19.844 44.469 62.625 1 79.5 193 PRO B C 1
ATOM 5459 O O . PRO B 1 193 ? 19.031 45.406 62.562 1 79.5 193 PRO B O 1
ATOM 5462 N N . HIS B 1 194 ? 20.859 44.469 61.875 1 78 194 HIS B N 1
ATOM 5463 C CA . HIS B 1 194 ? 21.25 45.594 61.062 1 78 194 HIS B CA 1
ATOM 5464 C C . HIS B 1 194 ? 20.469 45.625 59.75 1 78 194 HIS B C 1
ATOM 5466 O O . HIS B 1 194 ? 20.547 46.594 59 1 78 194 HIS B O 1
ATOM 5472 N N . GLN B 1 195 ? 19.719 44.594 59.562 1 72.88 195 GLN B N 1
ATOM 5473 C CA . GLN B 1 195 ? 18.969 44.469 58.312 1 72.88 195 GLN B CA 1
ATOM 5474 C C . GLN B 1 195 ? 17.469 44.688 58.531 1 72.88 195 GLN B C 1
ATOM 5476 O O . GLN B 1 195 ? 16.672 44.5 57.625 1 72.88 195 GLN B O 1
ATOM 5481 N N . LEU B 1 196 ? 17.25 45.062 59.719 1 74.19 196 LEU B N 1
ATOM 5482 C CA . LEU B 1 196 ? 15.844 45.125 60.125 1 74.19 196 LEU B CA 1
ATOM 5483 C C . LEU B 1 196 ? 15.172 46.375 59.531 1 74.19 196 LEU B C 1
ATOM 5485 O O . LEU B 1 196 ? 13.953 46.5 59.594 1 74.19 196 LEU B O 1
ATOM 5489 N N . ASN B 1 197 ? 15.922 47.094 58.812 1 78.38 197 ASN B N 1
ATOM 5490 C CA . ASN B 1 197 ? 15.367 48.312 58.219 1 78.38 197 ASN B CA 1
ATOM 5491 C C . ASN B 1 197 ? 14.75 48.031 56.844 1 78.38 197 ASN B C 1
ATOM 5493 O O . ASN B 1 197 ? 14.258 48.938 56.156 1 78.38 197 ASN B O 1
ATOM 5497 N N . THR B 1 198 ? 14.852 46.781 56.531 1 80.31 198 THR B N 1
ATOM 5498 C CA . THR B 1 198 ? 14.242 46.406 55.25 1 80.31 198 THR B CA 1
ATOM 5499 C C . THR B 1 198 ? 13.211 45.312 55.438 1 80.31 198 THR B C 1
ATOM 5501 O O . THR B 1 198 ? 13.273 44.562 56.438 1 80.31 198 THR B O 1
ATOM 5504 N N . PHE B 1 199 ? 12.234 45.25 54.594 1 80.94 199 PHE B N 1
ATOM 5505 C CA . PHE B 1 199 ? 11.211 44.219 54.562 1 80.94 199 PHE B CA 1
ATOM 5506 C C . PHE B 1 199 ? 11.508 43.188 53.5 1 80.94 199 PHE B C 1
ATOM 5508 O O . PHE B 1 199 ? 11.828 43.531 52.344 1 80.94 199 PHE B O 1
ATOM 5515 N N . SER B 1 200 ? 11.516 41.969 53.875 1 79.88 200 SER B N 1
ATOM 5516 C CA . SER B 1 200 ? 11.562 40.875 52.938 1 79.88 200 SER B CA 1
ATOM 5517 C C . SER B 1 200 ? 10.195 40.656 52.281 1 79.88 200 SER B C 1
ATOM 5519 O O . SER B 1 200 ? 9.273 40.156 52.938 1 79.88 200 SER B O 1
ATOM 5521 N N . VAL B 1 201 ? 10.156 41.188 51.094 1 79.38 201 VAL B N 1
ATOM 5522 C CA . VAL B 1 201 ? 8.828 41.125 50.469 1 79.38 201 VAL B CA 1
ATOM 5523 C C . VAL B 1 201 ? 8.883 40.312 49.188 1 79.38 201 VAL B C 1
ATOM 5525 O O . VAL B 1 201 ? 9.945 40.188 48.562 1 79.38 201 VAL B O 1
ATOM 5528 N N . GLU B 1 202 ? 7.797 39.656 48.906 1 75.69 202 GLU B N 1
ATOM 5529 C CA . GLU B 1 202 ? 7.504 39 47.656 1 75.69 202 GLU B CA 1
ATOM 5530 C C . GLU B 1 202 ? 6.723 39.938 46.719 1 75.69 202 GLU B C 1
ATOM 5532 O O . GLU B 1 202 ? 5.637 40.406 47.062 1 75.69 202 GLU B O 1
ATOM 5537 N N . VAL B 1 203 ? 7.473 40.438 45.75 1 67.44 203 VAL B N 1
ATOM 5538 C CA . VAL B 1 203 ? 6.785 41.312 44.812 1 67.44 203 VAL B CA 1
ATOM 5539 C C . VAL B 1 203 ? 6.672 40.625 43.469 1 67.44 203 VAL B C 1
ATOM 5541 O O . VAL B 1 203 ? 7.504 39.781 43.094 1 67.44 203 VAL B O 1
ATOM 5544 N N . HIS B 1 204 ? 5.5 40.844 42.844 1 63.28 204 HIS B N 1
ATOM 5545 C CA . HIS B 1 204 ? 5.312 40.344 41.469 1 63.28 204 HIS B CA 1
ATOM 5546 C C . HIS B 1 204 ? 5.691 41.438 40.469 1 63.28 204 HIS B C 1
ATOM 5548 O O . HIS B 1 204 ? 5.074 42.5 40.406 1 63.28 204 HIS B O 1
ATOM 5554 N N . GLU B 1 205 ? 6.91 41.312 39.938 1 64.56 205 GLU B N 1
ATOM 5555 C CA . GLU B 1 205 ? 7.34 42.281 38.938 1 64.56 205 GLU B CA 1
ATOM 5556 C C . GLU B 1 205 ? 7.035 41.781 37.531 1 64.56 205 GLU B C 1
ATOM 5558 O O . GLU B 1 205 ? 7.105 40.594 37.25 1 64.56 205 GLU B O 1
ATOM 5563 N N . LEU B 1 206 ? 6.547 42.781 36.812 1 64.81 206 LEU B N 1
ATOM 5564 C CA . LEU B 1 206 ? 6.281 42.5 35.375 1 64.81 206 LEU B CA 1
ATOM 5565 C C . LEU B 1 206 ? 7.578 42.469 34.594 1 64.81 206 LEU B C 1
ATOM 5567 O O . LEU B 1 206 ? 8.289 43.469 34.5 1 64.81 206 LEU B O 1
ATOM 5571 N N . ILE B 1 207 ? 7.961 41.25 34.25 1 72.75 207 ILE B N 1
ATOM 5572 C CA . ILE B 1 207 ? 9.227 41.094 33.531 1 72.75 207 ILE B CA 1
ATOM 5573 C C . ILE B 1 207 ? 8.961 40.688 32.094 1 72.75 207 ILE B C 1
ATOM 5575 O O . ILE B 1 207 ? 8.023 39.938 31.812 1 72.75 207 ILE B O 1
ATOM 5579 N N . GLU B 1 208 ? 9.758 41.25 31.281 1 80.75 208 GLU B N 1
ATOM 5580 C CA . GLU B 1 208 ? 9.711 40.938 29.859 1 80.75 208 GLU B CA 1
ATOM 5581 C C . GLU B 1 208 ? 10.5 39.688 29.547 1 80.75 208 GLU B C 1
ATOM 5583 O O . GLU B 1 208 ? 10.203 38.969 28.594 1 80.75 208 GLU B O 1
ATOM 5588 N N . ASP B 1 209 ? 11.398 39.344 30.438 1 85.12 209 ASP B N 1
ATOM 5589 C CA . ASP B 1 209 ? 12.258 38.156 30.219 1 85.12 209 ASP B CA 1
ATOM 5590 C C . ASP B 1 209 ? 11.594 36.906 30.734 1 85.12 209 ASP B C 1
ATOM 5592 O O . ASP B 1 209 ? 11.992 36.375 31.781 1 85.12 209 ASP B O 1
ATOM 5596 N N . ASN B 1 210 ? 10.625 36.469 30.109 1 87.88 210 ASN B N 1
ATOM 5597 C CA . ASN B 1 210 ? 9.898 35.25 30.438 1 87.88 210 ASN B CA 1
ATOM 5598 C C . ASN B 1 210 ? 10.086 34.188 29.359 1 87.88 210 ASN B C 1
ATOM 5600 O O . ASN B 1 210 ? 10.727 34.438 28.328 1 87.88 210 ASN B O 1
ATOM 5604 N N . LEU B 1 211 ? 9.57 33.031 29.578 1 90.69 211 LEU B N 1
ATOM 5605 C CA . LEU B 1 211 ? 9.789 31.875 28.703 1 90.69 211 LEU B CA 1
ATOM 5606 C C . LEU B 1 211 ? 9.234 32.156 27.312 1 90.69 211 LEU B C 1
ATOM 5608 O O . LEU B 1 211 ? 9.883 31.812 26.312 1 90.69 211 LEU B O 1
ATOM 5612 N N . LEU B 1 212 ? 8.094 32.719 27.266 1 92.5 212 LEU B N 1
ATOM 5613 C CA . LEU B 1 212 ? 7.445 33 25.984 1 92.5 212 LEU B CA 1
ATOM 5614 C C . LEU B 1 212 ? 8.297 33.906 25.125 1 92.5 212 LEU B C 1
ATOM 5616 O O . LEU B 1 212 ? 8.555 33.625 23.969 1 92.5 212 LEU B O 1
ATOM 5620 N N . ASN B 1 213 ? 8.766 34.969 25.766 1 92.31 213 ASN B N 1
ATOM 5621 C CA . ASN B 1 213 ? 9.602 35.938 25.047 1 92.31 213 ASN B CA 1
ATOM 5622 C C . ASN B 1 213 ? 10.961 35.344 24.688 1 92.31 213 ASN B C 1
ATOM 5624 O O . ASN B 1 213 ? 11.531 35.656 23.656 1 92.31 213 ASN B O 1
ATOM 5628 N N . ARG B 1 214 ? 11.414 34.469 25.5 1 93.62 214 ARG B N 1
ATOM 5629 C CA . ARG B 1 214 ? 12.664 33.812 25.188 1 93.62 214 ARG B CA 1
ATOM 5630 C C . ARG B 1 214 ? 12.5 32.875 23.984 1 93.62 214 ARG B C 1
ATOM 5632 O O . ARG B 1 214 ? 13.398 32.781 23.141 1 93.62 214 ARG B O 1
ATOM 5639 N N . ILE B 1 215 ? 11.391 32.219 23.922 1 93.69 215 ILE B N 1
ATOM 5640 C CA . ILE B 1 215 ? 11.094 31.375 22.781 1 93.69 215 ILE B CA 1
ATOM 5641 C C . ILE B 1 215 ? 11.016 32.219 21.5 1 93.69 215 ILE B C 1
ATOM 5643 O O . ILE B 1 215 ? 11.594 31.859 20.484 1 93.69 215 ILE B O 1
ATOM 5647 N N . PHE B 1 216 ? 10.352 33.312 21.609 1 95.12 216 PHE B N 1
ATOM 5648 C CA . PHE B 1 216 ? 10.203 34.188 20.453 1 95.12 216 PHE B CA 1
ATOM 5649 C C . PHE B 1 216 ? 11.562 34.719 20.016 1 95.12 216 PHE B C 1
ATOM 5651 O O . PHE B 1 216 ? 11.883 34.719 18.828 1 95.12 216 PHE B O 1
ATOM 5658 N N . TYR B 1 217 ? 12.32 35.156 20.984 1 94.75 217 TYR B N 1
ATOM 5659 C CA . TYR B 1 217 ? 13.633 35.688 20.672 1 94.75 217 TYR B CA 1
ATOM 5660 C C . TYR B 1 217 ? 14.5 34.656 19.984 1 94.75 217 TYR B C 1
ATOM 5662 O O . TYR B 1 217 ? 15.125 34.906 18.953 1 94.75 217 TYR B O 1
ATOM 5670 N N . ALA B 1 218 ? 14.5 33.5 20.531 1 94 218 ALA B N 1
ATOM 5671 C CA . ALA B 1 218 ? 15.266 32.406 19.938 1 94 218 ALA B CA 1
ATOM 5672 C C . ALA B 1 218 ? 14.766 32.062 18.531 1 94 218 ALA B C 1
ATOM 5674 O O . ALA B 1 218 ? 15.562 31.781 17.641 1 94 218 ALA B O 1
ATOM 5675 N N . SER B 1 219 ? 13.492 32.062 18.391 1 93.19 219 SER B N 1
ATOM 5676 C CA . SER B 1 219 ? 12.898 31.797 17.094 1 93.19 219 SER B CA 1
ATOM 5677 C C . SER B 1 219 ? 13.273 32.844 16.062 1 93.19 219 SER B C 1
ATOM 5679 O O . SER B 1 219 ? 13.57 32.531 14.914 1 93.19 219 SER B O 1
ATOM 5681 N N . VAL B 1 220 ? 13.258 34.062 16.484 1 95.31 220 VAL B N 1
ATOM 5682 C CA . VAL B 1 220 ? 13.633 35.188 15.617 1 95.31 220 VAL B CA 1
ATOM 5683 C C . VAL B 1 220 ? 15.086 35.031 15.18 1 95.31 220 VAL B C 1
ATOM 5685 O O . VAL B 1 220 ? 15.406 35.188 14 1 95.31 220 VAL B O 1
ATOM 5688 N N . ARG B 1 221 ? 15.898 34.656 16.062 1 93.25 221 ARG B N 1
ATOM 5689 C CA . ARG B 1 221 ? 17.312 34.469 15.758 1 93.25 221 ARG B CA 1
ATOM 5690 C C . ARG B 1 221 ? 17.5 33.344 14.75 1 93.25 221 ARG B C 1
ATOM 5692 O O . ARG B 1 221 ? 18.266 33.469 13.797 1 93.25 221 ARG B O 1
ATOM 5699 N N . GLU B 1 222 ? 16.828 32.312 15.023 1 88.31 222 GLU B N 1
ATOM 5700 C CA . GLU B 1 222 ? 16.938 31.156 14.125 1 88.31 222 GLU B CA 1
ATOM 5701 C C . GLU B 1 222 ? 16.406 31.484 12.734 1 88.31 222 GLU B C 1
ATOM 5703 O O . GLU B 1 222 ? 17 31.078 11.734 1 88.31 222 GLU B O 1
ATOM 5708 N N . ALA B 1 223 ? 15.312 32.125 12.695 1 91.12 223 ALA B N 1
ATOM 5709 C CA . ALA B 1 223 ? 14.711 32.531 11.422 1 91.12 223 ALA B CA 1
ATOM 5710 C C . ALA B 1 223 ? 15.648 33.438 10.633 1 91.12 223 ALA B C 1
ATOM 5712 O O . ALA B 1 223 ? 15.766 33.312 9.414 1 91.12 223 ALA B O 1
ATOM 5713 N N . LEU B 1 224 ? 16.281 34.312 11.344 1 91.88 224 LEU B N 1
ATOM 5714 C CA . LEU B 1 224 ? 17.203 35.25 10.711 1 91.88 224 LEU B CA 1
ATOM 5715 C C . LEU B 1 224 ? 18.391 34.531 10.094 1 91.88 224 LEU B C 1
ATOM 5717 O O . LEU B 1 224 ? 18.891 34.938 9.039 1 91.88 224 LEU B O 1
ATOM 5721 N N . ARG B 1 225 ? 18.781 33.531 10.695 1 85.94 225 ARG B N 1
ATOM 5722 C CA . ARG B 1 225 ? 19.906 32.719 10.219 1 85.94 225 ARG B CA 1
ATOM 5723 C C . ARG B 1 225 ? 19.531 31.953 8.961 1 85.94 225 ARG B C 1
ATOM 5725 O O . ARG B 1 225 ? 20.391 31.719 8.102 1 85.94 225 ARG B O 1
ATOM 5732 N N . ARG B 1 226 ? 18.359 31.656 8.828 1 81.56 226 ARG B N 1
ATOM 5733 C CA . ARG B 1 226 ? 17.969 30.688 7.801 1 81.56 226 ARG B CA 1
ATOM 5734 C C . ARG B 1 226 ? 17.344 31.391 6.602 1 81.56 226 ARG B C 1
ATOM 5736 O O . ARG B 1 226 ? 17.453 30.922 5.469 1 81.56 226 ARG B O 1
ATOM 5743 N N . THR B 1 227 ? 16.672 32.5 6.82 1 89.12 227 THR B N 1
ATOM 5744 C CA . THR B 1 227 ? 15.891 33.125 5.766 1 89.12 227 THR B CA 1
ATOM 5745 C C . THR B 1 227 ? 16.797 33.719 4.688 1 89.12 227 THR B C 1
ATOM 5747 O O . THR B 1 227 ? 17.922 34.125 4.977 1 89.12 227 THR B O 1
ATOM 5750 N N . THR B 1 228 ? 16.312 33.688 3.473 1 85.88 228 THR B N 1
ATOM 5751 C CA . THR B 1 228 ? 17.016 34.281 2.346 1 85.88 228 THR B CA 1
ATOM 5752 C C . THR B 1 228 ? 16.234 35.469 1.763 1 85.88 228 THR B C 1
ATOM 5754 O O . THR B 1 228 ? 16.766 36.219 0.942 1 85.88 228 THR B O 1
ATOM 5757 N N . TRP B 1 229 ? 15 35.562 2.162 1 89.94 229 TRP B N 1
ATOM 5758 C CA . TRP B 1 229 ? 14.172 36.656 1.675 1 89.94 229 TRP B CA 1
ATOM 5759 C C . TRP B 1 229 ? 14.562 37.969 2.348 1 89.94 229 TRP B C 1
ATOM 5761 O O . TRP B 1 229 ? 14.672 38.031 3.574 1 89.94 229 TRP B O 1
ATOM 5771 N N . GLY B 1 230 ? 14.781 38.938 1.578 1 91.12 230 GLY B N 1
ATOM 5772 C CA . GLY B 1 230 ? 15.062 40.25 2.117 1 91.12 230 GLY B CA 1
ATOM 5773 C C . GLY B 1 230 ? 13.945 40.781 2.994 1 91.12 230 GLY B C 1
ATOM 5774 O O . GLY B 1 230 ? 14.203 41.375 4.043 1 91.12 230 GLY B O 1
ATOM 5775 N N . LEU B 1 231 ? 12.75 40.594 2.609 1 91.06 231 LEU B N 1
ATOM 5776 C CA . LEU B 1 231 ? 11.57 41.031 3.352 1 91.06 231 LEU B CA 1
ATOM 5777 C C . LEU B 1 231 ? 11.562 40.438 4.758 1 91.06 231 LEU B C 1
ATOM 5779 O O . LEU B 1 231 ? 11.289 41.125 5.73 1 91.06 231 LEU B O 1
ATOM 5783 N N . ASN B 1 232 ? 11.859 39.156 4.871 1 93.62 232 ASN B N 1
ATOM 5784 C CA . ASN B 1 232 ? 11.938 38.5 6.16 1 93.62 232 ASN B CA 1
ATOM 5785 C C . ASN B 1 232 ? 13.047 39.062 7.031 1 93.62 232 ASN B C 1
ATOM 5787 O O . ASN B 1 232 ? 12.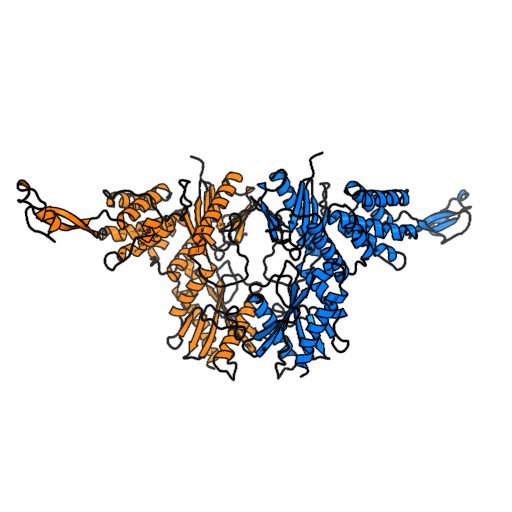852 39.312 8.227 1 93.62 232 ASN B O 1
ATOM 5791 N N . ARG B 1 233 ? 14.148 39.312 6.418 1 94.44 233 ARG B N 1
ATOM 5792 C CA . ARG B 1 233 ? 15.297 39.812 7.148 1 94.44 233 ARG B CA 1
ATOM 5793 C C . ARG B 1 233 ? 14.992 41.188 7.777 1 94.44 233 ARG B C 1
ATOM 5795 O O . ARG B 1 233 ? 15.391 41.438 8.914 1 94.44 233 ARG B O 1
ATOM 5802 N N . LYS B 1 234 ? 14.297 41.969 7.055 1 94.56 234 LYS B N 1
ATOM 5803 C CA . LYS B 1 234 ? 13.922 43.281 7.555 1 94.56 234 LYS B CA 1
ATOM 5804 C C . LYS B 1 234 ? 13.008 43.156 8.773 1 94.56 234 LYS B C 1
ATOM 5806 O O . LYS B 1 234 ? 13.266 43.781 9.812 1 94.56 234 LYS B O 1
ATOM 5811 N N . LEU B 1 235 ? 11.984 42.406 8.633 1 94.12 235 LEU B N 1
ATOM 5812 C CA . LEU B 1 235 ? 11.016 42.25 9.711 1 94.12 235 LEU B CA 1
ATOM 5813 C C . LEU B 1 235 ? 11.68 41.594 10.938 1 94.12 235 LEU B C 1
ATOM 5815 O O . LEU B 1 235 ? 11.453 42.031 12.062 1 94.12 235 LEU B O 1
ATOM 5819 N N . LEU B 1 236 ? 12.461 40.594 10.68 1 96.25 236 LEU B N 1
ATOM 5820 C CA . LEU B 1 236 ? 13.133 39.906 11.758 1 96.25 236 LEU B CA 1
ATOM 5821 C C . LEU B 1 236 ? 14.172 40.781 12.438 1 96.25 236 LEU B C 1
ATOM 5823 O O . LEU B 1 236 ? 14.398 40.688 13.641 1 96.25 236 LEU B O 1
ATOM 5827 N N . GLY B 1 237 ? 14.797 41.625 11.617 1 94.62 237 GLY B N 1
ATOM 5828 C CA . GLY B 1 237 ? 15.719 42.594 12.195 1 94.62 237 GLY B CA 1
ATOM 5829 C C . GLY B 1 237 ? 15.047 43.531 13.18 1 94.62 237 GLY B C 1
ATOM 5830 O O . GLY B 1 237 ? 15.594 43.812 14.25 1 94.62 237 GLY B O 1
ATOM 5831 N N . GLU B 1 238 ? 13.891 44 12.805 1 94.31 238 GLU B N 1
ATOM 5832 C CA . GLU B 1 238 ? 13.117 44.875 13.703 1 94.31 238 GLU B CA 1
ATOM 5833 C C . GLU B 1 238 ? 12.742 44.125 14.984 1 94.31 238 GLU B C 1
ATOM 5835 O O . GLU B 1 238 ? 12.812 44.688 16.078 1 94.31 238 GLU B O 1
ATOM 5840 N N . LEU B 1 239 ? 12.406 42.906 14.828 1 95.5 239 LEU B N 1
ATOM 5841 C CA . LEU B 1 239 ? 12.039 42.094 15.984 1 95.5 239 LEU B CA 1
ATOM 5842 C C . LEU B 1 239 ? 13.242 41.844 16.891 1 95.5 239 LEU B C 1
ATOM 5844 O O . LEU B 1 239 ? 13.109 41.844 18.109 1 95.5 239 LEU B O 1
ATOM 5848 N N . MET B 1 240 ? 14.406 41.688 16.281 1 94.25 240 MET B N 1
ATOM 5849 C CA . MET B 1 240 ? 15.641 41.5 17.031 1 94.25 240 MET B CA 1
ATOM 5850 C C . MET B 1 240 ? 15.898 42.719 17.938 1 94.25 240 MET B C 1
ATOM 5852 O O . MET B 1 240 ? 16.328 42.531 19.078 1 94.25 240 MET B O 1
ATOM 5856 N N . LEU B 1 241 ? 15.586 43.812 17.438 1 91.38 241 LEU B N 1
ATOM 5857 C CA . LEU B 1 241 ? 15.773 45.031 18.188 1 91.38 241 LEU B CA 1
ATOM 5858 C C . LEU B 1 241 ? 14.758 45.156 19.328 1 91.38 241 LEU B C 1
ATOM 5860 O O . LEU B 1 241 ? 15.094 45.562 20.422 1 91.38 241 LEU B O 1
ATOM 5864 N N . ALA B 1 242 ? 13.57 44.719 19.047 1 90.25 242 ALA B N 1
ATOM 5865 C CA . ALA B 1 242 ? 12.5 44.781 20.031 1 90.25 242 ALA B CA 1
ATOM 5866 C C . ALA B 1 242 ? 12.773 43.844 21.203 1 90.25 242 ALA B C 1
ATOM 5868 O O . ALA B 1 242 ? 12.367 44.125 22.328 1 90.25 242 ALA B O 1
ATOM 5869 N N . PHE B 1 243 ? 13.43 42.75 20.906 1 91 243 PHE B N 1
ATOM 5870 C CA . PHE B 1 243 ? 13.656 41.75 21.938 1 91 243 PHE B CA 1
ATOM 5871 C C . PHE B 1 243 ? 15.023 41.938 22.594 1 91 243 PHE B C 1
ATOM 5873 O O . PHE B 1 243 ? 15.531 41.062 23.266 1 91 243 PHE B O 1
ATOM 5880 N N . ASP B 1 244 ? 15.422 43.062 22.375 1 86.25 244 ASP B N 1
ATOM 5881 C CA . ASP B 1 244 ? 16.703 43.375 23 1 86.25 244 ASP B CA 1
ATOM 5882 C C . ASP B 1 244 ? 16.609 43.281 24.516 1 86.25 244 ASP B C 1
ATOM 5884 O O . ASP B 1 244 ? 15.656 43.781 25.125 1 86.25 244 ASP B O 1
ATOM 5888 N N . GLY B 1 245 ? 17.484 42.594 25.172 1 85.62 245 GLY B N 1
ATOM 5889 C CA . GLY B 1 245 ? 17.5 42.406 26.625 1 85.62 245 GLY B CA 1
ATOM 5890 C C . GLY B 1 245 ? 16.969 41.062 27.078 1 85.62 245 GLY B C 1
ATOM 5891 O O . GLY B 1 245 ? 17.078 40.719 28.25 1 85.62 245 GLY B O 1
ATOM 5892 N N . ILE B 1 246 ? 16.234 40.375 26.172 1 90.44 246 ILE B N 1
ATOM 5893 C CA . ILE B 1 246 ? 15.719 39.062 26.5 1 90.44 246 ILE B CA 1
ATOM 5894 C C . ILE B 1 246 ? 16.859 38.031 26.5 1 90.44 246 ILE B C 1
ATOM 5896 O O . ILE B 1 246 ? 17.719 38.062 25.609 1 90.44 246 ILE B O 1
ATOM 5900 N N . THR B 1 247 ? 16.906 37.125 27.422 1 91.69 247 THR B N 1
ATOM 5901 C CA . THR B 1 247 ? 17.938 36.094 27.547 1 91.69 247 THR B CA 1
ATOM 5902 C C . THR B 1 247 ? 17.797 35.062 26.438 1 91.69 247 THR B C 1
ATOM 5904 O O . THR B 1 247 ? 16.719 34.469 26.25 1 91.69 247 THR B O 1
ATOM 5907 N N . PRO B 1 248 ? 18.859 34.875 25.734 1 91.56 248 PRO B N 1
ATOM 5908 C CA . PRO B 1 248 ? 18.812 33.875 24.672 1 91.56 248 PRO B CA 1
ATOM 5909 C C . PRO B 1 248 ? 18.781 32.438 25.219 1 91.56 248 PRO B C 1
ATOM 5911 O O . PRO B 1 248 ? 19.422 32.156 26.234 1 91.56 248 PRO B O 1
ATOM 5914 N N . ILE B 1 249 ? 18 31.641 24.578 1 91.31 249 ILE B N 1
ATOM 5915 C CA . ILE B 1 249 ? 17.969 30.219 24.938 1 91.31 249 ILE B CA 1
ATOM 5916 C C . ILE B 1 249 ? 18.125 29.375 23.672 1 91.31 249 ILE B C 1
ATOM 5918 O O . ILE B 1 249 ? 17.922 29.875 22.547 1 91.31 249 ILE B O 1
ATOM 5922 N N . HIS B 1 250 ? 18.578 28.156 23.953 1 87.62 250 HIS B N 1
ATOM 5923 C CA . HIS B 1 250 ? 18.5 27.141 22.891 1 87.62 250 HIS B CA 1
ATOM 5924 C C . HIS B 1 250 ? 17.141 26.438 22.906 1 87.62 250 HIS B C 1
ATOM 5926 O O . HIS B 1 250 ? 16.75 25.844 23.922 1 87.62 250 HIS B O 1
ATOM 5932 N N . LEU B 1 251 ? 16.484 26.594 21.844 1 85.44 251 LEU B N 1
ATOM 5933 C CA . LEU B 1 251 ? 15.117 26.078 21.781 1 85.44 251 LEU B CA 1
ATOM 5934 C C . LEU B 1 251 ? 15.102 24.578 21.984 1 85.44 251 LEU B C 1
ATOM 5936 O O . LEU B 1 251 ? 15.867 23.844 21.344 1 85.44 251 LEU B O 1
ATOM 5940 N N . ARG B 1 252 ? 14.359 24.141 22.859 1 83.31 252 ARG B N 1
ATOM 5941 C CA . ARG B 1 252 ? 14.086 22.734 23.141 1 83.31 252 ARG B CA 1
ATOM 5942 C C . ARG B 1 252 ? 12.586 22.453 23.125 1 83.31 252 ARG B C 1
ATOM 5944 O O . ARG B 1 252 ? 11.781 23.375 23.312 1 83.31 252 ARG B O 1
ATOM 5951 N N . THR B 1 253 ? 12.305 21.203 22.844 1 80.44 253 THR B N 1
ATOM 5952 C CA . THR B 1 253 ? 10.898 20.812 22.797 1 80.44 253 THR B CA 1
ATOM 5953 C C . THR B 1 253 ? 10.195 21.156 24.109 1 80.44 253 THR B C 1
ATOM 5955 O O . THR B 1 253 ? 9.039 21.594 24.094 1 80.44 253 THR B O 1
ATOM 5958 N N . GLU B 1 254 ? 10.914 21 25.203 1 83.62 254 GLU B N 1
ATOM 5959 C CA . GLU B 1 254 ? 10.359 21.234 26.531 1 83.62 254 GLU B CA 1
ATOM 5960 C C . GLU B 1 254 ? 9.938 22.703 26.703 1 83.62 254 GLU B C 1
ATOM 5962 O O . GLU B 1 254 ? 8.992 22.984 27.438 1 83.62 254 GLU B O 1
ATOM 5967 N N . HIS B 1 255 ? 10.664 23.594 26.125 1 88.56 255 HIS B N 1
ATOM 5968 C CA . HIS B 1 255 ? 10.328 25.016 26.203 1 88.56 255 HIS B CA 1
ATOM 5969 C C . HIS B 1 255 ? 8.922 25.266 25.672 1 88.56 255 HIS B C 1
ATOM 5971 O O . HIS B 1 255 ? 8.141 25.984 26.297 1 88.56 255 HIS B O 1
ATOM 5977 N N . PHE B 1 256 ? 8.609 24.641 24.578 1 86.69 256 PHE B N 1
ATOM 5978 C CA . PHE B 1 256 ? 7.316 24.859 23.938 1 86.69 256 PHE B CA 1
ATOM 5979 C C . PHE B 1 256 ? 6.195 24.219 24.734 1 86.69 256 PHE B C 1
ATOM 5981 O O . PHE B 1 256 ? 5.098 24.766 24.828 1 86.69 256 PHE B O 1
ATOM 5988 N N . GLU B 1 257 ? 6.562 23.094 25.328 1 83.62 257 GLU B N 1
ATOM 5989 C CA . GLU B 1 257 ? 5.555 22.328 26.062 1 83.62 257 GLU B CA 1
ATOM 5990 C C . GLU B 1 257 ? 5.195 23.031 27.375 1 83.62 257 GLU B C 1
ATOM 5992 O O . GLU B 1 257 ? 4.086 22.859 27.891 1 83.62 257 GLU B O 1
ATOM 5997 N N . ARG B 1 258 ? 5.996 23.844 27.906 1 88.25 258 ARG B N 1
ATOM 5998 C CA . ARG B 1 258 ? 5.824 24.484 29.219 1 88.25 258 ARG B CA 1
ATOM 5999 C C . ARG B 1 258 ? 5 25.766 29.094 1 88.25 258 ARG B C 1
ATOM 6001 O O . ARG B 1 258 ? 4.547 26.312 30.109 1 88.25 258 ARG B O 1
ATOM 6008 N N . VAL B 1 259 ? 4.789 26.203 27.891 1 88.62 259 VAL B N 1
ATOM 6009 C CA . VAL B 1 259 ? 4.047 27.453 27.703 1 88.62 259 VAL B CA 1
ATOM 6010 C C . VAL B 1 259 ? 2.547 27.172 27.766 1 88.62 259 VAL B C 1
ATOM 6012 O O . VAL B 1 259 ? 2.045 26.25 27.109 1 88.62 259 VAL B O 1
ATOM 6015 N N . HIS B 1 260 ? 1.898 27.812 28.641 1 88.06 260 HIS B N 1
ATOM 6016 C CA . HIS B 1 260 ? 0.446 27.734 28.75 1 88.06 260 HIS B CA 1
ATOM 6017 C C . HIS B 1 260 ? -0.195 29.078 28.438 1 88.06 260 HIS B C 1
ATOM 6019 O O . HIS B 1 260 ? 0.311 30.125 28.844 1 88.06 260 HIS B O 1
ATOM 6025 N N . PHE B 1 261 ? -1.242 29 27.672 1 88 261 PHE B N 1
ATOM 6026 C CA . PHE B 1 261 ? -1.901 30.25 27.266 1 88 261 PHE B CA 1
ATOM 6027 C C . PHE B 1 261 ? -3.082 30.547 28.172 1 88 261 PHE B C 1
ATOM 6029 O O . PHE B 1 261 ? -3.824 29.641 28.562 1 88 261 PHE B O 1
ATOM 6036 N N . THR B 1 262 ? -3.096 31.688 28.609 1 83.44 262 THR B N 1
ATOM 6037 C CA . THR B 1 262 ? -4.191 32.281 29.375 1 83.44 262 THR B CA 1
ATOM 6038 C C . THR B 1 262 ? -4.785 33.469 28.656 1 83.44 262 THR B C 1
ATOM 6040 O O . THR B 1 262 ? -4.383 33.781 27.531 1 83.44 262 THR B O 1
ATOM 6043 N N . ARG B 1 263 ? -5.707 34.094 29.25 1 81.25 263 ARG B N 1
ATOM 6044 C CA . ARG B 1 263 ? -6.312 35.281 28.656 1 81.25 263 ARG B CA 1
ATOM 6045 C C . ARG B 1 263 ? -5.27 36.375 28.438 1 81.25 263 ARG B C 1
ATOM 6047 O O . ARG B 1 263 ? -5.352 37.156 27.484 1 81.25 263 ARG B O 1
ATOM 6054 N N . LEU B 1 264 ? -4.227 36.344 29.281 1 76.94 264 LEU B N 1
ATOM 6055 C CA . LEU B 1 264 ? -3.234 37.406 29.281 1 76.94 264 LEU B CA 1
ATOM 6056 C C . LEU B 1 264 ? -2.264 37.281 28.109 1 76.94 264 LEU B C 1
ATOM 6058 O O . LEU B 1 264 ? -1.739 38.25 27.609 1 76.94 264 LEU B O 1
ATOM 6062 N N . ASN B 1 265 ? -2.023 36.062 27.672 1 87.31 265 ASN B N 1
ATOM 6063 C CA . ASN B 1 265 ? -1.025 35.875 26.625 1 87.31 265 ASN B CA 1
ATOM 6064 C C . ASN B 1 265 ? -1.627 35.219 25.391 1 87.31 265 ASN B C 1
ATOM 6066 O O . ASN B 1 265 ? -0.899 34.812 24.484 1 87.31 265 ASN B O 1
ATOM 6070 N N . GLU B 1 266 ? -2.898 35.219 25.281 1 89.19 266 GLU B N 1
ATOM 6071 C CA . GLU B 1 266 ? -3.621 34.562 24.203 1 89.19 266 GLU B CA 1
ATOM 6072 C C . GLU B 1 266 ? -3.289 35.219 22.844 1 89.19 266 GLU B C 1
ATOM 6074 O O . GLU B 1 266 ? -3.252 34.531 21.828 1 89.19 266 GLU B O 1
ATOM 6079 N N . ARG B 1 267 ? -3.051 36.469 22.922 1 87.75 267 ARG B N 1
ATOM 6080 C CA . ARG B 1 267 ? -2.791 37.188 21.688 1 87.75 267 ARG B CA 1
ATOM 6081 C C . ARG B 1 267 ? -1.518 36.688 21.016 1 87.75 267 ARG B C 1
ATOM 6083 O O . ARG B 1 267 ? -1.342 36.844 19.797 1 87.75 267 ARG B O 1
ATOM 6090 N N . PHE B 1 268 ? -0.637 36 21.781 1 91.44 268 PHE B N 1
ATOM 6091 C CA . PHE B 1 268 ? 0.633 35.531 21.234 1 91.44 268 PHE B CA 1
ATOM 6092 C C . PHE B 1 268 ? 0.534 34.094 20.781 1 91.44 268 PHE B C 1
ATOM 6094 O O . PHE B 1 268 ? 1.53 33.5 20.375 1 91.44 268 PHE B O 1
ATOM 6101 N N . ARG B 1 269 ? -0.604 33.562 20.812 1 88.62 269 ARG B N 1
ATOM 6102 C CA . ARG B 1 269 ? -0.774 32.156 20.484 1 88.62 269 ARG B CA 1
ATOM 6103 C C . ARG B 1 269 ? -0.41 31.875 19.031 1 88.62 269 ARG B C 1
ATOM 6105 O O . ARG B 1 269 ? 0.289 30.906 18.734 1 88.62 269 ARG B O 1
ATOM 6112 N N . ARG B 1 270 ? -0.862 32.719 18.203 1 85.25 270 ARG B N 1
ATOM 6113 C CA . ARG B 1 270 ? -0.618 32.5 16.781 1 85.25 270 ARG B CA 1
ATOM 6114 C C . ARG B 1 270 ? 0.875 32.5 16.469 1 85.25 270 ARG B C 1
ATOM 6116 O O . ARG B 1 270 ? 1.405 31.562 15.898 1 85.25 270 ARG B O 1
ATOM 6123 N N . PRO B 1 271 ? 1.598 33.594 16.812 1 90.62 271 PRO B N 1
ATOM 6124 C CA . PRO B 1 271 ? 3.037 33.562 16.547 1 90.62 271 PRO B CA 1
ATOM 6125 C C . PRO B 1 271 ? 3.74 32.406 17.266 1 90.62 271 PRO B C 1
ATOM 6127 O O . PRO B 1 271 ? 4.727 31.859 16.766 1 90.62 271 PRO B O 1
ATOM 6130 N N . PHE B 1 272 ? 3.186 32.031 18.406 1 90 272 PHE B N 1
ATOM 6131 C CA . PHE B 1 272 ? 3.77 30.906 19.141 1 90 272 PHE B CA 1
ATOM 6132 C C . PHE B 1 272 ? 3.602 29.609 18.375 1 90 272 PHE B C 1
ATOM 6134 O O . PHE B 1 272 ? 4.555 28.828 18.234 1 90 272 PHE B O 1
ATOM 6141 N N . GLU B 1 273 ? 2.459 29.406 17.859 1 82.69 273 GLU B N 1
ATOM 6142 C CA . GLU B 1 273 ? 2.197 28.188 17.109 1 82.69 273 GLU B CA 1
ATOM 6143 C C . GLU B 1 273 ? 3.031 28.141 15.828 1 82.69 273 GLU B C 1
ATOM 6145 O O . GLU B 1 273 ? 3.494 27.062 15.43 1 82.69 273 GLU B O 1
ATOM 6150 N N . LEU B 1 274 ? 3.176 29.203 15.219 1 84.81 274 LEU B N 1
ATOM 6151 C CA . LEU B 1 274 ? 4.004 29.266 14.016 1 84.81 274 LEU B CA 1
ATOM 6152 C C . LEU B 1 274 ? 5.469 29.016 14.352 1 84.81 274 LEU B C 1
ATOM 6154 O O . LEU B 1 274 ? 6.16 28.312 13.609 1 84.81 274 LEU B O 1
ATOM 6158 N N . ALA B 1 275 ? 5.914 29.578 15.484 1 88.5 275 ALA B N 1
ATOM 6159 C CA . ALA B 1 275 ? 7.277 29.312 15.938 1 88.5 275 ALA B CA 1
ATOM 6160 C C . ALA B 1 275 ? 7.477 27.828 16.234 1 88.5 275 ALA B C 1
ATOM 6162 O O . ALA B 1 275 ? 8.516 27.266 15.906 1 88.5 275 ALA B O 1
ATOM 6163 N N . LYS B 1 276 ? 6.508 27.359 16.859 1 83.19 276 LYS B N 1
ATOM 6164 C CA . LYS B 1 276 ? 6.535 25.938 17.188 1 83.19 276 LYS B CA 1
ATOM 6165 C C . LYS B 1 276 ? 6.652 25.078 15.93 1 83.19 276 LYS B C 1
ATOM 6167 O O . LYS B 1 276 ? 7.477 24.172 15.867 1 83.19 276 LYS B O 1
ATOM 6172 N N . LEU B 1 277 ? 5.914 25.375 14.961 1 76.12 277 LEU B N 1
ATOM 6173 C CA . LEU B 1 277 ? 5.918 24.656 13.688 1 76.12 277 LEU B CA 1
ATOM 6174 C C . LEU B 1 277 ? 7.277 24.766 13.008 1 76.12 277 LEU B C 1
ATOM 6176 O O . LEU B 1 277 ? 7.762 23.797 12.43 1 76.12 277 LEU B O 1
ATOM 6180 N N . LEU B 1 278 ? 7.887 25.859 13.094 1 81.38 278 LEU B N 1
ATOM 6181 C CA . LEU B 1 278 ? 9.109 26.141 12.352 1 81.38 278 LEU B CA 1
ATOM 6182 C C . LEU B 1 278 ? 10.336 25.625 13.094 1 81.38 278 LEU B C 1
ATOM 6184 O O . LEU B 1 278 ? 11.273 25.125 12.469 1 81.38 278 LEU B O 1
ATOM 6188 N N . PHE B 1 279 ? 10.289 25.734 14.438 1 80.12 279 PHE B N 1
ATOM 6189 C CA . PHE B 1 279 ? 11.594 25.672 15.094 1 80.12 279 PHE B CA 1
ATOM 6190 C C . PHE B 1 279 ? 11.586 24.672 16.234 1 80.12 279 PHE B C 1
ATOM 6192 O O . PHE B 1 279 ? 12.617 24.422 16.859 1 80.12 279 PHE B O 1
ATOM 6199 N N . MET B 1 280 ? 10.43 24.203 16.562 1 75.44 280 MET B N 1
ATOM 6200 C CA . MET B 1 280 ? 10.453 23.188 17.609 1 75.44 280 MET B CA 1
ATOM 6201 C C . MET B 1 280 ? 11.242 21.953 17.156 1 75.44 280 MET B C 1
ATOM 6203 O O . MET B 1 280 ? 10.938 21.359 16.125 1 75.44 280 MET B O 1
ATOM 6207 N N . PRO B 1 281 ? 12.406 21.812 17.938 1 68.81 281 PRO B N 1
ATOM 6208 C CA . PRO B 1 281 ? 13.203 20.641 17.562 1 68.81 281 PRO B CA 1
ATOM 6209 C C . PRO B 1 281 ? 12.438 19.328 17.719 1 68.81 281 PRO B C 1
ATOM 6211 O O . PRO B 1 281 ? 11.57 19.219 18.594 1 68.81 281 PRO B O 1
ATOM 6214 N N . ALA B 1 282 ? 12.664 18.438 16.781 1 60.78 282 ALA B N 1
ATOM 6215 C CA . ALA B 1 282 ? 12.109 17.109 16.969 1 60.78 282 ALA B CA 1
ATOM 6216 C C . ALA B 1 282 ? 12.766 16.406 18.156 1 60.78 282 ALA B C 1
ATOM 6218 O O . ALA B 1 282 ? 13.922 16.672 18.484 1 60.78 282 ALA B O 1
ATOM 6219 N N . SER B 1 283 ? 12.203 16.078 19.328 1 54.47 283 SER B N 1
ATOM 6220 C CA . SER B 1 283 ? 12.602 15.578 20.641 1 54.47 283 SER B CA 1
ATOM 6221 C C . SER B 1 283 ? 13.906 14.789 20.562 1 54.47 283 SER B C 1
ATOM 6223 O O . SER B 1 283 ? 14.273 14.094 21.5 1 54.47 283 SER B O 1
ATOM 6225 N N . GLY B 1 284 ? 14.734 14.688 19.656 1 46.44 284 GLY B N 1
ATOM 6226 C CA . GLY B 1 284 ? 15.844 13.781 19.891 1 46.44 284 GLY B CA 1
ATOM 6227 C C . GLY B 1 284 ? 16.922 14.375 20.766 1 46.44 284 GLY B C 1
ATOM 6228 O O . GLY B 1 284 ? 17.078 15.602 20.844 1 46.44 284 GLY B O 1
ATOM 6229 N N . LYS B 1 285 ? 17.375 13.797 21.938 1 42.16 285 LYS B N 1
ATOM 6230 C CA . LYS B 1 285 ? 18.375 14.109 22.953 1 42.16 285 LYS B CA 1
ATOM 6231 C C . LYS B 1 285 ? 19.609 14.727 22.328 1 42.16 285 LYS B C 1
ATOM 6233 O O . LYS B 1 285 ? 20.453 15.312 23.031 1 42.16 285 LYS B O 1
ATOM 6238 N N . GLY B 1 286 ? 20.297 14.211 21.219 1 41.31 286 GLY B N 1
ATOM 6239 C CA . GLY B 1 286 ? 21.703 14.484 20.984 1 41.31 286 GLY B CA 1
ATOM 6240 C C . GLY B 1 286 ? 21.938 15.812 20.281 1 41.31 286 GLY B C 1
ATOM 6241 O O . GLY B 1 286 ? 21 16.406 19.75 1 41.31 286 GLY B O 1
ATOM 6242 N N . ARG B 1 287 ? 23.281 16.375 20.453 1 41.19 287 ARG B N 1
ATOM 6243 C CA . ARG B 1 287 ? 23.938 17.594 19.984 1 41.19 287 ARG B CA 1
ATOM 6244 C C . ARG B 1 287 ? 23.719 17.797 18.484 1 41.19 287 ARG B C 1
ATOM 6246 O O . ARG B 1 287 ? 24.266 18.734 17.891 1 41.19 287 ARG B O 1
ATOM 6253 N N . SER B 1 288 ? 23.672 16.797 17.578 1 46.28 288 SER B N 1
ATOM 6254 C CA . SER B 1 288 ? 23.797 16.859 16.125 1 46.28 288 SER B CA 1
ATOM 6255 C C . SER B 1 288 ? 22.688 17.703 15.516 1 46.28 288 SER B C 1
ATOM 6257 O O . SER B 1 288 ? 21.578 17.75 16.031 1 46.28 288 SER B O 1
ATOM 6259 N N . ARG B 1 289 ? 23.25 18.484 14.539 1 52.81 289 ARG B N 1
ATOM 6260 C CA . ARG B 1 289 ? 22.516 19.5 13.766 1 52.81 289 ARG B CA 1
ATOM 6261 C C . ARG B 1 289 ? 21.109 19.016 13.438 1 52.81 289 ARG B C 1
ATOM 6263 O O . ARG B 1 289 ? 20.922 17.953 12.844 1 52.81 289 ARG B O 1
ATOM 6270 N N . GLU B 1 290 ? 20.047 19.594 14.086 1 63.34 290 GLU B N 1
ATOM 6271 C CA . GLU B 1 290 ? 18.641 19.422 14.414 1 63.34 290 GLU B CA 1
ATOM 6272 C C . GLU B 1 290 ? 17.766 19.562 13.18 1 63.34 290 GLU B C 1
ATOM 6274 O O . GLU B 1 290 ? 18.094 20.328 12.266 1 63.34 290 GLU B O 1
ATOM 6279 N N . VAL B 1 291 ? 17.25 18.469 12.672 1 75.38 291 VAL B N 1
ATOM 6280 C CA . VAL B 1 291 ? 16.172 18.5 11.688 1 75.38 291 VAL B CA 1
ATOM 6281 C C . VAL B 1 291 ? 15.109 19.516 12.125 1 75.38 291 VAL B C 1
ATOM 6283 O O . VAL B 1 291 ? 14.688 19.516 13.289 1 75.38 291 VAL B O 1
ATOM 6286 N N . SER B 1 292 ? 14.969 20.531 11.266 1 75.12 292 SER B N 1
ATOM 6287 C CA . SER B 1 292 ? 13.891 21.469 11.531 1 75.12 292 SER B CA 1
ATOM 6288 C C . SER B 1 292 ? 12.898 21.516 10.375 1 75.12 292 SER B C 1
ATOM 6290 O O . SER B 1 292 ? 13.289 21.391 9.211 1 75.12 292 SER B O 1
ATOM 6292 N N . GLY B 1 293 ? 11.734 21.531 10.609 1 79.19 293 GLY B N 1
ATOM 6293 C CA . GLY B 1 293 ? 10.688 21.625 9.594 1 79.19 293 GLY B CA 1
ATOM 6294 C C . GLY B 1 293 ? 9.383 21 10.039 1 79.19 293 GLY B C 1
ATOM 6295 O O . GLY B 1 293 ? 9.211 20.656 11.211 1 79.19 293 GLY B O 1
ATOM 6296 N N . PHE B 1 294 ? 8.438 21.016 9.188 1 80.62 294 PHE B N 1
ATOM 6297 C CA . PHE B 1 294 ? 7.176 20.359 9.492 1 80.62 294 PHE B CA 1
ATOM 6298 C C . PHE B 1 294 ? 6.574 19.734 8.242 1 80.62 294 PHE B C 1
ATOM 6300 O O . PHE B 1 294 ? 6.812 20.203 7.129 1 80.62 294 PHE B O 1
ATOM 6307 N N . PHE B 1 295 ? 5.914 18.703 8.453 1 87.81 295 PHE B N 1
ATOM 6308 C CA . PHE B 1 295 ? 5.176 18.016 7.402 1 87.81 295 PHE B CA 1
ATOM 6309 C C . PHE B 1 295 ? 3.76 17.688 7.855 1 87.81 295 PHE B C 1
ATOM 6311 O O . PHE B 1 295 ? 3.529 17.406 9.031 1 87.81 295 PHE B O 1
ATOM 6318 N N . VAL B 1 296 ? 2.861 17.797 6.953 1 86.94 296 VAL B N 1
ATOM 6319 C CA . VAL B 1 296 ? 1.459 17.516 7.23 1 86.94 296 VAL B CA 1
ATOM 6320 C C . VAL B 1 296 ? 0.979 16.375 6.336 1 86.94 296 VAL B C 1
ATOM 6322 O O . VAL B 1 296 ? 1.308 16.328 5.148 1 86.94 296 VAL B O 1
ATOM 6325 N N . ASP B 1 297 ? 0.247 15.5 6.887 1 90.88 297 ASP B N 1
ATOM 6326 C CA . ASP B 1 297 ? -0.439 14.484 6.094 1 90.88 297 ASP B CA 1
ATOM 6327 C C . ASP B 1 297 ? -1.593 15.094 5.301 1 90.88 297 ASP B C 1
ATOM 6329 O O . ASP B 1 297 ? -2.588 15.531 5.879 1 90.88 297 ASP B O 1
ATOM 6333 N N . MET B 1 298 ? -1.505 15.055 4.062 1 93.69 298 MET B N 1
ATOM 6334 C CA . MET B 1 298 ? -2.469 15.758 3.229 1 93.69 298 MET B CA 1
ATOM 6335 C C . MET B 1 298 ? -3.824 15.062 3.25 1 93.69 298 MET B C 1
ATOM 6337 O O . MET B 1 298 ? -4.859 15.695 3.025 1 93.69 298 MET B O 1
ATOM 6341 N N . ASN B 1 299 ? -3.842 13.789 3.486 1 93.12 299 ASN B N 1
ATOM 6342 C CA . ASN B 1 299 ? -5.121 13.102 3.615 1 93.12 299 ASN B CA 1
ATOM 6343 C C . ASN B 1 299 ? -5.914 13.609 4.816 1 93.12 299 ASN B C 1
ATOM 6345 O O . ASN B 1 299 ? -7.102 13.914 4.703 1 93.12 299 ASN B O 1
ATOM 6349 N N . LYS B 1 300 ? -5.234 13.781 5.879 1 91 300 LYS B N 1
ATOM 6350 C CA . LYS B 1 300 ? -5.867 14.273 7.102 1 91 300 LYS B CA 1
ATOM 6351 C C . LYS B 1 300 ? -6.23 15.75 6.98 1 91 300 LYS B C 1
ATOM 6353 O O . LYS B 1 300 ? -7.289 16.172 7.445 1 91 300 LYS B O 1
ATOM 6358 N N . LEU B 1 301 ? -5.316 16.438 6.387 1 91.56 301 LEU B N 1
ATOM 6359 C CA . LEU B 1 301 ? -5.586 17.859 6.199 1 91.56 301 LEU B CA 1
ATOM 6360 C C . LEU B 1 301 ? -6.832 18.062 5.352 1 91.56 301 LEU B C 1
ATOM 6362 O O . LEU B 1 301 ? -7.688 18.891 5.688 1 91.56 301 LEU B O 1
ATOM 6366 N N . PHE B 1 302 ? -6.965 17.375 4.246 1 95.19 302 PHE B N 1
ATOM 6367 C CA . PHE B 1 302 ? -8.117 17.5 3.365 1 95.19 302 PHE B CA 1
ATOM 6368 C C . PHE B 1 302 ? -9.398 17.109 4.086 1 95.19 302 PHE B C 1
ATOM 6370 O O . PHE B 1 302 ? -10.438 17.75 3.918 1 95.19 302 PHE B O 1
ATOM 6377 N N . GLU B 1 303 ? -9.305 16.094 4.895 1 94.88 303 GLU B N 1
ATOM 6378 C CA . GLU B 1 303 ? -10.438 15.656 5.699 1 94.88 303 GLU B CA 1
ATOM 6379 C C . GLU B 1 303 ? -10.922 16.766 6.625 1 94.88 303 GLU B C 1
ATOM 6381 O O . GLU B 1 303 ? -12.117 17.078 6.66 1 94.88 303 GLU B O 1
ATOM 6386 N N . ARG B 1 304 ? -10 17.344 7.289 1 91.12 304 ARG B N 1
ATOM 6387 C CA . ARG B 1 304 ? -10.352 18.422 8.211 1 91.12 304 ARG B CA 1
ATOM 6388 C C . ARG B 1 304 ? -10.844 19.656 7.449 1 91.12 304 ARG B C 1
ATOM 6390 O O . ARG B 1 304 ? -11.766 20.344 7.906 1 91.12 304 ARG B O 1
ATOM 6397 N N . PHE B 1 305 ? -10.211 19.891 6.375 1 93 305 PHE B N 1
ATOM 6398 C CA . PHE B 1 305 ? -10.609 21 5.527 1 93 305 PHE B CA 1
ATOM 6399 C C . PHE B 1 305 ? -12.055 20.859 5.078 1 93 305 PHE B C 1
ATOM 6401 O O . PHE B 1 305 ? -12.844 21.797 5.188 1 93 305 PHE B O 1
ATOM 6408 N N . ILE B 1 306 ? -12.445 19.688 4.625 1 95.56 306 ILE B N 1
ATOM 6409 C CA . ILE B 1 306 ? -13.797 19.438 4.141 1 95.56 306 ILE B CA 1
ATOM 6410 C C . ILE B 1 306 ? -14.781 19.484 5.305 1 95.56 306 ILE B C 1
ATOM 6412 O O . ILE B 1 306 ? -15.922 19.922 5.148 1 95.56 306 ILE B O 1
ATOM 6416 N N . GLU B 1 307 ? -14.352 19.031 6.473 1 94.56 307 GLU B N 1
ATOM 6417 C CA . GLU B 1 307 ? -15.203 19.141 7.652 1 94.56 307 GLU B CA 1
ATOM 6418 C C . GLU B 1 307 ? -15.641 20.594 7.879 1 94.56 307 GLU B C 1
ATOM 6420 O O . GLU B 1 307 ? -16.812 20.859 8.117 1 94.56 307 GLU B O 1
ATOM 6425 N N . ARG B 1 308 ? -14.656 21.469 7.797 1 91.25 308 ARG B N 1
ATOM 6426 C CA . ARG B 1 308 ? -14.945 22.875 7.992 1 91.25 308 ARG B CA 1
ATOM 6427 C C . ARG B 1 308 ? -15.859 23.406 6.895 1 91.25 308 ARG B C 1
ATOM 6429 O O . ARG B 1 308 ? -16.75 24.234 7.156 1 91.25 308 ARG B O 1
ATOM 6436 N N . VAL B 1 309 ? -15.625 22.938 5.695 1 93.06 309 VAL B N 1
ATOM 6437 C CA . VAL B 1 309 ? -16.453 23.328 4.566 1 93.06 309 VAL B CA 1
ATOM 6438 C C . VAL B 1 309 ? -17.891 22.875 4.805 1 93.06 309 VAL B C 1
ATOM 6440 O O . VAL B 1 309 ? -18.844 23.641 4.582 1 93.06 309 VAL B O 1
ATOM 6443 N N . LEU B 1 310 ? -18.094 21.688 5.293 1 94.44 310 LEU B N 1
ATOM 6444 C CA . LEU B 1 310 ? -19.422 21.125 5.539 1 94.44 310 LEU B CA 1
ATOM 6445 C C . LEU B 1 310 ? -20.125 21.891 6.656 1 94.44 310 LEU B C 1
ATOM 6447 O O . LEU B 1 310 ? -21.297 22.219 6.531 1 94.44 310 LEU B O 1
ATOM 6451 N N . VAL B 1 311 ? -19.406 22.203 7.695 1 90.94 311 VAL B N 1
ATOM 6452 C CA . VAL B 1 311 ? -19.984 22.922 8.828 1 90.94 311 VAL B CA 1
ATOM 6453 C C . VAL B 1 311 ? -20.5 24.281 8.375 1 90.94 311 VAL B C 1
ATOM 6455 O O . VAL B 1 311 ? -21.578 24.719 8.789 1 90.94 311 VAL B O 1
ATOM 6458 N N . ARG B 1 312 ? -19.812 24.875 7.461 1 89.19 312 ARG B N 1
ATOM 6459 C CA . ARG B 1 312 ? -20.141 26.219 7.008 1 89.19 312 ARG B CA 1
ATOM 6460 C C . ARG B 1 312 ? -21.281 26.188 6 1 89.19 312 ARG B C 1
ATOM 6462 O O . ARG B 1 312 ? -22 27.188 5.832 1 89.19 312 ARG B O 1
ATOM 6469 N N . ASN B 1 313 ? -21.469 25.094 5.301 1 90.25 313 ASN B N 1
ATOM 6470 C CA . ASN B 1 313 ? -22.359 25.109 4.152 1 90.25 313 ASN B CA 1
ATOM 6471 C C . ASN B 1 313 ? -23.594 24.25 4.391 1 90.25 313 ASN B C 1
ATOM 6473 O O . ASN B 1 313 ? -24.547 24.281 3.611 1 90.25 313 ASN B O 1
ATOM 6477 N N . LEU B 1 314 ? -23.594 23.5 5.484 1 90.88 314 LEU B N 1
ATOM 6478 C CA . LEU B 1 314 ? -24.75 22.656 5.793 1 90.88 314 LEU B CA 1
ATOM 6479 C C . LEU B 1 314 ? -25.891 23.484 6.359 1 90.88 314 LEU B C 1
ATOM 6481 O O . LEU B 1 314 ? -25.688 24.344 7.223 1 90.88 314 LEU B O 1
ATOM 6485 N N . PRO B 1 315 ? -27.125 23.328 5.895 1 88.38 315 PRO B N 1
ATOM 6486 C CA . PRO B 1 315 ? -28.281 24.031 6.477 1 88.38 315 PRO B CA 1
ATOM 6487 C C . PRO B 1 315 ? -28.453 23.719 7.961 1 88.38 315 PRO B C 1
ATOM 6489 O O . PRO B 1 315 ? -28.109 22.625 8.422 1 88.38 315 PRO B O 1
ATOM 6492 N N . PRO B 1 316 ? -29.047 24.625 8.68 1 88.75 316 PRO B N 1
ATOM 6493 C CA . PRO B 1 316 ? -29.141 24.516 10.133 1 88.75 316 PRO B CA 1
ATOM 6494 C C . PRO B 1 316 ? -29.984 23.312 10.57 1 88.75 316 PRO B C 1
ATOM 6496 O O . PRO B 1 316 ? -29.844 22.828 11.695 1 88.75 316 PRO B O 1
ATOM 6499 N N . GLU B 1 317 ? -30.875 22.875 9.703 1 90.88 317 GLU B N 1
ATOM 6500 C CA . GLU B 1 317 ? -31.734 21.75 10.07 1 90.88 317 GLU B CA 1
ATOM 6501 C C . GLU B 1 317 ? -30.969 20.438 10.117 1 90.88 317 GLU B C 1
ATOM 6503 O O . GLU B 1 317 ? -31.453 19.438 10.641 1 90.88 317 GLU B O 1
ATOM 6508 N N . TYR B 1 318 ? -29.797 20.453 9.586 1 92.56 318 TYR B N 1
ATOM 6509 C CA . TYR B 1 318 ? -28.984 19.25 9.555 1 92.56 318 TYR B CA 1
ATOM 6510 C C . TYR B 1 318 ? -27.828 19.344 10.531 1 92.56 318 TYR B C 1
ATOM 6512 O O . TYR B 1 318 ? -27.328 20.438 10.805 1 92.56 318 TYR B O 1
ATOM 6520 N N . LYS B 1 319 ? -27.484 18.25 11.039 1 93.44 319 LYS B N 1
ATOM 6521 C CA . LYS B 1 319 ? -26.344 18.172 11.953 1 93.44 319 LYS B CA 1
ATOM 6522 C C . LYS B 1 319 ? -25.234 17.297 11.367 1 93.44 319 LYS B C 1
ATOM 6524 O O . LYS B 1 319 ? -25.5 16.266 10.742 1 93.44 319 LYS B O 1
ATOM 6529 N N . LEU B 1 320 ? -24.016 17.688 11.609 1 94.75 320 LEU B N 1
ATOM 6530 C CA . LEU B 1 320 ? -22.844 16.969 11.125 1 94.75 320 LEU B CA 1
ATOM 6531 C C . LEU B 1 320 ? -22.203 16.172 12.25 1 94.75 320 LEU B C 1
ATOM 6533 O O . LEU B 1 320 ? -21.953 16.703 13.328 1 94.75 320 LEU B O 1
ATOM 6537 N N . PHE B 1 321 ? -22.016 14.922 12.078 1 92.62 321 PHE B N 1
ATOM 6538 C CA . PHE B 1 321 ? -21.281 14.055 12.992 1 92.62 321 PHE B CA 1
ATOM 6539 C C . PHE B 1 321 ? -19.969 13.609 12.383 1 92.62 321 PHE B C 1
ATOM 6541 O O . PHE B 1 321 ? -19.938 13.039 11.289 1 92.62 321 PHE B O 1
ATOM 6548 N N . TYR B 1 322 ? -18.953 13.914 13.078 1 89.25 322 TYR B N 1
ATOM 6549 C CA . TYR B 1 322 ? -17.594 13.617 12.602 1 89.25 322 TYR B CA 1
ATOM 6550 C C . TYR B 1 322 ? -17.062 12.352 13.266 1 89.25 322 TYR B C 1
ATOM 6552 O O . TYR B 1 322 ? -17.109 12.219 14.492 1 89.25 322 TYR B O 1
ATOM 6560 N N . GLN B 1 323 ? -16.672 11.336 12.555 1 83.31 323 GLN B N 1
ATOM 6561 C CA . GLN B 1 323 ? -15.953 10.133 12.953 1 83.31 323 GLN B CA 1
ATOM 6562 C C . GLN B 1 323 ? -16.797 9.281 13.906 1 83.31 323 GLN B C 1
ATOM 6564 O O . GLN B 1 323 ? -16.297 8.812 14.93 1 83.31 323 GLN B O 1
ATOM 6569 N N . GLU B 1 324 ? -18.109 9.242 13.609 1 87.19 324 GLU B N 1
ATOM 6570 C CA . GLU B 1 324 ? -18.953 8.281 14.312 1 87.19 324 GLU B CA 1
ATOM 6571 C C . GLU B 1 324 ? -18.594 6.852 13.922 1 87.19 324 GLU B C 1
ATOM 6573 O O . GLU B 1 324 ? -18.312 6.57 12.75 1 87.19 324 GLU B O 1
ATOM 6578 N N . SER B 1 325 ? -18.562 5.977 14.867 1 89.38 325 SER B N 1
ATOM 6579 C CA . SER B 1 325 ? -18.109 4.613 14.594 1 89.38 325 SER B CA 1
ATOM 6580 C C . SER B 1 325 ? -19.172 3.594 14.992 1 89.38 325 SER B C 1
ATOM 6582 O O . SER B 1 325 ? -19.859 3.758 16.016 1 89.38 325 SER B O 1
ATOM 6584 N N . TYR B 1 326 ? -19.422 2.623 14.219 1 89.81 326 TYR B N 1
ATOM 6585 C CA . TYR B 1 326 ? -20.266 1.471 14.508 1 89.81 326 TYR B CA 1
ATOM 6586 C C . TYR B 1 326 ? -19.531 0.167 14.219 1 89.81 326 TYR B C 1
ATOM 6588 O O . TYR B 1 326 ? -18.734 0.09 13.273 1 89.81 326 TYR B O 1
ATOM 6596 N N . PRO B 1 327 ? -19.812 -0.866 14.992 1 90.69 327 PRO B N 1
ATOM 6597 C CA . PRO B 1 327 ? -19.172 -2.156 14.727 1 90.69 327 PRO B CA 1
ATOM 6598 C C . PRO B 1 327 ? -19.656 -2.803 13.43 1 90.69 327 PRO B C 1
ATOM 6600 O O . PRO B 1 327 ? -20.844 -2.727 13.102 1 90.69 327 PRO B O 1
ATOM 6603 N N . PHE B 1 328 ? -18.797 -3.27 12.664 1 93.31 328 PHE B N 1
ATOM 6604 C CA . PHE B 1 328 ? -19.094 -3.967 11.422 1 93.31 328 PHE B CA 1
ATOM 6605 C C . PHE B 1 328 ? -19.547 -5.395 11.703 1 93.31 328 PHE B C 1
ATOM 6607 O O . PHE B 1 328 ? -20.531 -5.863 11.125 1 93.31 328 PHE B O 1
ATOM 6614 N N . LEU B 1 329 ? -18.781 -6.066 12.562 1 93.56 329 LEU B N 1
ATOM 6615 C CA . LEU B 1 329 ? -19.141 -7.395 13.055 1 93.56 329 LEU B CA 1
ATOM 6616 C C . LEU B 1 329 ? -19.828 -7.305 14.406 1 93.56 329 LEU B C 1
ATOM 6618 O O . LEU B 1 329 ? -19.438 -6.508 15.258 1 93.56 329 LEU B O 1
ATOM 6622 N N . LYS B 1 330 ? -20.797 -8.102 14.547 1 91.75 330 LYS B N 1
ATOM 6623 C CA . LYS B 1 330 ? -21.5 -8.109 15.828 1 91.75 330 LYS B CA 1
ATOM 6624 C C . LYS B 1 330 ? -20.562 -8.5 16.969 1 91.75 330 LYS B C 1
ATOM 6626 O O . LYS B 1 330 ? -19.766 -9.422 16.828 1 91.75 330 LYS B O 1
ATOM 6631 N N . ASN B 1 331 ? -20.516 -7.836 17.953 1 83.25 331 ASN B N 1
ATOM 6632 C CA . ASN B 1 331 ? -19.828 -8.117 19.203 1 83.25 331 ASN B CA 1
ATOM 6633 C C . ASN B 1 331 ? -18.312 -8.078 19.016 1 83.25 331 ASN B C 1
ATOM 6635 O O . ASN B 1 331 ? -17.578 -8.797 19.703 1 83.25 331 ASN B O 1
ATOM 6639 N N . GLN B 1 332 ? -17.906 -7.461 18 1 82.75 332 GLN B N 1
ATOM 6640 C CA . GLN B 1 332 ? -16.469 -7.309 17.766 1 82.75 332 GLN B CA 1
ATOM 6641 C C . GLN B 1 332 ? -16.094 -5.84 17.594 1 82.75 332 GLN B C 1
ATOM 6643 O O . GLN B 1 332 ? -16.219 -5.281 16.5 1 82.75 332 GLN B O 1
ATOM 6648 N N . ASN B 1 333 ? -15.531 -5.266 18.5 1 73.38 333 ASN B N 1
ATOM 6649 C CA . ASN B 1 333 ? -15.203 -3.842 18.469 1 73.38 333 ASN B CA 1
ATOM 6650 C C . ASN B 1 333 ? -14.031 -3.549 17.547 1 73.38 333 ASN B C 1
ATOM 6652 O O . ASN B 1 333 ? -13.883 -2.426 17.062 1 73.38 333 ASN B O 1
ATOM 6656 N N . GLY B 1 334 ? -13.234 -4.582 17.281 1 76.94 334 GLY B N 1
ATOM 6657 C CA . GLY B 1 334 ? -12.07 -4.391 16.438 1 76.94 334 GLY B CA 1
ATOM 6658 C C . GLY B 1 334 ? -12.422 -4.227 14.969 1 76.94 334 GLY B C 1
ATOM 6659 O O . GLY B 1 334 ? -11.555 -3.904 14.156 1 76.94 334 GLY B O 1
ATOM 6660 N N . SER B 1 335 ? -13.68 -4.238 14.633 1 84.06 335 SER B N 1
ATOM 6661 C CA . SER B 1 335 ? -14.094 -4.18 13.234 1 84.06 335 SER B CA 1
ATOM 6662 C C . SER B 1 335 ? -14.867 -2.896 12.938 1 84.06 335 SER B C 1
ATOM 6664 O O . SER B 1 335 ? -15.633 -2.836 11.977 1 84.06 335 SER B O 1
ATOM 6666 N N . SER B 1 336 ? -14.688 -1.914 13.68 1 90.06 336 SER B N 1
ATOM 6667 C CA . SER B 1 336 ? -15.531 -0.729 13.586 1 90.06 336 SER B CA 1
ATOM 6668 C C . SER B 1 336 ? -15.281 0.025 12.281 1 90.06 336 SER B C 1
ATOM 6670 O O . SER B 1 336 ? -14.156 0.052 11.781 1 90.06 336 SER B O 1
ATOM 6672 N N . GLN B 1 337 ? -16.359 0.474 11.781 1 92.38 337 GLN B N 1
ATOM 6673 C CA . GLN B 1 337 ? -16.328 1.349 10.617 1 92.38 337 GLN B CA 1
ATOM 6674 C C . GLN B 1 337 ? -16.609 2.797 11.008 1 92.38 337 GLN B C 1
ATOM 6676 O O . GLN B 1 337 ? -17.5 3.062 11.82 1 92.38 337 GLN B O 1
ATOM 6681 N N . LYS B 1 338 ? -15.82 3.682 10.422 1 93.81 338 LYS B N 1
ATOM 6682 C CA . LYS B 1 338 ? -15.906 5.082 10.828 1 93.81 338 LYS B CA 1
ATOM 6683 C C . LYS B 1 338 ? -15.867 6.008 9.617 1 93.81 338 LYS B C 1
ATOM 6685 O O . LYS B 1 338 ? -14.797 6.477 9.227 1 93.81 338 LYS B O 1
ATOM 6690 N N . PRO B 1 339 ? -17.047 6.34 9.055 1 95.19 339 PRO B N 1
ATOM 6691 C CA . PRO B 1 339 ? -17.031 7.359 8.008 1 95.19 339 PRO B CA 1
ATOM 6692 C C . PRO B 1 339 ? -16.516 8.711 8.5 1 95.19 339 PRO B C 1
ATOM 6694 O O . PRO B 1 339 ? -16.641 9.023 9.688 1 95.19 339 PRO B O 1
ATOM 6697 N N . ASP B 1 340 ? -15.984 9.477 7.605 1 95.56 340 ASP B N 1
ATOM 6698 C CA . ASP B 1 340 ? -15.484 10.789 8.008 1 95.56 340 ASP B CA 1
ATOM 6699 C C . ASP B 1 340 ? -16.609 11.672 8.531 1 95.56 340 ASP B C 1
ATOM 6701 O O . ASP B 1 340 ? -16.484 12.281 9.594 1 95.56 340 ASP B O 1
ATOM 6705 N N . TYR B 1 341 ? -17.766 11.656 7.738 1 96.5 341 TYR B N 1
ATOM 6706 C CA . TYR B 1 341 ? -18.875 12.555 8.078 1 96.5 34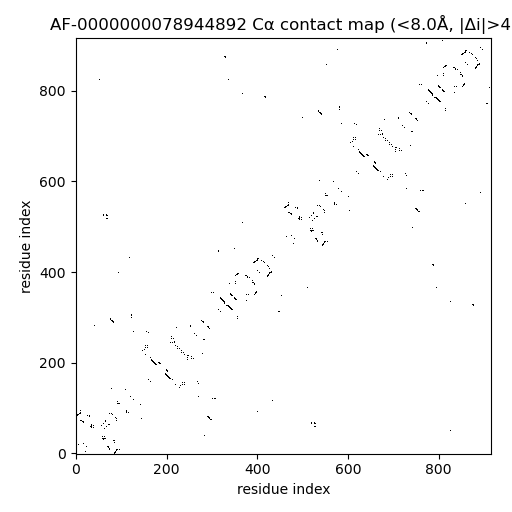1 TYR B CA 1
ATOM 6707 C C . TYR B 1 341 ? -20.219 11.844 7.941 1 96.5 341 TYR B C 1
ATOM 6709 O O . TYR B 1 341 ? -20.422 11.078 7 1 96.5 341 TYR B O 1
ATOM 6717 N N . VAL B 1 342 ? -21.109 12.062 8.875 1 95.88 342 VAL B N 1
ATOM 6718 C CA . VAL B 1 342 ? -22.5 11.656 8.773 1 95.88 342 VAL B CA 1
ATOM 6719 C C . VAL B 1 342 ? -23.406 12.859 8.992 1 95.88 342 VAL B C 1
ATOM 6721 O O . VAL B 1 342 ? -23.266 13.586 9.977 1 95.88 342 VAL B O 1
ATOM 6724 N N . VAL B 1 343 ? -24.266 13.148 8.047 1 94.94 343 VAL B N 1
ATOM 6725 C CA . VAL B 1 343 ? -25.25 14.219 8.164 1 94.94 343 VAL B CA 1
ATOM 6726 C C . VAL B 1 343 ? -26.594 13.641 8.594 1 94.94 343 VAL B C 1
ATOM 6728 O O . VAL B 1 343 ? -27.094 12.688 7.988 1 94.94 343 VAL B O 1
ATOM 6731 N N . ARG B 1 344 ? -27.156 14.242 9.562 1 92.75 344 ARG B N 1
ATOM 6732 C CA . ARG B 1 344 ? -28.422 13.742 10.094 1 92.75 344 ARG B CA 1
ATOM 6733 C C . ARG B 1 344 ? -29.484 14.836 10.117 1 92.75 344 ARG B C 1
ATOM 6735 O O . ARG B 1 344 ? -29.156 16.016 10.297 1 92.75 344 ARG B O 1
ATOM 6742 N N . LYS B 1 345 ? -30.625 14.484 9.867 1 91.25 345 LYS B N 1
ATOM 6743 C CA . LYS B 1 345 ? -31.812 15.266 10.188 1 91.25 345 LYS B CA 1
ATOM 6744 C C . LYS B 1 345 ? -32.531 14.688 11.398 1 91.25 345 LYS B C 1
ATOM 6746 O O . LYS B 1 345 ? -33.156 13.625 11.305 1 91.25 345 LYS B O 1
ATOM 6751 N N . GLY B 1 346 ? -32.406 15.367 12.484 1 87.31 346 GLY B N 1
ATOM 6752 C CA . GLY B 1 346 ? -32.781 14.711 13.727 1 87.31 346 GLY B CA 1
ATOM 6753 C C . GLY B 1 346 ? -31.906 13.531 14.078 1 87.31 346 GLY B C 1
ATOM 6754 O O . GLY B 1 346 ? -30.688 13.672 14.164 1 87.31 346 GLY B O 1
ATOM 6755 N N . ASN B 1 347 ? -32.531 12.344 14.117 1 84.75 347 ASN B N 1
ATOM 6756 C CA . ASN B 1 347 ? -31.75 11.156 14.445 1 84.75 347 ASN B CA 1
ATOM 6757 C C . ASN B 1 347 ? -31.547 10.258 13.227 1 84.75 347 ASN B C 1
ATOM 6759 O O . ASN B 1 347 ? -30.891 9.219 13.312 1 84.75 347 ASN B O 1
ATOM 6763 N N . THR B 1 348 ? -31.984 10.703 12.109 1 88.31 348 THR B N 1
ATOM 6764 C CA . THR B 1 348 ? -31.938 9.891 10.891 1 88.31 348 THR B CA 1
ATOM 6765 C C . THR B 1 348 ? -30.766 10.305 10.008 1 88.31 348 THR B C 1
ATOM 6767 O O . THR B 1 348 ? -30.641 11.469 9.633 1 88.31 348 THR B O 1
ATOM 6770 N N . PRO B 1 349 ? -29.906 9.359 9.758 1 92.25 349 PRO B N 1
ATOM 6771 C CA . PRO B 1 349 ? -28.844 9.688 8.805 1 92.25 349 PRO B CA 1
ATOM 6772 C C . PRO B 1 349 ? -29.375 9.93 7.391 1 92.25 349 PRO B C 1
ATOM 6774 O O . PRO B 1 349 ? -30.109 9.094 6.852 1 92.25 349 PRO B O 1
ATOM 6777 N N . VAL B 1 350 ? -29.062 11.016 6.875 1 92.19 350 VAL B N 1
ATOM 6778 C CA . VAL B 1 350 ? -29.594 11.367 5.555 1 92.19 350 VAL B CA 1
ATOM 6779 C C . VAL B 1 350 ? -28.516 11.133 4.496 1 92.19 350 VAL B C 1
ATOM 6781 O O . VAL B 1 350 ? -28.812 10.797 3.352 1 92.19 350 VAL B O 1
ATOM 6784 N N . VAL B 1 351 ? -27.219 11.328 4.906 1 94.5 351 VAL B N 1
ATOM 6785 C CA . VAL B 1 351 ? -26.109 11.117 3.979 1 94.5 351 VAL B CA 1
ATOM 6786 C C . VAL B 1 351 ? -24.859 10.711 4.75 1 94.5 351 VAL B C 1
ATOM 6788 O O . VAL B 1 351 ? -24.625 11.195 5.855 1 94.5 351 VAL B O 1
ATOM 6791 N N . VAL B 1 352 ? -24.109 9.781 4.199 1 95.88 352 VAL B N 1
ATOM 6792 C CA . VAL B 1 352 ? -22.781 9.461 4.688 1 95.88 352 VAL B CA 1
ATOM 6793 C C . VAL B 1 352 ? -21.734 9.984 3.713 1 95.88 352 VAL B C 1
ATOM 6795 O O . VAL B 1 352 ? -21.828 9.766 2.504 1 95.88 352 VAL B O 1
ATOM 6798 N N . LEU B 1 353 ? -20.75 10.711 4.203 1 96.06 353 LEU B N 1
ATOM 6799 C CA . LEU B 1 353 ? -19.766 11.352 3.34 1 96.06 353 LEU B CA 1
ATOM 6800 C C . LEU B 1 353 ? -18.344 10.922 3.719 1 96.06 353 LEU B C 1
ATOM 6802 O O . LEU B 1 353 ? -18.078 10.633 4.887 1 96.06 353 LEU B O 1
ATOM 6806 N N . ASP B 1 354 ? -17.5 10.875 2.74 1 96.12 354 ASP B N 1
ATOM 6807 C CA . ASP B 1 354 ? -16.078 10.625 2.908 1 96.12 354 ASP B CA 1
ATOM 6808 C C . ASP B 1 354 ? -15.25 11.562 2.033 1 96.12 354 ASP B C 1
ATOM 6810 O O . ASP B 1 354 ? -15.602 11.812 0.878 1 96.12 354 ASP B O 1
ATOM 6814 N N . ALA B 1 355 ? -14.242 12.188 2.602 1 96.88 355 ALA B N 1
ATOM 6815 C CA . ALA B 1 355 ? -13.32 13.023 1.844 1 96.88 355 ALA B CA 1
ATOM 6816 C C . ALA B 1 355 ? -12.102 12.219 1.388 1 96.88 355 ALA B C 1
ATOM 6818 O O . ALA B 1 355 ? -11.453 11.555 2.195 1 96.88 355 ALA B O 1
ATOM 6819 N N . LYS B 1 356 ? -11.844 12.133 0.135 1 95.62 356 LYS B N 1
ATOM 6820 C CA . LYS B 1 356 ? -10.703 11.414 -0.422 1 95.62 356 LYS B CA 1
ATOM 6821 C C . LYS B 1 356 ? -9.789 12.344 -1.204 1 95.62 356 LYS B C 1
ATOM 6823 O O . LYS B 1 356 ? -10.188 12.898 -2.232 1 95.62 356 LYS B O 1
ATOM 6828 N N . TYR B 1 357 ? -8.562 12.484 -0.734 1 94.81 357 TYR B N 1
ATOM 6829 C CA . TYR B 1 357 ? -7.551 13.289 -1.405 1 94.81 357 TYR B CA 1
ATOM 6830 C C . TYR B 1 357 ? -6.848 12.484 -2.492 1 94.81 357 TYR B C 1
ATOM 6832 O O . TYR B 1 357 ? -5.668 12.148 -2.361 1 94.81 357 TYR B O 1
ATOM 6840 N N . ARG B 1 358 ? -7.617 12.125 -3.533 1 93.19 358 ARG B N 1
ATOM 6841 C CA . ARG B 1 358 ? -7.137 11.219 -4.574 1 93.19 358 ARG B CA 1
ATOM 6842 C C . ARG B 1 358 ? -7.684 11.617 -5.941 1 93.19 358 ARG B C 1
ATOM 6844 O O . ARG B 1 358 ? -8.672 12.352 -6.027 1 93.19 358 ARG B O 1
ATOM 6851 N N . GLU B 1 359 ? -6.945 11.117 -6.906 1 90.31 359 GLU B N 1
ATOM 6852 C CA . GLU B 1 359 ? -7.41 11.281 -8.281 1 90.31 359 GLU B CA 1
ATOM 6853 C C . GLU B 1 359 ? -8.273 10.094 -8.711 1 90.31 359 GLU B C 1
ATOM 6855 O O . GLU B 1 359 ? -7.98 8.945 -8.367 1 90.31 359 GLU B O 1
ATOM 6860 N N . LEU B 1 360 ? -9.312 10.383 -9.445 1 89.06 360 LEU B N 1
ATOM 6861 C CA . LEU B 1 360 ? -10.18 9.328 -9.969 1 89.06 360 LEU B CA 1
ATOM 6862 C C . LEU B 1 360 ? -9.711 8.875 -11.344 1 89.06 360 LEU B C 1
ATOM 6864 O O . LEU B 1 360 ? -9.312 9.695 -12.172 1 89.06 360 LEU B O 1
ATOM 6868 N N . LYS B 1 361 ? -9.688 7.578 -11.461 1 80.62 361 LYS B N 1
ATOM 6869 C CA . LYS B 1 361 ? -9.438 7.023 -12.789 1 80.62 361 LYS B CA 1
ATOM 6870 C C . LYS B 1 361 ? -10.727 6.887 -13.586 1 80.62 361 LYS B C 1
ATOM 6872 O O . LYS B 1 361 ? -11.656 6.199 -13.156 1 80.62 361 LYS B O 1
ATOM 6877 N N . GLU B 1 362 ? -10.898 7.488 -14.664 1 80.19 362 GLU B N 1
ATOM 6878 C CA . GLU B 1 362 ? -12.078 7.445 -15.531 1 80.19 362 GLU B CA 1
ATOM 6879 C C . GLU B 1 362 ? -13.328 7.859 -14.766 1 80.19 362 GLU B C 1
ATOM 6881 O O . GLU B 1 362 ? -14.398 7.266 -14.945 1 80.19 362 GLU B O 1
ATOM 6886 N N . ARG B 1 363 ? -13.203 8.711 -13.781 1 82.5 363 ARG B N 1
ATOM 6887 C CA . ARG B 1 363 ? -14.289 9.336 -13.031 1 82.5 363 ARG B CA 1
ATOM 6888 C C . ARG B 1 363 ? -14.992 8.32 -12.148 1 82.5 363 ARG B C 1
ATOM 6890 O O . ARG B 1 363 ? -16.125 8.539 -11.727 1 82.5 363 ARG B O 1
ATOM 6897 N N . ILE B 1 364 ? -14.445 7.145 -12 1 86.25 364 ILE B N 1
ATOM 6898 C CA . ILE B 1 364 ? -15.023 6.121 -11.133 1 86.25 364 ILE B CA 1
ATOM 6899 C C . ILE B 1 364 ? -14.086 5.848 -9.961 1 86.25 364 ILE B C 1
ATOM 6901 O O . ILE B 1 364 ? -12.875 5.68 -10.148 1 86.25 364 ILE B O 1
ATOM 6905 N N . PRO B 1 365 ? -14.656 5.871 -8.812 1 90.31 365 PRO B N 1
ATOM 6906 C CA . PRO B 1 365 ? -13.828 5.547 -7.648 1 90.31 365 PRO B CA 1
ATOM 6907 C C . PRO B 1 365 ? -13.281 4.121 -7.688 1 90.31 365 PRO B C 1
ATOM 6909 O O . PRO B 1 365 ? -13.844 3.264 -8.375 1 90.31 365 PRO B O 1
ATOM 6912 N N . SER B 1 366 ? -12.18 3.904 -7.051 1 90.12 366 SER B N 1
ATOM 6913 C CA . SER B 1 366 ? -11.602 2.568 -6.949 1 90.12 366 SER B CA 1
ATOM 6914 C C . SER B 1 366 ? -12.547 1.606 -6.238 1 90.12 366 SER B C 1
ATOM 6916 O O . SER B 1 366 ? -13.445 2.035 -5.516 1 90.12 366 SER B O 1
ATOM 6918 N N . SER B 1 367 ? -12.312 0.334 -6.367 1 90.81 367 SER B N 1
ATOM 6919 C CA . SER B 1 367 ? -13.133 -0.694 -5.734 1 90.81 367 SER B CA 1
ATOM 6920 C C . SER B 1 367 ? -13.117 -0.559 -4.215 1 90.81 367 SER B C 1
ATOM 6922 O O . SER B 1 367 ? -14.141 -0.737 -3.559 1 90.81 367 SER B O 1
ATOM 6924 N N . ASP B 1 368 ? -11.961 -0.25 -3.73 1 91.38 368 ASP B N 1
ATOM 6925 C CA . ASP B 1 368 ? -11.836 -0.105 -2.283 1 91.38 368 ASP B CA 1
ATOM 6926 C C . ASP B 1 368 ? -12.688 1.054 -1.771 1 91.38 368 ASP B C 1
ATOM 6928 O O . ASP B 1 368 ? -13.359 0.931 -0.742 1 91.38 368 ASP B O 1
ATOM 6932 N N . MET B 1 369 ? -12.633 2.16 -2.512 1 92.44 369 MET B N 1
ATOM 6933 C CA . MET B 1 369 ? -13.438 3.314 -2.127 1 92.44 369 MET B CA 1
ATOM 6934 C C . MET B 1 369 ? -14.93 2.984 -2.193 1 92.44 369 MET B C 1
ATOM 6936 O O . MET B 1 369 ? -15.68 3.312 -1.274 1 92.44 369 MET B O 1
ATOM 6940 N N . LEU B 1 370 ? -15.312 2.338 -3.26 1 95.25 370 LEU B N 1
ATOM 6941 C CA . LEU B 1 370 ? -16.703 1.983 -3.453 1 95.25 370 LEU B CA 1
ATOM 6942 C C . LEU B 1 370 ? -17.188 1.057 -2.342 1 95.25 370 LEU B C 1
ATOM 6944 O O . LEU B 1 370 ? -18.281 1.261 -1.784 1 95.25 370 LEU B O 1
ATOM 6948 N N . ARG B 1 371 ? -16.422 0.044 -2.006 1 96.12 371 ARG B N 1
ATOM 6949 C CA . ARG B 1 371 ? -16.797 -0.899 -0.958 1 96.12 371 ARG B CA 1
ATOM 6950 C C . ARG B 1 371 ? -16.938 -0.192 0.385 1 96.12 371 ARG B C 1
ATOM 6952 O O . ARG B 1 371 ? -17.891 -0.463 1.132 1 96.12 371 ARG B O 1
ATOM 6959 N N . GLN B 1 372 ? -16.016 0.662 0.651 1 95.25 372 GLN B N 1
ATOM 6960 C CA . GLN B 1 372 ? -16.047 1.401 1.909 1 95.25 372 GLN B CA 1
ATOM 6961 C C . GLN B 1 372 ? -17.328 2.23 2.023 1 95.25 372 GLN B C 1
ATOM 6963 O O . GLN B 1 372 ? -18.047 2.15 3.027 1 95.25 372 GLN B O 1
ATOM 6968 N N . LEU B 1 373 ? -17.672 2.957 0.974 1 96.06 373 LEU B N 1
ATOM 6969 C CA . LEU B 1 373 ? -18.844 3.838 0.978 1 96.06 373 LEU B CA 1
ATOM 6970 C C . LEU B 1 373 ? -20.125 3.029 1.021 1 96.06 373 LEU B C 1
ATOM 6972 O O . LEU B 1 373 ? -21.094 3.418 1.692 1 96.06 373 LEU B O 1
ATOM 6976 N N . TYR B 1 374 ? -20.125 1.964 0.305 1 97 374 TYR B N 1
ATOM 6977 C CA . TYR B 1 374 ? -21.281 1.083 0.324 1 97 374 TYR B CA 1
ATOM 6978 C C . TYR B 1 374 ? -21.562 0.574 1.734 1 97 374 TYR B C 1
ATOM 6980 O O . TYR B 1 374 ? -22.703 0.602 2.199 1 97 374 TYR B O 1
ATOM 6988 N N . VAL B 1 375 ? -20.516 0.119 2.381 1 96.69 375 VAL B N 1
ATOM 6989 C CA . VAL B 1 375 ? -20.641 -0.432 3.729 1 96.69 375 VAL B CA 1
ATOM 6990 C C . VAL B 1 375 ? -21.125 0.649 4.688 1 96.69 375 VAL B C 1
ATOM 6992 O O . VAL B 1 375 ? -21.984 0.392 5.539 1 96.69 375 VAL B O 1
ATOM 6995 N N . TYR B 1 376 ? -20.609 1.88 4.555 1 95.88 376 TYR B N 1
ATOM 6996 C CA . TYR B 1 376 ? -21.078 2.98 5.391 1 95.88 376 TYR B CA 1
ATOM 6997 C C . TYR B 1 376 ? -22.578 3.199 5.215 1 95.88 376 TYR B C 1
ATOM 6999 O O . TYR B 1 376 ? -23.312 3.277 6.195 1 95.88 376 TYR B O 1
ATOM 7007 N N . SER B 1 377 ? -22.969 3.287 3.963 1 96.06 377 SER B N 1
ATOM 7008 C CA . SER B 1 377 ? -24.391 3.492 3.668 1 96.06 377 SER B CA 1
ATOM 7009 C C . SER B 1 377 ? -25.234 2.381 4.266 1 96.06 377 SER B C 1
ATOM 7011 O O . SER B 1 377 ? -26.297 2.645 4.832 1 96.06 377 SER B O 1
ATOM 7013 N N . ARG B 1 378 ? -24.766 1.182 4.223 1 94.56 378 ARG B N 1
ATOM 7014 C CA . ARG B 1 378 ? -25.5 0.026 4.734 1 94.56 378 ARG B CA 1
ATOM 7015 C C . ARG B 1 378 ? -25.609 0.086 6.254 1 94.56 378 ARG B C 1
ATOM 7017 O O . ARG B 1 378 ? -26.703 -0.073 6.797 1 94.56 378 ARG B O 1
ATOM 7024 N N . ILE B 1 379 ? -24.547 0.291 6.91 1 93.81 379 ILE B N 1
ATOM 7025 C CA . ILE B 1 379 ? -24.516 0.263 8.367 1 93.81 379 ILE B CA 1
ATOM 7026 C C . ILE B 1 379 ? -25.391 1.376 8.93 1 93.81 379 ILE B C 1
ATOM 7028 O O . ILE B 1 379 ? -26.234 1.135 9.805 1 93.81 379 ILE B O 1
ATOM 7032 N N . TRP B 1 380 ? -25.281 2.551 8.445 1 93.38 380 TRP B N 1
ATOM 7033 C CA . TRP B 1 380 ? -26.016 3.688 8.977 1 93.38 380 TRP B CA 1
ATOM 7034 C C . TRP B 1 380 ? -27.484 3.635 8.539 1 93.38 380 TRP B C 1
ATOM 7036 O O . TRP B 1 380 ? -28.359 4.16 9.219 1 93.38 380 TRP B O 1
ATOM 7046 N N . GLY B 1 381 ? -27.703 2.988 7.406 1 91.44 381 GLY B N 1
ATOM 7047 C CA . GLY B 1 381 ? -29.078 2.752 7.02 1 91.44 381 GLY B CA 1
ATOM 7048 C C . GLY B 1 381 ? -29.781 1.73 7.895 1 91.44 381 GLY B C 1
ATOM 7049 O O . GLY B 1 381 ? -30.969 1.886 8.219 1 91.44 381 GLY B O 1
ATOM 7050 N N . TYR B 1 382 ? -29.062 0.719 8.266 1 87.25 382 TYR B N 1
ATOM 7051 C CA . TYR B 1 382 ? -29.609 -0.385 9.055 1 87.25 382 TYR B CA 1
ATOM 7052 C C . TYR B 1 382 ? -29.766 0.019 10.516 1 87.25 382 TYR B C 1
ATOM 7054 O O . TYR B 1 382 ? -30.75 -0.369 11.164 1 87.25 382 TYR B O 1
ATOM 7062 N N . LYS B 1 383 ? -28.891 0.725 11.102 1 78.38 383 LYS B N 1
ATOM 7063 C CA . LYS B 1 383 ? -28.875 1.035 12.531 1 78.38 383 LYS B CA 1
ATOM 7064 C C . LYS B 1 383 ? -30 1.998 12.898 1 78.38 383 LYS B C 1
ATOM 7066 O O . LYS B 1 383 ? -30.469 2 14.039 1 78.38 383 LYS B O 1
ATOM 7071 N N . THR B 1 384 ? -30.422 2.85 12.094 1 67.69 384 THR B N 1
ATOM 7072 C CA . THR B 1 384 ? -31.438 3.836 12.438 1 67.69 384 THR B CA 1
ATOM 7073 C C . THR B 1 384 ? -32.812 3.219 12.391 1 67.69 384 THR B C 1
ATOM 7075 O O . THR B 1 384 ? -33.75 3.707 13.039 1 67.69 384 THR B O 1
ATOM 7078 N N . SER B 1 385 ? -33.188 2.303 11.469 1 61.06 385 SER B N 1
ATOM 7079 C CA . SER B 1 385 ? -34.594 1.85 11.414 1 61.06 385 SER B CA 1
ATOM 7080 C C . SER B 1 385 ? -34.688 0.352 11.68 1 61.06 385 SER B C 1
ATOM 7082 O O . SER B 1 385 ? -35.781 -0.207 11.695 1 61.06 385 SER B O 1
ATOM 7084 N N . HIS B 1 386 ? -33.75 -0.379 12.609 1 55.38 386 HIS B N 1
ATOM 7085 C CA . HIS B 1 386 ? -33.688 -1.804 12.914 1 55.38 386 HIS B CA 1
ATOM 7086 C C . HIS B 1 386 ? -34.406 -2.631 11.852 1 55.38 386 HIS B C 1
ATOM 7088 O O . HIS B 1 386 ? -33.969 -3.742 11.531 1 55.38 386 HIS B O 1
ATOM 7094 N N . GLU B 1 387 ? -35.625 -2.088 11.359 1 56.84 387 GLU B N 1
ATOM 7095 C CA . GLU B 1 387 ? -36.469 -2.91 10.508 1 56.84 387 GLU B CA 1
ATOM 7096 C C . GLU B 1 387 ? -36.344 -2.518 9.047 1 56.84 387 GLU B C 1
ATOM 7098 O O . GLU B 1 387 ? -36.375 -3.375 8.156 1 56.84 387 GLU B O 1
ATOM 7103 N N . ASN B 1 388 ? -36.031 -1.225 8.734 1 71.06 388 ASN B N 1
ATOM 7104 C CA . ASN B 1 388 ? -36.031 -0.79 7.34 1 71.06 388 ASN B CA 1
ATOM 7105 C C . ASN B 1 388 ? -34.781 -0.026 6.973 1 71.06 388 ASN B C 1
ATOM 7107 O O . ASN B 1 388 ? -34.438 0.974 7.609 1 71.06 388 ASN B O 1
ATOM 7111 N N . ASP B 1 389 ? -33.844 -0.659 6.184 1 82.81 389 ASP B N 1
ATOM 7112 C CA . ASP B 1 389 ? -32.688 0.01 5.59 1 82.81 389 ASP B CA 1
ATOM 7113 C C . ASP B 1 389 ? -33.094 1.28 4.855 1 82.81 389 ASP B C 1
ATOM 7115 O O . ASP B 1 389 ? -33.719 1.21 3.789 1 82.81 389 ASP B O 1
ATOM 7119 N N . SER B 1 390 ? -32.875 2.486 5.465 1 86.5 390 SER B N 1
ATOM 7120 C CA . SER B 1 390 ? -33.281 3.762 4.879 1 86.5 390 SER B CA 1
ATOM 7121 C C . SER B 1 390 ? -32.438 4.086 3.639 1 86.5 390 SER B C 1
ATOM 7123 O O . SER B 1 390 ? -32.781 4.988 2.873 1 86.5 390 SER B O 1
ATOM 7125 N N . LYS B 1 391 ? -31.297 3.406 3.398 1 91.38 391 LYS B N 1
ATOM 7126 C CA . LYS B 1 391 ? -30.422 3.516 2.24 1 91.38 391 LYS B CA 1
ATOM 7127 C C . LYS B 1 391 ? -29.938 4.953 2.043 1 91.38 391 LYS B C 1
ATOM 7129 O O . LYS B 1 391 ? -30.047 5.504 0.946 1 91.38 391 LYS B O 1
ATOM 7134 N N . PRO B 1 392 ? -29.422 5.559 3.184 1 93.56 392 PRO B N 1
ATOM 7135 C CA . PRO B 1 392 ? -28.844 6.891 2.971 1 93.56 392 PRO B CA 1
ATOM 7136 C C . PRO B 1 392 ? -27.797 6.906 1.859 1 93.56 392 PRO B C 1
ATOM 7138 O O . PRO B 1 392 ? -26.984 5.992 1.768 1 93.56 392 PRO B O 1
ATOM 7141 N N . PRO B 1 393 ? -27.828 7.875 1.033 1 95.69 393 PRO B N 1
ATOM 7142 C CA . PRO B 1 393 ? -26.828 7.949 -0.038 1 95.69 393 PRO B CA 1
ATOM 7143 C C . PRO B 1 393 ? -25.406 8.148 0.488 1 95.69 393 PRO B C 1
ATOM 7145 O O . PRO B 1 393 ? -25.219 8.75 1.552 1 95.69 393 PRO B O 1
ATOM 7148 N N . ALA B 1 394 ? -24.469 7.602 -0.227 1 96.56 394 ALA B N 1
ATOM 7149 C CA . ALA B 1 394 ? -23.047 7.836 0.04 1 96.56 394 ALA B CA 1
ATOM 7150 C C . ALA B 1 394 ? -22.5 8.93 -0.865 1 96.56 394 ALA B C 1
ATOM 7152 O O . ALA B 1 394 ? -22.859 9.016 -2.041 1 96.56 394 ALA B O 1
ATOM 7153 N N . VAL B 1 395 ? -21.656 9.789 -0.308 1 96.5 395 VAL B N 1
ATOM 7154 C CA . VAL B 1 395 ? -21.062 10.891 -1.065 1 96.5 395 VAL B CA 1
ATOM 7155 C C . VAL B 1 395 ? -19.547 10.898 -0.883 1 96.5 395 VAL B C 1
ATOM 7157 O O . VAL B 1 395 ? -19.062 10.758 0.237 1 96.5 395 VAL B O 1
ATOM 7160 N N . ILE B 1 396 ? -18.844 10.984 -1.911 1 96.31 396 ILE B N 1
ATOM 7161 C CA . ILE B 1 396 ? -17.391 11.188 -1.865 1 96.31 396 ILE B CA 1
ATOM 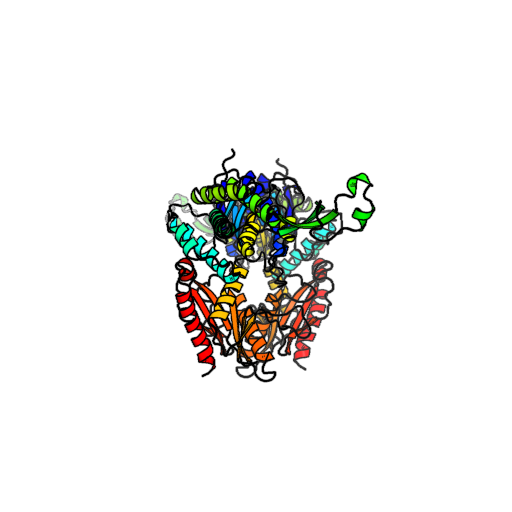7162 C C . ILE B 1 396 ? -17.047 12.609 -2.289 1 96.31 396 ILE B C 1
ATOM 7164 O O . ILE B 1 396 ? -17.578 13.109 -3.287 1 96.31 396 ILE B O 1
ATOM 7168 N N . VAL B 1 397 ? -16.281 13.273 -1.506 1 96.5 397 VAL B N 1
ATOM 7169 C CA . VAL B 1 397 ? -15.789 14.602 -1.855 1 96.5 397 VAL B CA 1
ATOM 7170 C C . VAL B 1 397 ? -14.32 14.508 -2.262 1 96.5 397 VAL B C 1
ATOM 7172 O O . VAL B 1 397 ? -13.484 14.008 -1.501 1 96.5 397 VAL B O 1
ATOM 7175 N N . ILE B 1 398 ? -14.016 14.898 -3.412 1 96.06 398 ILE B N 1
ATOM 7176 C CA . ILE B 1 398 ? -12.641 14.852 -3.908 1 96.06 398 ILE B CA 1
ATOM 7177 C C . ILE B 1 398 ? -12.211 16.25 -4.371 1 96.06 398 ILE B C 1
ATOM 7179 O O . ILE B 1 398 ? -13.047 17.078 -4.734 1 96.06 398 ILE B O 1
ATOM 7183 N N . PRO B 1 399 ? -10.938 16.516 -4.352 1 95.19 399 PRO B N 1
ATOM 7184 C CA . PRO B 1 399 ? -10.469 17.812 -4.852 1 95.19 399 PRO B CA 1
ATOM 7185 C C . PRO B 1 399 ? -10.352 17.859 -6.371 1 95.19 399 PRO B C 1
ATOM 7187 O O . PRO B 1 399 ? -10.055 16.844 -7 1 95.19 399 PRO B O 1
ATOM 7190 N N . SER B 1 400 ? -10.602 18.938 -6.879 1 93.44 400 SER B N 1
ATOM 7191 C CA . SER B 1 400 ? -10.375 19.188 -8.297 1 93.44 400 SER B CA 1
ATOM 7192 C C . SER B 1 400 ? -9.656 20.5 -8.531 1 93.44 400 SER B C 1
ATOM 7194 O O . SER B 1 400 ? -9.727 21.406 -7.695 1 93.44 400 SER B O 1
ATOM 7196 N N . SER B 1 401 ? -8.875 20.547 -9.539 1 91.38 401 SER B N 1
ATOM 7197 C CA . SER B 1 401 ? -8.211 21.766 -10 1 91.38 401 SER B CA 1
ATOM 7198 C C . SER B 1 401 ? -8.008 21.75 -11.516 1 91.38 401 SER B C 1
ATOM 7200 O O . SER B 1 401 ? -8.469 20.828 -12.195 1 91.38 401 SER B O 1
ATOM 7202 N N . SER B 1 402 ? -7.359 22.797 -12 1 87.56 402 SER B N 1
ATOM 7203 C CA . SER B 1 402 ? -7.074 22.875 -13.43 1 87.56 402 SER B CA 1
ATOM 7204 C C . SER B 1 402 ? -6.16 21.734 -13.875 1 87.56 402 SER B C 1
ATOM 7206 O O . SER B 1 402 ? -6.133 21.375 -15.055 1 87.56 402 SER B O 1
ATOM 7208 N N . THR B 1 403 ? -5.492 21.109 -12.945 1 87.19 403 THR B N 1
ATOM 7209 C CA . THR B 1 403 ? -4.531 20.078 -13.328 1 87.19 403 THR B CA 1
ATOM 7210 C C . THR B 1 403 ? -4.848 18.75 -12.625 1 87.19 403 THR B C 1
ATOM 7212 O O . THR B 1 403 ? -4.109 17.781 -12.773 1 87.19 403 THR B O 1
ATOM 7215 N N . TYR B 1 404 ? -5.801 18.688 -11.859 1 90.94 404 TYR B N 1
ATOM 7216 C CA . TYR B 1 404 ? -6.129 17.516 -11.055 1 90.94 404 TYR B CA 1
ATOM 7217 C C . TYR B 1 404 ? -7.621 17.219 -11.109 1 90.94 404 TYR B C 1
ATOM 7219 O O . TYR B 1 404 ? -8.445 18.078 -10.812 1 90.94 404 TYR B O 1
ATOM 7227 N N . ASN B 1 405 ? -7.945 15.875 -11.414 1 92.75 405 ASN B N 1
ATOM 7228 C CA . ASN B 1 405 ? -9.344 15.508 -11.617 1 92.75 405 ASN B CA 1
ATOM 7229 C C . ASN B 1 405 ? -10.047 16.5 -12.547 1 92.75 405 ASN B C 1
ATOM 7231 O O . ASN B 1 405 ? -11.133 16.984 -12.234 1 92.75 405 ASN B O 1
ATOM 7235 N N . GLN B 1 406 ? -9.289 16.547 -13.633 1 85.31 406 GLN B N 1
ATOM 7236 C CA . GLN B 1 406 ? -9.773 17.516 -14.609 1 85.31 406 GLN B CA 1
ATOM 7237 C C . GLN B 1 406 ? -11.039 17 -15.305 1 85.31 406 GLN B C 1
ATOM 7239 O O . GLN B 1 406 ? -11.172 15.812 -15.578 1 85.31 406 GLN B O 1
ATOM 7244 N N . GLY B 1 407 ? -12.008 17.781 -15.406 1 81.19 407 GLY B N 1
ATOM 7245 C CA . GLY B 1 407 ? -13.172 17.391 -16.188 1 81.19 407 GLY B CA 1
ATOM 7246 C C . GLY B 1 407 ? -14.375 17.047 -15.328 1 81.19 407 GLY B C 1
ATOM 7247 O O . GLY B 1 407 ? -15.461 16.797 -15.852 1 81.19 407 GLY B O 1
ATOM 7248 N N . LEU B 1 408 ? -14.055 16.891 -14.094 1 87.12 408 LEU B N 1
ATOM 7249 C CA . LEU B 1 408 ? -15.219 16.641 -13.242 1 87.12 408 LEU B CA 1
ATOM 7250 C C . LEU B 1 408 ? -16.156 17.844 -13.234 1 87.12 408 LEU B C 1
ATOM 7252 O O . LEU B 1 408 ? -15.695 19 -13.133 1 87.12 408 LEU B O 1
ATOM 7256 N N . PRO B 1 409 ? -17.391 17.641 -13.438 1 85.06 409 PRO B N 1
ATOM 7257 C CA . PRO B 1 409 ? -18.344 18.734 -13.453 1 85.06 409 PRO B CA 1
ATOM 7258 C C . PRO B 1 409 ? -18.594 19.328 -12.062 1 85.06 409 PRO B C 1
ATOM 7260 O O . PRO B 1 409 ? -18.281 18.688 -11.055 1 85.06 409 PRO B O 1
ATOM 7263 N N . ASP B 1 410 ? -19.219 20.5 -12.07 1 81.62 410 ASP B N 1
ATOM 7264 C CA . ASP B 1 410 ? -19.594 21.141 -10.812 1 81.62 410 ASP B CA 1
ATOM 7265 C C . ASP B 1 410 ? -20.781 20.406 -10.164 1 81.62 410 ASP B C 1
ATOM 7267 O O . ASP B 1 410 ? -20.906 20.391 -8.938 1 81.62 410 ASP B O 1
ATOM 7271 N N . LYS B 1 411 ? -21.547 19.828 -11.055 1 88.06 411 LYS B N 1
ATOM 7272 C CA . LYS B 1 411 ? -22.641 19.031 -10.531 1 88.06 411 LYS B CA 1
ATOM 7273 C C . LYS B 1 411 ? -22.172 17.656 -10.062 1 88.06 411 LYS B C 1
ATOM 7275 O O . LYS B 1 411 ? -21.25 17.078 -10.656 1 88.06 411 LYS B O 1
ATOM 7280 N N . PRO B 1 412 ? -22.797 17.203 -9.039 1 93.19 412 PRO B N 1
ATOM 7281 C CA . PRO B 1 412 ? -22.391 15.883 -8.539 1 93.19 412 PRO B CA 1
ATOM 7282 C C . PRO B 1 412 ? -22.594 14.773 -9.57 1 93.19 412 PRO B C 1
ATOM 7284 O O . PRO B 1 412 ? -23.594 14.781 -10.305 1 93.19 412 PRO B O 1
ATOM 7287 N N . LEU B 1 413 ? -21.656 13.953 -9.719 1 92.94 413 LEU B N 1
ATOM 7288 C CA . LEU B 1 413 ? -21.859 12.719 -10.469 1 92.94 413 LEU B CA 1
ATOM 7289 C C . LEU B 1 413 ? -22.719 11.734 -9.672 1 92.94 413 LEU B C 1
ATOM 7291 O O . LEU B 1 413 ? -22.547 11.602 -8.453 1 92.94 413 LEU B O 1
ATOM 7295 N N . GLU B 1 414 ? -23.656 11.18 -10.383 1 93.81 414 GLU B N 1
ATOM 7296 C CA . GLU B 1 414 ? -24.578 10.273 -9.703 1 93.81 414 GLU B CA 1
ATOM 7297 C C . GLU B 1 414 ? -24.406 8.844 -10.211 1 93.81 414 GLU B C 1
ATOM 7299 O O . GLU B 1 414 ? -24.375 8.602 -11.414 1 93.81 414 GLU B O 1
ATOM 7304 N N . PHE B 1 415 ? -24.25 7.938 -9.297 1 94.44 415 PHE B N 1
ATOM 7305 C CA . PHE B 1 415 ? -24.203 6.504 -9.562 1 94.44 415 PHE B CA 1
ATOM 7306 C C . PHE B 1 415 ? -25.188 5.754 -8.664 1 94.44 415 PHE B C 1
ATOM 7308 O O . PHE B 1 415 ? -25.75 6.332 -7.734 1 94.44 415 PHE B O 1
ATOM 7315 N N . GLU B 1 416 ? -25.438 4.566 -9.047 1 95.81 416 GLU B N 1
ATOM 7316 C CA . GLU B 1 416 ? -26.281 3.689 -8.25 1 95.81 416 GLU B CA 1
ATOM 7317 C C . GLU B 1 416 ? -25.641 2.314 -8.078 1 95.81 416 GLU B C 1
ATOM 7319 O O . GLU B 1 416 ? -25.156 1.727 -9.039 1 95.81 416 GLU B O 1
ATOM 7324 N N . PHE B 1 417 ? -25.578 1.888 -6.879 1 94.88 417 PHE B N 1
ATOM 7325 C CA . PHE B 1 417 ? -25.109 0.527 -6.637 1 94.88 417 PHE B CA 1
ATOM 7326 C C . PHE B 1 417 ? -26.125 -0.49 -7.129 1 94.88 417 PHE B C 1
ATOM 7328 O O . PHE B 1 417 ? -27.234 -0.122 -7.516 1 94.88 417 PHE B O 1
ATOM 7335 N N . PHE B 1 418 ? -25.828 -1.718 -7.098 1 91.38 418 PHE B N 1
ATOM 7336 C CA . PHE B 1 418 ? -26.641 -2.811 -7.613 1 91.38 418 PHE B CA 1
ATOM 7337 C C . PHE B 1 418 ? -27.953 -2.902 -6.859 1 91.38 418 PHE B C 1
ATOM 7339 O O . PHE B 1 418 ? -28.953 -3.379 -7.402 1 91.38 418 PHE B O 1
ATOM 7346 N N . ASP B 1 419 ? -28.078 -2.438 -5.566 1 90.88 419 ASP B N 1
ATOM 7347 C CA . ASP B 1 419 ? -29.281 -2.541 -4.758 1 90.88 419 ASP B CA 1
ATOM 7348 C C . ASP B 1 419 ? -29.984 -1.189 -4.645 1 90.88 419 ASP B C 1
ATOM 7350 O O . ASP B 1 419 ? -30.672 -0.918 -3.656 1 90.88 419 ASP B O 1
ATOM 7354 N N . GLU B 1 420 ? -29.641 -0.183 -5.527 1 91.44 420 GLU B N 1
ATOM 7355 C CA . GLU B 1 420 ? -30.344 1.087 -5.73 1 91.44 420 GLU B CA 1
ATOM 7356 C C . GLU B 1 420 ? -29.859 2.139 -4.73 1 91.44 420 GLU B C 1
ATOM 7358 O O . GLU B 1 420 ? -30.438 3.223 -4.641 1 91.44 420 GLU B O 1
ATOM 7363 N N . ARG B 1 421 ? -28.906 1.728 -3.971 1 93.25 421 ARG B N 1
ATOM 7364 C CA . ARG B 1 421 ? -28.266 2.746 -3.139 1 93.25 421 ARG B CA 1
ATOM 7365 C C . ARG B 1 421 ? -27.547 3.779 -3.996 1 93.25 421 ARG B C 1
ATOM 7367 O O . ARG B 1 421 ? -26.844 3.426 -4.941 1 93.25 421 ARG B O 1
ATOM 7374 N N . LYS B 1 422 ? -27.719 5.012 -3.621 1 95.62 422 LYS B N 1
ATOM 7375 C CA . LYS B 1 422 ? -27.172 6.09 -4.441 1 95.62 422 LYS B CA 1
ATOM 7376 C C . LYS B 1 422 ? -25.766 6.465 -3.99 1 95.62 422 LYS B C 1
ATOM 7378 O O . LYS B 1 422 ? -25.453 6.438 -2.795 1 95.62 422 LYS B O 1
ATOM 7383 N N . LEU B 1 423 ? -24.922 6.75 -4.91 1 96.25 423 LEU B N 1
ATOM 7384 C CA . LEU B 1 423 ? -23.562 7.25 -4.711 1 96.25 423 LEU B CA 1
ATOM 7385 C C . LEU B 1 423 ? -23.344 8.547 -5.477 1 96.25 423 LEU B C 1
ATOM 7387 O O . LEU B 1 423 ? -23.641 8.633 -6.668 1 96.25 423 LEU B O 1
ATOM 7391 N N . PHE B 1 424 ? -22.844 9.539 -4.801 1 96.12 424 PHE B N 1
ATOM 7392 C CA . PHE B 1 424 ? -22.547 10.812 -5.441 1 96.12 424 PHE B CA 1
ATOM 7393 C C . PHE B 1 424 ? -21.078 11.156 -5.312 1 96.12 424 PHE B C 1
ATOM 7395 O O . PHE B 1 424 ? -20.453 10.867 -4.285 1 96.12 424 PHE B O 1
ATOM 7402 N N . ILE B 1 425 ? -20.531 11.719 -6.305 1 95.31 425 ILE B N 1
ATOM 7403 C CA . ILE B 1 425 ? -19.188 12.281 -6.273 1 95.31 425 ILE B CA 1
ATOM 7404 C C . ILE B 1 425 ? -19.266 13.797 -6.422 1 95.31 425 ILE B C 1
ATOM 7406 O O . ILE B 1 425 ? -19.828 14.305 -7.395 1 95.31 425 ILE B O 1
ATOM 7410 N N . VAL B 1 426 ? -18.719 14.453 -5.484 1 95.31 426 VAL B N 1
ATOM 7411 C CA . VAL B 1 426 ? -18.703 15.914 -5.5 1 95.31 426 VAL B CA 1
ATOM 7412 C C . VAL B 1 426 ? -17.266 16.406 -5.543 1 95.31 426 VAL B C 1
ATOM 7414 O O . VAL B 1 426 ? -16.438 16 -4.723 1 95.31 426 VAL B O 1
ATOM 7417 N N . ALA B 1 427 ? -17 17.203 -6.449 1 93.88 427 ALA B N 1
ATOM 7418 C CA . ALA B 1 427 ? -15.672 17.797 -6.562 1 93.88 427 ALA B CA 1
ATOM 7419 C C . ALA B 1 427 ? -15.617 19.156 -5.879 1 93.88 427 ALA B C 1
ATOM 7421 O O . ALA B 1 427 ? -16.516 19.984 -6.059 1 93.88 427 ALA B O 1
ATOM 7422 N N . TYR B 1 428 ? -14.695 19.328 -5.039 1 94.25 428 TYR B N 1
ATOM 7423 C CA . TYR B 1 428 ? -14.414 20.656 -4.48 1 94.25 428 TYR B CA 1
ATOM 7424 C C . TYR B 1 428 ? -13.328 21.359 -5.273 1 94.25 428 TYR B C 1
ATOM 7426 O O . TYR B 1 428 ? -12.188 20.891 -5.328 1 94.25 428 TYR B O 1
ATOM 7434 N N . ASN B 1 429 ? -13.609 22.422 -5.867 1 92.62 429 ASN B N 1
ATOM 7435 C CA . ASN B 1 429 ? -12.688 23.141 -6.75 1 92.62 429 ASN B CA 1
ATOM 7436 C C . ASN B 1 429 ? -11.617 23.875 -5.961 1 92.62 429 ASN B C 1
ATOM 7438 O O . ASN B 1 429 ? -11.867 24.953 -5.41 1 92.62 429 ASN B O 1
ATOM 7442 N N . MET B 1 430 ? -10.469 23.375 -6.082 1 92.06 430 MET B N 1
ATOM 7443 C CA . MET B 1 430 ? -9.359 23.891 -5.285 1 92.06 430 MET B CA 1
ATOM 7444 C C . MET B 1 430 ? -8.766 25.141 -5.922 1 92.06 430 MET B C 1
ATOM 7446 O O . MET B 1 430 ? -7.988 25.859 -5.281 1 92.06 430 MET B O 1
ATOM 7450 N N . ASP B 1 431 ? -9.086 25.438 -7.105 1 89.38 431 ASP B N 1
ATOM 7451 C CA . ASP B 1 431 ? -8.578 26.641 -7.758 1 89.38 431 ASP B CA 1
ATOM 7452 C C . ASP B 1 431 ? -9.047 27.891 -7.027 1 89.38 431 ASP B C 1
ATOM 7454 O O . ASP B 1 431 ? -8.328 28.906 -6.992 1 89.38 431 ASP B O 1
ATOM 7458 N N . TYR B 1 432 ? -10.195 27.781 -6.445 1 88.81 432 TYR B N 1
ATOM 7459 C CA . TYR B 1 432 ? -10.711 28.922 -5.703 1 88.81 432 TYR B CA 1
ATOM 7460 C C . TYR B 1 432 ? -9.953 29.109 -4.391 1 88.81 432 TYR B C 1
ATOM 7462 O O . TYR B 1 432 ? -9.898 30.203 -3.852 1 88.81 432 TYR B O 1
ATOM 7470 N N . VAL B 1 433 ? -9.43 28.016 -3.928 1 86.69 433 VAL B N 1
ATOM 7471 C CA . VAL B 1 433 ? -8.633 28.094 -2.705 1 86.69 433 VAL B CA 1
ATOM 7472 C C . VAL B 1 433 ? -7.312 28.797 -2.988 1 86.69 433 VAL B C 1
ATOM 7474 O O . VAL B 1 433 ? -6.832 29.578 -2.168 1 86.69 433 VAL B O 1
ATOM 7477 N N . LYS B 1 434 ? -6.801 28.562 -4.176 1 82.12 434 LYS B N 1
ATOM 7478 C CA . LYS B 1 434 ? -5.555 29.219 -4.574 1 82.12 434 LYS B CA 1
ATOM 7479 C C . LYS B 1 434 ? -5.719 30.734 -4.637 1 82.12 434 LYS B C 1
ATOM 7481 O O . LYS B 1 434 ? -4.812 31.469 -4.254 1 82.12 434 LYS B O 1
ATOM 7486 N N . THR B 1 435 ? -6.832 31.172 -5.113 1 81.69 435 THR B N 1
ATOM 7487 C CA . THR B 1 435 ? -7.051 32.594 -5.367 1 81.69 435 THR B CA 1
ATOM 7488 C C . THR B 1 435 ? -7.645 33.281 -4.137 1 81.69 435 THR B C 1
ATOM 7490 O O . THR B 1 435 ? -7.738 34.5 -4.086 1 81.69 435 THR B O 1
ATOM 7493 N N . GLY B 1 436 ? -8.055 32.469 -3.199 1 81.12 436 GLY B N 1
ATOM 7494 C CA . GLY B 1 436 ? -8.672 33.031 -2.004 1 81.12 436 GLY B CA 1
ATOM 7495 C C . GLY B 1 436 ? -10.164 33.25 -2.152 1 81.12 436 GLY B C 1
ATOM 7496 O O . GLY B 1 436 ? -10.82 33.75 -1.235 1 81.12 436 GLY B O 1
ATOM 7497 N N . ALA B 1 437 ? -10.68 32.906 -3.291 1 84.62 437 ALA B N 1
ATOM 7498 C CA . ALA B 1 437 ? -12.117 33.031 -3.541 1 84.62 437 ALA B CA 1
ATOM 7499 C C . ALA B 1 437 ? -12.891 31.844 -2.979 1 84.62 437 ALA B C 1
ATOM 7501 O O . ALA B 1 437 ? -13.672 31.219 -3.689 1 84.62 437 ALA B O 1
ATOM 7502 N N . ILE B 1 438 ? -12.766 31.656 -1.76 1 85.06 438 ILE B N 1
ATOM 7503 C CA . ILE B 1 438 ? -13.32 30.5 -1.075 1 85.06 438 ILE B CA 1
ATOM 7504 C C . ILE B 1 438 ? -14.844 30.531 -1.147 1 85.06 438 ILE B C 1
ATOM 7506 O O . ILE B 1 438 ? -15.484 29.484 -1.263 1 85.06 438 ILE B O 1
ATOM 7510 N N . PHE B 1 439 ? -15.375 31.719 -1.134 1 86.12 439 PHE B N 1
ATOM 7511 C CA . PHE B 1 439 ? -16.828 31.891 -1.156 1 86.12 439 PHE B CA 1
ATOM 7512 C C . PHE B 1 439 ? -17.422 31.281 -2.422 1 86.12 439 PHE B C 1
ATOM 7514 O O . PHE B 1 439 ? -18.5 30.688 -2.385 1 86.12 439 PHE B O 1
ATOM 7521 N N . LYS B 1 440 ? -16.734 31.391 -3.48 1 87.56 440 LYS B N 1
ATOM 7522 C CA . LYS B 1 440 ? -17.219 30.828 -4.738 1 87.56 440 LYS B CA 1
ATOM 7523 C C . LYS B 1 440 ? -17.203 29.312 -4.699 1 87.56 440 LYS B C 1
ATOM 7525 O O . LYS B 1 440 ? -18.141 28.656 -5.152 1 87.56 440 LYS B O 1
ATOM 7530 N N . ALA B 1 441 ? -16.156 28.766 -4.145 1 86.62 441 ALA B N 1
ATOM 7531 C CA . ALA B 1 441 ? -16.078 27.328 -3.998 1 86.62 441 ALA B CA 1
ATOM 7532 C C . ALA B 1 441 ? -17.172 26.797 -3.074 1 86.62 441 ALA B C 1
ATOM 7534 O O . ALA B 1 441 ? -17.797 25.766 -3.359 1 86.62 441 ALA B O 1
ATOM 7535 N N . ASP B 1 442 ? -17.391 27.531 -2.051 1 89.62 442 ASP B N 1
ATOM 7536 C CA . ASP B 1 442 ? -18.406 27.141 -1.082 1 89.62 442 ASP B CA 1
ATOM 7537 C C . ASP B 1 442 ? -19.812 27.188 -1.702 1 89.62 442 ASP B C 1
ATOM 7539 O O . ASP B 1 442 ? -20.641 26.328 -1.427 1 89.62 442 ASP B O 1
ATOM 7543 N N . LYS B 1 443 ? -20.016 28.203 -2.518 1 89.56 443 LYS B N 1
ATOM 7544 C CA . LYS B 1 443 ? -21.312 28.344 -3.176 1 89.56 443 LYS B CA 1
ATOM 7545 C C . LYS B 1 443 ? -21.609 27.141 -4.062 1 89.56 443 LYS B C 1
ATOM 7547 O O . LYS B 1 443 ? -22.688 26.562 -3.986 1 89.56 443 LYS B O 1
ATOM 7552 N N . ASN B 1 444 ? -20.688 26.766 -4.844 1 87.12 444 ASN B N 1
ATOM 7553 C CA . ASN B 1 444 ? -20.844 25.609 -5.719 1 87.12 444 ASN B CA 1
ATOM 7554 C C . ASN B 1 444 ? -21.031 24.328 -4.918 1 87.12 444 ASN B C 1
ATOM 7556 O O . ASN B 1 444 ? -21.875 23.5 -5.262 1 87.12 444 ASN B O 1
ATOM 7560 N N . PHE B 1 445 ? -20.281 24.219 -3.922 1 89.62 445 PHE B N 1
ATOM 7561 C CA . PHE B 1 445 ? -20.344 23.047 -3.07 1 89.62 445 PHE B CA 1
ATOM 7562 C C . PHE B 1 445 ? -21.703 22.953 -2.381 1 89.62 445 PHE B C 1
ATOM 7564 O O . PHE B 1 445 ? -22.312 21.875 -2.328 1 89.62 445 PHE B O 1
ATOM 7571 N N . ARG B 1 446 ? -22.172 24.047 -1.905 1 89.88 446 ARG B N 1
ATOM 7572 C CA . ARG B 1 446 ? -23.469 24.109 -1.249 1 89.88 446 ARG B CA 1
ATOM 7573 C C . ARG B 1 446 ? -24.578 23.703 -2.207 1 89.88 446 ARG B C 1
ATOM 7575 O O . ARG B 1 446 ? -25.516 22.984 -1.821 1 89.88 446 ARG B O 1
ATOM 7582 N N . ARG B 1 447 ? -24.5 24.156 -3.389 1 89.75 447 ARG B N 1
ATOM 7583 C CA . ARG B 1 447 ? -25.484 23.797 -4.402 1 89.75 447 ARG B CA 1
ATOM 7584 C C . ARG B 1 447 ? -25.5 22.281 -4.633 1 89.75 447 ARG B C 1
ATOM 7586 O O . ARG B 1 447 ? -26.578 21.688 -4.73 1 89.75 447 ARG B O 1
ATOM 7593 N N . SER B 1 448 ? -24.344 21.766 -4.715 1 89.69 448 SER B N 1
ATOM 7594 C CA . SER B 1 448 ? -24.219 20.328 -4.91 1 89.69 448 SER B CA 1
ATOM 7595 C C . SER B 1 448 ? -24.797 19.562 -3.729 1 89.69 448 SER B C 1
ATOM 7597 O O . SER B 1 448 ? -25.547 18.594 -3.914 1 89.69 448 SER B O 1
ATOM 7599 N N . LEU B 1 449 ? -24.484 19.984 -2.561 1 87.81 449 LEU B N 1
ATOM 7600 C CA . LEU B 1 449 ? -24.969 19.328 -1.354 1 87.81 449 LEU B CA 1
ATOM 7601 C C . LEU B 1 449 ? -26.484 19.422 -1.256 1 87.81 449 LEU B C 1
ATOM 7603 O O . LEU B 1 449 ? -27.141 18.438 -0.911 1 87.81 449 LEU B O 1
ATOM 7607 N N . ASN B 1 450 ? -26.984 20.547 -1.586 1 87.62 450 ASN B N 1
ATOM 7608 C CA . ASN B 1 450 ? -28.438 20.75 -1.563 1 87.62 450 ASN B CA 1
ATOM 7609 C C . ASN B 1 450 ? -29.141 19.859 -2.59 1 87.62 450 ASN B C 1
ATOM 7611 O O . ASN B 1 450 ? -30.219 19.328 -2.328 1 87.62 450 ASN B O 1
ATOM 7615 N N . ASN B 1 451 ? -28.531 19.766 -3.678 1 87.81 451 ASN B N 1
ATOM 7616 C CA . ASN B 1 451 ? -29.078 18.875 -4.703 1 87.81 451 ASN B CA 1
ATOM 7617 C C . ASN B 1 451 ? -29.141 17.438 -4.223 1 87.81 451 ASN B C 1
ATOM 7619 O O . ASN B 1 451 ? -30.109 16.719 -4.512 1 87.81 451 ASN B O 1
ATOM 7623 N N . ILE B 1 452 ? -28.203 17 -3.482 1 90 452 ILE B N 1
ATOM 7624 C CA . ILE B 1 452 ? -28.125 15.633 -2.994 1 90 452 ILE B CA 1
ATOM 7625 C C . ILE B 1 452 ? -29.141 15.43 -1.871 1 90 452 ILE B C 1
ATOM 7627 O O . ILE B 1 452 ? -29.906 14.461 -1.886 1 90 452 ILE B O 1
ATOM 7631 N N . ILE B 1 453 ? -29.172 16.391 -0.966 1 85 453 ILE B N 1
ATOM 7632 C CA . ILE B 1 453 ? -30.047 16.281 0.192 1 85 453 ILE B CA 1
ATOM 7633 C C . ILE B 1 453 ? -31.5 16.531 -0.233 1 85 453 ILE B C 1
ATOM 7635 O O . ILE B 1 453 ? -32.438 15.898 0.287 1 85 453 ILE B O 1
ATOM 7639 N N . GLY B 1 454 ? -31.734 17.531 -1.136 1 74.44 454 GLY B N 1
ATOM 7640 C CA . GLY B 1 454 ? -33.062 17.844 -1.631 1 74.44 454 GLY B CA 1
ATOM 7641 C C . GLY B 1 454 ? -33.688 16.703 -2.395 1 74.44 454 GLY B C 1
ATOM 7642 O O . GLY B 1 454 ? -34.906 16.484 -2.318 1 74.44 454 GLY B O 1
ATOM 7643 N N . LYS B 1 455 ? -32.938 15.984 -3.125 1 66.06 455 LYS B N 1
ATOM 7644 C CA . LYS B 1 455 ? -33.438 14.828 -3.871 1 66.06 455 LYS B CA 1
ATOM 7645 C C . LYS B 1 455 ? -33.906 13.727 -2.93 1 66.06 455 LYS B C 1
ATOM 7647 O O . LYS B 1 455 ? -34.719 12.891 -3.307 1 66.06 455 LYS B O 1
ATOM 7652 N N . LEU B 1 456 ? -33.406 13.75 -1.735 1 62.81 456 LEU B N 1
ATOM 7653 C CA . LEU B 1 456 ? -33.75 12.727 -0.764 1 62.81 456 LEU B CA 1
ATOM 7654 C C . LEU B 1 456 ? -35.094 13.023 -0.128 1 62.81 456 LEU B C 1
ATOM 7656 O O . LEU B 1 456 ? -35.781 12.117 0.343 1 62.81 456 LEU B O 1
ATOM 7660 N N . ASN B 1 457 ? -35.469 14.383 0.018 1 50.84 457 ASN B N 1
ATOM 7661 C CA . ASN B 1 457 ? -36.75 14.773 0.571 1 50.84 457 ASN B CA 1
ATOM 7662 C C . ASN B 1 457 ? -37.875 14.633 -0.456 1 50.84 457 ASN B C 1
ATOM 7664 O O . ASN B 1 457 ? -39.062 14.883 -0.15 1 50.84 457 ASN B O 1
ATOM 7668 N N . THR B 1 458 ? -37.625 14.344 -1.757 1 44.25 458 THR B N 1
ATOM 7669 C CA . THR B 1 458 ? -38.719 14.078 -2.676 1 44.25 458 THR B CA 1
ATOM 7670 C C . THR B 1 458 ? -38.938 12.578 -2.844 1 44.25 458 THR B C 1
ATOM 7672 O O . THR B 1 458 ? -37.969 11.812 -2.912 1 44.25 458 THR B O 1
#

Sequence (916 aa):
MPRLTTITLYEHDEKRYRDIAGDKKAIQDALIKLNKQFKKDFKKLDRSEDNSDTEDTIDESKGVVEVYANKIKARHYVGFAAVDNVFLQILPKVFKPKKEQTQETQEDTWEPILAFIRMLDMAYGLKIKDHDLAYLQGRNLRPNLYEVFIYLFAKSLWSEVQRGYHREYVEVHREEKFLRGKLLMSRQIRKLPHQLNTFSVEVHELIEDNLLNRIFYASVREALRRTTWGLNRKLLGELMLAFDGITPIHLRTEHFERVHFTRLNERFRRPFELAKLLFMPASGKGRSREVSGFFVDMNKLFERFIERVLVRNLPPEYKLFYQESYPFLKNQNGSSQKPDYVVRKGNTPVVVLDAKYRELKERIPSSDMLRQLYVYSRIWGYKTSHENDSKPPAVIVIPSSSTYNQGLPDKPLEFEFFDERKLFIVAYNMDYVKTGAIFKADKNFRRSLNNIIGKLNTMPRLTTITLYEHDEKRYRDIAGDKKAIQDALIKLNKQFKKDFKKLDRSEDNSDTEDTIDESKGVVEVYANKIKARHYVGFAAVDNVFLQILPKVFKPKKEQTQETQEDTWEPILAFIRMLDMAYGLKIKDHDLAYLQGRNLRPNLYEVFIYLFAKSLWSEVQRGYHREYVEVHREEKFLRGKLLMSRQIRKLPHQLNTFSVEVHELIEDNLLNRIFYASVREALRRTTWGLNRKLLGELMLAFDGITPIHLRTEHFERVHFTRLNERFRRPFELAKLLFMPASGKGRSREVSGFFVDMNKLFERFIERVLVRNLPPEYKLFYQESYPFLKNQNGSSQKPDYVVRKGNTPVVVLDAKYRELKERIPSSDMLRQLYVYSRIWGYKTSHENDSKPPAVIVIPSSSTYNQGLPDKPLEFEFFDERKLFIVAYNMDYVKTGAIFKADKNFRRSLNNIIGKLNT